Protein AF-A0A534A688-F1 (afdb_monomer_lite)

Secondary structure (DSSP, 8-state):
-------HHHHHHHHHHHHHHHHHHHHHHTS-PPPPPPPP----SS-TT----TTPBPP-SSSGGGGG--HHHHHHHHHHHHH-HHHHHHHHHHHHHHHHHHHHHTTTSPEEEEEEEEEEPTTSS-EEEEEEEEEEEE--TTTHHHHHHHHHHHHHHHHHHHHHHHHHHHHHHHHHHHHHHHHHHHHHHHHHHHHHHHHHHHHHHHHHHHTTSS-HHHHHHHHHHHHHHHHHTHHHHHHHHHHHHHHHHHTT-SS--HHHHS--PPP----B---S-HHHHHHT-HHHHHHHHHHHHHHHHHHHHHHTTS-EEEEEEEEEEEEESSS-TTS----EEEEEEEEE-----TTHHHHHHHHHHHHHHHHHHHHHHHHHHHHHHHHHHHHHHHHHHHHHHHHHHHHHHHHHHHHHHHHHHHHHTTS--PPPP--------S------------TTTHHHHHHHHHHHHHHHTHHHHHHHHHHHHHHHHHHHHHHHHHHHHHHGGGHHHHTS--SEEEE-TT--SGGG--PPPTTHHHHHHTSTTEEEEEEEEEEEEEEE-SS-PPPEEEEEEEE--STT-STTTTTS-HHHHHGGGSTTEEEEETTTHHHHT--TT-EEEETTEEEEEEEEESS---SSSEEEEEEHHHHHHT-S-TTTTT--SEEEEEEPTT--HHHHHHHHHHHHHHHT-EEEEHHHHHHHHHHIIIIISSHHHHHHHHHHHHHHHHHHHHHHHHHHHHHTTHHHHHHHHHTT--HHHHHHHHHHHHHHHHHHHHHHHHHHHHHHHHHHHTTT------HHHHHHHHHHHHHHHHHHHHHHTHHHHT--GGGG--

Radius of gyration: 48.62 Å; chains: 1; bounding box: 121×68×149 Å

Foldseek 3Di:
DDDDDDDPVVVVVVVVVVVVVVVVVQVVLVPQAQDFDDFDPPDDQDFPPDPFDPPFDAAPLVPNLCLLVDVVLVVLLVLLLVQAPQLVVLVVQLVVLVVVLVVLLCVQPKDKDWDWDWDQDPVNPWIKTKTKMKIKGWRLTSCRSVLSNLLSVLSNQLSVLSSVVSSSVLSVLSSVLLLQLLVLLVLLVVLVVVLVVLVVQLVVQVVCVVVVNHDPVSNVVSVVVSVVSVVVSVVSVVSNVVSQCVSCNSSNHRDRDVVSVDHDHRRDRDGHGHDDGRSVVLVVRSQLSSLVSQLSNLSSQLSNLSCVQAKIKIKMWMWMWIDIPPDPPPDDTDTDIDIDMDIDHDDDDPCPSVVSSVVSVVSSVVSSVSSVVSSVVVSVVVSVVVVVVVVVVVVVVVVVVVVVVVVVVVVVVVVVVVVCVVPDDDDDDDDDDDPDPDDDDDDDPDPPDDPPPVLVVLLVVLVVCCVVVVVLLVQLLQLLLVLLLCLQQLVQLLLLQLLLQLLQLVLFQFFKKKFFPPDLGDVSFDFADPCLVVLQVPPPFFDDKWFKDKDWKWWFAPDPDHTFIEIEIAWALQQPTGGSVNWDHNVRSVVLVPAQEKEWAPLCCVVSVDDAQDWIAMLNDIHHHPYHIHSNDHHPGTYIYHHLQNVLVSDPDPVCSPTTRMMGTHTDPPDDSVVSQVVSQVVCVVRRMHMDTSVGSSVSSSCCVCPVVCPVVVSVVVSVVSLVVSLVSSLVSLLSSVLVCLVVVVVVVVVPDDLVSVLVSLLSSLQVSLVSSLVSSVVVSVVVVVVCVVSSSRGHRDPVSSVVSSVSSSVSSNSSSVSSSVSNVPPDVVVVVD

Structure (mmCIF, N/CA/C/O backbone):
data_AF-A0A534A688-F1
#
_entry.id   AF-A0A534A688-F1
#
loop_
_atom_site.group_PDB
_atom_site.id
_atom_site.type_symbol
_atom_site.label_atom_id
_atom_site.label_alt_id
_atom_site.label_comp_id
_atom_site.label_asym_id
_atom_site.label_entity_id
_atom_site.label_seq_id
_atom_site.pdbx_PDB_ins_code
_atom_site.Cartn_x
_atom_site.Cartn_y
_atom_site.Cartn_z
_atom_site.occupancy
_atom_site.B_iso_or_equiv
_atom_site.auth_seq_id
_atom_site.auth_comp_id
_atom_site.auth_asym_id
_atom_site.auth_atom_id
_atom_site.pdbx_PDB_model_num
ATOM 1 N N . MET A 1 1 ? -12.523 24.535 -63.396 1.00 37.56 1 MET A N 1
ATOM 2 C CA . MET A 1 1 ? -12.959 23.128 -63.524 1.00 37.56 1 MET A CA 1
ATOM 3 C C . MET A 1 1 ? -13.567 22.685 -62.200 1.00 37.56 1 MET A C 1
ATOM 5 O O . MET A 1 1 ? -12.849 22.632 -61.218 1.00 37.56 1 MET A O 1
ATOM 9 N N . SER A 1 2 ? -14.875 22.400 -62.228 1.00 37.22 2 SER A N 1
ATOM 10 C CA . SER A 1 2 ? -15.624 21.470 -61.364 1.00 37.22 2 SER A CA 1
ATOM 11 C C . SER A 1 2 ? -15.670 21.704 -59.842 1.00 37.22 2 SER A C 1
ATOM 13 O O . SER A 1 2 ? -14.950 21.059 -59.083 1.00 37.22 2 SER A O 1
ATOM 15 N N . GLU A 1 3 ? -16.653 22.493 -59.400 1.00 42.56 3 GLU A N 1
ATOM 16 C CA . GLU A 1 3 ? -17.284 22.358 -58.079 1.00 42.56 3 GLU A CA 1
ATOM 17 C C . GLU A 1 3 ? -18.012 21.005 -57.972 1.00 42.56 3 GLU A C 1
ATOM 19 O O . GLU A 1 3 ? -18.948 20.730 -58.724 1.00 42.56 3 GLU A O 1
ATOM 24 N N . SER A 1 4 ? -17.619 20.152 -57.021 1.00 41.66 4 SER A N 1
ATOM 25 C CA . SER A 1 4 ? -18.385 18.954 -56.664 1.00 41.66 4 SER A CA 1
ATOM 26 C C . SER A 1 4 ? -19.313 19.257 -55.486 1.00 41.66 4 SER A C 1
ATOM 28 O O . SER A 1 4 ? -18.953 19.083 -54.321 1.00 41.66 4 SER A O 1
ATOM 30 N N . VAL A 1 5 ? -20.529 19.701 -55.797 1.00 48.03 5 VAL A N 1
ATOM 31 C CA . VAL A 1 5 ? -21.635 19.796 -54.838 1.00 48.03 5 VAL A CA 1
ATOM 32 C C . VAL A 1 5 ? -22.032 18.378 -54.410 1.00 48.03 5 VAL A C 1
ATOM 34 O O . VAL A 1 5 ? -22.648 17.622 -55.165 1.00 48.03 5 VAL A O 1
ATOM 37 N N . ALA A 1 6 ? -21.652 17.987 -53.192 1.00 44.22 6 ALA A N 1
ATOM 38 C CA . ALA A 1 6 ? -22.078 16.727 -52.594 1.00 44.22 6 ALA A CA 1
ATOM 39 C C . ALA A 1 6 ? -23.590 16.769 -52.299 1.00 44.22 6 ALA A C 1
ATOM 41 O O . ALA A 1 6 ? -24.095 17.681 -51.647 1.00 44.22 6 ALA A O 1
ATOM 42 N N . LYS A 1 7 ? -24.330 15.769 -52.796 1.00 44.97 7 LYS A N 1
ATOM 43 C CA . LYS A 1 7 ? -25.796 15.685 -52.699 1.00 44.97 7 LYS A CA 1
ATOM 44 C C . LYS A 1 7 ? -26.274 15.671 -51.225 1.00 44.97 7 LYS A C 1
ATOM 46 O O . LYS A 1 7 ? -25.840 14.801 -50.465 1.00 44.97 7 LYS A O 1
ATOM 51 N N . PRO A 1 8 ? -27.253 16.512 -50.831 1.00 51.25 8 PRO A N 1
ATOM 52 C CA . PRO A 1 8 ? -27.701 16.674 -49.436 1.00 51.25 8 PRO A CA 1
ATOM 53 C C . PRO A 1 8 ? -28.306 15.406 -48.795 1.00 51.25 8 PRO A C 1
ATOM 55 O O . PRO A 1 8 ? -28.329 15.264 -47.574 1.00 51.25 8 PRO A O 1
ATOM 58 N N . GLY A 1 9 ? -28.732 14.422 -49.596 1.00 49.91 9 GLY A N 1
ATOM 59 C CA . GLY A 1 9 ? -29.309 13.165 -49.099 1.00 49.91 9 GLY A CA 1
ATOM 60 C C . GLY A 1 9 ? -28.305 12.122 -48.582 1.00 49.91 9 GLY A C 1
ATOM 61 O O . GLY A 1 9 ? -28.727 11.123 -47.995 1.00 49.91 9 GLY A O 1
ATOM 62 N N . ALA A 1 10 ? -26.997 12.288 -48.815 1.00 52.94 10 ALA A N 1
ATOM 63 C CA . ALA A 1 10 ? -25.969 11.373 -48.298 1.00 52.94 10 ALA A CA 1
ATOM 64 C C . ALA A 1 10 ? -25.529 11.761 -46.876 1.00 52.94 10 ALA A C 1
ATOM 66 O O . ALA A 1 10 ? -25.428 10.896 -46.007 1.00 52.94 10 ALA A O 1
ATOM 67 N N . VAL A 1 11 ? -25.382 13.065 -46.619 1.00 54.84 11 VAL A N 1
ATOM 68 C CA . VAL A 1 11 ? -25.033 13.614 -45.299 1.00 54.84 11 VAL A CA 1
ATOM 69 C C . VAL A 1 11 ? -26.163 13.372 -44.297 1.00 54.84 11 VAL A C 1
ATOM 71 O O . VAL A 1 11 ? -25.912 12.884 -43.200 1.00 54.84 11 VAL A O 1
ATOM 74 N N . ALA A 1 12 ? -27.424 13.576 -44.701 1.00 53.31 12 ALA A N 1
ATOM 75 C CA . ALA A 1 12 ? -28.582 13.316 -43.842 1.00 53.31 12 ALA A CA 1
ATOM 76 C C . ALA A 1 12 ? -28.709 11.834 -43.433 1.00 53.31 12 ALA A C 1
ATOM 78 O O . ALA A 1 12 ? -29.018 11.537 -42.282 1.00 53.31 12 ALA A O 1
ATOM 79 N N . ARG A 1 13 ? -28.418 10.887 -44.341 1.00 56.59 13 ARG A N 1
ATOM 80 C CA . ARG A 1 13 ? -28.443 9.440 -44.042 1.00 56.59 13 ARG A CA 1
ATOM 81 C C . ARG A 1 13 ? -27.256 8.983 -43.190 1.00 56.59 13 ARG A C 1
ATOM 83 O O . ARG A 1 13 ? -27.434 8.096 -42.358 1.00 56.59 13 ARG A O 1
ATOM 90 N N . ALA A 1 14 ? -26.079 9.588 -43.356 1.00 65.00 14 ALA A N 1
ATOM 91 C CA . ALA A 1 14 ? -24.926 9.352 -42.486 1.00 65.00 14 ALA A CA 1
ATOM 92 C C . ALA A 1 14 ? -25.175 9.889 -41.064 1.00 65.00 14 ALA A C 1
ATOM 94 O O . ALA A 1 14 ? -24.941 9.166 -40.099 1.00 65.00 14 ALA A O 1
ATOM 95 N N . CYS A 1 15 ? -25.755 11.089 -40.935 1.00 62.50 15 CYS A N 1
ATOM 96 C CA . CYS A 1 15 ? -26.178 11.649 -39.648 1.00 62.50 15 CYS A CA 1
ATOM 97 C C . CYS A 1 15 ? -27.259 10.797 -38.972 1.00 62.50 15 CYS A C 1
ATOM 99 O O . CYS A 1 15 ? -27.134 10.498 -37.791 1.00 62.50 15 CYS A O 1
ATOM 101 N N . MET A 1 16 ? -28.281 10.336 -39.704 1.00 66.50 16 MET A N 1
ATOM 102 C CA . MET A 1 16 ? -29.333 9.480 -39.133 1.00 66.50 16 MET A CA 1
ATOM 103 C C . MET A 1 16 ? -28.790 8.129 -38.645 1.00 66.50 16 MET A C 1
ATOM 105 O O . MET A 1 16 ? -29.190 7.657 -37.585 1.00 66.50 16 MET A O 1
ATOM 109 N N . ARG A 1 17 ? -27.849 7.516 -39.382 1.00 71.19 17 ARG A N 1
ATOM 110 C CA . ARG A 1 17 ? -27.183 6.269 -38.965 1.00 71.19 17 ARG A CA 1
ATOM 111 C C . ARG A 1 17 ? -26.245 6.482 -37.775 1.00 71.19 17 ARG A C 1
ATOM 113 O O . ARG A 1 17 ? -26.229 5.643 -36.882 1.00 71.19 17 ARG A O 1
ATOM 120 N N . ALA A 1 18 ? -25.522 7.602 -37.725 1.00 69.88 18 ALA A N 1
ATOM 121 C CA . ALA A 1 18 ? -24.696 7.974 -36.577 1.00 69.88 18 ALA A CA 1
ATOM 122 C C . ALA A 1 18 ? -25.548 8.259 -35.327 1.00 69.88 18 ALA A C 1
ATOM 124 O O . ALA A 1 18 ? -25.215 7.780 -34.248 1.00 69.88 18 ALA A O 1
ATOM 125 N N . CYS A 1 19 ? -26.688 8.944 -35.475 1.00 72.06 19 CYS A N 1
ATOM 126 C CA . CYS A 1 19 ? -27.655 9.144 -34.394 1.00 72.06 19 CYS A CA 1
ATOM 127 C C . CYS A 1 19 ? -28.269 7.820 -33.924 1.00 72.06 19 CYS A C 1
ATOM 129 O O . CYS A 1 19 ? -28.341 7.593 -32.723 1.00 72.06 19 CYS A O 1
ATOM 131 N N . ALA A 1 20 ? -28.660 6.918 -34.830 1.00 72.19 20 ALA A N 1
ATOM 132 C CA . ALA A 1 20 ? -29.197 5.609 -34.451 1.00 72.19 20 ALA A CA 1
ATOM 133 C C . ALA A 1 20 ? -28.158 4.740 -33.715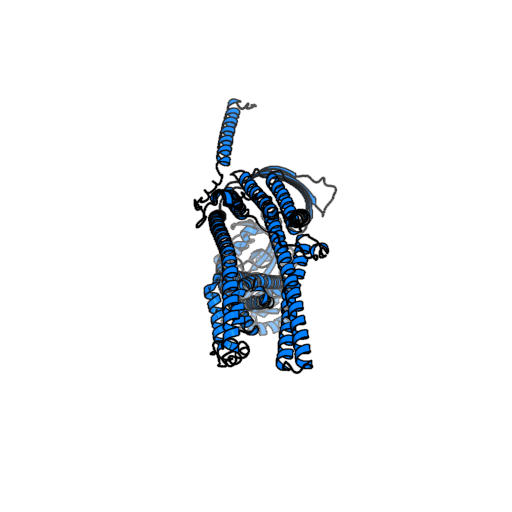 1.00 72.19 20 ALA A C 1
ATOM 135 O O . ALA A 1 20 ? -28.493 4.087 -32.729 1.00 72.19 20 ALA A O 1
ATOM 136 N N . LEU A 1 21 ? -26.889 4.775 -34.142 1.00 74.56 21 LEU A N 1
ATOM 137 C CA . LEU A 1 21 ? -25.790 4.077 -33.469 1.00 74.56 21 LEU A CA 1
ATOM 138 C C . LEU A 1 21 ? -25.475 4.698 -32.098 1.00 74.56 21 LEU A C 1
ATOM 140 O O . LEU A 1 21 ? -25.258 3.968 -31.135 1.00 74.56 21 LEU A O 1
ATOM 144 N N . ALA A 1 22 ? -25.505 6.029 -31.989 1.00 70.81 22 ALA A N 1
ATOM 145 C CA . ALA A 1 22 ? -25.327 6.742 -30.726 1.00 70.81 22 ALA A CA 1
ATOM 146 C C . ALA A 1 22 ? -26.468 6.454 -29.736 1.00 70.81 22 ALA A C 1
ATOM 148 O O . ALA A 1 22 ? -26.204 6.234 -28.559 1.00 70.81 22 ALA A O 1
ATOM 149 N N . VAL A 1 23 ? -27.719 6.380 -30.207 1.00 73.38 23 VAL A N 1
ATOM 150 C CA . VAL A 1 23 ? -28.882 6.000 -29.386 1.00 73.38 23 VAL A CA 1
ATOM 151 C C . VAL A 1 23 ? -28.782 4.538 -28.935 1.00 73.38 23 VAL A C 1
ATOM 153 O O . VAL A 1 23 ? -29.027 4.246 -27.766 1.00 73.38 23 VAL A O 1
ATOM 156 N N . ALA A 1 24 ? -28.344 3.624 -29.808 1.00 70.25 24 ALA A N 1
ATOM 157 C CA . ALA A 1 24 ? -28.115 2.225 -29.445 1.00 70.25 24 ALA A CA 1
ATOM 158 C C . ALA A 1 24 ? -26.984 2.069 -28.405 1.00 70.25 24 ALA A C 1
ATOM 160 O O . ALA A 1 24 ? -27.166 1.384 -27.398 1.00 70.25 24 ALA A O 1
ATOM 161 N N . LEU A 1 25 ? -25.854 2.764 -28.582 1.00 64.94 25 LEU A N 1
ATOM 162 C CA . LEU A 1 25 ? -24.740 2.784 -27.623 1.00 64.94 25 LEU A CA 1
ATOM 163 C C . LEU A 1 25 ? -25.132 3.425 -26.285 1.00 64.94 25 LEU A C 1
ATOM 165 O O . LEU A 1 25 ? -24.774 2.898 -25.234 1.00 64.94 25 LEU A O 1
ATOM 169 N N . ALA A 1 26 ? -25.916 4.506 -26.307 1.00 62.09 26 ALA A N 1
ATOM 170 C CA . ALA A 1 26 ? -26.444 5.139 -25.100 1.00 62.09 26 ALA A CA 1
ATOM 171 C C . ALA A 1 26 ? -27.400 4.204 -24.340 1.00 62.09 26 ALA A C 1
ATOM 173 O O . ALA A 1 26 ? -27.313 4.099 -23.118 1.00 62.09 26 ALA A O 1
ATOM 174 N N . SER A 1 27 ? -28.253 3.456 -25.051 1.00 63.03 27 SER A N 1
ATOM 175 C CA . SER A 1 27 ? -29.156 2.478 -24.429 1.00 63.03 27 SER A CA 1
ATOM 176 C C . SER A 1 27 ? -28.417 1.274 -23.822 1.00 63.03 27 SER A C 1
ATOM 178 O O . SER A 1 27 ? -28.787 0.812 -22.743 1.00 63.03 27 SER A O 1
ATOM 180 N N . ALA A 1 28 ? -27.320 0.817 -24.439 1.00 59.12 28 ALA A N 1
ATOM 181 C CA . ALA A 1 28 ? -26.477 -0.252 -23.899 1.00 59.12 28 ALA A CA 1
ATOM 182 C C . ALA A 1 28 ? -25.609 0.214 -22.711 1.00 59.12 28 ALA A C 1
ATOM 184 O O . ALA A 1 28 ? -25.385 -0.550 -21.772 1.00 59.12 28 ALA A O 1
ATOM 185 N N . ALA A 1 29 ? -25.168 1.477 -22.700 1.00 54.72 29 ALA A N 1
ATOM 186 C CA . ALA A 1 29 ? -24.397 2.062 -21.600 1.00 54.72 29 ALA A CA 1
ATOM 187 C C . ALA A 1 29 ? -25.212 2.221 -20.300 1.00 54.72 29 ALA A C 1
ATOM 189 O O . ALA A 1 29 ? -24.635 2.209 -19.212 1.00 54.72 29 ALA A O 1
ATOM 190 N N . CYS A 1 30 ? -26.543 2.322 -20.389 1.00 59.00 30 CYS A N 1
ATOM 191 C CA . CYS A 1 30 ? -27.439 2.331 -19.228 1.00 59.00 30 CYS A CA 1
ATOM 192 C C . CYS A 1 30 ? -27.718 0.933 -18.641 1.00 59.00 30 CYS A C 1
ATOM 194 O O . CYS A 1 30 ? -28.169 0.844 -17.502 1.00 59.00 30 CYS A O 1
ATOM 196 N N . ALA A 1 31 ? -27.451 -0.152 -19.379 1.00 54.19 31 ALA A N 1
ATOM 197 C CA . ALA A 1 31 ? -27.842 -1.514 -18.992 1.00 54.19 31 ALA A CA 1
ATOM 198 C C . ALA A 1 31 ? -26.855 -2.221 -18.037 1.00 54.19 31 ALA A C 1
ATOM 200 O O . ALA A 1 31 ? -27.173 -3.276 -17.492 1.00 54.19 31 ALA A O 1
ATOM 201 N N . VAL A 1 32 ? -25.667 -1.653 -17.794 1.00 64.56 32 VAL A N 1
ATOM 202 C CA . VAL A 1 32 ? -24.645 -2.227 -16.897 1.00 64.56 32 VAL A CA 1
ATOM 203 C C . VAL A 1 32 ? -24.858 -1.720 -15.465 1.00 64.56 32 VAL A C 1
ATOM 205 O O . VAL A 1 32 ? -24.044 -0.987 -14.914 1.00 64.56 32 VAL A O 1
ATOM 208 N N . GLN A 1 33 ? -25.985 -2.069 -14.847 1.00 68.31 33 GLN A N 1
ATOM 209 C CA . GLN A 1 33 ? -26.197 -1.831 -13.415 1.00 68.31 33 GLN A CA 1
ATOM 210 C C . GLN A 1 33 ? -26.018 -3.132 -12.636 1.00 68.31 33 GLN A C 1
ATOM 212 O O . GLN A 1 33 ? -26.494 -4.190 -13.044 1.00 68.31 33 GLN A O 1
ATOM 217 N N . THR A 1 34 ? -25.320 -3.069 -11.500 1.00 74.81 34 THR A N 1
ATOM 218 C CA . THR A 1 34 ? -25.261 -4.189 -10.558 1.00 74.81 34 THR A CA 1
ATOM 219 C C . THR A 1 34 ? -26.627 -4.367 -9.892 1.00 74.81 34 THR A C 1
ATOM 221 O O . THR A 1 34 ? -27.079 -3.433 -9.221 1.00 74.81 34 THR A O 1
ATOM 224 N N . PRO A 1 35 ? -27.298 -5.526 -10.058 1.00 78.31 35 PRO A N 1
ATOM 225 C CA . PRO A 1 35 ? -28.521 -5.801 -9.320 1.00 78.31 35 PRO A CA 1
ATOM 226 C C . PRO A 1 35 ? -28.196 -5.876 -7.828 1.00 78.31 35 PRO A C 1
ATOM 228 O O . PRO A 1 35 ? -27.143 -6.383 -7.432 1.00 78.31 35 PRO A O 1
ATOM 231 N N . LEU A 1 36 ? -29.091 -5.339 -7.004 1.00 86.19 36 LEU A N 1
ATOM 232 C CA . LEU A 1 36 ? -28.964 -5.433 -5.556 1.00 86.19 36 LEU A CA 1
ATOM 233 C C . LEU A 1 36 ? -29.262 -6.872 -5.115 1.00 86.19 36 LEU A C 1
ATOM 235 O O . LEU A 1 36 ? -30.240 -7.449 -5.594 1.00 86.19 36 LEU A O 1
ATOM 239 N N . PRO A 1 37 ? -28.443 -7.459 -4.227 1.00 85.62 37 PRO A N 1
ATOM 240 C CA . PRO A 1 37 ? -28.729 -8.781 -3.696 1.00 85.62 37 PRO A CA 1
ATOM 241 C C . PRO A 1 37 ? -29.975 -8.737 -2.804 1.00 85.62 37 PRO A C 1
ATOM 243 O O . PRO A 1 37 ? -30.201 -7.770 -2.073 1.00 85.62 37 PRO A O 1
ATOM 246 N N . GLU A 1 38 ? -30.773 -9.801 -2.838 1.00 85.19 38 GLU A N 1
ATOM 247 C CA . GLU A 1 38 ? -31.878 -9.970 -1.896 1.00 85.19 38 GLU A CA 1
ATOM 248 C C . GLU A 1 38 ? -31.330 -10.291 -0.500 1.00 85.19 38 GLU A C 1
ATOM 250 O O . GLU A 1 38 ? -30.532 -11.213 -0.320 1.00 85.19 38 GLU A O 1
ATOM 255 N N . LEU A 1 39 ? -31.753 -9.518 0.502 1.00 86.75 39 LEU A N 1
ATOM 256 C CA . LEU A 1 39 ? -31.344 -9.722 1.890 1.00 86.75 39 LEU A CA 1
ATOM 257 C C . LEU A 1 39 ? -32.203 -10.815 2.560 1.00 86.75 39 LEU A C 1
ATOM 259 O O . LEU A 1 39 ? -33.434 -10.765 2.444 1.00 86.75 39 LEU A O 1
ATOM 263 N N . PRO A 1 40 ? -31.597 -11.771 3.296 1.00 77.19 40 PRO A N 1
ATOM 264 C CA . PRO A 1 40 ? -32.331 -12.803 4.030 1.00 77.19 40 PRO A CA 1
ATOM 265 C C . PRO A 1 40 ? -33.319 -12.210 5.043 1.00 77.19 40 PRO A C 1
ATOM 267 O O . PRO A 1 40 ? -32.991 -11.264 5.757 1.00 77.19 40 PRO A O 1
ATOM 270 N N . ARG A 1 41 ? -34.520 -12.793 5.145 1.00 72.44 41 ARG A N 1
ATOM 271 C CA . ARG A 1 41 ? -35.595 -12.340 6.054 1.00 72.44 41 ARG A CA 1
ATOM 272 C C . ARG A 1 41 ? -35.874 -13.319 7.200 1.00 72.44 41 ARG A C 1
ATOM 274 O O . ARG A 1 41 ? -36.968 -13.313 7.758 1.00 72.44 41 ARG A O 1
ATOM 281 N N . ASP A 1 42 ? -34.900 -14.157 7.542 1.00 73.19 42 ASP A N 1
ATOM 282 C CA . ASP A 1 42 ? -35.045 -15.239 8.522 1.00 73.19 42 ASP A CA 1
ATOM 283 C C . ASP A 1 42 ? -35.072 -14.689 9.962 1.00 73.19 42 ASP A C 1
ATOM 285 O O . ASP A 1 42 ? -34.080 -14.741 10.688 1.00 73.19 42 ASP A O 1
ATOM 289 N N . VAL A 1 43 ? -36.212 -14.141 10.383 1.00 78.56 43 VAL A N 1
ATOM 290 C CA . VAL A 1 43 ? -36.457 -13.680 11.758 1.00 78.56 43 VAL A CA 1
ATOM 291 C C . VAL A 1 43 ? -37.553 -14.519 12.423 1.00 78.56 43 VAL A C 1
ATOM 293 O O . VAL A 1 43 ? -38.500 -14.937 11.751 1.00 78.56 43 VAL A O 1
ATOM 296 N N . PRO A 1 44 ? -37.463 -14.791 13.738 1.00 79.12 44 PRO A N 1
ATOM 297 C CA . PRO A 1 44 ? -38.504 -15.528 14.444 1.00 79.12 44 PRO A CA 1
ATOM 298 C C . PRO A 1 44 ? -39.825 -14.746 14.442 1.00 79.12 44 PRO A C 1
ATOM 300 O O . PRO A 1 44 ? -39.840 -13.529 14.607 1.00 79.12 44 PRO A O 1
ATOM 303 N N . THR A 1 45 ? -40.948 -15.451 14.301 1.00 76.06 45 THR A N 1
ATOM 304 C CA . THR A 1 45 ? -42.293 -14.847 14.308 1.00 76.06 45 THR A CA 1
ATOM 305 C C . THR A 1 45 ? -42.733 -14.372 15.697 1.00 76.06 45 THR A C 1
ATOM 307 O O . THR A 1 45 ? -43.582 -13.491 15.796 1.00 76.06 45 THR A O 1
ATOM 310 N N . ALA A 1 46 ? -42.141 -14.915 16.767 1.00 76.19 46 ALA A N 1
ATOM 311 C CA . ALA A 1 46 ? -42.374 -14.511 18.154 1.00 76.19 46 ALA A CA 1
ATOM 312 C C . ALA A 1 46 ? -41.114 -14.704 19.021 1.00 76.19 46 ALA A C 1
ATOM 314 O O . ALA A 1 46 ? -40.275 -15.565 18.738 1.00 76.19 46 ALA A O 1
ATOM 315 N N . TRP A 1 47 ? -40.988 -13.930 20.102 1.00 77.44 47 TRP A N 1
ATOM 316 C CA . TRP A 1 47 ? -39.950 -14.136 21.117 1.00 77.44 47 TRP A CA 1
ATOM 317 C C . TRP A 1 47 ? -40.303 -15.332 22.015 1.00 77.44 47 TRP A C 1
ATOM 319 O O . TRP A 1 47 ? -41.452 -15.483 22.432 1.00 77.44 47 TRP A O 1
ATOM 329 N N . ARG A 1 48 ? -39.320 -16.184 22.336 1.00 70.44 48 ARG A N 1
ATOM 330 C CA . ARG A 1 48 ? -39.518 -17.304 23.276 1.00 70.44 48 ARG A CA 1
ATOM 331 C C . ARG A 1 48 ? -39.818 -16.790 24.689 1.00 70.44 48 ARG A C 1
ATOM 333 O O . ARG A 1 48 ? -39.286 -15.762 25.099 1.00 70.44 48 ARG A O 1
ATOM 340 N N . ASP A 1 49 ? -40.664 -17.525 25.410 1.00 61.81 49 ASP A N 1
ATOM 341 C CA . ASP A 1 49 ? -41.027 -17.301 26.819 1.00 61.81 49 ASP A CA 1
ATOM 342 C C . ASP A 1 49 ? -41.665 -15.936 27.150 1.00 61.81 49 ASP A C 1
ATOM 344 O O . ASP A 1 49 ? -41.738 -15.535 28.315 1.00 61.81 49 ASP A O 1
ATOM 348 N N . GLN A 1 50 ? -42.200 -15.224 26.152 1.00 59.56 50 GLN A N 1
ATOM 349 C CA . GLN A 1 50 ? -43.044 -14.059 26.406 1.00 59.56 50 GLN A CA 1
ATOM 350 C C . GLN A 1 50 ? -44.469 -14.493 26.763 1.00 59.56 50 GLN A C 1
ATOM 352 O O . GLN A 1 50 ? -45.292 -14.787 25.898 1.00 59.56 50 GLN A O 1
ATOM 357 N N . ALA A 1 51 ? -44.796 -14.450 28.054 1.00 50.28 51 ALA A N 1
ATOM 358 C CA . ALA A 1 51 ? -46.183 -14.274 28.457 1.00 50.28 51 ALA A CA 1
ATOM 359 C C . ALA A 1 51 ? -46.610 -12.862 28.027 1.00 50.28 51 ALA A C 1
ATOM 361 O O . ALA A 1 51 ? -46.170 -11.874 28.623 1.00 50.28 51 ALA A O 1
ATOM 362 N N . ALA A 1 52 ? -47.431 -12.759 26.979 1.00 49.75 52 ALA A N 1
ATOM 363 C CA . ALA A 1 52 ? -48.105 -11.515 26.632 1.00 49.75 52 ALA A CA 1
ATOM 364 C C . ALA A 1 52 ? -48.812 -11.000 27.893 1.00 49.75 52 ALA A C 1
ATOM 366 O O . ALA A 1 52 ? -49.706 -11.661 28.417 1.00 49.75 52 ALA A O 1
ATOM 367 N N . MET A 1 53 ? -48.366 -9.863 28.430 1.00 48.53 53 MET A N 1
ATOM 368 C CA . MET A 1 53 ? -49.039 -9.217 29.552 1.00 48.53 53 MET A CA 1
ATOM 369 C C . MET A 1 53 ? -50.071 -8.243 28.986 1.00 48.53 53 MET A C 1
ATOM 371 O O . MET A 1 53 ? -49.674 -7.201 28.455 1.00 48.53 53 MET A O 1
ATOM 375 N N . PRO A 1 54 ? -51.378 -8.541 29.080 1.00 45.31 54 PRO A N 1
ATOM 376 C CA . PRO A 1 54 ? -52.392 -7.559 28.739 1.00 45.31 54 PRO A CA 1
ATOM 377 C C . PRO A 1 54 ? -52.280 -6.358 29.693 1.00 45.31 54 PRO A C 1
ATOM 379 O O . PRO A 1 54 ? -52.295 -6.525 30.911 1.00 45.31 54 PRO A O 1
ATOM 382 N N . GLY A 1 55 ? -52.144 -5.150 29.133 1.00 52.12 55 GLY A N 1
ATOM 383 C CA . GLY A 1 55 ? -52.204 -3.881 29.875 1.00 52.12 55 GLY A CA 1
ATOM 384 C C . GLY A 1 55 ? -50.875 -3.259 30.332 1.00 52.12 55 GLY A C 1
ATOM 385 O O . GLY A 1 55 ? -50.910 -2.292 31.089 1.00 52.12 55 GLY A O 1
ATOM 386 N N . GLY A 1 56 ? -49.708 -3.761 29.911 1.00 56.22 56 GLY A N 1
ATOM 387 C CA . GLY A 1 56 ? -48.441 -3.058 30.169 1.00 56.22 56 GLY A CA 1
ATOM 388 C C . GLY A 1 56 ? -48.232 -1.861 29.235 1.00 56.22 56 GLY A C 1
ATOM 389 O O . GLY A 1 56 ? -48.706 -1.865 28.099 1.00 56.22 56 GLY A O 1
ATOM 390 N N . LEU A 1 57 ? -47.509 -0.840 29.709 1.00 56.53 57 LEU A N 1
ATOM 391 C CA . LEU A 1 57 ? -47.169 0.336 28.901 1.00 56.53 57 LEU A CA 1
ATOM 392 C C . LEU A 1 57 ? -46.323 -0.103 27.695 1.00 56.53 57 LEU A C 1
ATOM 394 O O . LEU A 1 57 ? -45.342 -0.830 27.888 1.00 56.53 57 LEU A O 1
ATOM 398 N N . GLN A 1 58 ? -46.682 0.331 26.482 1.00 63.28 58 GLN A N 1
ATOM 399 C CA . GLN A 1 58 ? -45.794 0.164 25.333 1.00 63.28 58 GLN A CA 1
ATOM 400 C C . GLN A 1 58 ? -44.601 1.118 25.483 1.00 63.28 58 GLN A C 1
ATOM 402 O O . GLN A 1 58 ? -44.808 2.296 25.784 1.00 63.28 58 GLN A O 1
ATOM 407 N N . PRO A 1 59 ? -43.361 0.631 25.322 1.00 63.66 59 PRO A N 1
ATOM 408 C CA . PRO A 1 59 ? -42.184 1.472 25.465 1.00 63.66 59 PRO A CA 1
ATOM 409 C C . PRO A 1 59 ? -42.093 2.463 24.298 1.00 63.66 59 PRO A C 1
ATOM 411 O O . PRO A 1 59 ? -42.024 2.055 23.141 1.00 63.66 59 PRO A O 1
ATOM 414 N N . ASP A 1 60 ? -42.062 3.758 24.616 1.00 76.81 60 ASP A N 1
ATOM 415 C CA . ASP A 1 60 ? -41.597 4.795 23.691 1.00 76.81 60 ASP A CA 1
ATOM 416 C C . ASP A 1 60 ? -40.108 4.549 23.423 1.00 76.81 60 ASP A C 1
ATOM 418 O O . ASP A 1 60 ? -39.300 4.653 24.341 1.00 76.81 60 ASP A O 1
ATOM 422 N N . LEU A 1 61 ? -39.742 4.175 22.196 1.00 74.88 61 LEU A N 1
ATOM 423 C CA . LEU A 1 61 ? -38.356 3.858 21.841 1.00 74.88 61 LEU A CA 1
ATOM 424 C C . LEU A 1 61 ? -37.457 5.103 21.810 1.00 74.88 61 LEU A C 1
ATOM 426 O O . LEU A 1 61 ? -36.250 4.973 22.012 1.00 74.88 61 LEU A O 1
ATOM 430 N N . GLU A 1 62 ? -38.021 6.293 21.591 1.00 79.44 62 GLU A N 1
ATOM 431 C CA . GLU A 1 62 ? -37.251 7.535 21.495 1.00 79.44 62 GLU A CA 1
ATOM 432 C C . GLU A 1 62 ? -36.947 8.125 22.873 1.00 79.44 62 GLU A C 1
ATOM 434 O O . GLU A 1 62 ? -35.824 8.566 23.103 1.00 79.44 62 GLU A O 1
ATOM 439 N N . ASN A 1 63 ? -37.901 8.076 23.812 1.00 87.31 63 ASN A N 1
ATOM 440 C CA . ASN A 1 63 ? -37.743 8.619 25.170 1.00 87.31 63 ASN A CA 1
ATOM 441 C C . ASN A 1 63 ? -37.965 7.568 26.266 1.00 87.31 63 ASN A C 1
ATOM 443 O O . ASN A 1 63 ? -38.527 7.862 27.325 1.00 87.31 63 ASN A O 1
ATOM 447 N N . TRP A 1 64 ? -37.521 6.332 26.032 1.00 86.75 64 TRP A N 1
ATOM 448 C CA . TRP A 1 64 ? -37.775 5.172 26.899 1.00 86.75 64 TRP A CA 1
ATOM 449 C C . TRP A 1 64 ? -37.425 5.393 28.380 1.00 86.75 64 TRP A C 1
ATOM 451 O O . TRP A 1 64 ? -38.052 4.804 29.262 1.00 86.75 64 TRP A O 1
ATOM 461 N N . TRP A 1 65 ? -36.446 6.251 28.681 1.00 89.12 65 TRP A N 1
ATOM 462 C CA . TRP A 1 65 ? -36.020 6.554 30.050 1.00 89.12 65 TRP A CA 1
ATOM 463 C C . TRP A 1 65 ? -37.076 7.324 30.857 1.00 89.12 65 TRP A C 1
ATOM 465 O O . TRP A 1 65 ? -37.097 7.216 32.083 1.00 89.12 65 TRP A O 1
ATOM 475 N N . ARG A 1 66 ? -38.025 8.013 30.207 1.00 89.19 66 ARG A N 1
ATOM 476 C CA . ARG A 1 66 ? -39.143 8.678 30.899 1.00 89.19 66 ARG A CA 1
ATOM 477 C C . ARG A 1 66 ? -40.040 7.692 31.644 1.00 89.19 66 ARG A C 1
ATOM 479 O O . ARG A 1 66 ? -40.712 8.069 32.601 1.00 89.19 66 ARG A O 1
ATOM 486 N N . ALA A 1 67 ? -40.002 6.407 31.278 1.00 85.56 67 ALA A N 1
ATOM 487 C CA . ALA A 1 67 ? -40.700 5.353 32.009 1.00 85.56 67 ALA A CA 1
ATOM 488 C C . ALA A 1 67 ? -40.245 5.233 33.478 1.00 85.56 67 ALA A C 1
ATOM 490 O O . ALA A 1 67 ? -41.001 4.718 34.296 1.00 85.56 67 ALA A O 1
ATOM 491 N N . PHE A 1 68 ? -39.047 5.711 33.837 1.00 87.19 68 PHE A N 1
ATOM 492 C CA . PHE A 1 68 ? -38.567 5.735 35.225 1.00 87.19 68 PHE A CA 1
ATOM 493 C C . PHE A 1 68 ? -39.210 6.830 36.090 1.00 87.19 68 PHE A C 1
ATOM 495 O O . PHE A 1 68 ? -39.078 6.766 37.313 1.00 87.19 68 PHE A O 1
ATOM 502 N N . ASN A 1 69 ? -39.904 7.801 35.481 1.00 87.38 69 ASN A N 1
ATOM 503 C CA . ASN A 1 69 ? -40.570 8.916 36.160 1.00 87.38 69 ASN A CA 1
ATOM 504 C C . ASN A 1 69 ? -39.641 9.695 37.122 1.00 87.38 69 ASN A C 1
ATOM 506 O O . ASN A 1 69 ? -40.012 9.994 38.258 1.00 87.38 69 ASN A O 1
ATOM 510 N N . ASP A 1 70 ? -38.414 9.988 36.675 1.00 91.69 70 ASP A N 1
ATOM 511 C CA . ASP A 1 70 ? -37.397 10.733 37.428 1.00 91.69 70 ASP A CA 1
ATOM 512 C C . ASP A 1 70 ? -36.946 11.962 36.621 1.00 91.69 70 ASP A C 1
ATOM 514 O O . ASP A 1 70 ? -36.243 11.848 35.618 1.00 91.69 70 ASP A O 1
ATOM 518 N N . ALA A 1 71 ? -37.328 13.153 37.091 1.00 91.56 71 ALA A N 1
ATOM 519 C CA . ALA A 1 71 ? -37.015 14.418 36.425 1.00 91.56 71 ALA A CA 1
ATOM 520 C C . ALA A 1 71 ? -35.509 14.745 36.402 1.00 91.56 71 ALA A C 1
ATOM 522 O O . ALA A 1 71 ? -35.045 15.464 35.518 1.00 91.56 71 ALA A O 1
ATOM 523 N N . THR A 1 72 ? -34.731 14.226 37.359 1.00 92.44 72 THR A N 1
ATOM 524 C CA . THR A 1 72 ? -33.271 14.394 37.356 1.00 92.44 72 THR A CA 1
ATOM 525 C C . THR A 1 72 ? -32.652 13.540 36.260 1.00 92.44 72 THR A C 1
ATOM 527 O O . THR A 1 72 ? -31.785 14.022 35.538 1.00 92.44 72 THR A O 1
ATOM 530 N N . LEU A 1 73 ? -33.124 12.302 36.087 1.00 93.38 73 LEU A N 1
ATOM 531 C CA . LEU A 1 73 ? -32.685 11.448 34.984 1.00 93.38 73 LEU A CA 1
ATOM 532 C C . LEU A 1 73 ? -32.999 12.085 33.621 1.00 93.38 73 LEU A C 1
ATOM 534 O O . LEU A 1 73 ? -32.121 12.138 32.760 1.00 93.38 73 LEU A O 1
ATOM 538 N N . ASP A 1 74 ? -34.208 12.625 33.454 1.00 93.62 74 ASP A N 1
ATOM 539 C CA . ASP A 1 74 ? -34.606 13.324 32.227 1.00 93.62 74 ASP A CA 1
ATOM 540 C C . ASP A 1 74 ? -33.687 14.519 31.926 1.00 93.62 74 ASP A C 1
ATOM 542 O O . ASP A 1 74 ? -33.233 14.687 30.792 1.00 93.62 74 ASP A O 1
ATOM 546 N N . ALA A 1 75 ? -33.360 15.321 32.944 1.00 93.25 75 ALA A N 1
ATOM 547 C CA . ALA A 1 75 ? -32.462 16.464 32.804 1.00 93.25 75 ALA A CA 1
ATOM 548 C C . ALA A 1 75 ? -31.017 16.048 32.474 1.00 93.25 75 ALA A C 1
ATOM 550 O O . ALA A 1 75 ? -30.361 16.697 31.657 1.00 93.25 75 ALA A O 1
ATOM 551 N N . LEU A 1 76 ? -30.515 14.968 33.084 1.00 94.25 76 LEU A N 1
ATOM 552 C CA . LEU A 1 76 ? -29.173 14.447 32.811 1.00 94.25 76 LEU A CA 1
ATOM 553 C C . LEU A 1 76 ? -29.048 13.927 31.380 1.00 94.25 76 LEU A C 1
ATOM 555 O O . LEU A 1 76 ? -28.057 14.223 30.716 1.00 94.25 76 LEU A O 1
ATOM 559 N N . ILE A 1 77 ? -30.048 13.190 30.892 1.00 95.62 77 ILE A N 1
ATOM 560 C CA . ILE A 1 77 ? -30.051 12.697 29.512 1.00 95.62 77 ILE A CA 1
ATOM 561 C C . ILE A 1 77 ? -30.178 13.861 28.529 1.00 95.62 77 ILE A C 1
ATOM 563 O O . ILE A 1 77 ? -29.422 13.900 27.564 1.00 95.62 77 ILE A O 1
ATOM 567 N N . GLY A 1 78 ? -31.048 14.842 28.797 1.00 94.94 78 GLY A N 1
ATOM 568 C CA . GLY A 1 78 ? -31.146 16.055 27.977 1.00 94.94 78 GLY A CA 1
ATOM 569 C C . GLY A 1 78 ? -29.801 16.774 27.849 1.00 94.94 78 GLY A C 1
ATOM 570 O O . GLY A 1 78 ? -29.326 16.998 26.740 1.00 94.94 78 GLY A O 1
ATOM 571 N N . ARG A 1 79 ? -29.122 17.025 28.978 1.00 94.44 79 ARG A N 1
ATOM 572 C CA . ARG A 1 79 ? -27.772 17.612 28.979 1.00 94.44 79 ARG A CA 1
ATOM 573 C C . ARG A 1 79 ? -26.774 16.759 28.198 1.00 94.44 79 ARG A C 1
ATOM 575 O O . ARG A 1 79 ? -26.039 17.300 27.384 1.00 94.44 79 ARG A O 1
ATOM 582 N N . ALA A 1 80 ? -26.749 15.444 28.418 1.00 95.31 80 ALA A N 1
ATOM 583 C CA . ALA A 1 80 ? -25.828 14.552 27.718 1.00 95.31 80 ALA A CA 1
ATOM 584 C C . ALA A 1 80 ? -26.062 14.549 26.198 1.00 95.31 80 ALA A C 1
ATOM 586 O O . ALA A 1 80 ? -25.102 14.563 25.437 1.00 95.31 80 ALA A O 1
ATOM 587 N N . LEU A 1 81 ? -27.314 14.573 25.736 1.00 95.38 81 LEU A N 1
ATOM 588 C CA . LEU A 1 81 ? -27.627 14.630 24.305 1.00 95.38 81 LEU A CA 1
ATOM 589 C C . LEU A 1 81 ? -27.130 15.921 23.631 1.00 95.38 81 LEU A C 1
ATOM 591 O O . LEU A 1 81 ? -26.816 15.884 22.439 1.00 95.38 81 LEU A O 1
ATOM 595 N N . ASP A 1 82 ? -27.012 17.012 24.390 1.00 94.62 82 ASP A N 1
ATOM 596 C CA . ASP A 1 82 ? -26.520 18.306 23.909 1.00 94.62 82 ASP A CA 1
ATOM 597 C C . ASP A 1 82 ? -24.988 18.440 24.016 1.00 94.62 82 ASP A C 1
ATOM 599 O O . ASP A 1 82 ? -24.335 18.949 23.101 1.00 94.62 82 ASP A O 1
ATOM 603 N N . SER A 1 83 ? -24.384 17.989 25.123 1.00 94.56 83 SER A N 1
ATOM 604 C CA . SER A 1 83 ? -22.977 18.270 25.452 1.00 94.56 83 SER A CA 1
ATOM 605 C C . SER A 1 83 ? -22.022 17.078 25.347 1.00 94.56 83 SER A C 1
ATOM 607 O O . SER A 1 83 ? -20.809 17.275 25.447 1.00 94.56 83 SER A O 1
ATOM 609 N N . ASN A 1 84 ? -22.506 15.848 25.138 1.00 96.44 84 ASN A N 1
ATOM 610 C CA . ASN A 1 84 ? -21.633 14.676 25.090 1.00 96.44 84 ASN A CA 1
ATOM 611 C C . ASN A 1 84 ? -20.683 14.708 23.882 1.00 96.44 84 ASN A C 1
ATOM 613 O O . ASN A 1 84 ? -21.093 14.830 22.725 1.00 96.44 84 ASN A O 1
ATOM 617 N N . LEU A 1 85 ? -19.395 14.497 24.158 1.00 95.38 85 LEU A N 1
ATOM 618 C CA . LEU A 1 85 ? -18.336 14.569 23.154 1.00 95.38 85 LEU A CA 1
ATOM 619 C C . LEU A 1 85 ? -18.429 13.464 22.090 1.00 95.38 85 LEU A C 1
ATOM 621 O O . LEU A 1 85 ? -18.094 13.718 20.938 1.00 95.38 85 LEU A O 1
ATOM 625 N N . ASN A 1 86 ? -18.918 12.262 22.416 1.00 95.94 86 ASN A N 1
ATOM 626 C CA . ASN A 1 86 ? -19.059 11.185 21.427 1.00 95.94 86 ASN A CA 1
ATOM 627 C C . ASN A 1 86 ? -20.166 11.489 20.408 1.00 95.94 86 ASN A C 1
ATOM 629 O O . ASN A 1 86 ? -19.997 11.186 19.227 1.00 95.94 86 ASN A O 1
ATOM 633 N N . ILE A 1 87 ? -21.263 12.122 20.840 1.00 96.38 87 ILE A N 1
ATOM 634 C CA . ILE A 1 87 ? -22.327 12.588 19.935 1.00 96.38 87 ILE A CA 1
ATOM 635 C C . ILE A 1 87 ? -21.788 13.702 19.037 1.00 96.38 87 ILE A C 1
ATOM 637 O O . ILE A 1 87 ? -21.987 13.661 17.827 1.00 96.38 87 ILE A O 1
ATOM 641 N N . GLN A 1 88 ? -21.037 14.657 19.591 1.00 96.38 88 GLN A N 1
ATOM 642 C CA . GLN A 1 88 ? -20.412 15.716 18.791 1.00 96.38 88 GLN A CA 1
ATOM 643 C C . GLN A 1 88 ? -19.416 15.151 17.765 1.00 96.38 88 GLN A C 1
ATOM 645 O O . GLN A 1 88 ? -19.443 15.549 16.603 1.00 96.38 88 GLN A O 1
ATOM 650 N N . ILE A 1 89 ? -18.594 14.166 18.146 1.00 97.38 89 ILE A N 1
ATOM 651 C CA . ILE A 1 89 ? -17.694 13.458 17.221 1.00 97.38 89 ILE A CA 1
ATOM 652 C C . ILE A 1 89 ? -18.486 12.776 16.097 1.00 97.38 89 ILE A C 1
ATOM 654 O O . ILE A 1 89 ? -18.087 12.855 14.933 1.00 97.38 89 ILE A O 1
ATOM 658 N N . ALA A 1 90 ? -19.600 12.111 16.414 1.00 96.56 90 ALA A N 1
ATOM 659 C CA . ALA A 1 90 ? -20.451 11.475 15.410 1.00 96.56 90 ALA A CA 1
ATOM 660 C C . ALA A 1 90 ? -21.097 12.508 14.468 1.00 96.56 90 ALA A C 1
ATOM 662 O O . ALA A 1 90 ? -21.079 12.322 13.249 1.00 96.56 90 ALA A O 1
ATOM 663 N N . ALA A 1 91 ? -21.554 13.643 15.001 1.00 97.19 91 ALA A N 1
ATOM 664 C CA . ALA A 1 91 ? -22.090 14.748 14.215 1.00 97.19 91 ALA A CA 1
ATOM 665 C C . ALA A 1 91 ? -21.041 15.348 13.258 1.00 97.19 91 ALA A C 1
ATOM 667 O O . ALA A 1 91 ? -21.357 15.632 12.100 1.00 97.19 91 ALA A O 1
ATOM 668 N N . GLU A 1 92 ? -19.784 15.497 13.692 1.00 98.06 92 GLU A N 1
ATOM 669 C CA . GLU A 1 92 ? -18.686 15.941 12.820 1.00 98.06 92 GLU A CA 1
ATOM 670 C C . GLU A 1 92 ? -18.351 14.906 11.737 1.00 98.06 92 GLU A C 1
ATOM 672 O O . GLU A 1 92 ? -18.149 15.265 10.574 1.00 98.06 92 GLU A O 1
ATOM 677 N N . ARG A 1 93 ? -18.383 13.606 12.060 1.00 97.31 93 ARG A N 1
ATOM 678 C CA . ARG A 1 93 ? -18.239 12.535 11.056 1.00 97.31 93 ARG A CA 1
ATOM 679 C C . ARG A 1 93 ? -19.362 12.564 10.024 1.00 97.31 93 ARG A C 1
ATOM 681 O O . ARG A 1 93 ? -19.097 12.390 8.837 1.00 97.31 93 ARG A O 1
ATOM 688 N N . LEU A 1 94 ? -20.593 12.852 10.441 1.00 98.12 94 LEU A N 1
ATOM 689 C CA . LEU A 1 94 ? -21.726 13.031 9.536 1.00 98.12 94 LEU A CA 1
ATOM 690 C C . LEU A 1 94 ? -21.554 14.262 8.633 1.00 98.12 94 LEU A C 1
ATOM 692 O O . LEU A 1 94 ? -21.813 14.181 7.432 1.00 98.12 94 LEU A O 1
ATOM 696 N N . LYS A 1 95 ? -21.076 15.395 9.166 1.00 97.94 95 LYS A N 1
ATOM 697 C CA . LYS A 1 95 ? -20.729 16.574 8.348 1.00 97.94 95 LYS A CA 1
ATOM 698 C C . LYS A 1 95 ? -19.645 16.240 7.317 1.00 97.94 95 LYS A C 1
ATOM 700 O O . LYS A 1 95 ? -19.799 16.590 6.147 1.00 97.94 95 LYS A O 1
ATOM 705 N N . ALA A 1 96 ? -18.598 15.518 7.722 1.00 97.56 96 ALA A N 1
ATOM 706 C CA . ALA A 1 96 ? -17.539 15.066 6.823 1.00 97.56 96 ALA A CA 1
ATOM 707 C C . ALA A 1 96 ? -18.076 14.127 5.727 1.00 97.56 96 ALA A C 1
ATOM 709 O O . ALA A 1 96 ? -17.778 14.324 4.549 1.00 97.56 96 ALA A O 1
ATOM 710 N N . ALA A 1 97 ? -18.928 13.161 6.084 1.00 96.88 97 ALA A N 1
ATOM 711 C CA . ALA A 1 97 ? -19.552 12.248 5.128 1.00 96.88 97 ALA A CA 1
ATOM 712 C C . ALA A 1 97 ? -20.448 12.986 4.115 1.00 96.88 97 ALA A C 1
ATOM 714 O O . ALA A 1 97 ? -20.379 12.697 2.922 1.00 96.88 97 ALA A O 1
ATOM 715 N N . ARG A 1 98 ? -21.216 14.001 4.547 1.00 97.00 98 ARG A N 1
ATOM 716 C CA . ARG A 1 98 ? -21.982 14.877 3.634 1.00 97.00 98 ARG A CA 1
ATOM 717 C C . ARG A 1 98 ? -21.073 15.607 2.648 1.00 97.00 98 ARG A C 1
ATOM 719 O O . ARG A 1 98 ? -21.359 15.629 1.455 1.00 97.00 98 ARG A O 1
ATOM 726 N N . ALA A 1 99 ? -19.963 16.173 3.122 1.00 96.56 99 ALA A N 1
ATOM 727 C CA . ALA A 1 99 ? -19.006 16.859 2.253 1.00 96.56 99 ALA A CA 1
ATOM 728 C C . ALA A 1 99 ? -18.380 15.907 1.215 1.00 96.56 99 ALA A C 1
ATOM 730 O O . ALA A 1 99 ? -18.236 16.268 0.046 1.00 96.56 99 ALA A O 1
ATOM 731 N N . LEU A 1 100 ? -18.061 14.673 1.614 1.00 94.62 100 LEU A N 1
ATOM 732 C CA . LEU A 1 100 ? -17.545 13.644 0.706 1.00 94.62 100 LEU A CA 1
ATOM 733 C C . LEU A 1 100 ? -18.604 13.156 -0.292 1.00 94.62 100 LEU A C 1
ATOM 735 O O . LEU A 1 100 ? -18.278 12.954 -1.461 1.00 94.62 100 LEU A O 1
ATOM 739 N N . GLN A 1 101 ? -19.869 13.047 0.114 1.00 95.88 101 GLN A N 1
ATOM 740 C CA . GLN A 1 101 ? -20.970 12.724 -0.796 1.00 95.88 101 GLN A CA 1
ATOM 741 C C . GLN A 1 101 ? -21.176 13.823 -1.852 1.00 95.88 101 GLN A C 1
ATOM 743 O O . GLN A 1 101 ? -21.315 13.530 -3.044 1.00 95.88 101 GLN A O 1
ATOM 748 N N . HIS A 1 102 ? -21.073 15.095 -1.458 1.00 91.62 102 HIS A N 1
ATOM 749 C CA . HIS A 1 102 ? -21.066 16.210 -2.405 1.00 91.62 102 HIS A CA 1
ATOM 750 C C . HIS A 1 102 ? -19.863 16.178 -3.358 1.00 91.62 102 HIS A C 1
ATOM 752 O O . HIS A 1 102 ? -20.002 16.554 -4.519 1.00 91.62 102 HIS A O 1
ATOM 758 N N . ARG A 1 103 ? -18.691 15.709 -2.913 1.00 92.69 103 ARG A N 1
ATOM 759 C CA . ARG A 1 103 ? -17.542 15.497 -3.805 1.00 92.69 103 ARG A CA 1
ATOM 760 C C . ARG A 1 103 ? -17.817 14.387 -4.820 1.00 92.69 103 ARG A C 1
ATOM 762 O O . ARG A 1 103 ? -17.546 14.595 -5.996 1.00 92.69 103 ARG A O 1
ATOM 769 N N . ALA A 1 104 ? -18.364 13.251 -4.390 1.00 89.69 104 ALA A N 1
ATOM 770 C CA . ALA A 1 104 ? -18.659 12.121 -5.274 1.00 89.69 104 ALA A CA 1
ATOM 771 C C . ALA A 1 104 ? -19.668 12.495 -6.375 1.00 89.69 104 ALA A C 1
ATOM 773 O O . ALA A 1 104 ? -19.451 12.191 -7.543 1.00 89.69 104 ALA A O 1
ATOM 774 N N . SER A 1 105 ? -20.715 13.260 -6.042 1.00 83.25 105 SER A N 1
ATOM 775 C CA . SER A 1 105 ? -21.668 13.774 -7.049 1.00 83.25 105 SER A CA 1
ATOM 776 C C . SER A 1 105 ? -21.049 14.748 -8.068 1.00 83.25 105 SER A C 1
ATOM 778 O O . SER A 1 105 ? -21.605 14.940 -9.148 1.00 83.25 105 SER A O 1
ATOM 780 N N . ARG A 1 106 ? -19.888 15.341 -7.758 1.00 90.19 106 ARG A N 1
ATOM 781 C CA . ARG A 1 106 ? -19.129 16.244 -8.643 1.00 90.19 106 ARG A CA 1
ATOM 782 C C . ARG A 1 106 ? -17.901 15.584 -9.274 1.00 90.19 106 ARG A C 1
ATOM 784 O O . ARG A 1 106 ? -17.185 16.247 -10.015 1.00 90.19 106 ARG A O 1
ATOM 791 N N . GLU A 1 107 ? -17.647 14.304 -9.000 1.00 89.62 107 GLU A N 1
ATOM 792 C CA . GLU A 1 107 ? -16.507 13.560 -9.557 1.00 89.62 107 GLU A CA 1
ATOM 793 C C . GLU A 1 107 ? -16.536 13.549 -11.093 1.00 89.62 107 GLU A C 1
ATOM 795 O O . GLU A 1 107 ? -15.497 13.636 -11.738 1.00 89.62 107 GLU A O 1
ATOM 800 N N . PHE A 1 108 ? -17.740 13.529 -11.670 1.00 89.69 108 PHE A N 1
ATOM 801 C CA . PHE A 1 108 ? -17.985 13.516 -13.115 1.00 89.69 108 PHE A CA 1
ATOM 802 C C . PHE A 1 108 ? -18.289 14.910 -13.686 1.00 89.69 108 PHE A C 1
ATOM 804 O O . PHE A 1 108 ? -18.928 15.030 -14.731 1.00 89.69 108 PHE A O 1
ATOM 811 N N . TRP A 1 109 ? -17.897 15.981 -12.989 1.00 92.31 109 TRP A N 1
ATOM 812 C CA . TRP A 1 109 ? -17.932 17.344 -13.530 1.00 92.31 109 TRP A CA 1
ATOM 813 C C . TRP A 1 109 ? -16.595 17.688 -14.195 1.00 92.31 109 TRP A C 1
ATOM 815 O O . TRP A 1 109 ? -15.573 17.092 -13.849 1.00 92.31 109 TRP A O 1
ATOM 825 N N . PRO A 1 110 ? -16.567 18.655 -15.132 1.00 91.94 110 PRO A N 1
ATOM 826 C CA . PRO A 1 110 ? -15.318 19.123 -15.711 1.00 91.94 110 PRO A CA 1
ATOM 827 C C . PRO A 1 110 ? -14.360 19.612 -14.624 1.00 91.94 110 PRO A C 1
ATOM 829 O O . PRO A 1 110 ? -14.675 20.516 -13.848 1.00 91.94 110 PRO A O 1
ATOM 832 N N . ASN A 1 111 ? -13.177 19.018 -14.587 1.00 93.19 111 ASN A N 1
ATOM 833 C CA . ASN A 1 111 ? -12.069 19.467 -13.771 1.00 93.19 111 ASN A CA 1
ATOM 834 C C . ASN A 1 111 ? -11.194 20.396 -14.620 1.00 93.19 111 ASN A C 1
ATOM 836 O O . ASN A 1 111 ? -10.893 20.072 -15.767 1.00 93.19 111 ASN A O 1
ATOM 840 N N . LEU A 1 112 ? -10.836 21.564 -14.082 1.00 93.44 112 LEU A N 1
ATOM 841 C CA . LEU A 1 112 ? -9.942 22.523 -14.726 1.00 93.44 112 LEU A CA 1
ATOM 842 C C . LEU A 1 112 ? -8.727 22.728 -13.830 1.00 93.44 112 LEU A C 1
ATOM 844 O O . LEU A 1 112 ? -8.872 23.089 -12.663 1.00 93.44 112 LEU A O 1
ATOM 848 N N . ASN A 1 113 ? -7.541 22.540 -14.392 1.00 94.00 113 ASN A N 1
ATOM 849 C CA . ASN A 1 113 ? -6.271 22.752 -13.720 1.00 94.00 113 ASN A CA 1
ATOM 850 C C . ASN A 1 113 ? -5.469 23.802 -14.470 1.00 94.00 113 ASN A C 1
ATOM 852 O O . ASN A 1 113 ? -5.435 23.814 -15.696 1.00 94.00 113 ASN A O 1
ATOM 856 N N . PHE A 1 114 ? -4.784 24.648 -13.717 1.00 93.69 114 PHE A N 1
ATOM 857 C CA . PHE A 1 114 ? -3.718 25.488 -14.232 1.00 93.69 114 PHE A CA 1
ATOM 858 C C . PHE A 1 114 ? -2.400 24.926 -13.713 1.00 93.69 114 PHE A C 1
ATOM 860 O O . PHE A 1 114 ? -2.272 24.657 -12.516 1.00 93.69 114 PHE A O 1
ATOM 867 N N . ARG A 1 115 ? -1.443 24.701 -14.607 1.00 91.50 115 ARG A N 1
ATOM 868 C CA . ARG A 1 115 ? -0.147 24.113 -14.278 1.00 91.50 115 ARG A CA 1
ATOM 869 C C . ARG A 1 115 ? 0.964 25.015 -14.789 1.00 91.50 115 ARG A C 1
ATOM 871 O O . ARG A 1 115 ? 0.913 25.505 -15.913 1.00 91.50 115 ARG A O 1
ATOM 878 N N . ILE A 1 116 ? 1.962 25.209 -13.938 1.00 91.50 116 ILE A N 1
ATOM 879 C CA . ILE A 1 116 ? 3.245 25.808 -14.289 1.00 91.50 116 ILE A CA 1
ATOM 880 C C . ILE A 1 116 ? 4.301 24.798 -13.871 1.00 91.50 116 ILE A C 1
ATOM 882 O O . ILE A 1 116 ? 4.362 24.439 -12.694 1.00 91.50 116 ILE A O 1
ATOM 886 N N . TYR A 1 117 ? 5.094 24.318 -14.818 1.00 88.88 117 TYR A N 1
ATOM 887 C CA . TYR A 1 117 ? 6.199 23.413 -14.532 1.00 88.88 117 TYR A CA 1
ATOM 888 C C . TYR A 1 117 ? 7.355 23.653 -15.495 1.00 88.88 117 TYR A C 1
ATOM 890 O O . TYR A 1 117 ? 7.183 24.189 -16.587 1.00 88.88 117 TYR A O 1
ATOM 898 N N . GLU A 1 118 ? 8.551 23.291 -15.050 1.00 86.69 118 GLU A N 1
ATOM 899 C CA . GLU A 1 118 ? 9.749 23.315 -15.873 1.00 86.69 118 GLU A CA 1
ATOM 900 C C . GLU A 1 118 ? 9.988 21.909 -16.426 1.00 86.69 118 GLU A C 1
ATOM 902 O O . GLU A 1 118 ? 10.213 20.965 -15.670 1.00 86.69 118 GLU A O 1
ATOM 907 N N . GLU A 1 119 ? 9.917 21.772 -17.745 1.00 83.25 119 GLU A N 1
ATOM 908 C CA . GLU A 1 119 ? 10.212 20.544 -18.471 1.00 83.25 119 GLU A CA 1
ATOM 909 C C . GLU A 1 119 ? 11.626 20.662 -19.050 1.00 83.25 119 GLU A C 1
ATOM 911 O O . GLU A 1 119 ? 11.923 21.548 -19.854 1.00 83.25 119 GLU A O 1
ATOM 916 N N . THR A 1 120 ? 12.542 19.784 -18.648 1.00 83.75 120 THR A N 1
ATOM 917 C CA . THR A 1 120 ? 13.891 19.778 -19.229 1.00 83.75 120 THR A CA 1
ATOM 918 C C . THR A 1 120 ? 13.902 18.910 -20.479 1.00 83.75 120 THR A C 1
ATOM 920 O O . THR A 1 120 ? 13.475 17.757 -20.442 1.00 83.75 120 THR A O 1
ATOM 923 N N . ALA A 1 121 ? 14.428 19.434 -21.589 1.00 79.12 121 ALA A N 1
ATOM 924 C CA . ALA A 1 121 ? 14.571 18.662 -22.815 1.00 79.12 121 ALA A CA 1
ATOM 925 C C . ALA A 1 121 ? 15.358 17.360 -22.552 1.00 79.12 121 ALA A C 1
ATOM 927 O O . ALA A 1 121 ? 16.320 17.382 -21.781 1.00 79.12 121 ALA A O 1
ATOM 928 N N . PRO A 1 122 ? 15.061 16.247 -23.250 1.00 77.88 122 PRO A N 1
ATOM 929 C CA . PRO A 1 122 ? 15.748 14.965 -23.041 1.00 77.88 122 PRO A CA 1
ATOM 930 C C . PRO A 1 122 ? 17.274 15.018 -23.216 1.00 77.88 122 PRO A C 1
ATOM 932 O O . PRO A 1 122 ? 17.992 14.154 -22.725 1.00 77.88 122 PRO A O 1
ATOM 935 N N . ASN A 1 123 ? 17.783 16.028 -23.927 1.00 80.00 123 ASN A N 1
ATOM 936 C CA . ASN A 1 123 ? 19.213 16.266 -24.118 1.00 80.00 123 ASN A CA 1
ATOM 937 C C . ASN A 1 123 ? 19.863 17.095 -22.990 1.00 80.00 123 ASN A C 1
ATOM 939 O O . ASN A 1 123 ? 21.050 17.392 -23.096 1.00 80.00 123 ASN A O 1
ATOM 943 N N . ALA A 1 124 ? 19.099 17.498 -21.968 1.00 76.31 124 ALA A N 1
ATOM 944 C CA . ALA A 1 124 ? 19.496 18.332 -20.830 1.00 76.31 124 ALA A CA 1
ATOM 945 C C . ALA A 1 124 ? 20.168 19.672 -21.194 1.00 76.31 124 ALA A C 1
ATOM 947 O O . ALA A 1 124 ? 20.846 20.277 -20.367 1.00 76.31 124 ALA A O 1
ATOM 948 N N . ARG A 1 125 ? 20.005 20.144 -22.437 1.00 75.69 125 ARG A N 1
ATOM 949 C CA . ARG A 1 125 ? 20.635 21.382 -22.933 1.00 75.69 125 ARG A CA 1
ATOM 950 C C . ARG A 1 125 ? 19.710 22.592 -22.893 1.00 75.69 125 ARG A C 1
ATOM 952 O O . ARG A 1 125 ? 20.203 23.712 -22.923 1.00 75.69 125 ARG A O 1
ATOM 959 N N . VAL A 1 126 ? 18.398 22.365 -22.875 1.00 77.81 126 VAL A N 1
ATOM 960 C CA . VAL A 1 126 ? 17.368 23.408 -22.918 1.00 77.81 126 VAL A CA 1
ATOM 961 C C . VAL A 1 126 ? 16.296 23.067 -21.890 1.00 77.81 126 VAL A C 1
ATOM 963 O O . VAL A 1 126 ? 15.736 21.973 -21.929 1.00 77.81 126 VAL A O 1
ATOM 966 N N . GLY A 1 127 ? 16.020 23.992 -20.974 1.00 82.38 127 GLY A N 1
ATOM 967 C CA . GLY A 1 127 ? 14.831 23.941 -20.123 1.00 82.38 127 GLY A CA 1
ATOM 968 C C . GLY A 1 127 ? 13.668 24.656 -20.803 1.00 82.38 127 GLY A C 1
ATOM 969 O O . GLY A 1 127 ? 13.880 25.667 -21.473 1.00 82.38 127 GLY A O 1
ATOM 970 N N . TYR A 1 128 ? 12.454 24.148 -20.644 1.00 85.00 128 TYR A N 1
ATOM 971 C CA . TYR A 1 128 ? 11.222 24.795 -21.076 1.00 85.00 128 TYR A CA 1
ATOM 972 C C . TYR A 1 128 ? 10.373 25.102 -19.850 1.00 85.00 128 TYR A C 1
ATOM 974 O O . TYR A 1 128 ? 10.039 24.212 -19.080 1.00 85.00 128 TYR A O 1
ATOM 982 N N . LEU A 1 129 ? 9.993 26.362 -19.676 1.00 86.94 129 LEU A N 1
ATOM 983 C CA . LEU A 1 129 ? 8.916 26.715 -18.763 1.00 86.94 129 LEU A CA 1
ATOM 984 C C . LEU A 1 129 ? 7.593 26.505 -19.499 1.00 86.94 129 LEU A C 1
ATOM 986 O O . LEU A 1 129 ? 7.292 27.213 -20.463 1.00 86.94 129 LEU A O 1
ATOM 990 N N . GLU A 1 130 ? 6.816 25.531 -19.046 1.00 88.19 130 GLU A N 1
ATOM 991 C CA . GLU A 1 130 ? 5.481 25.252 -19.552 1.00 88.19 130 GLU A CA 1
ATOM 992 C C . GLU A 1 130 ? 4.442 25.873 -18.624 1.00 88.19 130 GLU A C 1
ATOM 994 O O . GLU A 1 130 ? 4.381 25.598 -17.425 1.00 88.19 130 GLU A O 1
ATOM 999 N N . VAL A 1 131 ? 3.615 26.740 -19.198 1.00 90.19 131 VAL A N 1
ATOM 1000 C CA . VAL A 1 131 ? 2.453 27.337 -18.543 1.00 90.19 131 VAL A CA 1
ATOM 1001 C C . VAL A 1 131 ? 1.229 26.866 -19.301 1.00 90.19 131 VAL A C 1
ATOM 1003 O O . VAL A 1 131 ? 1.118 27.110 -20.505 1.00 90.19 131 VAL A O 1
ATOM 1006 N N . GLY A 1 132 ? 0.301 26.202 -18.620 1.00 90.38 132 GLY A N 1
ATOM 1007 C CA . GLY A 1 132 ? -0.852 25.638 -19.297 1.00 90.38 132 GLY A CA 1
ATOM 1008 C C . GLY A 1 132 ? -2.110 25.498 -18.463 1.00 90.38 132 GLY A C 1
ATOM 1009 O O . GLY A 1 132 ? -2.095 25.518 -17.233 1.00 90.38 132 GLY A O 1
ATOM 1010 N N . PHE A 1 133 ? -3.216 25.358 -19.181 1.00 93.25 133 PHE A N 1
ATOM 1011 C CA . PHE A 1 133 ? -4.520 25.000 -18.648 1.00 93.25 133 PHE A CA 1
ATOM 1012 C C . PHE A 1 133 ? -4.908 23.627 -19.176 1.00 93.25 133 PHE A C 1
ATOM 1014 O O . PHE A 1 133 ? -4.852 23.399 -20.380 1.00 93.25 133 PHE A O 1
ATOM 1021 N N . ASP A 1 134 ? -5.371 22.745 -18.301 1.00 92.44 134 ASP A N 1
ATOM 1022 C CA . ASP A 1 134 ? -5.897 21.436 -18.664 1.00 92.44 134 ASP A CA 1
ATOM 1023 C C . ASP A 1 134 ? -7.323 21.303 -18.165 1.00 92.44 134 ASP A C 1
ATOM 1025 O O . ASP A 1 134 ? -7.644 21.677 -17.039 1.00 92.44 134 ASP A O 1
ATOM 1029 N N . SER A 1 135 ? -8.179 20.734 -18.996 1.00 94.06 135 SER A N 1
ATOM 1030 C CA . SER A 1 135 ? -9.535 20.373 -18.644 1.00 94.06 135 SER A CA 1
ATOM 1031 C C . SER A 1 135 ? -9.755 18.896 -18.908 1.00 94.06 135 SER A C 1
ATOM 1033 O O . SER A 1 135 ? -9.438 18.392 -19.986 1.00 94.06 135 SER A O 1
ATOM 1035 N N . THR A 1 136 ? -10.310 18.197 -17.927 1.00 93.81 136 THR A N 1
ATOM 1036 C CA . THR A 1 136 ? -10.684 16.791 -18.049 1.00 93.81 136 THR A CA 1
ATOM 1037 C C . THR A 1 136 ? -12.118 16.612 -17.577 1.00 93.81 136 THR A C 1
ATOM 1039 O O . THR A 1 136 ? -12.502 17.064 -16.501 1.00 93.81 136 THR A O 1
ATOM 1042 N N . TRP A 1 137 ? -12.942 15.966 -18.395 1.00 93.88 137 TRP A N 1
ATOM 1043 C CA . TRP A 1 137 ? -14.321 15.650 -18.049 1.00 93.88 137 TRP A CA 1
ATOM 1044 C C . TRP A 1 137 ? -14.632 14.206 -18.430 1.00 93.88 137 TRP A C 1
ATOM 1046 O O . TRP A 1 137 ? -14.668 13.881 -19.612 1.00 93.88 137 TRP A O 1
ATOM 1056 N N . GLU A 1 138 ? -14.848 13.336 -17.443 1.00 91.31 138 GLU A N 1
ATOM 1057 C CA . GLU A 1 138 ? -15.291 11.950 -17.648 1.00 91.31 138 GLU A CA 1
ATOM 1058 C C . GLU A 1 138 ? -16.802 11.839 -17.396 1.00 91.31 138 GLU A C 1
ATOM 1060 O O . GLU A 1 138 ? -17.300 12.334 -16.387 1.00 91.31 138 GLU A O 1
ATOM 1065 N N . PHE A 1 139 ? -17.541 11.166 -18.284 1.00 88.50 139 PHE A N 1
ATOM 1066 C CA . PHE A 1 139 ? -19.011 11.097 -18.212 1.00 88.50 139 PHE A CA 1
ATOM 1067 C C . PHE A 1 139 ? -19.565 9.997 -17.287 1.00 88.50 139 PHE A C 1
ATOM 1069 O O . PHE A 1 139 ? -20.771 9.943 -17.056 1.00 88.50 139 PHE A O 1
ATOM 1076 N N . GLY A 1 140 ? -18.720 9.095 -16.774 1.00 88.06 140 GLY A N 1
ATOM 1077 C CA . GLY A 1 140 ? -19.140 8.045 -15.837 1.00 88.06 140 GLY A CA 1
ATOM 1078 C C . GLY A 1 140 ? -20.134 7.017 -16.406 1.00 88.06 140 GLY A C 1
ATOM 1079 O O . GLY A 1 140 ? -20.991 6.521 -15.671 1.00 88.06 140 GLY A O 1
ATOM 1080 N N . PHE A 1 141 ? -20.037 6.694 -17.703 1.00 88.31 141 PHE A N 1
ATOM 1081 C CA . PHE A 1 141 ? -20.885 5.697 -18.376 1.00 88.31 141 PHE A CA 1
ATOM 1082 C C . PHE A 1 141 ? -20.734 4.269 -17.812 1.00 88.31 141 PHE A C 1
ATOM 1084 O O . PHE A 1 141 ? -19.904 4.002 -16.943 1.00 88.31 141 PHE A O 1
ATOM 1091 N N . PHE A 1 142 ? -21.556 3.338 -18.317 1.00 88.19 142 PHE A N 1
ATOM 1092 C CA . PHE A 1 142 ? -21.578 1.923 -17.909 1.00 88.19 142 PHE A CA 1
ATOM 1093 C C . PHE A 1 142 ? -21.886 1.720 -16.420 1.00 88.19 142 PHE A C 1
ATOM 1095 O O . PHE A 1 142 ? -21.356 0.815 -15.782 1.00 88.19 142 PHE A O 1
ATOM 1102 N N . GLY A 1 143 ? -22.726 2.587 -15.850 1.00 88.31 143 GLY A N 1
ATOM 1103 C CA . GLY A 1 143 ? -23.135 2.495 -14.449 1.00 88.31 143 GLY A CA 1
ATOM 1104 C C . GLY A 1 143 ? -22.131 3.065 -13.442 1.00 88.31 143 GLY A C 1
ATOM 1105 O O . GLY A 1 143 ? -22.420 3.038 -12.245 1.00 88.31 143 GLY A O 1
ATOM 1106 N N . ARG A 1 144 ? -20.967 3.585 -13.876 1.00 90.81 144 ARG A N 1
ATOM 1107 C CA . ARG A 1 144 ? -19.902 4.055 -12.970 1.00 90.81 144 ARG A CA 1
ATOM 1108 C C . ARG A 1 144 ? -20.354 5.220 -12.093 1.00 90.81 144 ARG A C 1
ATOM 1110 O O . ARG A 1 144 ? -20.102 5.192 -10.891 1.00 90.81 144 ARG A O 1
ATOM 1117 N N . ALA A 1 145 ? -21.043 6.207 -12.670 1.00 90.31 145 ALA A N 1
ATOM 1118 C CA . ALA A 1 145 ? -21.530 7.365 -11.923 1.00 90.31 145 ALA A CA 1
ATOM 1119 C C . ALA A 1 145 ? -22.560 6.976 -10.857 1.00 90.31 145 ALA A C 1
ATOM 1121 O O . ALA A 1 145 ? -22.405 7.334 -9.691 1.00 90.31 145 ALA A O 1
ATOM 1122 N N . GLN A 1 146 ? -23.555 6.163 -11.226 1.00 90.25 146 GLN A N 1
ATOM 1123 C CA . GLN A 1 146 ? -24.573 5.687 -10.285 1.00 90.25 146 GLN A CA 1
ATOM 1124 C C . GLN A 1 146 ? -23.964 4.795 -9.195 1.00 90.25 146 GLN A C 1
ATOM 1126 O O . GLN A 1 146 ? -24.401 4.821 -8.046 1.00 90.25 146 GLN A O 1
ATOM 1131 N N . ALA A 1 147 ? -22.954 3.993 -9.541 1.00 92.44 147 ALA A N 1
ATOM 1132 C CA . ALA A 1 147 ? -22.252 3.140 -8.594 1.00 92.44 147 ALA A CA 1
ATOM 1133 C C . ALA A 1 147 ? -21.399 3.952 -7.598 1.00 92.44 147 ALA A C 1
ATOM 1135 O O . ALA A 1 147 ? -21.454 3.663 -6.402 1.00 92.44 147 ALA A O 1
ATOM 1136 N N . SER A 1 148 ? -20.683 4.990 -8.057 1.00 92.94 148 SER A N 1
ATOM 1137 C CA . SER A 1 148 ? -19.943 5.927 -7.188 1.00 92.94 148 SER A CA 1
ATOM 1138 C C . SER A 1 148 ? -20.889 6.693 -6.257 1.00 92.94 148 SER A C 1
ATOM 1140 O O . SER A 1 148 ? -20.678 6.737 -5.043 1.00 92.94 148 SER A O 1
ATOM 1142 N N . GLU A 1 149 ? -22.010 7.193 -6.787 1.00 92.62 149 GLU A N 1
ATOM 1143 C CA . GLU A 1 149 ? -23.040 7.857 -5.984 1.00 92.62 149 GLU A CA 1
ATOM 1144 C C . GLU A 1 149 ? -23.638 6.922 -4.924 1.00 92.62 149 GLU A C 1
ATOM 1146 O O . GLU A 1 149 ? -23.826 7.330 -3.778 1.00 92.62 149 GLU A O 1
ATOM 1151 N N . ARG A 1 150 ? -23.880 5.649 -5.263 1.00 92.81 150 ARG A N 1
ATOM 1152 C CA . ARG A 1 150 ? -24.387 4.649 -4.314 1.00 92.81 150 ARG A CA 1
ATOM 1153 C C . ARG A 1 150 ? -23.421 4.402 -3.157 1.00 92.81 150 ARG A C 1
ATOM 1155 O O . ARG A 1 150 ? -23.875 4.345 -2.017 1.00 92.81 150 ARG A O 1
ATOM 1162 N N . VAL A 1 151 ? -22.119 4.276 -3.432 1.00 96.19 151 VAL A N 1
ATOM 1163 C CA . VAL A 1 151 ? -21.085 4.144 -2.387 1.00 96.19 151 VAL A CA 1
ATOM 1164 C C . VAL A 1 151 ? -21.124 5.355 -1.461 1.00 96.19 151 VAL A C 1
ATOM 1166 O O . VAL A 1 151 ? -21.228 5.205 -0.245 1.00 96.19 151 VAL A O 1
ATOM 1169 N N . ALA A 1 152 ? -21.125 6.555 -2.038 1.00 96.19 152 ALA A N 1
ATOM 1170 C CA . ALA A 1 152 ? -21.115 7.794 -1.276 1.00 96.19 152 ALA A CA 1
ATOM 1171 C C . ALA A 1 152 ? -22.394 8.001 -0.443 1.00 96.19 152 ALA A C 1
ATOM 1173 O O . ALA A 1 152 ? -22.329 8.470 0.694 1.00 96.19 152 ALA A O 1
ATOM 1174 N N . MET A 1 153 ? -23.558 7.628 -0.981 1.00 96.38 153 MET A N 1
ATOM 1175 C CA . MET A 1 153 ? -24.833 7.685 -0.265 1.00 96.38 153 MET A CA 1
ATOM 1176 C C . MET A 1 153 ? -24.891 6.660 0.875 1.00 96.38 153 MET A C 1
ATOM 1178 O O . MET A 1 153 ? -25.358 6.984 1.964 1.00 96.38 153 MET A O 1
ATOM 1182 N N . ALA A 1 154 ? -24.384 5.443 0.658 1.00 96.88 154 ALA A N 1
ATOM 1183 C CA . ALA A 1 154 ? -24.294 4.426 1.702 1.00 96.88 154 ALA A CA 1
ATOM 1184 C C . ALA A 1 154 ? -23.359 4.858 2.846 1.00 96.88 154 ALA A C 1
ATOM 1186 O O . ALA A 1 154 ? -23.691 4.663 4.015 1.00 96.88 154 ALA A O 1
ATOM 1187 N N . ASP A 1 155 ? -22.229 5.500 2.532 1.00 96.81 155 ASP A N 1
ATOM 1188 C CA . ASP A 1 155 ? -21.318 6.068 3.535 1.00 96.81 155 ASP A CA 1
ATOM 1189 C C . ASP A 1 155 ? -21.974 7.215 4.327 1.00 96.81 155 ASP A C 1
ATOM 1191 O O . ASP A 1 155 ? -21.861 7.268 5.554 1.00 96.81 155 ASP A O 1
ATOM 1195 N N . LEU A 1 156 ? -22.727 8.095 3.656 1.00 97.81 156 LEU A N 1
ATOM 1196 C CA . LEU A 1 156 ? -23.510 9.147 4.311 1.00 97.81 156 LEU A CA 1
ATOM 1197 C C . LEU A 1 156 ? -24.581 8.569 5.250 1.00 97.81 156 LEU A C 1
ATOM 1199 O O . LEU A 1 156 ? -24.701 9.000 6.399 1.00 97.81 156 LEU A O 1
ATOM 1203 N N . ASN A 1 157 ? -25.347 7.587 4.776 1.00 97.69 157 ASN A N 1
ATOM 1204 C CA . ASN A 1 157 ? -26.383 6.936 5.569 1.00 97.69 157 ASN A CA 1
ATOM 1205 C C . ASN A 1 157 ? -25.787 6.190 6.768 1.00 97.69 157 ASN A C 1
ATOM 1207 O O . ASN A 1 157 ? -26.338 6.282 7.862 1.00 97.69 157 ASN A O 1
ATOM 1211 N N . SER A 1 158 ? -24.651 5.509 6.595 1.00 97.44 158 SER A N 1
ATOM 1212 C CA . SER A 1 158 ? -23.912 4.878 7.695 1.00 97.44 158 SER A CA 1
ATOM 1213 C C . SER A 1 158 ? -23.501 5.901 8.752 1.00 97.44 158 SER A C 1
ATOM 1215 O O . SER A 1 158 ? -23.771 5.694 9.930 1.00 97.44 158 SER A O 1
ATOM 1217 N N . ALA A 1 159 ? -22.953 7.052 8.350 1.00 97.56 159 ALA A N 1
ATOM 1218 C CA . ALA A 1 159 ? -22.601 8.112 9.294 1.00 97.56 159 ALA A CA 1
ATOM 1219 C C . ALA A 1 159 ? -23.830 8.688 10.030 1.00 97.56 159 ALA A C 1
ATOM 1221 O O . ALA A 1 159 ? -23.746 9.025 11.210 1.00 97.56 159 ALA A O 1
ATOM 1222 N N . ALA A 1 160 ? -24.986 8.777 9.363 1.00 97.25 160 ALA A N 1
ATOM 1223 C CA . ALA A 1 160 ? -26.234 9.210 9.997 1.00 97.25 160 ALA A CA 1
ATOM 1224 C C . ALA A 1 160 ? -26.767 8.171 11.001 1.00 97.25 160 ALA A C 1
ATOM 1226 O O . ALA A 1 160 ? -27.281 8.531 12.059 1.00 97.25 160 ALA A O 1
ATOM 1227 N N . ILE A 1 161 ? -26.619 6.880 10.687 1.00 96.50 161 ILE A N 1
ATOM 1228 C CA . ILE A 1 161 ? -26.946 5.771 11.591 1.00 96.50 161 ILE A CA 1
ATOM 1229 C C . ILE A 1 161 ? -26.009 5.774 12.805 1.00 96.50 161 ILE A C 1
ATOM 1231 O O . ILE A 1 161 ? -26.469 5.537 13.919 1.00 96.50 161 ILE A O 1
ATOM 1235 N N . ASP A 1 162 ? -24.726 6.087 12.618 1.00 95.31 162 ASP A N 1
ATOM 1236 C CA . ASP A 1 162 ? -23.737 6.176 13.696 1.00 95.31 162 ASP A CA 1
ATOM 1237 C C . ASP A 1 162 ? -24.045 7.312 14.679 1.00 95.31 162 ASP A C 1
ATOM 1239 O O . ASP A 1 162 ? -23.919 7.113 15.887 1.00 95.31 162 ASP A O 1
ATOM 1243 N N . ASP A 1 163 ? -24.502 8.471 14.188 1.00 95.56 163 ASP A N 1
ATOM 1244 C CA . ASP A 1 163 ? -24.985 9.570 15.040 1.00 95.56 163 ASP A CA 1
ATOM 1245 C C . ASP A 1 163 ? -26.183 9.129 15.894 1.00 95.56 163 ASP A C 1
ATOM 1247 O O . ASP A 1 163 ? -26.175 9.283 17.118 1.00 95.56 163 ASP A O 1
ATOM 1251 N N . ALA A 1 164 ? -27.179 8.489 15.274 1.00 92.38 164 ALA A N 1
ATOM 1252 C CA . ALA A 1 164 ? -28.334 7.957 15.992 1.00 92.38 164 ALA A CA 1
ATOM 1253 C C . ALA A 1 164 ? -27.936 6.873 17.015 1.00 92.38 164 ALA A C 1
ATOM 1255 O O . ALA A 1 164 ? -28.424 6.876 18.147 1.00 92.38 164 ALA A O 1
ATOM 1256 N N . ALA A 1 165 ? -27.012 5.976 16.659 1.00 93.44 165 ALA A N 1
ATOM 1257 C CA . ALA A 1 165 ? -26.502 4.936 17.551 1.00 93.44 165 ALA A CA 1
ATOM 1258 C C . ALA A 1 165 ? -25.752 5.520 18.756 1.00 93.44 165 ALA A C 1
ATOM 1260 O O . ALA A 1 165 ? -25.913 5.030 19.879 1.00 93.44 165 ALA A O 1
ATOM 1261 N N . ALA A 1 166 ? -24.966 6.581 18.546 1.00 94.69 166 ALA A N 1
ATOM 1262 C CA . ALA A 1 166 ? -24.264 7.279 19.616 1.00 94.69 166 ALA A CA 1
ATOM 1263 C C . ALA A 1 166 ? -25.256 7.882 20.619 1.00 94.69 166 ALA A C 1
ATOM 1265 O O . ALA A 1 166 ? -25.077 7.709 21.822 1.00 94.69 166 ALA A O 1
ATOM 1266 N N . ARG A 1 167 ? -26.345 8.501 20.140 1.00 93.50 167 ARG A N 1
ATOM 1267 C CA . ARG A 1 167 ? -27.416 9.042 20.997 1.00 93.50 167 ARG A CA 1
ATOM 1268 C C . ARG A 1 167 ? -28.066 7.957 21.853 1.00 93.50 167 ARG A C 1
ATOM 1270 O O . ARG A 1 167 ? -28.151 8.116 23.066 1.00 93.50 167 ARG A O 1
ATOM 1277 N N . VAL A 1 168 ? -28.453 6.830 21.249 1.00 91.50 168 VAL A N 1
ATOM 1278 C CA . VAL A 1 168 ? -29.051 5.693 21.977 1.00 91.50 168 VAL A CA 1
ATOM 1279 C C . VAL A 1 168 ? -28.088 5.138 23.031 1.00 91.50 168 VAL A C 1
ATOM 1281 O O . VAL A 1 168 ? -28.482 4.923 24.178 1.00 91.50 168 VAL A O 1
ATOM 1284 N N . THR A 1 169 ? -26.818 4.951 22.665 1.00 93.19 169 THR A N 1
ATOM 1285 C CA . THR A 1 169 ? -25.779 4.416 23.560 1.00 93.19 169 THR A CA 1
ATOM 1286 C C . THR A 1 169 ? -25.508 5.356 24.733 1.00 93.19 169 THR A C 1
ATOM 1288 O O . THR A 1 169 ? -25.456 4.908 25.876 1.00 93.19 169 THR A O 1
ATOM 1291 N N . VAL A 1 170 ? -25.382 6.663 24.480 1.00 95.56 170 VAL A N 1
ATOM 1292 C CA . VAL A 1 170 ? -25.150 7.664 25.530 1.00 95.56 170 VAL A CA 1
ATOM 1293 C C . VAL A 1 170 ? -26.350 7.748 26.469 1.00 95.56 170 VAL A C 1
ATOM 1295 O O . VAL A 1 170 ? -26.153 7.702 27.681 1.00 95.56 170 VAL A O 1
ATOM 1298 N N . SER A 1 171 ? -27.584 7.781 25.953 1.00 94.94 171 SER A N 1
ATOM 1299 C CA . SER A 1 171 ? -28.784 7.761 26.802 1.00 94.94 171 SER A CA 1
ATOM 1300 C C . SER A 1 171 ? -28.843 6.508 27.685 1.00 94.94 171 SER A C 1
ATOM 1302 O O . SER A 1 171 ? -29.165 6.605 28.870 1.00 94.94 171 SER A O 1
ATOM 1304 N N . ALA A 1 172 ? -28.493 5.336 27.141 1.00 93.25 172 ALA A N 1
ATOM 1305 C CA . ALA A 1 172 ? -28.443 4.086 27.900 1.00 93.25 172 ALA A CA 1
ATOM 1306 C C . ALA A 1 172 ? -27.359 4.097 28.988 1.00 93.25 172 ALA A C 1
ATOM 1308 O O . ALA A 1 172 ? -27.637 3.708 30.126 1.00 93.25 172 ALA A O 1
ATOM 1309 N N . GLU A 1 173 ? -26.155 4.580 28.675 1.00 96.06 173 GLU A N 1
ATOM 1310 C CA . GLU A 1 173 ? -25.051 4.616 29.636 1.00 96.06 173 GLU A CA 1
ATOM 1311 C C . GLU A 1 173 ? -25.287 5.655 30.740 1.00 96.06 173 GLU A C 1
ATOM 1313 O O . GLU A 1 173 ? -25.019 5.372 31.908 1.00 96.06 173 GLU A O 1
ATOM 1318 N N . VAL A 1 174 ? -25.875 6.816 30.420 1.00 96.12 174 VAL A N 1
ATOM 1319 C CA . VAL A 1 174 ? -26.287 7.815 31.423 1.00 96.12 174 VAL A CA 1
ATOM 1320 C C . VAL A 1 174 ? -27.333 7.224 32.364 1.00 96.12 174 VAL A C 1
ATOM 1322 O O . VAL A 1 174 ? -27.167 7.298 33.582 1.00 96.12 174 VAL A O 1
ATOM 1325 N N . ALA A 1 175 ? -28.379 6.585 31.830 1.00 94.88 175 ALA A N 1
ATOM 1326 C CA . ALA A 1 175 ? -29.419 5.971 32.651 1.00 94.88 175 ALA A CA 1
ATOM 1327 C C . ALA A 1 175 ? -28.865 4.871 33.562 1.00 94.88 175 ALA A C 1
ATOM 1329 O O . ALA A 1 175 ? -29.160 4.844 34.759 1.00 94.88 175 ALA A O 1
ATOM 1330 N N . LYS A 1 176 ? -28.026 3.985 33.021 1.00 94.69 176 LYS A N 1
ATOM 1331 C CA . LYS A 1 176 ? -27.383 2.914 33.784 1.00 94.69 176 LYS A CA 1
ATOM 1332 C C . LYS A 1 176 ? -26.491 3.477 34.892 1.00 94.69 176 LYS A C 1
ATOM 1334 O O . LYS A 1 176 ? -26.685 3.116 36.052 1.00 94.69 176 LYS A O 1
ATOM 1339 N N . THR A 1 177 ? -25.587 4.397 34.558 1.00 95.56 177 THR A N 1
ATOM 1340 C CA . THR A 1 177 ? -24.646 5.003 35.515 1.00 95.56 177 THR A CA 1
ATOM 1341 C C . THR A 1 177 ? -25.389 5.779 36.606 1.00 95.56 177 THR A C 1
ATOM 1343 O O . THR A 1 177 ? -25.039 5.701 37.782 1.00 95.56 177 THR A O 1
ATOM 1346 N N . TYR A 1 178 ? -26.476 6.475 36.258 1.00 95.12 178 TYR A N 1
ATOM 1347 C CA . TYR A 1 178 ? -27.327 7.158 37.230 1.00 95.12 178 TYR A CA 1
ATOM 1348 C C . TYR A 1 178 ? -28.024 6.179 38.186 1.00 95.12 178 TYR A C 1
ATOM 1350 O O . TYR A 1 178 ? -28.028 6.383 39.403 1.00 95.12 178 TYR A O 1
ATOM 1358 N N . VAL A 1 179 ? -28.575 5.075 37.674 1.00 93.50 179 VAL A N 1
ATOM 1359 C CA . VAL A 1 179 ? -29.192 4.038 38.517 1.00 93.50 179 VAL A CA 1
ATOM 1360 C C . VAL A 1 179 ? -28.152 3.369 39.425 1.00 93.50 179 VAL A C 1
ATOM 1362 O O . VAL A 1 179 ? -28.461 3.076 40.585 1.00 93.50 179 VAL A O 1
ATOM 1365 N N . GLU A 1 180 ? -26.930 3.152 38.935 1.00 93.56 180 GLU A N 1
ATOM 1366 C CA . GLU A 1 180 ? -25.797 2.633 39.712 1.00 93.56 180 GLU A CA 1
ATOM 1367 C C . GLU A 1 180 ? -25.371 3.604 40.820 1.00 93.56 180 GLU A C 1
ATOM 1369 O O . GLU A 1 180 ? -25.228 3.179 41.970 1.00 93.56 180 GLU A O 1
ATOM 1374 N N . LEU A 1 181 ? -25.303 4.908 40.528 1.00 94.94 181 LEU A N 1
ATOM 1375 C CA . LEU A 1 181 ? -25.062 5.956 41.521 1.00 94.94 181 LEU A CA 1
ATOM 1376 C C . LEU A 1 181 ? -26.119 5.925 42.633 1.00 94.94 181 LEU A C 1
ATOM 1378 O O . LEU A 1 181 ? -25.777 5.846 43.816 1.00 94.94 181 LEU A O 1
ATOM 1382 N N . ARG A 1 182 ? -27.413 5.930 42.279 1.00 94.69 182 ARG A N 1
ATOM 1383 C CA . ARG A 1 182 ? -28.501 5.884 43.274 1.00 94.69 182 ARG A CA 1
ATOM 1384 C C . ARG A 1 182 ? -28.476 4.588 44.089 1.00 94.69 182 ARG A C 1
ATOM 1386 O O . ARG A 1 182 ? -28.721 4.608 45.298 1.00 94.69 182 ARG A O 1
ATOM 1393 N N . ALA A 1 183 ? -28.126 3.460 43.470 1.00 92.94 183 ALA A N 1
ATOM 1394 C CA . ALA A 1 183 ? -27.945 2.194 44.177 1.00 92.94 183 ALA A CA 1
ATOM 1395 C C . ALA A 1 183 ? -26.754 2.234 45.154 1.00 92.94 183 ALA A C 1
ATOM 1397 O O . ALA A 1 183 ? -26.868 1.724 46.274 1.00 92.94 183 ALA A O 1
ATOM 1398 N N . ALA A 1 184 ? -25.634 2.853 44.771 1.00 93.44 184 ALA A N 1
ATOM 1399 C CA . ALA A 1 184 ? -24.469 3.041 45.632 1.00 93.44 184 ALA A CA 1
ATOM 1400 C C . ALA A 1 184 ? -24.797 3.944 46.834 1.00 93.44 184 ALA A C 1
ATOM 1402 O O . ALA A 1 184 ? -24.539 3.555 47.974 1.00 93.44 184 ALA A O 1
ATOM 1403 N N . GLN A 1 185 ? -25.480 5.074 46.617 1.00 94.25 185 GLN A N 1
ATOM 1404 C CA . GLN A 1 185 ? -25.954 5.976 47.681 1.00 94.25 185 GLN A CA 1
ATOM 1405 C C . GLN A 1 185 ? -26.867 5.268 48.691 1.00 94.25 185 GLN A C 1
ATOM 1407 O O . GLN A 1 185 ? -26.715 5.414 49.911 1.00 94.25 185 GLN A O 1
ATOM 1412 N N . ALA A 1 186 ? -27.795 4.443 48.195 1.00 92.75 186 ALA A N 1
ATOM 1413 C CA . ALA A 1 186 ? -28.648 3.627 49.046 1.00 92.75 186 ALA A CA 1
ATOM 1414 C C . ALA A 1 186 ? -27.823 2.640 49.890 1.00 92.75 186 ALA A C 1
ATOM 1416 O O . ALA A 1 186 ? -28.075 2.510 51.088 1.00 92.75 186 ALA A O 1
ATOM 1417 N N . ARG A 1 187 ? -26.808 1.981 49.309 1.00 93.00 187 ARG A N 1
ATOM 1418 C CA . ARG A 1 187 ? -25.911 1.066 50.042 1.00 93.00 187 ARG A CA 1
ATOM 1419 C C . ARG A 1 187 ? -25.097 1.795 51.108 1.00 93.00 187 ARG A C 1
ATOM 1421 O O . ARG A 1 187 ? -25.105 1.338 52.248 1.00 93.00 187 ARG A O 1
ATOM 1428 N N . VAL A 1 188 ? -24.485 2.938 50.788 1.00 92.06 188 VAL A N 1
ATOM 1429 C CA . VAL A 1 188 ? -23.749 3.770 51.763 1.00 92.06 188 VAL A CA 1
ATOM 1430 C C . VAL A 1 188 ? -24.650 4.134 52.946 1.00 92.06 188 VAL A C 1
ATOM 1432 O O . VAL A 1 188 ? -24.259 3.978 54.102 1.00 92.06 188 VAL A O 1
ATOM 1435 N N . THR A 1 189 ? -25.898 4.527 52.676 1.00 92.44 189 THR A N 1
ATOM 1436 C CA . THR A 1 189 ? -26.874 4.867 53.723 1.00 92.44 189 THR A CA 1
ATOM 1437 C C . THR A 1 189 ? -27.217 3.662 54.609 1.00 92.44 189 THR A C 1
ATOM 1439 O O . THR A 1 189 ? -27.352 3.801 55.826 1.00 92.44 189 THR A O 1
ATOM 1442 N N . GLN A 1 190 ? -27.350 2.463 54.031 1.00 93.56 190 GLN A N 1
ATOM 1443 C CA . GLN A 1 190 ? -27.628 1.240 54.795 1.00 93.56 190 GLN A CA 1
ATOM 1444 C C . GLN A 1 190 ? -26.428 0.795 55.637 1.00 93.56 190 GLN A C 1
ATOM 1446 O O . GLN A 1 190 ? -26.611 0.451 56.806 1.00 93.56 190 GLN A O 1
ATOM 1451 N N . PHE A 1 191 ? -25.210 0.850 55.091 1.00 94.00 191 PHE A N 1
ATOM 1452 C CA . PHE A 1 191 ? -23.992 0.564 55.851 1.00 94.00 191 PHE A CA 1
ATOM 1453 C C . PHE A 1 191 ? -23.771 1.578 56.975 1.00 94.00 191 PHE A C 1
ATOM 1455 O O . PHE A 1 191 ? -23.404 1.176 58.074 1.00 94.00 191 PHE A O 1
ATOM 1462 N N . GLY A 1 192 ? -24.102 2.856 56.764 1.00 92.75 192 GLY A N 1
ATOM 1463 C CA . GLY A 1 192 ? -24.092 3.867 57.824 1.00 92.75 192 GLY A CA 1
ATOM 1464 C C . GLY A 1 192 ? -25.019 3.500 58.988 1.00 92.75 192 GLY A C 1
ATOM 1465 O O . GLY A 1 192 ? -24.593 3.490 60.142 1.00 92.75 192 GLY A O 1
ATOM 1466 N N . LYS A 1 193 ? -26.263 3.092 58.693 1.00 94.94 193 LYS A N 1
ATOM 1467 C CA . LYS A 1 193 ? -27.212 2.607 59.715 1.00 94.94 193 LYS A CA 1
ATOM 1468 C C . LYS A 1 193 ? -26.697 1.359 60.432 1.00 94.94 193 LYS A C 1
ATOM 1470 O O . LYS A 1 193 ? -26.821 1.257 61.653 1.00 94.94 193 LYS A O 1
ATOM 1475 N N . LEU A 1 194 ? -26.112 0.415 59.692 1.00 96.06 194 LEU A N 1
ATOM 1476 C CA . LEU A 1 194 ? -25.526 -0.795 60.265 1.00 96.06 194 LEU A CA 1
ATOM 1477 C C . LEU A 1 194 ? -24.349 -0.457 61.189 1.00 96.06 194 LEU A C 1
ATOM 1479 O O . LEU A 1 194 ? -24.290 -0.982 62.297 1.00 96.06 194 LEU A O 1
ATOM 1483 N N . ALA A 1 195 ? -23.470 0.461 60.787 1.00 95.31 195 ALA A N 1
ATOM 1484 C CA . ALA A 1 195 ? -22.345 0.916 61.595 1.00 95.31 195 ALA A CA 1
ATOM 1485 C C . ALA A 1 195 ? -22.810 1.583 62.899 1.00 95.31 195 ALA A C 1
ATOM 1487 O O . ALA A 1 195 ? -22.246 1.299 63.955 1.00 95.31 195 ALA A O 1
ATOM 1488 N N . THR A 1 196 ? -23.877 2.395 62.867 1.00 96.38 196 THR A N 1
ATOM 1489 C CA . THR A 1 196 ? -24.483 2.961 64.087 1.00 96.38 196 THR A CA 1
ATOM 1490 C C . THR A 1 196 ? -25.012 1.867 65.017 1.00 96.38 196 THR A C 1
ATOM 1492 O O . THR A 1 196 ? -24.745 1.904 66.217 1.00 96.38 196 THR A O 1
ATOM 1495 N N . LEU A 1 197 ? -25.706 0.857 64.481 1.00 96.81 197 LEU A N 1
ATOM 1496 C CA . LEU A 1 197 ? -26.197 -0.275 65.277 1.00 96.81 197 LEU A CA 1
ATOM 1497 C C . LEU A 1 197 ? -25.049 -1.103 65.878 1.00 96.81 197 LEU A C 1
ATOM 1499 O O . LEU A 1 197 ? -25.128 -1.514 67.034 1.00 96.81 197 LEU A O 1
ATOM 1503 N N . ARG A 1 198 ? -23.964 -1.332 65.125 1.00 96.81 198 ARG A N 1
ATOM 1504 C CA . ARG A 1 198 ? -22.766 -2.028 65.625 1.00 96.81 198 ARG A CA 1
ATOM 1505 C C . ARG A 1 198 ? -22.037 -1.225 66.698 1.00 96.81 198 ARG A C 1
ATOM 1507 O O . ARG A 1 198 ? -21.624 -1.802 67.698 1.00 96.81 198 ARG A O 1
ATOM 1514 N N . ARG A 1 199 ? -21.971 0.101 66.565 1.00 97.12 199 ARG A N 1
ATOM 1515 C CA . ARG A 1 199 ? -21.434 0.984 67.608 1.00 97.12 199 ARG A CA 1
ATOM 1516 C C . ARG A 1 199 ? -22.230 0.881 68.912 1.00 97.12 199 ARG A C 1
ATOM 1518 O O . ARG A 1 199 ? -21.635 0.719 69.970 1.00 97.12 199 ARG A O 1
ATOM 1525 N N . GLN A 1 200 ? -23.561 0.883 68.840 1.00 96.81 200 GLN A N 1
ATOM 1526 C CA . GLN A 1 200 ? -24.410 0.684 70.023 1.00 96.81 200 GLN A CA 1
ATOM 1527 C C . GLN A 1 200 ? -24.179 -0.690 70.682 1.00 96.81 200 GLN A C 1
ATOM 1529 O O . GLN A 1 200 ? -24.248 -0.812 71.904 1.00 96.81 200 GLN A O 1
ATOM 1534 N N . GLN A 1 201 ? -23.865 -1.734 69.900 1.00 95.56 201 GLN A N 1
ATOM 1535 C CA . GLN A 1 201 ? -23.485 -3.044 70.447 1.00 95.56 201 GLN A CA 1
ATOM 1536 C C . GLN A 1 201 ? -22.142 -3.006 71.183 1.00 95.56 201 GLN A C 1
ATOM 1538 O O . GLN A 1 201 ? -22.026 -3.629 72.238 1.00 95.56 201 GLN A O 1
ATOM 1543 N N . VAL A 1 202 ? -21.159 -2.257 70.671 1.00 97.38 202 VAL A N 1
ATOM 1544 C CA . VAL A 1 202 ? -19.882 -2.016 71.364 1.00 97.38 202 VAL A CA 1
ATOM 1545 C C . VAL A 1 202 ? -20.124 -1.289 72.689 1.00 97.38 202 VAL A C 1
ATOM 1547 O O . VAL A 1 202 ? -19.654 -1.750 73.724 1.00 97.38 202 VAL A O 1
ATOM 1550 N N . GLU A 1 203 ? -20.922 -0.217 72.695 1.00 96.50 203 GLU A N 1
ATOM 1551 C CA . GLU A 1 203 ? -21.263 0.544 73.913 1.00 96.50 203 GLU A CA 1
ATOM 1552 C C . GLU A 1 203 ? -21.987 -0.331 74.960 1.00 96.50 203 GLU A C 1
ATOM 1554 O O . GLU A 1 203 ? -21.704 -0.261 76.163 1.00 96.50 203 GLU A O 1
ATOM 1559 N N . LEU A 1 204 ? -22.873 -1.231 74.515 1.00 96.25 204 LEU A N 1
ATOM 1560 C CA . LEU A 1 204 ? -23.534 -2.196 75.395 1.00 96.25 204 LEU A CA 1
ATOM 1561 C C . LEU A 1 204 ? -22.546 -3.227 75.967 1.00 96.25 204 LEU A C 1
ATOM 1563 O O . LEU A 1 204 ? -22.607 -3.530 77.161 1.00 96.25 204 LEU A O 1
ATOM 1567 N N . ALA A 1 205 ? -21.639 -3.758 75.143 1.00 94.12 205 ALA A N 1
ATOM 1568 C CA . ALA A 1 205 ? -20.611 -4.707 75.574 1.00 94.12 205 ALA A CA 1
ATOM 1569 C C . ALA A 1 205 ? -19.643 -4.072 76.587 1.00 94.12 205 ALA A C 1
ATOM 1571 O O . ALA A 1 205 ? -19.356 -4.672 77.624 1.00 94.12 205 ALA A O 1
ATOM 1572 N N . GLN A 1 206 ? -19.227 -2.823 76.353 1.00 96.31 206 GLN A N 1
ATOM 1573 C CA . GLN A 1 206 ? -18.420 -2.035 77.293 1.00 96.31 206 GLN A CA 1
ATOM 1574 C C . GLN A 1 206 ? -19.139 -1.835 78.632 1.00 96.31 206 GLN A C 1
ATOM 1576 O O . GLN A 1 206 ? -18.545 -2.019 79.697 1.00 96.31 206 GLN A O 1
ATOM 1581 N N . THR A 1 207 ? -20.430 -1.491 78.589 1.00 95.44 207 THR A N 1
ATOM 1582 C CA . THR A 1 207 ? -21.249 -1.321 79.798 1.00 95.44 207 THR A CA 1
ATOM 1583 C C . THR A 1 207 ? -21.319 -2.620 80.601 1.00 95.44 207 THR A C 1
ATOM 1585 O O . THR A 1 207 ? -21.060 -2.613 81.805 1.00 95.44 207 THR A O 1
ATOM 1588 N N . ARG A 1 208 ? -21.586 -3.752 79.934 1.00 94.94 208 ARG A N 1
ATOM 1589 C CA . ARG A 1 208 ? -21.649 -5.077 80.573 1.00 94.94 208 ARG A CA 1
ATOM 1590 C C . ARG A 1 208 ? -20.324 -5.485 81.205 1.00 94.94 208 ARG A C 1
ATOM 1592 O O . ARG A 1 208 ? -20.335 -5.954 82.345 1.00 94.94 208 ARG A O 1
ATOM 1599 N N . LEU A 1 209 ? -19.206 -5.251 80.514 1.00 95.75 209 LEU A N 1
ATOM 1600 C CA . LEU A 1 209 ? -17.860 -5.500 81.031 1.00 95.75 209 LEU A CA 1
ATOM 1601 C C . LEU A 1 209 ? -17.600 -4.694 82.314 1.00 95.75 209 LEU A C 1
ATOM 1603 O O . LEU A 1 209 ? -17.202 -5.267 83.328 1.00 95.75 209 LEU A O 1
ATOM 1607 N N . ARG A 1 210 ? -17.919 -3.390 82.318 1.00 94.69 210 ARG A N 1
ATOM 1608 C CA . ARG A 1 210 ? -17.794 -2.519 83.504 1.00 94.69 210 ARG A CA 1
ATOM 1609 C C . ARG A 1 210 ? -18.642 -2.983 84.690 1.00 94.69 210 ARG A C 1
ATOM 1611 O O . ARG A 1 210 ? -18.210 -2.855 85.830 1.00 94.69 210 ARG A O 1
ATOM 1618 N N . THR A 1 211 ? -19.829 -3.530 84.434 1.00 95.38 211 THR A N 1
ATOM 1619 C CA . THR A 1 211 ? -20.715 -4.093 85.471 1.00 95.38 211 THR A CA 1
ATOM 1620 C C . THR A 1 211 ? -20.387 -5.543 85.854 1.00 95.38 211 THR A C 1
ATOM 1622 O O . THR A 1 211 ? -21.129 -6.138 86.626 1.00 95.38 211 THR A O 1
ATOM 1625 N N . ARG A 1 212 ? -19.298 -6.129 85.325 1.00 91.50 212 ARG A N 1
ATOM 1626 C CA . ARG A 1 212 ? -18.903 -7.545 85.510 1.00 91.50 212 ARG A CA 1
ATOM 1627 C C . ARG A 1 212 ? -19.951 -8.572 85.038 1.00 91.50 212 ARG A C 1
ATOM 1629 O O . ARG A 1 212 ? -20.002 -9.686 85.545 1.00 91.50 212 ARG A O 1
ATOM 1636 N N . LEU A 1 213 ? -20.766 -8.204 84.047 1.00 91.12 213 LEU A N 1
ATOM 1637 C CA . LEU A 1 213 ? -21.808 -9.037 83.423 1.00 91.12 213 LEU A CA 1
ATOM 1638 C C . LEU A 1 213 ? -21.420 -9.541 82.013 1.00 91.12 213 LEU A C 1
ATOM 1640 O O . LEU A 1 213 ? -22.268 -10.087 81.312 1.00 91.12 213 LEU A O 1
ATOM 1644 N N . GLY A 1 214 ? -20.176 -9.325 81.569 1.00 90.56 214 GLY A N 1
ATOM 1645 C CA . GLY A 1 214 ? -19.675 -9.713 80.241 1.00 90.56 214 GLY A CA 1
ATOM 1646 C C . GLY A 1 214 ? -18.167 -9.991 80.238 1.00 90.56 214 GLY A C 1
ATOM 1647 O O . GLY A 1 214 ? -17.505 -9.811 81.261 1.00 90.56 214 GLY A O 1
ATOM 1648 N N . SER A 1 215 ? -17.625 -10.428 79.096 1.00 92.44 215 SER A N 1
ATOM 1649 C CA . SER A 1 215 ? -16.201 -10.795 78.944 1.00 92.44 215 SER A CA 1
ATOM 1650 C C . SER A 1 215 ? -15.446 -9.894 77.958 1.00 92.44 215 SER A C 1
ATOM 1652 O O . SER A 1 215 ? -16.048 -9.299 77.066 1.00 92.44 215 SER A O 1
ATOM 1654 N N . GLN A 1 216 ? -14.115 -9.821 78.080 1.00 93.31 216 GLN A N 1
ATOM 1655 C CA . GLN A 1 216 ? -13.267 -9.055 77.152 1.00 93.31 216 GLN A CA 1
ATOM 1656 C C . GLN A 1 216 ? -13.415 -9.540 75.698 1.00 93.31 216 GLN A C 1
ATOM 1658 O O . GLN A 1 216 ? -13.498 -8.729 74.782 1.00 93.31 216 GLN A O 1
ATOM 1663 N N . LEU A 1 217 ? -13.561 -10.855 75.493 1.00 94.31 217 LEU A N 1
ATOM 1664 C CA . LEU A 1 217 ? -13.771 -11.455 74.172 1.00 94.31 217 LEU A CA 1
ATOM 1665 C C . LEU A 1 217 ? -15.040 -10.928 73.476 1.00 94.31 217 LEU A C 1
ATOM 1667 O O . LEU A 1 217 ? -15.053 -10.764 72.256 1.00 94.31 217 LEU A O 1
ATOM 1671 N N . GLU A 1 218 ? -16.114 -10.668 74.229 1.00 93.06 218 GLU A N 1
ATOM 1672 C CA . GLU A 1 218 ? -17.353 -10.103 73.674 1.00 93.06 218 GLU A CA 1
ATOM 1673 C C . GLU A 1 218 ? -17.157 -8.663 73.192 1.00 93.06 218 GLU A C 1
ATOM 1675 O O . GLU A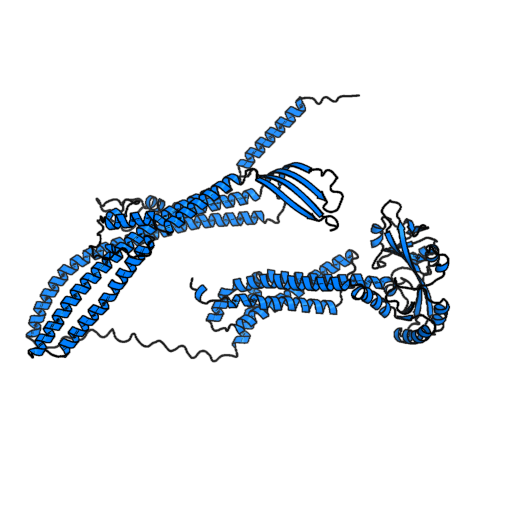 1 218 ? -17.681 -8.300 72.137 1.00 93.06 218 GLU A O 1
ATOM 1680 N N . LEU A 1 219 ? -16.384 -7.861 73.934 1.00 96.00 219 LEU A N 1
ATOM 1681 C CA . LEU A 1 219 ? -16.026 -6.503 73.534 1.00 96.00 219 LEU A CA 1
ATOM 1682 C C . LEU A 1 219 ? -15.144 -6.513 72.281 1.00 96.00 219 LEU A C 1
ATOM 1684 O O . LEU A 1 219 ? -15.478 -5.843 71.305 1.00 96.00 219 LEU A O 1
ATOM 1688 N N . ASP A 1 220 ? -14.079 -7.317 72.274 1.00 95.56 220 ASP A N 1
ATOM 1689 C CA . ASP A 1 220 ? -13.148 -7.409 71.144 1.00 95.56 220 ASP A CA 1
ATOM 1690 C C . ASP A 1 220 ? -13.871 -7.872 69.867 1.00 95.56 220 ASP A C 1
ATOM 1692 O O . ASP A 1 220 ? -13.653 -7.325 68.784 1.00 95.56 220 ASP A O 1
ATOM 1696 N N . ARG A 1 221 ? -14.811 -8.821 69.989 1.00 95.94 221 ARG A N 1
ATOM 1697 C CA . ARG A 1 221 ? -15.658 -9.263 68.873 1.00 95.94 221 ARG A CA 1
ATOM 1698 C C . ARG A 1 221 ? -16.585 -8.157 68.372 1.00 95.94 221 ARG A C 1
ATOM 1700 O O . ARG A 1 221 ? -16.669 -7.950 67.164 1.00 95.94 221 ARG A O 1
ATOM 1707 N N . ALA A 1 222 ? -17.288 -7.460 69.267 1.00 93.62 222 ALA A N 1
ATOM 1708 C CA . ALA A 1 222 ? -18.170 -6.358 68.878 1.00 93.62 222 ALA A CA 1
ATOM 1709 C C . ALA A 1 222 ? -17.380 -5.234 68.184 1.00 93.62 222 ALA A C 1
ATOM 1711 O O . ALA A 1 222 ? -17.846 -4.661 67.197 1.00 93.62 222 ALA A O 1
ATOM 1712 N N . GLN A 1 223 ? -16.163 -4.963 68.661 1.00 96.56 223 GLN A N 1
ATOM 1713 C CA . GLN A 1 223 ? -15.256 -3.982 68.077 1.00 96.56 223 GLN A CA 1
ATOM 1714 C C . GLN A 1 223 ? -14.771 -4.419 66.688 1.00 96.56 223 GLN A C 1
ATOM 1716 O O . GLN A 1 223 ? -14.820 -3.619 65.755 1.00 96.56 223 GLN A O 1
ATOM 1721 N N . ALA A 1 224 ? -14.383 -5.687 66.518 1.00 95.75 224 ALA A N 1
ATOM 1722 C CA . ALA A 1 224 ? -14.006 -6.246 65.220 1.00 95.75 224 ALA A CA 1
ATOM 1723 C C . ALA A 1 224 ? -15.164 -6.196 64.207 1.00 95.75 224 ALA A C 1
ATOM 1725 O O . ALA A 1 224 ? -14.958 -5.777 63.071 1.00 95.75 224 ALA A O 1
ATOM 1726 N N . GLU A 1 225 ? -16.392 -6.541 64.616 1.00 95.31 225 GLU A N 1
ATOM 1727 C CA . GLU A 1 225 ? -17.582 -6.469 63.752 1.00 95.31 225 GLU A CA 1
ATOM 1728 C C . GLU A 1 225 ? -17.915 -5.019 63.339 1.00 95.31 225 GLU A C 1
ATOM 1730 O O . GLU A 1 225 ? -18.346 -4.776 62.207 1.00 95.31 225 GLU A O 1
ATOM 1735 N N . TRP A 1 226 ? -17.698 -4.038 64.225 1.00 97.06 226 TRP A N 1
ATOM 1736 C CA . TRP A 1 226 ? -17.853 -2.618 63.892 1.00 97.06 226 TRP A CA 1
ATOM 1737 C C . TRP A 1 226 ? -16.793 -2.145 62.889 1.00 97.06 226 TRP A C 1
ATOM 1739 O O . TRP A 1 226 ? -17.153 -1.542 61.879 1.00 97.06 226 TRP A O 1
ATOM 1749 N N . GLN A 1 227 ? -15.517 -2.475 63.113 1.00 95.25 227 GLN A N 1
ATOM 1750 C CA . GLN A 1 227 ? -14.424 -2.128 62.195 1.00 95.25 227 GLN A CA 1
ATOM 1751 C C . GLN A 1 227 ? -14.578 -2.803 60.826 1.00 95.25 227 GLN A C 1
ATOM 1753 O O . GLN A 1 227 ? -14.388 -2.158 59.798 1.00 95.25 227 GLN A O 1
ATOM 1758 N N . GLN A 1 228 ? -15.015 -4.065 60.791 1.00 95.25 228 GLN A N 1
ATOM 1759 C CA . GLN A 1 228 ? -15.337 -4.758 59.545 1.00 95.25 228 GLN A CA 1
ATOM 1760 C C . GLN A 1 228 ? -16.454 -4.038 58.776 1.00 95.25 228 GLN A C 1
ATOM 1762 O O . GLN A 1 228 ? -16.327 -3.822 57.576 1.00 95.25 228 GLN A O 1
ATOM 1767 N N . THR A 1 229 ? -17.520 -3.613 59.464 1.00 93.62 229 THR A N 1
ATOM 1768 C CA . THR A 1 229 ? -18.627 -2.872 58.831 1.00 93.62 229 THR A CA 1
ATOM 1769 C C . THR A 1 229 ? -18.157 -1.537 58.246 1.00 93.62 229 THR A C 1
ATOM 1771 O O . THR A 1 229 ? -18.644 -1.130 57.194 1.00 93.62 229 THR A O 1
ATOM 1774 N N . LEU A 1 230 ? -17.225 -0.846 58.919 1.00 92.94 230 LEU A N 1
ATOM 1775 C CA . LEU A 1 230 ? -16.630 0.386 58.397 1.00 92.94 230 LEU A CA 1
ATOM 1776 C C . LEU A 1 230 ? -15.824 0.117 57.121 1.00 92.94 230 LEU A C 1
ATOM 1778 O O . LEU A 1 230 ? -16.022 0.831 56.145 1.00 92.94 230 LEU A O 1
ATOM 1782 N N . GLY A 1 231 ? -15.002 -0.937 57.094 1.00 92.56 231 GLY A N 1
ATOM 1783 C CA . GLY A 1 231 ? -14.253 -1.321 55.891 1.00 92.56 231 GLY A CA 1
ATOM 1784 C C . GLY A 1 231 ? -15.152 -1.760 54.727 1.00 92.56 231 GLY A C 1
ATOM 1785 O O . GLY A 1 231 ? -14.924 -1.376 53.585 1.00 92.56 231 GLY A O 1
ATOM 1786 N N . GLU A 1 232 ? -16.229 -2.504 54.997 1.00 92.06 232 GLU A N 1
ATOM 1787 C CA . GLU A 1 232 ? -17.213 -2.897 53.971 1.00 92.06 232 GLU A CA 1
ATOM 1788 C C . GLU A 1 232 ? -17.988 -1.694 53.391 1.00 92.06 232 GLU A C 1
ATOM 1790 O O . GLU A 1 232 ? -18.510 -1.770 52.278 1.00 92.06 232 GLU A O 1
ATOM 1795 N N . ALA A 1 233 ? -18.053 -0.567 54.111 1.00 91.25 233 ALA A N 1
ATOM 1796 C CA . ALA A 1 233 ? -18.707 0.653 53.639 1.00 91.25 233 ALA A CA 1
ATOM 1797 C C . ALA A 1 233 ? -17.874 1.439 52.606 1.00 91.25 233 ALA A C 1
ATOM 1799 O O . ALA A 1 233 ? -18.423 2.326 51.940 1.00 91.25 233 ALA A O 1
ATOM 1800 N N . ASP A 1 234 ? -16.586 1.124 52.442 1.00 92.94 234 ASP A N 1
ATOM 1801 C CA . ASP A 1 234 ? -15.709 1.825 51.502 1.00 92.94 234 ASP A CA 1
ATOM 1802 C C . ASP A 1 234 ? -15.997 1.451 50.043 1.00 92.94 234 ASP A C 1
ATOM 1804 O O . ASP A 1 234 ? -16.010 2.334 49.187 1.00 92.94 234 ASP A O 1
ATOM 1808 N N . GLU A 1 235 ? -16.323 0.188 49.747 1.00 92.62 235 GLU A N 1
ATOM 1809 C CA . GLU A 1 235 ? -16.682 -0.255 48.389 1.00 92.62 235 GLU A CA 1
ATOM 1810 C C . GLU A 1 235 ? -17.861 0.551 47.797 1.00 92.62 235 GLU A C 1
ATOM 1812 O O . GLU A 1 235 ? -17.701 1.155 46.731 1.00 92.62 235 GLU A O 1
ATOM 1817 N N . PRO A 1 236 ? -19.041 0.659 48.448 1.00 93.69 236 PRO A N 1
ATOM 1818 C CA . PRO A 1 236 ? -20.136 1.459 47.902 1.00 93.69 236 PRO A CA 1
ATOM 1819 C C . PRO A 1 236 ? -19.816 2.962 47.866 1.00 93.69 236 PRO A C 1
ATOM 1821 O O . PRO A 1 236 ? -20.361 3.664 47.014 1.00 93.69 236 PRO A O 1
ATOM 1824 N N . ARG A 1 237 ? -18.923 3.468 48.732 1.00 92.31 237 ARG A N 1
ATOM 1825 C CA . ARG A 1 237 ? -18.451 4.862 48.673 1.00 92.31 237 ARG A CA 1
ATOM 1826 C C . ARG A 1 237 ? -17.585 5.103 47.436 1.00 92.31 237 ARG A C 1
ATOM 1828 O O . ARG A 1 237 ? -17.781 6.104 46.754 1.00 92.31 237 ARG A O 1
ATOM 1835 N N . GLN A 1 238 ? -16.676 4.184 47.119 1.00 93.62 238 GLN A N 1
ATOM 1836 C CA . GLN A 1 238 ? -15.863 4.245 45.903 1.00 93.62 238 GLN A CA 1
ATOM 1837 C C . GLN A 1 238 ? -16.738 4.177 44.650 1.00 93.62 238 GLN A C 1
ATOM 1839 O O . GLN A 1 238 ? -16.559 4.989 43.746 1.00 93.62 238 GLN A O 1
ATOM 1844 N N . MET A 1 239 ? -17.739 3.290 44.622 1.00 93.56 239 MET A N 1
ATOM 1845 C CA . MET A 1 239 ? -18.673 3.200 43.491 1.00 93.56 239 MET A CA 1
ATOM 1846 C C . MET A 1 239 ? -19.520 4.460 43.316 1.00 93.56 239 MET A C 1
ATOM 1848 O O . MET A 1 239 ? -19.784 4.859 42.183 1.00 93.56 239 MET A O 1
ATOM 1852 N N . MET A 1 240 ? -19.913 5.118 44.412 1.00 92.25 240 MET A N 1
ATOM 1853 C CA . MET A 1 240 ? -20.601 6.409 44.357 1.00 92.25 240 MET A CA 1
ATOM 1854 C C . MET A 1 240 ? -19.723 7.467 43.673 1.00 92.25 240 MET A C 1
ATOM 1856 O O . MET A 1 240 ? -20.164 8.078 42.707 1.00 92.25 240 MET A O 1
ATOM 1860 N N . VAL A 1 241 ? -18.469 7.628 44.112 1.00 91.12 241 VAL A N 1
ATOM 1861 C CA . VAL A 1 241 ? -17.524 8.592 43.513 1.00 91.12 241 VAL A CA 1
ATOM 1862 C C . VAL A 1 241 ? -17.231 8.254 42.047 1.00 91.12 241 VAL A C 1
ATOM 1864 O O . VAL A 1 241 ? -17.247 9.141 41.198 1.00 91.12 241 VAL A O 1
ATOM 1867 N N . ALA A 1 242 ? -17.007 6.977 41.728 1.00 92.62 242 ALA A N 1
ATOM 1868 C CA . ALA A 1 242 ? -16.740 6.531 40.362 1.00 92.62 242 ALA A CA 1
ATOM 1869 C C . ALA A 1 242 ? -17.926 6.799 39.420 1.00 92.62 242 ALA A C 1
ATOM 1871 O O . ALA A 1 242 ? -17.723 7.289 38.311 1.00 92.62 242 ALA A O 1
ATOM 1872 N N . SER A 1 243 ? -19.159 6.539 39.872 1.00 93.88 243 SER A N 1
ATOM 1873 C CA . SER A 1 243 ? -20.371 6.760 39.069 1.00 93.88 243 SER A CA 1
ATOM 1874 C C . SER A 1 243 ? -20.632 8.248 38.828 1.00 93.88 243 SER A C 1
ATOM 1876 O O . SER A 1 243 ? -20.976 8.634 37.714 1.00 93.88 243 SER A O 1
ATOM 1878 N N . THR A 1 244 ? -20.422 9.106 39.834 1.00 92.81 244 THR A N 1
ATOM 1879 C CA . THR A 1 244 ? -20.534 10.565 39.663 1.00 92.81 244 THR A CA 1
ATOM 1880 C C . THR A 1 244 ? -19.530 11.082 38.630 1.00 92.81 244 THR A C 1
ATOM 1882 O O . THR A 1 244 ? -19.863 11.930 37.801 1.00 92.81 244 THR A O 1
ATOM 1885 N N . GLN A 1 245 ? -18.322 10.519 38.615 1.00 91.50 245 GLN A N 1
ATOM 1886 C CA . GLN A 1 245 ? -17.250 10.982 37.734 1.00 91.50 245 GLN A CA 1
ATOM 1887 C C . GLN A 1 245 ? -17.477 10.474 36.311 1.00 91.50 245 GLN A C 1
ATOM 1889 O O . GLN A 1 245 ? -17.297 11.225 35.354 1.00 91.50 245 GLN A O 1
ATOM 1894 N N . ALA A 1 246 ? -17.960 9.237 36.168 1.00 93.00 246 ALA A N 1
ATOM 1895 C CA . ALA A 1 246 ? -18.423 8.697 34.896 1.00 93.00 246 ALA A CA 1
ATOM 1896 C C . ALA A 1 246 ? -19.577 9.531 34.307 1.00 93.00 246 ALA A C 1
ATOM 1898 O O . ALA A 1 246 ? -19.554 9.840 33.115 1.00 93.00 246 ALA A O 1
ATOM 1899 N N . LEU A 1 247 ? -20.535 9.978 35.132 1.00 94.31 247 LEU A N 1
ATOM 1900 C CA . LEU A 1 247 ? -21.577 10.916 34.696 1.00 94.31 247 LEU A CA 1
ATOM 1901 C C . LEU A 1 247 ? -20.987 12.255 34.243 1.00 94.31 247 LEU A C 1
ATOM 1903 O O . LEU A 1 247 ? -21.397 12.755 33.203 1.00 94.31 247 LEU A O 1
ATOM 1907 N N . GLY A 1 248 ? -19.997 12.805 34.954 1.00 92.81 248 GLY A N 1
ATOM 1908 C CA . GLY A 1 248 ? -19.286 14.015 34.519 1.00 92.81 248 GLY A CA 1
ATOM 1909 C C . GLY A 1 248 ? -18.719 13.879 33.101 1.00 92.81 248 GLY A C 1
ATOM 1910 O O . GLY A 1 248 ? -18.994 14.711 32.238 1.00 92.81 248 GLY A O 1
ATOM 1911 N N . VAL A 1 249 ? -18.034 12.765 32.813 1.00 93.31 249 VAL A N 1
ATOM 1912 C CA . VAL A 1 249 ? -17.501 12.468 31.469 1.00 93.31 249 VAL A CA 1
ATOM 1913 C C . VAL A 1 249 ? -18.616 12.368 30.424 1.00 93.31 249 VAL A C 1
ATOM 1915 O O . VAL A 1 249 ? -18.498 12.946 29.344 1.00 93.31 249 VAL A O 1
ATOM 1918 N N . LEU A 1 250 ? -19.718 11.677 30.736 1.00 94.69 250 LEU A N 1
ATOM 1919 C CA . LEU A 1 250 ? -20.865 11.556 29.828 1.00 94.69 250 LEU A CA 1
ATOM 1920 C C . LEU A 1 250 ? -21.562 12.901 29.568 1.00 94.69 250 LEU A C 1
ATOM 1922 O O . LEU A 1 250 ? -22.118 13.094 28.490 1.00 94.69 250 LEU A O 1
ATOM 1926 N N . LEU A 1 251 ? -21.494 13.839 30.509 1.00 94.44 251 LEU A N 1
ATOM 1927 C CA . LEU A 1 251 ? -22.009 15.202 30.367 1.00 94.44 251 LEU A CA 1
ATOM 1928 C C . LEU A 1 251 ? -20.997 16.159 29.717 1.00 94.44 251 LEU A C 1
ATOM 1930 O O . LEU A 1 251 ? -21.314 17.331 29.515 1.00 94.44 251 LEU A O 1
ATOM 1934 N N . GLY A 1 252 ? -19.787 15.694 29.396 1.00 92.50 252 GLY A N 1
ATOM 1935 C CA . GLY A 1 252 ? -18.727 16.535 28.839 1.00 92.50 252 GLY A CA 1
ATOM 1936 C C . GLY A 1 252 ? -18.143 17.535 29.844 1.00 92.50 252 GLY A C 1
ATOM 1937 O O . GLY A 1 252 ? -17.584 18.550 29.435 1.00 92.50 252 GLY A O 1
ATOM 1938 N N . THR A 1 253 ? -18.269 17.280 31.150 1.00 90.12 253 THR A N 1
ATOM 1939 C CA . THR A 1 253 ? -17.733 18.134 32.219 1.00 90.12 253 THR A CA 1
ATOM 1940 C C . THR A 1 253 ? -16.578 17.451 32.951 1.00 90.12 253 THR A C 1
ATOM 1942 O O . THR A 1 253 ? -16.537 16.235 33.111 1.00 90.12 253 THR A O 1
ATOM 1945 N N . ASN A 1 254 ? -15.617 18.241 33.429 1.00 82.00 254 ASN A N 1
ATOM 1946 C CA . ASN A 1 254 ? -14.479 17.753 34.219 1.00 82.00 254 ASN A CA 1
ATOM 1947 C C . ASN A 1 254 ? -14.759 17.707 35.733 1.00 82.00 254 ASN A C 1
ATOM 1949 O O . ASN A 1 254 ? -13.966 17.142 36.483 1.00 82.00 254 ASN A O 1
ATOM 1953 N N . ALA A 1 255 ? -15.864 18.307 36.180 1.00 77.94 255 ALA A N 1
ATOM 1954 C CA . ALA A 1 255 ? -16.278 18.356 37.574 1.00 77.94 255 ALA A CA 1
ATOM 1955 C C . ALA A 1 255 ? -17.494 17.456 37.827 1.00 77.94 255 ALA A C 1
ATOM 1957 O O . ALA A 1 255 ? -18.406 17.373 36.997 1.00 77.94 255 ALA A O 1
ATOM 1958 N N . ALA A 1 256 ? -17.495 16.820 38.999 1.00 76.88 256 ALA A N 1
ATOM 1959 C CA . ALA A 1 256 ? -18.664 16.178 39.580 1.00 76.88 256 ALA A CA 1
ATOM 1960 C C . ALA A 1 256 ? -19.740 17.232 39.865 1.00 76.88 256 ALA A C 1
ATOM 1962 O O . ALA A 1 256 ? -19.427 18.283 40.423 1.00 76.88 256 ALA A O 1
ATOM 1963 N N . ASP A 1 257 ? -20.992 16.957 39.502 1.00 81.06 257 ASP A N 1
ATOM 1964 C CA . ASP A 1 257 ? -22.113 17.826 39.860 1.00 81.06 257 ASP A CA 1
ATOM 1965 C C . ASP A 1 257 ? -22.429 17.646 41.360 1.00 81.06 257 ASP A C 1
ATOM 1967 O O . ASP A 1 257 ? -22.870 16.557 41.751 1.00 81.06 257 ASP A O 1
ATOM 1971 N N . PRO A 1 258 ? -22.233 18.669 42.218 1.00 81.44 258 PRO A N 1
ATOM 1972 C CA . PRO A 1 258 ? -22.469 18.538 43.656 1.00 81.44 258 PRO A CA 1
ATOM 1973 C C . PRO A 1 258 ? -23.925 18.187 43.984 1.00 81.44 258 PRO A C 1
ATOM 1975 O O . PRO A 1 258 ? -24.201 17.566 45.010 1.00 81.44 258 PRO A O 1
ATOM 1978 N N . ALA A 1 259 ? -24.874 18.531 43.103 1.00 83.50 259 ALA A N 1
ATOM 1979 C CA . ALA A 1 259 ? -26.279 18.179 43.284 1.00 83.50 259 ALA A CA 1
ATOM 1980 C C . ALA A 1 259 ? -26.514 16.658 43.217 1.00 83.50 259 ALA A C 1
ATOM 1982 O O . ALA A 1 259 ? -27.465 16.150 43.816 1.00 83.50 259 ALA A O 1
ATOM 1983 N N . LEU A 1 260 ? -25.640 15.914 42.528 1.00 86.00 260 LEU A N 1
ATOM 1984 C CA . LEU A 1 260 ? -25.717 14.457 42.424 1.00 86.00 260 LEU A CA 1
ATOM 1985 C C . LEU A 1 260 ? -25.125 13.735 43.637 1.00 86.00 260 LEU A C 1
ATOM 1987 O O . LEU A 1 260 ? -25.438 12.562 43.833 1.00 86.00 260 LEU A O 1
ATOM 1991 N N . GLU A 1 261 ? -24.336 14.407 44.479 1.00 81.81 261 GLU A N 1
ATOM 1992 C CA . GLU A 1 261 ? -23.792 13.822 45.714 1.00 81.81 261 GLU A CA 1
ATOM 1993 C C . GLU A 1 261 ? -24.865 13.633 46.796 1.00 81.81 261 GLU A C 1
ATOM 1995 O O . GLU A 1 261 ? -24.744 12.753 47.654 1.00 81.81 261 GLU A O 1
ATOM 2000 N N . ALA A 1 262 ? -25.948 14.414 46.733 1.00 83.81 262 ALA A N 1
ATOM 2001 C CA . ALA A 1 262 ? -27.072 14.280 47.644 1.00 83.81 262 ALA A CA 1
ATOM 2002 C C . ALA A 1 262 ? -27.778 12.924 47.459 1.00 83.81 262 ALA A C 1
ATOM 2004 O O . ALA A 1 262 ? -28.137 12.522 46.346 1.00 83.81 262 ALA A O 1
ATOM 2005 N N . VAL A 1 263 ? -28.008 12.224 48.575 1.00 83.19 263 VAL A N 1
ATOM 2006 C CA . VAL A 1 263 ? -28.700 10.930 48.593 1.00 83.19 263 VAL A CA 1
ATOM 2007 C C . VAL A 1 263 ? -30.154 11.115 48.161 1.00 83.19 263 VAL A C 1
ATOM 2009 O O . VAL A 1 263 ? -30.910 11.833 48.813 1.00 83.19 263 VAL A O 1
ATOM 2012 N N . ALA A 1 264 ? -30.564 10.402 47.111 1.00 85.00 264 ALA A N 1
ATOM 2013 C CA . ALA A 1 264 ? -31.956 10.335 46.670 1.00 85.00 264 ALA A CA 1
ATOM 2014 C C . ALA A 1 264 ? -32.436 8.884 46.520 1.00 85.00 264 ALA A C 1
ATOM 2016 O O . ALA A 1 264 ? -31.655 7.930 46.596 1.00 85.00 264 ALA A O 1
ATOM 2017 N N . LEU A 1 265 ? -33.746 8.713 46.331 1.00 85.62 265 LEU A N 1
ATOM 2018 C CA . LEU A 1 265 ? -34.347 7.405 46.081 1.00 85.62 265 LEU A CA 1
ATOM 2019 C C . LEU A 1 265 ? -33.899 6.855 44.722 1.00 85.62 265 LEU A C 1
ATOM 2021 O O . LEU A 1 265 ? -33.718 7.595 43.760 1.00 85.62 265 LEU A O 1
ATOM 2025 N N . GLN A 1 266 ? -33.746 5.534 44.647 1.00 85.62 266 GLN A N 1
ATOM 2026 C CA . GLN A 1 266 ? -33.489 4.864 43.379 1.00 85.62 266 GLN A CA 1
ATOM 2027 C C . GLN A 1 266 ? -34.763 4.890 42.518 1.00 85.62 266 GLN A C 1
ATOM 2029 O O . GLN A 1 266 ? -35.822 4.501 43.027 1.00 85.62 266 GLN A O 1
ATOM 2034 N N . PRO A 1 267 ? -34.679 5.285 41.235 1.00 86.56 267 PRO A N 1
ATOM 2035 C CA . PRO A 1 267 ? -35.837 5.291 40.353 1.00 86.56 267 PRO A CA 1
ATOM 2036 C C . PRO A 1 267 ? -36.352 3.864 40.128 1.00 86.56 267 PRO A C 1
ATOM 2038 O O . PRO A 1 267 ? -35.580 2.905 40.000 1.00 86.56 267 PRO A O 1
ATOM 2041 N N . ALA A 1 268 ? -37.675 3.711 40.110 1.00 80.19 268 ALA A N 1
ATOM 2042 C CA . ALA A 1 268 ? -38.344 2.426 39.960 1.00 80.19 268 ALA A CA 1
ATOM 2043 C C . ALA A 1 268 ? -38.994 2.329 38.580 1.00 80.19 268 ALA A C 1
ATOM 2045 O O . ALA A 1 268 ? -39.746 3.209 38.180 1.00 80.19 268 ALA A O 1
ATOM 2046 N N . LEU A 1 269 ? -38.731 1.230 37.872 1.00 77.31 269 LEU A N 1
ATOM 2047 C CA . LEU A 1 269 ? -39.356 0.972 36.580 1.00 77.31 269 LEU A CA 1
ATOM 2048 C C . LEU A 1 269 ? -40.756 0.354 36.781 1.00 77.31 269 LEU A C 1
ATOM 2050 O O . LEU A 1 269 ? -40.859 -0.653 37.496 1.00 77.31 269 LEU A O 1
ATOM 2054 N N . PRO A 1 270 ? -41.821 0.900 36.162 1.00 74.00 270 PRO A N 1
ATOM 2055 C CA . PRO A 1 270 ? -43.140 0.280 36.145 1.00 74.00 270 PRO A CA 1
ATOM 2056 C C . PRO A 1 270 ? -43.138 -1.003 35.298 1.00 74.00 270 PRO A C 1
ATOM 2058 O O . PRO A 1 270 ? -42.174 -1.334 34.606 1.00 74.00 270 PRO A O 1
ATOM 2061 N N . SER A 1 271 ? -44.226 -1.771 35.351 1.00 69.88 271 SER A N 1
ATOM 2062 C CA . SER A 1 271 ? -44.364 -2.971 34.523 1.00 69.88 271 SER A CA 1
ATOM 2063 C C . SER A 1 271 ? -44.551 -2.609 33.043 1.00 69.88 271 SER A C 1
ATOM 2065 O O . SER A 1 271 ? -45.616 -2.132 32.656 1.00 69.88 271 SER A O 1
ATOM 2067 N N . ILE A 1 272 ? -43.536 -2.884 32.222 1.00 67.62 272 ILE A N 1
ATOM 2068 C CA . ILE A 1 272 ? -43.559 -2.705 30.759 1.00 67.62 272 ILE A CA 1
ATOM 2069 C C . ILE A 1 272 ? -44.077 -3.984 30.084 1.00 67.62 272 ILE A C 1
ATOM 2071 O O . ILE A 1 272 ? -43.735 -5.087 30.526 1.00 67.62 272 ILE A O 1
ATOM 2075 N N . ALA A 1 273 ? -44.872 -3.839 29.017 1.00 66.25 273 ALA A N 1
ATOM 2076 C CA . ALA A 1 273 ? -45.206 -4.929 28.097 1.00 66.25 273 ALA A CA 1
ATOM 2077 C C . ALA A 1 273 ? -44.498 -4.714 26.755 1.00 66.25 273 ALA A C 1
ATOM 2079 O O . ALA A 1 273 ? -44.536 -3.629 26.181 1.00 66.25 273 ALA A O 1
ATOM 2080 N N . ILE A 1 274 ? -43.858 -5.763 26.243 1.00 63.84 274 ILE A N 1
ATOM 2081 C CA . ILE A 1 274 ? -43.173 -5.739 24.949 1.00 63.84 274 ILE A CA 1
ATOM 2082 C C . ILE A 1 274 ? -44.131 -6.376 23.946 1.00 63.84 274 ILE A C 1
ATOM 2084 O O . ILE A 1 274 ? -44.274 -7.593 23.919 1.00 63.84 274 ILE A O 1
ATOM 2088 N N . GLY A 1 275 ? -44.866 -5.536 23.215 1.00 59.19 275 GLY A N 1
ATOM 2089 C CA . GLY A 1 275 ? -45.937 -5.955 22.302 1.00 59.19 275 GLY A CA 1
ATOM 2090 C C . GLY A 1 275 ? -45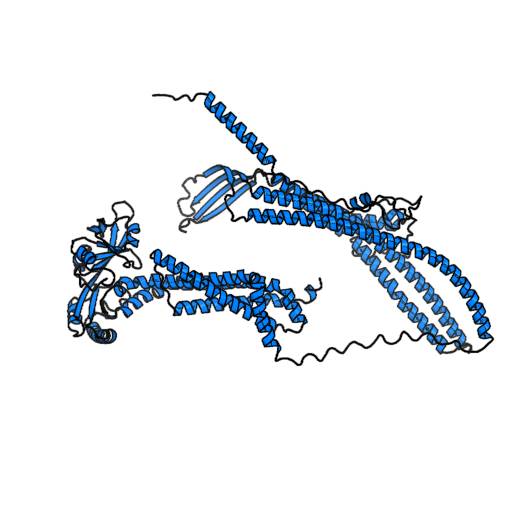.584 -5.885 20.814 1.00 59.19 275 GLY A C 1
ATOM 2091 O O . GLY A 1 275 ? -46.463 -6.093 19.984 1.00 59.19 275 GLY A O 1
ATOM 2092 N N . THR A 1 276 ? -44.342 -5.547 20.457 1.00 63.72 276 THR A N 1
ATOM 2093 C CA . THR A 1 276 ? -43.922 -5.389 19.059 1.00 63.72 276 THR A CA 1
ATOM 2094 C C . THR A 1 276 ? -43.488 -6.714 18.435 1.00 63.72 276 THR A C 1
ATOM 2096 O O . THR A 1 276 ? -42.875 -7.564 19.087 1.00 63.72 276 THR A O 1
ATOM 2099 N N . SER A 1 277 ? -43.792 -6.875 17.143 1.00 69.69 277 SER A N 1
ATOM 2100 C CA . SER A 1 277 ? -43.286 -7.984 16.329 1.00 69.69 277 SER A CA 1
ATOM 2101 C C . SER A 1 277 ? -41.750 -8.009 16.374 1.00 69.69 277 SER A C 1
ATOM 2103 O O . SER A 1 277 ? -41.132 -6.946 16.228 1.00 69.69 277 SER A O 1
ATOM 2105 N N . PRO A 1 278 ? -41.109 -9.187 16.528 1.00 74.44 278 PRO A N 1
ATOM 2106 C CA . PRO A 1 278 ? -39.652 -9.301 16.496 1.00 74.44 278 PRO A CA 1
ATOM 2107 C C . PRO A 1 278 ? -39.027 -8.642 15.261 1.00 74.44 278 PRO A C 1
ATOM 2109 O O . PRO A 1 278 ? -38.008 -7.968 15.373 1.00 74.44 278 PRO A O 1
ATOM 2112 N N . ALA A 1 279 ? -39.666 -8.777 14.096 1.00 73.88 279 ALA A N 1
ATOM 2113 C CA . ALA A 1 279 ? -39.173 -8.215 12.842 1.00 73.88 279 ALA A CA 1
ATOM 2114 C C . ALA A 1 279 ? -39.126 -6.677 12.853 1.00 73.88 279 ALA A C 1
ATOM 2116 O O . ALA A 1 279 ? -38.154 -6.084 12.385 1.00 73.88 279 ALA A O 1
ATOM 2117 N N . ASP A 1 280 ? -40.153 -6.027 13.403 1.00 74.88 280 ASP A N 1
ATOM 2118 C CA . ASP A 1 280 ? -40.243 -4.564 13.419 1.00 74.88 280 ASP A CA 1
ATOM 2119 C C . ASP A 1 280 ? -39.301 -3.956 14.461 1.00 74.88 280 ASP A C 1
ATOM 2121 O O . ASP A 1 280 ? -38.681 -2.928 14.199 1.00 74.88 280 ASP A O 1
ATOM 2125 N N . LEU A 1 281 ? -39.099 -4.642 15.592 1.00 78.75 281 LEU A N 1
ATOM 2126 C CA . LEU A 1 281 ? -38.115 -4.242 16.601 1.00 78.75 281 LEU A CA 1
ATOM 2127 C C . LEU A 1 281 ? -36.670 -4.369 16.090 1.00 78.75 281 LEU A C 1
ATOM 2129 O O . LEU A 1 281 ? -35.817 -3.548 16.414 1.00 78.75 281 LEU A O 1
ATOM 2133 N N . LEU A 1 282 ? -36.369 -5.395 15.293 1.00 83.00 282 LEU A N 1
ATOM 2134 C CA . LEU A 1 282 ? -35.032 -5.573 14.722 1.00 83.00 282 LEU A CA 1
ATOM 2135 C C . LEU A 1 282 ? -34.720 -4.500 13.669 1.00 83.00 282 LEU A C 1
ATOM 2137 O O . LEU A 1 282 ? -33.606 -3.988 13.625 1.00 83.00 282 LEU A O 1
ATOM 2141 N N . ARG A 1 283 ? -35.707 -4.082 12.869 1.00 81.31 283 ARG A N 1
ATOM 2142 C CA . ARG A 1 283 ? -35.524 -3.032 11.848 1.00 81.31 283 ARG A CA 1
ATOM 2143 C C . ARG A 1 283 ? -35.154 -1.665 12.418 1.00 81.31 283 ARG A C 1
ATOM 2145 O O . ARG A 1 283 ? -34.525 -0.870 11.722 1.00 81.31 283 ARG A O 1
ATOM 2152 N N . THR A 1 284 ? -35.513 -1.381 13.668 1.00 82.88 284 THR A N 1
ATOM 2153 C CA . THR A 1 284 ? -35.137 -0.122 14.322 1.00 82.88 284 THR A CA 1
ATOM 2154 C C . THR A 1 284 ? -33.688 -0.115 14.818 1.00 82.88 284 THR A C 1
ATOM 2156 O O . THR A 1 284 ? -33.190 0.945 15.191 1.00 82.88 284 THR A O 1
ATOM 2159 N N . ARG A 1 285 ? -32.992 -1.264 14.823 1.00 88.31 285 ARG A N 1
ATOM 2160 C CA . ARG A 1 285 ? -31.642 -1.386 15.390 1.00 88.31 285 ARG A CA 1
ATOM 2161 C C . ARG A 1 285 ? -30.573 -0.773 14.466 1.00 88.31 285 ARG A C 1
ATOM 2163 O O . ARG A 1 285 ? -30.511 -1.137 13.285 1.00 88.31 285 ARG A O 1
ATOM 2170 N N . PRO A 1 286 ? -29.727 0.150 14.965 1.00 91.88 286 PRO A N 1
ATOM 2171 C CA . PRO A 1 286 ? -28.719 0.825 14.147 1.00 91.88 286 PRO A CA 1
ATOM 2172 C C . PRO A 1 286 ? -27.741 -0.117 13.434 1.00 91.88 286 PRO A C 1
ATOM 2174 O O . PRO A 1 286 ? -27.399 0.112 12.281 1.00 91.88 286 PRO A O 1
ATOM 2177 N N . GLU A 1 287 ? -27.312 -1.197 14.071 1.00 91.25 287 GLU A N 1
ATOM 2178 C CA . GLU A 1 287 ? -26.359 -2.168 13.533 1.00 91.25 287 GLU A CA 1
ATOM 2179 C C . GLU A 1 287 ? -26.911 -2.956 12.340 1.00 91.25 287 GLU A C 1
ATOM 2181 O O . GLU A 1 287 ? -26.179 -3.169 11.375 1.00 91.25 287 GLU A O 1
ATOM 2186 N N . ILE A 1 288 ? -28.206 -3.297 12.336 1.00 92.94 288 ILE A N 1
ATOM 2187 C CA . ILE A 1 288 ? -28.860 -3.950 11.192 1.00 92.94 288 ILE A CA 1
ATOM 2188 C C . ILE A 1 288 ? -28.937 -2.967 10.022 1.00 92.94 288 ILE A C 1
ATOM 2190 O O . ILE A 1 288 ? -28.591 -3.314 8.892 1.00 92.94 288 ILE A O 1
ATOM 2194 N N . ARG A 1 289 ? -29.319 -1.713 10.295 1.00 93.12 289 ARG A N 1
ATOM 2195 C CA . ARG A 1 289 ? -29.351 -0.650 9.279 1.00 93.12 289 ARG A CA 1
ATOM 2196 C C . ARG A 1 289 ? -27.954 -0.356 8.724 1.00 93.12 289 ARG A C 1
ATOM 2198 O O . ARG A 1 289 ? -27.811 -0.145 7.524 1.00 93.12 289 ARG A O 1
ATOM 2205 N N . ARG A 1 290 ? -26.917 -0.365 9.569 1.00 94.88 290 ARG A N 1
ATOM 2206 C CA . ARG A 1 290 ? -25.516 -0.188 9.151 1.00 94.88 290 ARG A CA 1
ATOM 2207 C C . ARG A 1 290 ? -25.059 -1.352 8.275 1.00 94.88 290 ARG A C 1
ATOM 2209 O O . ARG A 1 290 ? -24.457 -1.125 7.232 1.00 94.88 290 ARG A O 1
ATOM 2216 N N . ALA A 1 291 ? -25.375 -2.588 8.658 1.00 94.44 291 ALA A N 1
ATOM 2217 C CA . ALA A 1 291 ? -25.051 -3.762 7.855 1.00 94.44 291 ALA A CA 1
ATOM 2218 C C . ALA A 1 291 ? -25.750 -3.731 6.482 1.00 94.44 291 ALA A C 1
ATOM 2220 O O . ALA A 1 291 ? -25.129 -4.054 5.473 1.00 94.44 291 ALA A O 1
ATOM 2221 N N . GLU A 1 292 ? -26.995 -3.253 6.416 1.00 94.38 292 GLU A N 1
ATOM 2222 C CA . GLU A 1 292 ? -27.697 -3.007 5.151 1.00 94.38 292 GLU A CA 1
ATOM 2223 C C . GLU A 1 292 ? -26.976 -1.955 4.288 1.00 94.38 292 GLU A C 1
ATOM 2225 O O . GLU A 1 292 ? -26.739 -2.192 3.101 1.00 94.38 292 GLU A O 1
ATOM 2230 N N . GLN A 1 293 ? -26.545 -0.826 4.868 1.00 96.38 293 GLN A N 1
ATOM 2231 C CA . GLN A 1 293 ? -25.757 0.168 4.125 1.00 96.38 293 GLN A CA 1
ATOM 2232 C C . GLN A 1 293 ? -24.409 -0.395 3.648 1.00 96.38 293 GLN A C 1
ATOM 2234 O O . GLN A 1 293 ? -23.982 -0.086 2.536 1.00 96.38 293 GLN A O 1
ATOM 2239 N N . ASN A 1 294 ? -23.763 -1.275 4.418 1.00 96.19 294 ASN A N 1
ATOM 2240 C CA . ASN A 1 294 ? -22.530 -1.945 3.992 1.00 96.19 294 ASN A CA 1
ATOM 2241 C C . ASN A 1 294 ? -22.750 -2.842 2.764 1.00 96.19 294 ASN A C 1
ATOM 2243 O O . ASN A 1 294 ? -21.895 -2.884 1.877 1.00 96.19 294 ASN A O 1
ATOM 2247 N N . VAL A 1 295 ? -23.903 -3.513 2.664 1.00 96.50 295 VAL A N 1
ATOM 2248 C CA . VAL A 1 295 ? -24.279 -4.274 1.460 1.00 96.50 295 VAL A CA 1
ATOM 2249 C C . VAL A 1 295 ? -24.474 -3.338 0.265 1.00 96.50 295 VAL A C 1
ATOM 2251 O O . VAL A 1 295 ? -23.943 -3.605 -0.814 1.00 96.50 295 VAL A O 1
ATOM 2254 N N . LEU A 1 296 ? -25.173 -2.211 0.448 1.00 95.69 296 LEU A N 1
ATOM 2255 C CA . LEU A 1 296 ? -25.364 -1.208 -0.610 1.00 95.69 296 LEU A CA 1
ATOM 2256 C C . LEU A 1 296 ? -24.033 -0.622 -1.097 1.00 95.69 296 LEU A C 1
ATOM 2258 O O . LEU A 1 296 ? -23.831 -0.469 -2.306 1.00 95.69 296 LEU A O 1
ATOM 2262 N N . LYS A 1 297 ? -23.112 -0.347 -0.169 1.00 96.88 297 LYS A N 1
ATOM 2263 C CA . LYS A 1 297 ? -21.751 0.098 -0.466 1.00 96.88 297 LYS A CA 1
ATOM 2264 C C . LYS A 1 297 ? -20.997 -0.940 -1.293 1.00 96.88 297 LYS A C 1
ATOM 2266 O O . LYS A 1 297 ? -20.517 -0.613 -2.375 1.00 96.88 297 LYS A O 1
ATOM 2271 N N . ALA A 1 298 ? -20.949 -2.192 -0.837 1.00 97.06 298 ALA A N 1
ATOM 2272 C CA . ALA A 1 298 ? -20.265 -3.269 -1.552 1.00 97.06 298 ALA A CA 1
ATOM 2273 C C . ALA A 1 298 ? -20.855 -3.500 -2.958 1.00 97.06 298 ALA A C 1
ATOM 2275 O O . ALA A 1 298 ? -20.118 -3.738 -3.917 1.00 97.06 298 ALA A O 1
ATOM 2276 N N . ALA A 1 299 ? -22.176 -3.353 -3.119 1.00 95.62 299 ALA A N 1
ATOM 2277 C CA . ALA A 1 299 ? -22.842 -3.446 -4.418 1.00 95.62 299 ALA A CA 1
ATOM 2278 C C . ALA A 1 299 ? -22.471 -2.282 -5.358 1.00 95.62 299 ALA A C 1
ATOM 2280 O O . ALA A 1 299 ? -22.382 -2.467 -6.578 1.00 95.62 299 ALA A O 1
ATOM 2281 N N . GLY A 1 300 ? -22.249 -1.085 -4.804 1.00 95.19 300 GLY A N 1
ATOM 2282 C CA . GLY A 1 300 ? -21.691 0.063 -5.518 1.00 95.19 300 GLY A CA 1
ATOM 2283 C C . GLY A 1 300 ? -20.238 -0.172 -5.940 1.00 95.19 300 GLY A C 1
ATOM 2284 O O . GLY A 1 300 ? -19.913 -0.015 -7.112 1.00 95.19 300 GLY A O 1
ATOM 2285 N N . GLU A 1 301 ? -19.379 -0.657 -5.044 1.00 96.50 301 GLU A N 1
ATOM 2286 C CA . GLU A 1 301 ? -17.977 -0.97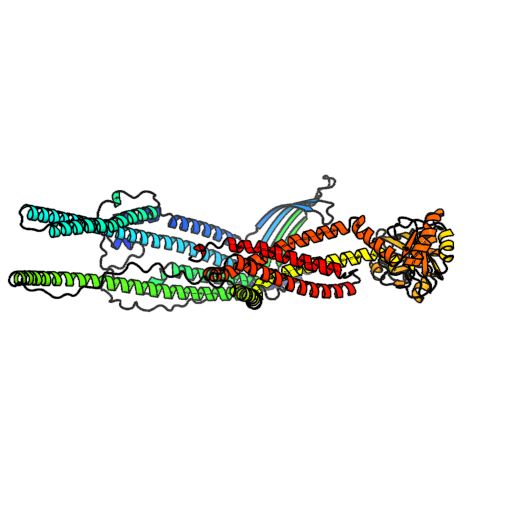2 -5.362 1.00 96.50 301 GLU A CA 1
ATOM 2287 C C . GLU A 1 301 ? -17.841 -2.046 -6.455 1.00 96.50 301 GLU A C 1
ATOM 2289 O O . GLU A 1 301 ? -17.011 -1.914 -7.358 1.00 96.50 301 GLU A O 1
ATOM 2294 N N . LEU A 1 302 ? -18.690 -3.082 -6.429 1.00 96.75 302 LEU A N 1
ATOM 2295 C CA . LEU A 1 302 ? -18.785 -4.062 -7.515 1.00 96.75 302 LEU A CA 1
ATOM 2296 C C . LEU A 1 302 ? -19.236 -3.411 -8.832 1.00 96.75 302 LEU A C 1
ATOM 2298 O O . LEU A 1 302 ? -18.741 -3.775 -9.897 1.00 96.75 302 LEU A O 1
ATOM 2302 N N . GLY A 1 303 ? -20.149 -2.438 -8.769 1.00 94.00 303 GLY A N 1
ATOM 2303 C CA . GLY A 1 303 ? -20.594 -1.666 -9.931 1.00 94.00 303 GLY A CA 1
ATOM 2304 C C . GLY A 1 303 ? -19.456 -0.870 -10.570 1.00 94.00 303 GLY A C 1
ATOM 2305 O O . GLY A 1 303 ? -19.271 -0.941 -11.782 1.00 94.00 303 GLY A O 1
ATOM 2306 N N . ILE A 1 304 ? -18.638 -0.198 -9.755 1.00 94.69 304 ILE A N 1
ATOM 2307 C CA . ILE A 1 304 ? -17.441 0.530 -10.207 1.00 94.69 304 ILE A CA 1
ATOM 2308 C C . ILE A 1 304 ? -16.447 -0.436 -10.869 1.00 94.69 304 ILE A C 1
ATOM 2310 O O . ILE A 1 304 ? -15.989 -0.174 -11.980 1.00 94.69 304 ILE A O 1
ATOM 2314 N N . ALA A 1 305 ? -16.166 -1.578 -10.229 1.00 95.56 305 ALA A N 1
ATOM 2315 C CA . ALA A 1 305 ? -15.247 -2.583 -10.762 1.00 95.56 305 ALA A CA 1
ATOM 2316 C C . ALA A 1 305 ? -15.739 -3.195 -12.086 1.00 95.56 305 ALA A C 1
ATOM 2318 O O . ALA A 1 305 ? -14.944 -3.408 -13.000 1.00 95.56 305 ALA A O 1
ATOM 2319 N N . ARG A 1 306 ? -17.049 -3.452 -12.224 1.00 94.06 306 ARG A N 1
ATOM 2320 C CA . ARG A 1 306 ? -17.642 -3.912 -13.491 1.00 94.06 306 ARG A CA 1
ATOM 2321 C C . ARG A 1 306 ? -17.569 -2.833 -14.568 1.00 94.06 306 ARG A C 1
ATOM 2323 O O . ARG A 1 306 ? -17.283 -3.169 -15.712 1.00 94.06 306 ARG A O 1
ATOM 2330 N N . ALA A 1 307 ? -17.769 -1.563 -14.217 1.00 92.75 307 ALA A N 1
ATOM 2331 C CA . ALA A 1 307 ? -17.630 -0.453 -15.155 1.00 92.75 307 ALA A CA 1
ATOM 2332 C C . ALA A 1 307 ? -16.184 -0.285 -15.661 1.00 92.75 307 ALA A C 1
ATOM 2334 O O . ALA A 1 307 ? -15.983 0.072 -16.817 1.00 92.75 307 ALA A O 1
ATOM 2335 N N . ASP A 1 308 ? -15.173 -0.613 -14.846 1.00 93.31 308 ASP A N 1
ATOM 2336 C CA . ASP A 1 308 ? -13.757 -0.585 -15.250 1.00 93.31 308 ASP A CA 1
ATOM 2337 C C . ASP A 1 308 ? -13.381 -1.639 -16.315 1.00 93.31 308 ASP A C 1
ATOM 2339 O O . ASP A 1 308 ? -12.292 -1.552 -16.890 1.00 93.31 308 ASP A O 1
ATOM 2343 N N . LEU A 1 309 ? -14.264 -2.605 -16.612 1.00 93.12 309 LEU A N 1
ATOM 2344 C CA . LEU A 1 309 ? -14.119 -3.526 -17.750 1.00 93.12 309 LEU A CA 1
ATOM 2345 C C . LEU A 1 309 ? -14.495 -2.886 -19.096 1.00 93.12 309 LEU A C 1
ATOM 2347 O O . LEU A 1 309 ? -14.182 -3.451 -20.143 1.00 93.12 309 LEU A O 1
ATOM 2351 N N . TYR A 1 310 ? -15.181 -1.743 -19.078 1.00 91.81 310 TYR A N 1
ATOM 2352 C CA . TYR A 1 310 ? -15.707 -1.083 -20.268 1.00 91.81 310 TYR A CA 1
ATOM 2353 C C . TYR A 1 310 ? -14.901 0.176 -20.629 1.00 91.81 310 TYR A C 1
ATOM 2355 O O . TYR A 1 310 ? -14.129 0.687 -19.812 1.00 91.81 310 TYR A O 1
ATOM 2363 N N . PRO A 1 311 ? -15.050 0.688 -21.866 1.00 91.69 311 PRO A N 1
ATOM 2364 C CA . PRO A 1 311 ? -14.405 1.924 -22.286 1.00 91.69 311 PRO A CA 1
ATOM 2365 C C . PRO A 1 311 ? -14.755 3.126 -21.404 1.00 91.69 311 PRO A C 1
ATOM 2367 O O . PRO A 1 311 ? -15.906 3.311 -21.014 1.00 91.69 311 PRO A O 1
ATOM 2370 N N . LYS A 1 312 ? -13.783 4.007 -21.175 1.00 91.00 312 LYS A N 1
ATOM 2371 C CA . LYS A 1 312 ? -14.002 5.317 -20.550 1.00 91.00 312 LYS A CA 1
ATOM 2372 C C . LYS A 1 312 ? -14.058 6.385 -21.629 1.00 91.00 312 LYS A C 1
ATOM 2374 O O . LYS A 1 312 ? -13.159 6.464 -22.467 1.00 91.00 312 LYS A O 1
ATOM 2379 N N . LEU A 1 313 ? -15.121 7.179 -21.602 1.00 91.31 313 LEU A N 1
ATOM 2380 C CA . LEU A 1 313 ? -15.360 8.283 -22.526 1.00 91.31 313 LEU A CA 1
ATOM 2381 C C . LEU A 1 313 ? -15.323 9.597 -21.752 1.00 91.31 313 LEU A C 1
ATOM 2383 O O . LEU A 1 313 ? -15.944 9.720 -20.691 1.00 91.31 313 LEU A O 1
ATOM 2387 N N . GLY A 1 314 ? -14.646 10.581 -22.322 1.00 92.75 314 GLY A N 1
ATOM 2388 C CA . GLY A 1 314 ? -14.570 11.917 -21.767 1.00 92.75 314 GLY A CA 1
ATOM 2389 C C . GLY A 1 314 ? -14.265 12.973 -22.817 1.00 92.75 314 GLY A C 1
ATOM 2390 O O . GLY A 1 314 ? -14.203 12.696 -24.015 1.00 92.75 314 GLY A O 1
ATOM 2391 N N . ILE A 1 315 ? -14.080 14.199 -22.351 1.00 94.31 315 ILE A N 1
ATOM 2392 C CA . ILE A 1 315 ? -13.559 15.319 -23.127 1.00 94.31 315 ILE A CA 1
ATOM 2393 C C . ILE A 1 315 ? -12.305 15.808 -22.415 1.00 94.31 315 ILE A C 1
ATOM 2395 O O . ILE A 1 315 ? -12.309 16.023 -21.202 1.00 94.31 315 ILE A O 1
ATOM 2399 N N . THR A 1 316 ? -11.230 15.973 -23.175 1.00 94.19 316 THR A N 1
ATOM 2400 C CA . THR A 1 316 ? -9.983 16.561 -22.693 1.00 94.19 316 THR A CA 1
ATOM 2401 C C . THR A 1 316 ? -9.676 17.813 -23.492 1.00 94.19 316 THR A C 1
ATOM 2403 O O . THR A 1 316 ? -9.752 17.806 -24.721 1.00 94.19 316 THR A O 1
ATOM 2406 N N . GLY A 1 317 ? -9.327 18.880 -22.788 1.00 92.94 317 GLY A N 1
ATOM 2407 C CA . GLY A 1 317 ? -8.821 20.120 -23.351 1.00 92.94 317 GLY A CA 1
ATOM 2408 C C . GLY A 1 317 ? -7.475 20.447 -22.727 1.00 92.94 317 GLY A C 1
ATOM 2409 O O . GLY A 1 317 ? -7.289 20.237 -21.536 1.00 92.94 317 GLY A O 1
ATOM 2410 N N . THR A 1 318 ? -6.537 20.958 -23.502 1.00 92.31 318 THR A N 1
ATOM 2411 C CA . THR A 1 318 ? -5.276 21.486 -23.002 1.00 92.31 318 THR A CA 1
ATOM 2412 C C . THR A 1 318 ? -4.879 22.711 -23.814 1.00 92.31 318 THR A C 1
ATOM 2414 O O . THR A 1 318 ? -5.143 22.799 -25.014 1.00 92.31 318 THR A O 1
ATOM 2417 N N . LEU A 1 319 ? -4.305 23.696 -23.142 1.00 92.75 319 LEU A N 1
ATOM 2418 C CA . LEU A 1 319 ? -3.737 24.898 -23.728 1.00 92.75 319 LEU A CA 1
ATOM 2419 C C . LEU A 1 319 ? -2.394 25.104 -23.048 1.00 92.75 319 LEU A C 1
ATOM 2421 O O . LEU A 1 319 ? -2.362 25.609 -21.929 1.00 92.75 319 LEU A O 1
ATOM 2425 N N . ILE A 1 320 ? -1.310 24.696 -23.702 1.00 90.00 320 ILE A N 1
ATOM 2426 C CA . ILE A 1 320 ? 0.044 24.766 -23.139 1.00 90.00 320 ILE A CA 1
ATOM 2427 C C . ILE A 1 320 ? 0.873 25.755 -23.946 1.00 90.00 320 ILE A C 1
ATOM 2429 O O . ILE A 1 320 ? 0.832 25.771 -25.175 1.00 90.00 320 ILE A O 1
ATOM 2433 N N . SER A 1 321 ? 1.621 26.589 -23.239 1.00 88.62 321 SER A N 1
ATOM 2434 C CA . SER A 1 321 ? 2.568 27.556 -23.775 1.00 88.62 321 SER A CA 1
ATOM 2435 C C . SER A 1 321 ? 3.950 27.219 -23.219 1.00 88.62 321 SER A C 1
ATOM 2437 O O . SER A 1 321 ? 4.134 27.229 -22.006 1.00 88.62 321 SER A O 1
ATOM 2439 N N . SER A 1 322 ? 4.919 26.910 -24.084 1.00 85.00 322 SER A N 1
ATOM 2440 C CA . SER A 1 322 ? 6.258 26.430 -23.693 1.00 85.00 322 SER A CA 1
ATOM 2441 C C . SER A 1 322 ? 7.365 27.435 -24.046 1.00 85.00 322 SER A C 1
ATOM 2443 O O . SER A 1 322 ? 7.709 27.589 -25.218 1.00 85.00 322 SER A O 1
ATOM 2445 N N . THR A 1 323 ? 7.930 28.148 -23.072 1.00 84.38 323 THR A N 1
ATOM 2446 C CA . THR A 1 323 ? 9.034 29.099 -23.312 1.00 84.38 323 THR A CA 1
ATOM 2447 C C . THR A 1 323 ? 10.377 28.450 -23.011 1.00 84.38 323 THR A C 1
ATOM 2449 O O . THR A 1 323 ? 10.582 27.975 -21.898 1.00 84.38 323 THR A O 1
ATOM 2452 N N . ALA A 1 324 ? 11.315 28.464 -23.961 1.00 81.75 324 ALA A N 1
ATOM 2453 C CA . ALA A 1 324 ? 12.683 28.021 -23.695 1.00 81.75 324 ALA A CA 1
ATOM 2454 C C . ALA A 1 324 ? 13.380 28.977 -22.708 1.00 81.75 324 ALA A C 1
ATOM 2456 O O . ALA A 1 324 ? 13.369 30.189 -22.906 1.00 81.75 324 ALA A O 1
ATOM 2457 N N . LEU A 1 325 ? 14.009 28.425 -21.671 1.00 77.00 325 LEU A N 1
ATOM 2458 C CA . LEU A 1 325 ? 14.760 29.153 -20.641 1.00 77.00 325 LEU A CA 1
ATOM 2459 C C . LEU A 1 325 ? 16.170 29.553 -21.108 1.00 77.00 325 LEU A C 1
ATOM 2461 O O . LEU A 1 325 ? 16.809 30.409 -20.502 1.00 77.00 325 LEU A O 1
ATOM 2465 N N . THR A 1 326 ? 16.658 28.953 -22.198 1.00 71.31 326 THR A N 1
ATOM 2466 C CA . THR A 1 326 ? 17.965 29.238 -22.806 1.00 71.31 326 THR A CA 1
ATOM 2467 C C . THR A 1 326 ? 17.777 29.699 -24.260 1.00 71.31 326 THR A C 1
ATOM 2469 O O . THR A 1 326 ? 17.673 28.867 -25.164 1.00 71.31 326 THR A O 1
ATOM 2472 N N . GLY A 1 327 ? 17.693 31.015 -24.493 1.00 61.09 327 GLY A N 1
ATOM 2473 C CA . GLY A 1 327 ? 17.520 31.649 -25.814 1.00 61.09 327 GLY A CA 1
ATOM 2474 C C . GLY A 1 327 ? 16.866 33.041 -25.735 1.00 61.09 327 GLY A C 1
ATOM 2475 O O . GLY A 1 327 ? 16.447 33.450 -24.656 1.00 61.09 327 GLY A O 1
ATOM 2476 N N . ASP A 1 328 ? 16.781 33.766 -26.863 1.00 52.88 328 ASP A N 1
ATOM 2477 C CA . ASP A 1 328 ? 16.090 35.068 -26.956 1.00 52.88 328 ASP A CA 1
ATOM 2478 C C . ASP A 1 328 ? 14.627 34.948 -26.497 1.00 52.88 328 ASP A C 1
ATOM 2480 O O . ASP A 1 328 ? 13.806 34.297 -27.152 1.00 52.88 328 ASP A O 1
ATOM 2484 N N . LEU A 1 329 ? 14.298 35.635 -25.399 1.00 59.03 329 LEU A N 1
ATOM 2485 C CA . LEU A 1 329 ? 12.942 35.777 -24.849 1.00 59.03 329 LEU A CA 1
ATOM 2486 C C . LEU A 1 329 ? 11.982 36.531 -25.797 1.00 59.03 329 LEU A C 1
ATOM 2488 O O . LEU A 1 329 ? 10.779 36.567 -25.552 1.00 59.03 329 LEU A O 1
ATOM 2492 N N . ASP A 1 330 ? 12.503 37.096 -26.890 1.00 56.78 330 ASP A N 1
ATOM 2493 C CA . ASP A 1 330 ? 11.784 37.941 -27.851 1.00 56.78 330 ASP A CA 1
ATOM 2494 C C . ASP A 1 330 ? 11.009 37.167 -28.934 1.00 56.78 330 ASP A C 1
ATOM 2496 O O . ASP A 1 330 ? 10.306 37.770 -29.751 1.00 56.78 330 ASP A O 1
ATOM 2500 N N . ARG A 1 331 ? 11.085 35.826 -28.977 1.00 57.59 331 ARG A N 1
ATOM 2501 C CA . ARG A 1 331 ? 10.236 35.044 -29.894 1.00 57.59 331 ARG A CA 1
ATOM 2502 C C . ARG A 1 331 ? 8.847 34.819 -29.288 1.00 57.59 331 ARG A C 1
ATOM 2504 O O . ARG A 1 331 ? 8.754 34.235 -28.210 1.00 57.59 331 ARG A O 1
ATOM 2511 N N . PRO A 1 332 ? 7.752 35.195 -29.984 1.00 55.09 332 PRO A N 1
ATOM 2512 C CA . PRO A 1 332 ? 6.405 34.986 -29.473 1.00 55.09 332 PRO A CA 1
ATOM 2513 C C . PRO A 1 332 ? 6.142 33.488 -29.326 1.00 55.09 332 PRO A C 1
ATOM 2515 O O . PRO A 1 332 ? 6.109 32.739 -30.307 1.00 55.09 332 PRO A O 1
ATOM 2518 N N . ASN A 1 333 ? 5.973 33.061 -28.078 1.00 62.88 333 ASN A N 1
ATOM 2519 C CA . ASN A 1 333 ? 5.646 31.690 -27.749 1.00 62.88 333 ASN A CA 1
ATOM 2520 C C . ASN A 1 333 ? 4.265 31.329 -28.314 1.00 62.88 333 ASN A C 1
ATOM 2522 O O . ASN A 1 333 ? 3.313 32.107 -28.201 1.00 62.88 333 ASN A O 1
ATOM 2526 N N . ARG A 1 334 ? 4.148 30.160 -28.949 1.00 68.50 334 ARG A N 1
ATOM 2527 C CA . ARG A 1 334 ? 2.882 29.697 -29.524 1.00 68.50 334 ARG A CA 1
ATOM 2528 C C . ARG A 1 334 ? 2.216 28.753 -28.544 1.00 68.50 334 ARG A C 1
ATOM 2530 O O . ARG A 1 334 ? 2.684 27.638 -28.344 1.00 68.50 334 ARG A O 1
ATOM 2537 N N . ALA A 1 335 ? 1.099 29.196 -27.978 1.00 79.62 335 ALA A N 1
ATOM 2538 C CA . ALA A 1 335 ? 0.225 28.303 -27.243 1.00 79.62 335 ALA A CA 1
ATOM 2539 C C . ALA A 1 335 ? -0.329 27.231 -28.194 1.00 79.62 335 ALA A C 1
ATOM 2541 O O . ALA A 1 335 ? -0.771 27.547 -29.304 1.00 79.62 335 ALA A O 1
ATOM 2542 N N . VAL A 1 336 ? -0.308 25.975 -27.758 1.00 83.50 336 VAL A N 1
ATOM 2543 C CA . VAL A 1 336 ? -0.852 24.831 -28.491 1.00 83.50 336 VAL A CA 1
ATOM 2544 C C . VAL A 1 336 ? -2.189 24.452 -27.849 1.00 83.50 336 VAL A C 1
ATOM 2546 O O . VAL A 1 336 ? -2.197 23.780 -26.817 1.00 83.50 336 VAL A O 1
ATOM 2549 N N . PRO A 1 337 ? -3.331 24.905 -28.403 1.00 88.50 337 PRO A N 1
ATOM 2550 C CA . PRO A 1 337 ? -4.639 24.437 -27.975 1.00 88.50 337 PRO A CA 1
ATOM 2551 C C . PRO A 1 337 ? -4.929 23.057 -28.572 1.00 88.50 337 PRO A C 1
ATOM 2553 O O . PRO A 1 337 ? -4.834 22.853 -29.782 1.00 88.50 337 PRO A O 1
ATOM 2556 N N . LEU A 1 338 ? -5.367 22.127 -27.736 1.00 90.25 338 LEU A N 1
ATOM 2557 C CA . LEU A 1 338 ? -5.914 20.840 -28.140 1.00 90.25 338 LEU A CA 1
ATOM 2558 C C . LEU A 1 338 ? -7.195 20.603 -27.348 1.00 90.25 338 LEU A C 1
ATOM 2560 O O . LEU A 1 338 ? -7.180 20.634 -26.127 1.00 90.25 338 LEU A O 1
ATOM 2564 N N . ALA A 1 339 ? -8.307 20.349 -28.024 1.00 93.06 339 ALA A N 1
ATOM 2565 C CA . ALA A 1 339 ? -9.547 19.944 -27.376 1.00 93.06 339 ALA A CA 1
ATOM 2566 C C . ALA A 1 339 ? -10.196 18.831 -28.189 1.00 93.06 339 ALA A C 1
ATOM 2568 O O . ALA A 1 339 ? -10.285 18.920 -29.413 1.00 93.06 339 ALA A O 1
ATOM 2569 N N . GLY A 1 340 ? -10.640 17.774 -27.518 1.00 91.62 340 GLY A N 1
ATOM 2570 C CA . GLY A 1 340 ? -11.241 16.640 -28.199 1.00 91.62 340 GLY A CA 1
ATOM 2571 C C . GLY A 1 340 ? -11.787 15.579 -27.252 1.00 91.62 340 GLY A C 1
ATOM 2572 O O . GLY A 1 340 ? -11.562 15.640 -26.040 1.00 91.62 340 GLY A O 1
ATOM 2573 N N . PRO A 1 341 ? -12.530 14.603 -27.795 1.00 93.62 341 PRO A N 1
ATOM 2574 C CA . PRO A 1 341 ? -12.978 13.460 -27.022 1.00 93.62 341 PRO A CA 1
ATOM 2575 C C . PRO A 1 341 ? -11.780 12.601 -26.606 1.00 93.62 341 PRO A C 1
ATOM 2577 O O . PRO A 1 341 ? -10.863 12.369 -27.394 1.00 93.62 341 PRO A O 1
ATOM 2580 N N . SER A 1 342 ? -11.820 12.082 -25.385 1.00 89.94 342 SER A N 1
ATOM 2581 C CA . SER A 1 342 ? -10.912 11.046 -24.910 1.00 89.94 342 SER A CA 1
ATOM 2582 C C . SER A 1 342 ? -11.654 9.713 -24.841 1.00 89.94 342 SER A C 1
ATOM 2584 O O . SER A 1 342 ? -12.776 9.620 -24.340 1.00 89.94 342 SER A O 1
ATOM 2586 N N . LEU A 1 343 ? -11.032 8.670 -25.387 1.00 92.00 343 LEU A N 1
ATOM 2587 C CA . LEU A 1 343 ? -11.552 7.307 -25.374 1.00 92.00 343 LEU A CA 1
ATOM 2588 C C . LEU A 1 343 ? -10.441 6.375 -24.903 1.00 92.00 343 LEU A C 1
ATOM 2590 O O . LEU A 1 343 ? -9.454 6.169 -25.605 1.00 92.00 343 LEU A O 1
ATOM 2594 N N . SER A 1 344 ? -10.609 5.815 -23.709 1.00 90.62 344 SER A N 1
ATOM 2595 C CA . SER A 1 344 ? -9.692 4.829 -23.141 1.00 90.62 344 SER A CA 1
ATOM 2596 C C . SER A 1 344 ? -10.372 3.468 -23.123 1.00 90.62 344 SER A C 1
ATOM 2598 O O . SER A 1 344 ? -11.346 3.267 -22.399 1.00 90.62 344 SER A O 1
ATOM 2600 N N . ILE A 1 345 ? -9.886 2.540 -23.948 1.00 93.31 345 ILE A N 1
ATOM 2601 C CA . ILE A 1 345 ? -10.416 1.177 -24.045 1.00 93.31 345 ILE A CA 1
ATOM 2602 C C . ILE A 1 345 ? -9.384 0.223 -23.441 1.00 93.31 345 ILE A C 1
ATOM 2604 O O . ILE A 1 345 ? -8.299 0.079 -24.011 1.00 93.31 345 ILE A O 1
ATOM 2608 N N . PRO A 1 346 ? -9.680 -0.450 -22.316 1.00 91.00 346 PRO A N 1
ATOM 2609 C CA . PRO A 1 346 ? -8.818 -1.519 -21.836 1.00 91.00 346 PRO A CA 1
ATOM 2610 C C . PRO A 1 346 ? -8.926 -2.723 -22.783 1.00 91.00 346 PRO A C 1
ATOM 2612 O O . PRO A 1 346 ? -9.980 -3.341 -22.883 1.00 91.00 346 PRO A O 1
ATOM 2615 N N . ILE A 1 347 ? -7.843 -3.044 -23.499 1.00 92.81 347 ILE A N 1
ATOM 2616 C CA . ILE A 1 347 ? -7.829 -4.153 -24.472 1.00 92.81 347 ILE A CA 1
ATOM 2617 C C . ILE A 1 347 ? -7.351 -5.454 -23.817 1.00 92.81 347 ILE A C 1
ATOM 2619 O O . ILE A 1 347 ? -7.956 -6.506 -24.005 1.00 92.81 347 ILE A O 1
ATOM 2623 N N . PHE A 1 348 ? -6.263 -5.393 -23.047 1.00 95.25 348 PHE A N 1
ATOM 2624 C CA . PHE A 1 348 ? -5.637 -6.568 -22.448 1.00 95.25 348 PHE A CA 1
ATOM 2625 C C . PHE A 1 348 ? -4.875 -6.189 -21.175 1.00 95.25 348 PHE A C 1
ATOM 2627 O O . PHE A 1 348 ? -4.099 -5.235 -21.175 1.00 95.25 348 PHE A O 1
ATOM 2634 N N . ASP A 1 349 ? -5.101 -6.923 -20.088 1.00 94.56 349 ASP A N 1
ATOM 2635 C CA . ASP A 1 349 ? -4.464 -6.694 -18.785 1.00 94.56 349 ASP A CA 1
ATOM 2636 C C . ASP A 1 349 ? -4.204 -7.999 -18.014 1.00 94.56 349 ASP A C 1
ATOM 2638 O O . ASP A 1 349 ? -4.205 -8.003 -16.787 1.00 94.56 349 ASP A O 1
ATOM 2642 N N . TRP A 1 350 ? -4.016 -9.123 -18.719 1.00 95.00 350 TRP A N 1
ATOM 2643 C CA . TRP A 1 350 ? -3.811 -10.453 -18.118 1.00 95.00 350 TRP A CA 1
ATOM 2644 C C . TRP A 1 350 ? -4.919 -10.910 -17.150 1.00 95.00 350 TRP A C 1
ATOM 2646 O O . TRP A 1 350 ? -4.696 -11.808 -16.345 1.00 95.00 350 TRP A O 1
ATOM 2656 N N . GLY A 1 351 ? -6.117 -10.319 -17.224 1.00 94.62 351 GLY A N 1
ATOM 2657 C CA . GLY A 1 351 ? -7.233 -10.653 -16.337 1.00 94.62 351 GLY A CA 1
ATOM 2658 C C . GLY A 1 351 ? -7.259 -9.856 -15.031 1.00 94.62 351 GLY A C 1
ATOM 2659 O O . GLY A 1 351 ? -8.171 -10.066 -14.236 1.00 94.62 351 GLY A O 1
ATOM 2660 N N . MET A 1 352 ? -6.348 -8.895 -14.822 1.00 96.50 352 MET A N 1
ATOM 2661 C CA . MET A 1 352 ? -6.267 -8.108 -13.582 1.00 96.50 352 MET A CA 1
ATOM 2662 C C . MET A 1 352 ? -7.605 -7.459 -13.199 1.00 96.50 352 MET A C 1
ATOM 2664 O O . MET A 1 352 ? -8.051 -7.589 -12.059 1.00 96.50 352 MET A O 1
ATOM 2668 N N . ARG A 1 353 ? -8.300 -6.797 -14.136 1.00 95.75 353 ARG A N 1
ATOM 2669 C CA . ARG A 1 353 ? -9.622 -6.209 -13.845 1.00 95.75 353 ARG A CA 1
ATOM 2670 C C . ARG A 1 353 ? -10.698 -7.256 -13.573 1.00 95.75 353 ARG A C 1
ATOM 2672 O O . ARG A 1 353 ? -11.585 -7.013 -12.757 1.00 95.75 353 ARG A O 1
ATOM 2679 N N . ARG A 1 354 ? -10.623 -8.425 -14.216 1.00 96.50 354 ARG A N 1
ATOM 2680 C CA . ARG A 1 354 ? -11.541 -9.545 -13.959 1.00 96.50 354 ARG A CA 1
ATOM 2681 C C . ARG A 1 354 ? -11.379 -10.045 -12.524 1.00 96.50 354 ARG A C 1
ATOM 2683 O O . ARG A 1 354 ? -12.377 -10.251 -11.841 1.00 96.50 354 ARG A O 1
ATOM 2690 N N . ASP A 1 355 ? -10.143 -10.159 -12.053 1.00 97.81 355 ASP A N 1
ATOM 2691 C CA . ASP A 1 355 ? -9.843 -10.572 -10.683 1.00 97.81 355 ASP A CA 1
ATOM 2692 C C . ASP A 1 355 ? -10.308 -9.537 -9.654 1.00 97.81 355 ASP A C 1
ATOM 2694 O O . ASP A 1 355 ? -10.846 -9.914 -8.613 1.00 97.81 355 ASP A O 1
ATOM 2698 N N . VAL A 1 356 ? -10.214 -8.236 -9.961 1.00 97.62 356 VAL A N 1
ATOM 2699 C CA . VAL A 1 356 ? -10.811 -7.181 -9.121 1.00 97.62 356 VAL A CA 1
ATOM 2700 C C . VAL A 1 356 ? -12.333 -7.326 -9.049 1.00 97.62 356 VAL A C 1
ATOM 2702 O O . VAL A 1 356 ? -12.897 -7.216 -7.962 1.00 97.62 356 VAL A O 1
ATOM 2705 N N . VAL A 1 357 ? -13.010 -7.615 -10.167 1.00 96.81 357 VAL A N 1
ATOM 2706 C CA . VAL A 1 357 ? -14.461 -7.881 -10.167 1.00 96.81 357 VAL A CA 1
ATOM 2707 C C . VAL A 1 357 ? -14.794 -9.106 -9.316 1.00 96.81 357 VAL A C 1
ATOM 2709 O O . VAL A 1 357 ? -15.665 -9.011 -8.456 1.00 96.81 357 VAL A O 1
ATOM 2712 N N . ASN A 1 358 ? -14.067 -10.214 -9.484 1.00 97.56 358 ASN A N 1
ATOM 2713 C CA . ASN A 1 358 ? -14.255 -11.429 -8.686 1.00 97.56 358 ASN A CA 1
ATOM 2714 C C . ASN A 1 358 ? -14.057 -11.156 -7.183 1.00 97.56 358 ASN A C 1
ATOM 2716 O O . ASN A 1 358 ? -14.840 -11.618 -6.353 1.00 97.56 358 ASN A O 1
ATOM 2720 N N . ALA A 1 359 ? -13.048 -10.355 -6.823 1.00 98.19 359 ALA A N 1
ATOM 2721 C CA . ALA A 1 359 ? -12.794 -9.957 -5.442 1.00 98.19 359 ALA A CA 1
ATOM 2722 C C . ALA A 1 359 ? -13.924 -9.085 -4.867 1.00 98.19 359 ALA A C 1
ATOM 2724 O O . ALA A 1 359 ? -14.348 -9.301 -3.731 1.00 98.19 359 ALA A O 1
ATOM 2725 N N . ARG A 1 360 ? -14.452 -8.124 -5.641 1.00 97.50 360 ARG A N 1
ATOM 2726 C CA . ARG A 1 360 ? -15.585 -7.283 -5.210 1.00 97.50 360 ARG A CA 1
ATOM 2727 C C . ARG A 1 360 ? -16.891 -8.061 -5.118 1.00 97.50 360 ARG A C 1
ATOM 2729 O O . ARG A 1 360 ? -17.704 -7.774 -4.247 1.00 97.50 360 ARG A O 1
ATOM 2736 N N . GLU A 1 361 ? -17.077 -9.071 -5.958 1.00 96.38 361 GLU A N 1
ATOM 2737 C CA . GLU A 1 361 ? -18.228 -9.968 -5.882 1.00 96.38 361 GLU A CA 1
ATOM 2738 C C . GLU A 1 361 ? -18.175 -10.828 -4.613 1.00 96.38 361 GLU A C 1
ATOM 2740 O O . GLU A 1 361 ? -19.160 -10.915 -3.879 1.00 96.38 361 GLU A O 1
ATOM 2745 N N . ALA A 1 362 ? -17.000 -11.365 -4.272 1.00 97.44 362 ALA A N 1
ATOM 2746 C CA . ALA A 1 362 ? -16.790 -12.045 -2.997 1.00 97.44 362 ALA A CA 1
ATOM 2747 C C . ALA A 1 362 ? -16.999 -11.108 -1.791 1.00 97.44 362 ALA A C 1
ATOM 2749 O O . ALA A 1 362 ? -17.607 -11.517 -0.802 1.00 97.44 362 ALA A O 1
ATOM 2750 N N . ALA A 1 363 ? -16.560 -9.847 -1.875 1.00 97.12 363 ALA A N 1
ATOM 2751 C CA . ALA A 1 363 ? -16.782 -8.850 -0.826 1.00 97.12 363 ALA A CA 1
ATOM 2752 C C . ALA A 1 363 ? -18.273 -8.511 -0.635 1.00 97.12 363 ALA A C 1
ATOM 2754 O O . ALA A 1 363 ? -18.728 -8.381 0.500 1.00 97.12 363 ALA A O 1
ATOM 2755 N N . LEU A 1 364 ? -19.052 -8.431 -1.720 1.00 96.50 364 LEU A N 1
ATOM 2756 C CA . LEU A 1 364 ? -20.507 -8.268 -1.647 1.00 96.50 364 LEU A CA 1
ATOM 2757 C C . LEU A 1 364 ? -21.171 -9.466 -0.959 1.00 96.50 364 LEU A C 1
ATOM 2759 O O . LEU A 1 364 ? -21.985 -9.281 -0.057 1.00 96.50 364 LEU A O 1
ATOM 2763 N N . ASN A 1 365 ? -20.785 -10.687 -1.333 1.00 96.00 365 ASN A N 1
ATOM 2764 C CA . ASN A 1 365 ? -21.296 -11.899 -0.691 1.00 96.00 365 ASN A CA 1
ATOM 2765 C C . ASN A 1 365 ? -20.945 -11.934 0.805 1.00 96.00 365 ASN A C 1
ATOM 2767 O O . ASN A 1 365 ? -21.796 -12.263 1.630 1.00 96.00 365 ASN A O 1
ATOM 2771 N N . ALA A 1 366 ? -19.726 -11.530 1.172 1.00 97.06 366 ALA A N 1
ATOM 2772 C CA . ALA A 1 366 ? -19.323 -11.394 2.567 1.00 97.06 366 ALA A CA 1
ATOM 2773 C C . ALA A 1 366 ? -20.167 -10.345 3.314 1.00 97.06 366 ALA A C 1
ATOM 2775 O O . ALA A 1 366 ? -20.591 -10.602 4.436 1.00 97.06 366 ALA A O 1
ATOM 2776 N N . ALA A 1 367 ? -20.483 -9.204 2.691 1.00 96.19 367 ALA A N 1
ATOM 2777 C CA . ALA A 1 367 ? -21.350 -8.186 3.287 1.00 96.19 367 ALA A CA 1
ATOM 2778 C C . ALA A 1 367 ? -22.784 -8.701 3.523 1.00 96.19 367 ALA A C 1
ATOM 2780 O O . ALA A 1 367 ? -23.376 -8.410 4.561 1.00 96.19 367 ALA A O 1
ATOM 2781 N N . VAL A 1 368 ? -23.334 -9.507 2.605 1.00 95.44 368 VAL A N 1
ATOM 2782 C CA . VAL A 1 368 ? -24.653 -10.149 2.780 1.00 95.44 368 VAL A CA 1
ATOM 2783 C C . VAL A 1 368 ? -24.632 -11.146 3.943 1.00 95.44 368 VAL A C 1
ATOM 2785 O O . VAL A 1 368 ? -25.579 -11.205 4.730 1.00 95.44 368 VAL A O 1
ATOM 2788 N N . LEU A 1 369 ? -23.546 -11.908 4.095 1.00 95.19 369 LEU A N 1
ATOM 2789 C CA . LEU A 1 369 ? -23.370 -12.807 5.238 1.00 95.19 369 LEU A CA 1
ATOM 2790 C C . LEU A 1 369 ? -23.215 -12.036 6.555 1.00 95.19 369 LEU A C 1
ATOM 2792 O O . LEU A 1 369 ? -23.839 -12.422 7.539 1.00 95.19 369 LEU A O 1
ATOM 2796 N N . ALA A 1 370 ? -22.481 -10.921 6.562 1.00 94.62 370 ALA A N 1
ATOM 2797 C CA . ALA A 1 370 ? -22.346 -10.050 7.730 1.00 94.62 370 ALA A CA 1
ATOM 2798 C C . ALA A 1 370 ? -23.686 -9.411 8.137 1.00 94.62 370 ALA A C 1
ATOM 2800 O O . ALA A 1 370 ? -23.987 -9.291 9.321 1.00 94.62 370 ALA A O 1
ATOM 2801 N N . TYR A 1 371 ? -24.540 -9.056 7.169 1.00 94.25 371 TYR A N 1
ATOM 2802 C CA . TYR A 1 371 ? -25.917 -8.646 7.455 1.00 94.25 371 TYR A CA 1
ATOM 2803 C C . TYR A 1 371 ? -26.706 -9.762 8.146 1.00 94.25 371 TYR A C 1
ATOM 2805 O O . TYR A 1 371 ? -27.377 -9.520 9.149 1.00 94.25 371 TYR A O 1
ATOM 2813 N N . ARG A 1 372 ? -26.600 -10.999 7.647 1.00 93.25 372 ARG A N 1
ATOM 2814 C CA . ARG A 1 372 ? -27.261 -12.152 8.268 1.00 93.25 372 ARG A CA 1
ATOM 2815 C C . ARG A 1 372 ? -26.755 -12.402 9.691 1.00 93.25 372 ARG A C 1
ATOM 2817 O O . ARG A 1 372 ? -27.567 -12.661 10.574 1.00 93.25 372 ARG A O 1
ATOM 2824 N N . GLU A 1 373 ? -25.448 -12.318 9.910 1.00 93.19 373 GLU A N 1
ATOM 2825 C CA . GLU A 1 373 ? -24.827 -12.430 11.233 1.00 93.19 373 GLU A CA 1
ATOM 2826 C C . GLU A 1 373 ? -25.371 -11.362 12.188 1.00 93.19 373 GLU A C 1
ATOM 2828 O O . GLU A 1 373 ? -25.906 -11.716 13.235 1.00 93.19 373 GLU A O 1
ATOM 2833 N N . ALA A 1 374 ? -25.387 -10.089 11.777 1.00 92.50 374 ALA A N 1
ATOM 2834 C CA . ALA A 1 374 ? -25.924 -8.990 12.581 1.00 92.50 374 ALA A CA 1
ATOM 2835 C C . ALA A 1 374 ? -27.397 -9.202 12.980 1.00 92.50 374 ALA A C 1
ATOM 2837 O O . ALA A 1 374 ? -27.794 -8.887 14.105 1.00 92.50 374 ALA A O 1
ATOM 2838 N N . VAL A 1 375 ? -28.220 -9.767 12.087 1.00 91.31 375 VAL A N 1
ATOM 2839 C CA . VAL A 1 375 ? -29.614 -10.129 12.396 1.00 91.31 375 VAL A CA 1
ATOM 2840 C C . VAL A 1 375 ? -29.676 -11.251 13.439 1.00 91.31 375 VAL A C 1
ATOM 2842 O O . VAL A 1 375 ? -30.447 -11.148 14.395 1.00 91.31 375 VAL A O 1
ATOM 2845 N N . LEU A 1 376 ? -28.868 -12.306 13.293 1.00 90.50 376 LEU A N 1
ATOM 2846 C CA . LEU A 1 376 ? -28.839 -13.437 14.229 1.00 90.50 376 LEU A CA 1
ATOM 2847 C C . LEU A 1 376 ? -28.321 -13.031 15.616 1.00 90.50 376 LEU A C 1
ATOM 2849 O O . LEU A 1 376 ? -28.918 -13.417 16.624 1.00 90.50 376 LEU A O 1
ATOM 2853 N N . GLU A 1 377 ? -27.264 -12.223 15.675 1.00 91.62 377 GLU A N 1
ATOM 2854 C CA . GLU A 1 377 ? -26.730 -11.663 16.919 1.00 91.62 377 GLU A CA 1
ATOM 2855 C C . GLU A 1 377 ? -27.768 -10.778 17.608 1.00 91.62 377 GLU A C 1
ATOM 2857 O O . GLU A 1 377 ? -28.062 -10.979 18.785 1.00 91.62 377 GLU A O 1
ATOM 2862 N N . SER A 1 378 ? -28.423 -9.885 16.861 1.00 89.88 378 SER A N 1
ATOM 2863 C CA . SER A 1 378 ? -29.481 -9.023 17.402 1.00 89.88 378 SER A CA 1
ATOM 2864 C C . SER A 1 378 ? -30.649 -9.832 17.978 1.00 89.88 378 SER A C 1
ATOM 2866 O O . SER A 1 378 ? -31.189 -9.490 19.033 1.00 89.88 378 SER A O 1
ATOM 2868 N N . VAL A 1 379 ? -31.046 -10.930 17.322 1.00 88.50 379 VAL A N 1
ATOM 2869 C CA . VAL A 1 379 ? -32.065 -11.855 17.849 1.00 88.50 379 VAL A CA 1
ATOM 2870 C C . VAL A 1 379 ? -31.594 -12.489 19.160 1.00 88.50 379 VAL A C 1
ATOM 2872 O O . VAL A 1 379 ? -32.359 -12.523 20.128 1.00 88.50 379 VAL A O 1
ATOM 2875 N N . ALA A 1 380 ? -30.352 -12.976 19.214 1.00 88.19 380 ALA A N 1
ATOM 2876 C CA . ALA A 1 380 ? -29.787 -13.611 20.402 1.00 88.19 380 ALA A CA 1
ATOM 2877 C C . ALA A 1 380 ? -29.651 -12.632 21.582 1.00 88.19 380 ALA A C 1
ATOM 2879 O O . ALA A 1 380 ? -29.992 -12.982 22.716 1.00 88.19 380 ALA A O 1
ATOM 2880 N N . GLU A 1 381 ? -29.219 -11.397 21.326 1.00 88.62 381 GLU A N 1
ATOM 2881 C CA . GLU A 1 381 ? -29.119 -10.334 22.328 1.00 88.62 381 GLU A CA 1
ATOM 2882 C C . GLU A 1 381 ? -30.480 -9.994 22.931 1.00 88.62 381 GLU A C 1
ATOM 2884 O O . GLU A 1 381 ? -30.620 -9.958 24.155 1.00 88.62 381 GLU A O 1
ATOM 2889 N N . VAL A 1 382 ? -31.502 -9.787 22.090 1.00 85.56 382 VAL A N 1
ATOM 2890 C CA . VAL A 1 382 ? -32.854 -9.469 22.567 1.00 85.56 382 VAL A CA 1
ATOM 2891 C C . VAL A 1 382 ? -33.419 -10.633 23.378 1.00 85.56 382 VAL A C 1
ATOM 2893 O O . VAL A 1 382 ? -33.917 -10.412 24.481 1.00 85.56 382 VAL A O 1
ATOM 2896 N N . GLN A 1 383 ? -33.291 -11.876 22.903 1.00 84.62 383 GLN A N 1
ATOM 2897 C CA . GLN A 1 383 ? -33.743 -13.052 23.657 1.00 84.62 383 GLN A CA 1
ATOM 2898 C C . GLN A 1 383 ? -33.041 -13.171 25.012 1.00 84.62 383 GLN A C 1
ATOM 2900 O O . GLN A 1 383 ? -33.692 -13.409 26.031 1.00 84.62 383 GLN A O 1
ATOM 2905 N N . THR A 1 384 ? -31.728 -12.950 25.047 1.00 87.12 384 THR A N 1
ATOM 2906 C CA . THR A 1 384 ? -30.942 -13.013 26.282 1.00 87.12 384 THR A CA 1
ATOM 2907 C C . THR A 1 384 ? -31.345 -11.904 27.252 1.00 87.12 384 THR A C 1
ATOM 2909 O O . THR A 1 384 ? -31.556 -12.168 28.437 1.00 87.12 384 THR A O 1
ATOM 2912 N N . ALA A 1 385 ? -31.513 -10.672 26.766 1.00 84.38 385 ALA A N 1
ATOM 2913 C CA . ALA A 1 385 ? -31.949 -9.539 27.576 1.00 84.38 385 ALA A CA 1
ATOM 2914 C C . ALA A 1 385 ? -33.360 -9.755 28.148 1.00 84.38 385 ALA A C 1
ATOM 2916 O O . ALA A 1 385 ? -33.589 -9.517 29.338 1.00 84.38 385 ALA A O 1
ATOM 2917 N N . LEU A 1 386 ? -34.290 -10.274 27.338 1.00 80.94 386 LEU A N 1
ATOM 2918 C CA . LEU A 1 386 ? -35.644 -10.634 27.766 1.00 80.94 386 LEU A CA 1
ATOM 2919 C C . LEU A 1 386 ? -35.631 -11.727 28.840 1.00 80.94 386 LEU A C 1
ATOM 2921 O O . LEU A 1 386 ? -36.295 -11.579 29.868 1.00 80.94 386 LEU A O 1
ATOM 2925 N N . ALA A 1 387 ? -34.842 -12.786 28.648 1.00 82.25 387 ALA A N 1
ATOM 2926 C CA . ALA A 1 387 ? -34.709 -13.869 29.619 1.00 82.25 387 ALA A CA 1
ATOM 2927 C C . ALA A 1 387 ? -34.114 -13.373 30.951 1.00 82.25 387 ALA A C 1
ATOM 2929 O O . ALA A 1 387 ? -34.630 -13.689 32.026 1.00 82.25 387 ALA A O 1
ATOM 2930 N N . GLN A 1 388 ? -33.073 -12.532 30.903 1.00 84.38 388 GLN A N 1
ATOM 2931 C CA . GLN A 1 388 ? -32.485 -11.915 32.098 1.00 84.38 388 GLN A CA 1
ATOM 2932 C C . GLN A 1 388 ? -33.477 -10.997 32.821 1.00 84.38 388 GLN A C 1
ATOM 2934 O O . GLN A 1 388 ? -33.546 -11.001 34.055 1.00 84.38 388 GLN A O 1
ATOM 2939 N N . PHE A 1 389 ? -34.256 -10.216 32.071 1.00 80.06 389 PHE A N 1
ATOM 2940 C CA . PHE A 1 389 ? -35.292 -9.353 32.627 1.00 80.06 389 PHE A CA 1
ATOM 2941 C C . PHE A 1 389 ? -36.397 -10.171 33.313 1.00 80.06 389 PHE A C 1
ATOM 2943 O O . PHE A 1 389 ? -36.749 -9.884 34.463 1.00 80.06 389 PHE A O 1
ATOM 2950 N N . ALA A 1 390 ? -36.884 -11.234 32.663 1.00 77.62 390 ALA A N 1
ATOM 2951 C CA . ALA A 1 390 ? -37.877 -12.150 33.220 1.00 77.62 390 ALA A CA 1
ATOM 2952 C C . ALA A 1 390 ? -37.373 -12.830 34.508 1.00 77.62 390 ALA A C 1
ATOM 2954 O O . ALA A 1 390 ? -38.064 -12.806 35.530 1.00 77.62 390 ALA A O 1
ATOM 2955 N N . ALA A 1 391 ? -36.135 -13.338 34.510 1.00 80.12 391 ALA A N 1
ATOM 2956 C CA . ALA A 1 391 ? -35.517 -13.966 35.680 1.00 80.12 391 ALA A CA 1
ATOM 2957 C C . ALA A 1 391 ? -35.351 -12.989 36.861 1.00 80.12 391 ALA A C 1
ATOM 2959 O O . ALA A 1 391 ? -35.690 -13.320 38.002 1.00 80.12 391 ALA A O 1
ATOM 2960 N N . LYS A 1 392 ? -34.892 -11.751 36.610 1.00 80.44 392 LYS A N 1
ATOM 2961 C CA . LYS A 1 392 ? -34.780 -10.711 37.653 1.00 80.44 392 LYS A CA 1
ATOM 2962 C C . LYS A 1 392 ? -36.141 -10.324 38.236 1.00 80.44 392 LYS A C 1
ATOM 2964 O O . LYS A 1 392 ? -36.227 -10.011 39.427 1.00 80.44 392 LYS A O 1
ATOM 2969 N N . ARG A 1 393 ? -37.205 -10.350 37.429 1.00 74.62 393 ARG A N 1
ATOM 2970 C CA . ARG A 1 393 ? -38.573 -10.083 37.891 1.00 74.62 393 ARG A CA 1
ATOM 2971 C C . ARG A 1 393 ? -39.106 -11.218 38.770 1.00 74.62 393 ARG A C 1
ATOM 2973 O O . ARG A 1 393 ? -39.608 -10.928 39.854 1.00 74.62 393 ARG A O 1
ATOM 2980 N N . ALA A 1 394 ? -38.917 -12.475 38.366 1.00 71.50 394 ALA A N 1
ATOM 2981 C CA . ALA A 1 394 ? -39.306 -13.649 39.157 1.00 71.50 394 ALA A CA 1
ATOM 2982 C C . ALA A 1 394 ? -38.560 -13.725 40.509 1.00 71.50 394 ALA A C 1
ATOM 2984 O O . ALA A 1 394 ? -39.163 -13.944 41.560 1.00 71.50 394 ALA A O 1
ATOM 2985 N N . GLY A 1 395 ? -37.258 -13.418 40.538 1.00 68.19 395 GLY A N 1
ATOM 2986 C CA . GLY A 1 395 ? -36.499 -13.356 41.796 1.00 68.19 395 GLY A CA 1
ATOM 2987 C C . GLY A 1 395 ? -36.970 -12.247 42.756 1.00 68.19 395 GLY A C 1
ATOM 2988 O O . GLY A 1 395 ? -36.891 -12.387 43.983 1.00 68.19 395 GLY A O 1
ATOM 2989 N N . ARG A 1 396 ? -37.506 -11.138 42.225 1.00 63.59 396 ARG A N 1
ATOM 2990 C CA . ARG A 1 396 ? -38.122 -10.063 43.026 1.00 63.59 396 ARG A CA 1
ATOM 2991 C C . ARG A 1 396 ? -39.420 -10.516 43.701 1.00 63.59 396 ARG A C 1
ATOM 2993 O O . ARG A 1 396 ? -39.664 -10.127 44.843 1.00 63.59 396 ARG A O 1
ATOM 3000 N N . THR A 1 397 ? -40.223 -11.351 43.043 1.00 59.66 397 THR A N 1
ATOM 3001 C CA . THR A 1 397 ? -41.444 -11.920 43.638 1.00 59.66 397 THR A CA 1
ATOM 3002 C C . THR A 1 397 ? -41.122 -12.985 44.693 1.00 59.66 397 THR A C 1
ATOM 3004 O O . THR A 1 397 ? -41.721 -12.977 45.770 1.00 59.66 397 THR A O 1
ATOM 3007 N N . ASP A 1 398 ? -40.089 -13.806 44.477 1.00 56.44 398 ASP A N 1
ATOM 3008 C CA . ASP A 1 398 ? -39.682 -14.852 45.431 1.00 56.44 398 ASP A CA 1
ATOM 3009 C C . ASP A 1 398 ? -39.020 -14.299 46.700 1.00 56.44 398 ASP A C 1
ATOM 3011 O O . ASP A 1 398 ? -39.238 -14.801 47.806 1.00 56.44 398 ASP A O 1
ATOM 3015 N N . THR A 1 399 ? -38.244 -13.218 46.594 1.00 53.47 399 THR A N 1
ATOM 3016 C CA . THR A 1 399 ? -37.635 -12.562 47.767 1.00 53.47 399 THR A CA 1
ATOM 3017 C C . THR A 1 399 ? -38.665 -11.874 48.669 1.00 53.47 399 THR A C 1
ATOM 3019 O O . THR A 1 399 ? -38.465 -11.812 49.889 1.00 53.47 399 THR A O 1
ATOM 3022 N N . ALA A 1 400 ? -39.799 -11.425 48.121 1.00 52.62 400 ALA A N 1
ATOM 3023 C CA . ALA A 1 400 ? -40.944 -10.976 48.913 1.00 52.62 400 ALA A CA 1
ATOM 3024 C C . ALA A 1 400 ? -41.586 -12.145 49.692 1.00 52.62 400 ALA A C 1
ATOM 3026 O O . ALA A 1 400 ? -41.872 -11.998 50.885 1.00 52.62 400 ALA A O 1
ATOM 3027 N N . ALA A 1 401 ? -41.698 -13.328 49.076 1.00 50.25 401 ALA A N 1
ATOM 3028 C CA . ALA A 1 401 ? -42.188 -14.553 49.719 1.00 50.25 401 ALA A CA 1
ATOM 3029 C C . ALA A 1 401 ? -41.195 -15.145 50.748 1.00 50.25 401 ALA A C 1
ATOM 3031 O O . ALA A 1 401 ? -41.588 -15.670 51.790 1.00 50.25 401 ALA A O 1
ATOM 3032 N N . HIS A 1 402 ? -39.884 -15.006 50.537 1.00 49.38 402 HIS A N 1
ATOM 3033 C CA . HIS A 1 402 ? -38.873 -15.431 51.512 1.00 49.38 402 HIS A CA 1
ATOM 3034 C C . HIS A 1 402 ? -38.808 -14.522 52.749 1.00 49.38 402 HIS A C 1
ATOM 3036 O O . HIS A 1 402 ? -38.527 -15.003 53.850 1.00 49.38 402 HIS A O 1
ATOM 3042 N N . ARG A 1 403 ? -39.102 -13.219 52.627 1.00 50.22 403 ARG A N 1
ATOM 3043 C CA . ARG A 1 403 ? -39.154 -12.297 53.781 1.00 50.22 403 ARG A CA 1
ATOM 3044 C C . ARG A 1 403 ? -40.288 -12.633 54.758 1.00 50.22 403 ARG A C 1
ATOM 3046 O O . ARG A 1 403 ? -40.087 -12.494 55.968 1.00 50.22 403 ARG A O 1
ATOM 3053 N N . SER A 1 404 ? -41.432 -13.128 54.281 1.00 51.28 404 SER A N 1
ATOM 3054 C CA . SER A 1 404 ? -42.515 -13.619 55.148 1.00 51.28 404 SER A CA 1
ATOM 3055 C C . SER A 1 404 ? -42.151 -14.957 55.815 1.00 51.28 404 SER A C 1
ATOM 3057 O O . SER A 1 404 ? -42.367 -15.116 57.020 1.00 51.28 404 SER A O 1
ATOM 3059 N N . GLY A 1 405 ? -41.473 -15.864 55.101 1.00 50.59 405 GLY A N 1
ATOM 3060 C CA . GLY A 1 405 ? -40.951 -17.123 55.655 1.00 50.59 405 GLY A CA 1
ATOM 3061 C C . GLY A 1 405 ? -39.841 -16.945 56.704 1.00 50.59 405 GLY A C 1
ATOM 3062 O O . GLY A 1 405 ? -39.828 -17.629 57.730 1.00 50.59 405 GLY A O 1
ATOM 3063 N N . ARG A 1 406 ? -38.931 -15.977 56.512 1.00 46.22 406 ARG A N 1
ATOM 3064 C CA . ARG A 1 406 ? -37.824 -15.702 57.449 1.00 46.22 406 ARG A CA 1
ATOM 3065 C C . ARG A 1 406 ? -38.316 -15.095 58.765 1.00 46.22 406 ARG A C 1
ATOM 3067 O O . ARG A 1 406 ? -37.804 -15.468 59.814 1.00 46.22 406 ARG A O 1
ATOM 3074 N N . ARG A 1 407 ? -39.353 -14.243 58.748 1.00 52.19 407 ARG A N 1
ATOM 3075 C CA . ARG A 1 407 ? -40.016 -13.750 59.977 1.00 52.19 407 ARG A CA 1
ATOM 3076 C C . ARG A 1 407 ? -40.679 -14.878 60.776 1.00 52.19 407 ARG A C 1
ATOM 3078 O O . ARG A 1 407 ? -40.688 -14.815 62.004 1.00 52.19 407 ARG A O 1
ATOM 3085 N N . ARG A 1 408 ? -41.175 -15.921 60.101 1.00 51.62 408 ARG A N 1
ATOM 3086 C CA . ARG A 1 408 ? -41.732 -17.131 60.730 1.00 51.62 408 ARG A CA 1
ATOM 3087 C C . ARG A 1 408 ? -40.631 -17.977 61.387 1.00 51.62 408 ARG A C 1
ATOM 3089 O O . ARG A 1 408 ? -40.698 -18.225 62.588 1.00 51.62 408 ARG A O 1
ATOM 3096 N N . ARG A 1 409 ? -39.532 -18.240 60.667 1.00 46.03 409 ARG A N 1
ATOM 3097 C CA . ARG A 1 409 ? -38.349 -18.945 61.207 1.00 46.03 409 ARG A CA 1
ATOM 3098 C C . ARG A 1 409 ? -37.621 -18.178 62.312 1.00 46.03 409 ARG A C 1
ATOM 3100 O O . ARG A 1 409 ? -37.077 -18.782 63.222 1.00 46.03 409 ARG A O 1
ATOM 3107 N N . GLN A 1 410 ? -37.618 -16.846 62.287 1.00 49.72 410 GLN A N 1
ATOM 3108 C CA . GLN A 1 410 ? -36.989 -16.029 63.333 1.00 49.72 410 GLN A CA 1
ATOM 3109 C C . GLN A 1 410 ? -37.833 -15.984 64.622 1.00 49.72 410 GLN A C 1
ATOM 3111 O O . GLN A 1 410 ? -37.277 -15.824 65.710 1.00 49.72 410 GLN A O 1
ATOM 3116 N N . ARG A 1 411 ? -39.158 -16.191 64.525 1.00 52.00 411 ARG A N 1
ATOM 3117 C CA . ARG A 1 411 ? -40.028 -16.471 65.681 1.00 52.00 411 ARG A CA 1
ATOM 3118 C C . ARG A 1 411 ? -39.786 -17.882 66.229 1.00 52.00 411 ARG A C 1
ATOM 3120 O O . ARG A 1 411 ? -39.641 -18.020 67.439 1.00 52.00 411 ARG A O 1
ATOM 3127 N N . GLU A 1 412 ? -39.628 -18.881 65.363 1.00 50.22 412 GLU A N 1
ATOM 3128 C CA . GLU A 1 412 ? -39.294 -20.264 65.752 1.00 50.22 412 GLU A CA 1
ATOM 3129 C C . GLU A 1 412 ? -37.891 -20.378 66.378 1.00 50.22 412 GLU A C 1
ATOM 3131 O O . GLU A 1 412 ? -37.739 -20.995 67.426 1.00 50.22 412 GLU A O 1
ATOM 3136 N N . CYS A 1 413 ? -36.873 -19.694 65.844 1.00 45.03 413 CYS A N 1
ATOM 3137 C CA . CYS A 1 413 ? -35.532 -19.643 66.438 1.00 45.03 413 CYS A CA 1
ATOM 3138 C C . CYS A 1 413 ? -35.492 -18.872 67.764 1.00 45.03 413 CYS A C 1
ATOM 3140 O O . CYS A 1 413 ? -34.722 -19.244 68.641 1.00 45.03 413 CYS A O 1
ATOM 3142 N N . ARG A 1 414 ? -36.315 -17.828 67.962 1.00 50.66 414 ARG A N 1
ATOM 3143 C CA . ARG A 1 414 ? -36.458 -17.175 69.281 1.00 50.66 414 ARG A CA 1
ATOM 3144 C C . ARG A 1 414 ? -37.158 -18.076 70.300 1.00 50.66 414 ARG A C 1
ATOM 3146 O O . ARG A 1 414 ? -36.851 -17.991 71.486 1.00 50.66 414 ARG A O 1
ATOM 3153 N N . HIS A 1 415 ? -38.063 -18.938 69.842 1.00 50.12 415 HIS A N 1
ATOM 3154 C CA . HIS A 1 415 ? -38.698 -19.960 70.670 1.00 50.12 415 HIS A CA 1
ATOM 3155 C C . HIS A 1 415 ? -37.699 -21.075 71.038 1.00 50.12 415 HIS A C 1
ATOM 3157 O O . HIS A 1 415 ? -37.585 -21.445 72.201 1.00 50.12 415 HIS A O 1
ATOM 3163 N N . CYS A 1 416 ? -36.869 -21.502 70.082 1.00 41.66 416 CYS A N 1
ATOM 3164 C CA . CYS A 1 416 ? -35.837 -22.523 70.275 1.00 41.66 416 CYS A CA 1
ATOM 3165 C C . CYS A 1 416 ? -34.634 -22.020 71.105 1.00 41.66 416 CYS A C 1
ATOM 3167 O O . CYS A 1 416 ? -34.129 -22.734 71.961 1.00 41.66 416 CYS A O 1
ATOM 3169 N N . ALA A 1 417 ? -34.214 -20.759 70.948 1.00 41.84 417 ALA A N 1
ATOM 3170 C CA . ALA A 1 417 ? -33.152 -20.151 71.761 1.00 41.84 417 ALA A CA 1
ATOM 3171 C C . ALA A 1 417 ? -33.557 -19.972 73.237 1.00 41.84 417 ALA A C 1
ATOM 3173 O O . ALA A 1 417 ? -32.707 -20.069 74.119 1.00 41.84 417 ALA A O 1
ATOM 3174 N N . ARG A 1 418 ? -34.855 -19.770 73.522 1.00 47.72 418 ARG A N 1
ATOM 3175 C CA . ARG A 1 418 ? -35.394 -19.815 74.894 1.00 47.72 418 ARG A CA 1
ATOM 3176 C C . ARG A 1 418 ? -35.426 -21.239 75.461 1.00 47.72 418 ARG A C 1
ATOM 3178 O O . ARG A 1 418 ? -35.225 -21.396 76.657 1.00 47.72 418 ARG A O 1
ATOM 3185 N N . ALA A 1 419 ? -35.610 -22.255 74.617 1.00 44.56 419 ALA A N 1
ATOM 3186 C CA . ALA A 1 419 ? -35.546 -23.662 75.019 1.00 44.56 419 ALA A CA 1
ATOM 3187 C C . ALA A 1 419 ? -34.101 -24.155 75.257 1.00 44.56 419 ALA A C 1
ATOM 3189 O O . ALA A 1 419 ? -33.858 -24.917 76.186 1.00 44.56 419 ALA A O 1
ATOM 3190 N N . ILE A 1 420 ? -33.120 -23.674 74.483 1.00 45.47 420 ILE A N 1
ATOM 3191 C CA . ILE A 1 420 ? -31.697 -24.040 74.630 1.00 45.47 420 ILE A CA 1
ATOM 3192 C C . ILE A 1 420 ? -31.052 -23.361 75.852 1.00 45.47 420 ILE A C 1
ATOM 3194 O O . ILE A 1 420 ? -30.205 -23.959 76.508 1.00 45.47 420 ILE A O 1
ATOM 3198 N N . ALA A 1 421 ? -31.495 -22.156 76.235 1.00 45.28 421 ALA A N 1
ATOM 3199 C CA . ALA A 1 421 ? -31.062 -21.513 77.482 1.00 45.28 421 ALA A CA 1
ATOM 3200 C C . ALA A 1 421 ? -31.525 -22.260 78.756 1.00 45.28 421 ALA A C 1
ATOM 3202 O O . ALA A 1 421 ? -30.979 -22.016 79.828 1.00 45.28 421 ALA A O 1
ATOM 3203 N N . ALA A 1 422 ? -32.495 -23.179 78.641 1.00 44.28 422 ALA A N 1
ATOM 3204 C CA . ALA A 1 422 ? -32.991 -24.013 79.739 1.00 44.28 422 ALA A CA 1
ATOM 3205 C C . ALA A 1 422 ? -32.354 -25.419 79.792 1.00 44.28 422 ALA A C 1
ATOM 3207 O O . ALA A 1 422 ? -32.525 -26.130 80.777 1.00 44.28 422 ALA A O 1
ATOM 3208 N N . ALA A 1 423 ? -31.604 -25.829 78.765 1.00 46.56 423 ALA A N 1
ATOM 3209 C CA . ALA A 1 423 ? -31.004 -27.157 78.686 1.00 46.56 423 ALA A CA 1
ATOM 3210 C C . ALA A 1 423 ? -29.610 -27.063 78.058 1.00 46.56 423 ALA A C 1
ATOM 3212 O O . ALA A 1 423 ? -29.440 -27.148 76.842 1.00 46.56 423 ALA A O 1
ATOM 3213 N N . GLY A 1 424 ? -28.597 -26.868 78.903 1.00 44.16 424 GLY A N 1
ATOM 3214 C CA . GLY A 1 424 ? -27.203 -26.865 78.477 1.00 44.16 424 GLY A CA 1
ATOM 3215 C C . GLY A 1 424 ? -26.817 -28.199 77.842 1.00 44.16 424 GLY A C 1
ATOM 3216 O O . GLY A 1 424 ? -26.672 -29.189 78.554 1.00 44.16 424 GLY A O 1
ATOM 3217 N N . LYS A 1 425 ? -26.647 -28.217 76.513 1.00 37.44 425 LYS A N 1
ATOM 3218 C CA . LYS A 1 425 ? -25.856 -29.201 75.752 1.00 37.44 425 LYS A CA 1
ATOM 3219 C C . LYS A 1 425 ? -25.576 -28.718 74.321 1.00 37.44 425 LYS A C 1
ATOM 3221 O O . LYS A 1 425 ? -26.404 -28.058 73.697 1.00 37.44 425 LYS A O 1
ATOM 3226 N N . GLN A 1 426 ? -24.368 -29.041 73.843 1.00 37.09 426 GLN A N 1
ATOM 3227 C CA . GLN A 1 426 ? -23.779 -28.643 72.559 1.00 37.09 426 GLN A CA 1
ATOM 3228 C C . GLN A 1 426 ? -24.607 -29.040 71.326 1.00 37.09 426 GLN A C 1
ATOM 3230 O O . GLN A 1 426 ? -25.126 -30.150 71.232 1.00 37.09 426 GLN A O 1
ATOM 3235 N N . CYS A 1 427 ? -24.603 -28.152 70.325 1.00 28.70 427 CYS A N 1
ATOM 3236 C CA . CYS A 1 427 ? -25.056 -28.421 68.961 1.00 28.70 427 CYS A CA 1
ATOM 3237 C C . CYS A 1 427 ? -23.845 -28.720 68.035 1.00 28.70 427 CYS A C 1
ATOM 3239 O O . CYS A 1 427 ? -22.764 -28.174 68.282 1.00 28.70 427 CYS A O 1
ATOM 3241 N N . PRO A 1 428 ? -23.989 -29.562 66.988 1.00 34.91 428 PRO A N 1
ATOM 3242 C CA . PRO A 1 428 ? -22.872 -30.145 66.242 1.00 34.91 428 PRO A CA 1
ATOM 3243 C C . PRO A 1 428 ? -22.282 -29.239 65.154 1.00 34.91 428 PRO A C 1
ATOM 3245 O O . PRO A 1 428 ? -22.943 -28.376 64.578 1.00 34.91 428 PRO A O 1
ATOM 3248 N N . ALA A 1 429 ? -21.017 -29.520 64.841 1.00 34.88 429 ALA A N 1
ATOM 3249 C CA . ALA A 1 429 ? -20.175 -28.839 63.870 1.00 34.88 429 ALA A CA 1
ATOM 3250 C C . ALA A 1 429 ? -20.604 -29.078 62.412 1.00 34.88 429 ALA A C 1
ATOM 3252 O O . ALA A 1 429 ? -20.600 -30.209 61.924 1.00 34.88 429 ALA A O 1
ATOM 3253 N N . ARG A 1 430 ? -20.866 -27.995 61.672 1.00 36.41 430 ARG A N 1
ATOM 3254 C CA . ARG A 1 430 ? -20.898 -28.014 60.203 1.00 36.41 430 ARG A CA 1
ATOM 3255 C C . ARG A 1 430 ? -20.479 -26.664 59.624 1.00 36.41 430 ARG A C 1
ATOM 3257 O O . ARG A 1 430 ? -21.300 -25.947 59.074 1.00 36.41 430 ARG A O 1
ATOM 3264 N N . THR A 1 431 ? -19.191 -26.340 59.744 1.00 30.02 431 THR A N 1
ATOM 3265 C CA . THR A 1 431 ? -18.524 -25.276 58.969 1.00 30.02 431 THR A CA 1
ATOM 3266 C C . THR A 1 431 ? -17.005 -25.377 59.144 1.00 30.02 431 THR A C 1
ATOM 3268 O O . THR A 1 431 ? -16.412 -24.754 60.018 1.00 30.02 431 THR A O 1
ATOM 3271 N N . ARG A 1 432 ? -16.348 -26.169 58.292 1.00 31.00 432 ARG A N 1
ATOM 3272 C CA . ARG A 1 432 ? -14.916 -26.018 57.985 1.00 31.00 432 ARG A CA 1
ATOM 3273 C C . ARG A 1 432 ? -14.714 -26.177 56.482 1.00 31.00 432 ARG A C 1
ATOM 3275 O O . ARG A 1 432 ? -14.267 -27.205 55.998 1.00 31.00 432 ARG A O 1
ATOM 3282 N N . ALA A 1 433 ? -15.098 -25.135 55.760 1.00 30.03 433 ALA A N 1
ATOM 3283 C CA . ALA A 1 433 ? -14.646 -24.850 54.407 1.00 30.03 433 ALA A CA 1
ATOM 3284 C C . ALA A 1 433 ? -14.614 -23.325 54.274 1.00 30.03 433 ALA A C 1
ATOM 3286 O O . ALA A 1 433 ? -15.615 -22.729 53.899 1.00 30.03 433 ALA A O 1
ATOM 3287 N N . CYS A 1 434 ? -13.522 -22.710 54.739 1.00 28.38 434 CYS A N 1
ATOM 3288 C CA . CYS A 1 434 ? -13.075 -21.360 54.355 1.00 28.38 434 CYS A CA 1
ATOM 3289 C C . CYS A 1 434 ? -11.790 -20.975 55.105 1.00 28.38 434 CYS A C 1
ATOM 3291 O O . CYS A 1 434 ? -11.732 -19.960 55.786 1.00 28.38 434 CYS A O 1
ATOM 3293 N N . LEU A 1 435 ? -10.749 -21.798 55.002 1.00 27.70 435 LEU A N 1
ATOM 3294 C CA . LEU A 1 435 ? -9.382 -21.402 55.341 1.00 27.70 435 LEU A CA 1
ATOM 3295 C C . LEU A 1 435 ? -8.456 -22.190 54.413 1.00 27.70 435 LEU A C 1
ATOM 3297 O O . LEU A 1 435 ? -8.640 -23.395 54.284 1.00 27.70 435 LEU A O 1
ATOM 3301 N N . TYR A 1 436 ? -7.509 -21.486 53.788 1.00 29.02 436 TYR A N 1
ATOM 3302 C CA . TYR A 1 436 ? -6.594 -21.889 52.702 1.00 29.02 436 TYR A CA 1
ATOM 3303 C C . TYR A 1 436 ? -6.992 -21.495 51.272 1.00 29.02 436 TYR A C 1
ATOM 3305 O O . TYR A 1 436 ? -7.149 -22.316 50.374 1.00 29.02 436 TYR A O 1
ATOM 3313 N N . ARG A 1 437 ? -7.028 -20.175 51.045 1.00 29.58 437 ARG A N 1
ATOM 3314 C CA . ARG A 1 437 ? -6.670 -19.553 49.762 1.00 29.58 437 ARG A CA 1
ATOM 3315 C C . ARG A 1 437 ? -5.630 -18.460 50.019 1.00 29.58 437 ARG A C 1
ATOM 3317 O O . ARG A 1 437 ? -5.920 -17.276 49.945 1.00 29.58 437 ARG A O 1
ATOM 3324 N N . ALA A 1 438 ? -4.433 -18.886 50.397 1.00 30.98 438 ALA A N 1
ATOM 3325 C CA . ALA A 1 438 ? -3.205 -18.102 50.339 1.00 30.98 438 ALA A CA 1
ATOM 3326 C C . ALA A 1 438 ? -2.042 -19.102 50.357 1.00 30.98 438 ALA A C 1
ATOM 3328 O O . ALA A 1 438 ? -2.086 -20.061 51.121 1.00 30.98 438 ALA A O 1
ATOM 3329 N N . VAL A 1 439 ? -1.026 -18.855 49.528 1.00 33.72 439 VAL A N 1
ATOM 3330 C CA . VAL A 1 439 ? 0.162 -19.695 49.275 1.00 33.72 439 VAL A CA 1
ATOM 3331 C C . VAL A 1 439 ? -0.022 -20.766 48.188 1.00 33.72 439 VAL A C 1
ATOM 3333 O O . VAL A 1 439 ? -0.067 -21.959 48.456 1.00 33.72 439 VAL A O 1
ATOM 3336 N N . GLN A 1 440 ? -0.064 -20.320 46.927 1.00 29.27 440 GLN A N 1
ATOM 3337 C CA . GLN A 1 440 ? 0.454 -21.084 45.777 1.00 29.27 440 GLN A CA 1
ATOM 3338 C C . GLN A 1 440 ? 0.866 -20.144 44.622 1.00 29.27 440 GLN A C 1
ATOM 3340 O O . GLN A 1 440 ? 0.497 -20.305 43.464 1.00 29.27 440 GLN A O 1
ATOM 3345 N N . ILE A 1 441 ? 1.661 -19.130 44.968 1.00 34.75 441 ILE A N 1
ATOM 3346 C CA . ILE A 1 441 ? 2.560 -18.423 44.049 1.00 34.75 441 ILE A CA 1
ATOM 3347 C C . ILE A 1 441 ? 3.963 -18.818 44.517 1.00 34.75 441 ILE A C 1
ATOM 3349 O O . ILE A 1 441 ? 4.204 -18.785 45.721 1.00 34.75 441 ILE A O 1
ATOM 3353 N N . LEU A 1 442 ? 4.846 -19.184 43.580 1.00 34.28 442 LEU A N 1
ATOM 3354 C CA . LEU A 1 442 ? 6.203 -19.752 43.745 1.00 34.28 442 LEU A CA 1
ATOM 3355 C C . LEU A 1 442 ? 6.292 -21.279 43.595 1.00 34.28 442 LEU A C 1
ATOM 3357 O O . LEU A 1 442 ? 6.570 -22.002 44.547 1.00 34.28 442 LEU A O 1
ATOM 3361 N N . ARG A 1 443 ? 6.144 -21.758 42.352 1.00 34.66 443 ARG A N 1
ATOM 3362 C CA . ARG A 1 443 ? 6.877 -22.931 41.839 1.00 34.66 443 ARG A CA 1
ATOM 3363 C C . ARG A 1 443 ? 6.790 -23.006 40.310 1.00 34.66 443 ARG A C 1
ATOM 3365 O O . ARG A 1 443 ? 6.065 -23.815 39.761 1.00 34.66 443 ARG A O 1
ATOM 3372 N N . TRP A 1 444 ? 7.531 -22.122 39.642 1.00 29.33 444 TRP A N 1
ATOM 3373 C CA . TRP A 1 444 ? 7.923 -22.247 38.227 1.00 29.33 444 TRP A CA 1
ATOM 3374 C C . TRP A 1 444 ? 9.322 -21.652 38.037 1.00 29.33 444 TRP A C 1
ATOM 3376 O O . TRP A 1 444 ? 9.550 -20.723 37.271 1.00 29.33 444 TRP A O 1
ATOM 3386 N N . ARG A 1 445 ? 10.277 -22.170 38.809 1.00 29.80 445 ARG A N 1
ATOM 3387 C CA . ARG A 1 445 ? 11.698 -21.896 38.617 1.00 29.80 445 ARG A CA 1
ATOM 3388 C C . ARG A 1 445 ? 12.428 -23.216 38.787 1.00 29.80 445 ARG A C 1
ATOM 3390 O O . ARG A 1 445 ? 12.813 -23.516 39.900 1.00 29.80 445 ARG A O 1
ATOM 3397 N N . ASP A 1 446 ? 12.426 -24.009 37.715 1.00 31.45 446 ASP A N 1
ATOM 3398 C CA . ASP A 1 446 ? 13.385 -25.077 37.386 1.00 31.45 446 ASP A CA 1
ATOM 3399 C C . ASP A 1 446 ? 13.008 -25.677 36.015 1.00 31.45 446 ASP A C 1
ATOM 3401 O O . ASP A 1 446 ? 12.548 -26.805 35.889 1.00 31.45 446 ASP A O 1
ATOM 3405 N N . ALA A 1 447 ? 13.153 -24.869 34.961 1.00 32.62 447 ALA A N 1
ATOM 3406 C CA . ALA A 1 447 ? 13.135 -25.327 33.565 1.00 32.62 447 ALA A CA 1
ATOM 3407 C C . ALA A 1 447 ? 14.095 -24.485 32.701 1.00 32.62 447 ALA A C 1
ATOM 3409 O O . ALA A 1 447 ? 13.809 -24.154 31.556 1.00 32.62 447 ALA A O 1
ATOM 3410 N N . ALA A 1 448 ? 15.242 -24.103 33.271 1.00 31.56 448 ALA A N 1
ATOM 3411 C CA . ALA A 1 448 ? 16.292 -23.348 32.586 1.00 31.56 448 ALA A CA 1
ATOM 3412 C C . ALA A 1 448 ? 17.653 -24.048 32.733 1.00 31.56 448 ALA A C 1
ATOM 3414 O O . ALA A 1 448 ? 18.653 -23.442 33.102 1.00 31.56 448 ALA A O 1
ATOM 3415 N N . ALA A 1 449 ? 17.687 -25.349 32.446 1.00 37.41 449 ALA A N 1
ATOM 3416 C CA . ALA A 1 449 ? 18.920 -26.111 32.288 1.00 37.41 449 ALA A CA 1
ATOM 3417 C C . ALA A 1 449 ? 18.807 -26.981 31.029 1.00 37.41 449 ALA A C 1
ATOM 3419 O O . ALA A 1 449 ? 18.442 -28.149 31.081 1.00 37.41 449 ALA A O 1
ATOM 3420 N N . GLY A 1 450 ? 19.076 -26.374 29.869 1.00 34.34 450 GLY A N 1
ATOM 3421 C CA . GLY A 1 450 ? 19.011 -27.057 28.574 1.00 34.34 450 GLY A CA 1
ATOM 3422 C C . GLY A 1 450 ? 19.666 -26.292 27.423 1.00 34.34 450 GLY A C 1
ATOM 3423 O O . GLY A 1 450 ? 19.228 -26.401 26.282 1.00 34.34 450 GLY A O 1
ATOM 3424 N N . ASN A 1 451 ? 20.707 -25.495 27.686 1.00 44.94 451 ASN A N 1
ATOM 3425 C CA . ASN A 1 451 ? 21.283 -24.568 26.702 1.00 44.94 451 ASN A CA 1
ATOM 3426 C C . ASN A 1 451 ? 22.287 -25.201 25.710 1.00 44.94 451 ASN A C 1
ATOM 3428 O O . ASN A 1 451 ? 23.310 -24.602 25.395 1.00 44.94 451 ASN A O 1
ATOM 3432 N N . ARG A 1 452 ? 22.041 -26.423 25.220 1.00 42.16 452 ARG A N 1
ATOM 3433 C CA . ARG A 1 452 ? 22.865 -27.016 24.137 1.00 42.16 452 ARG A CA 1
ATOM 3434 C C . ARG A 1 452 ? 22.088 -27.749 23.035 1.00 42.16 452 ARG A C 1
ATOM 3436 O O . ARG A 1 452 ? 22.677 -28.046 22.002 1.00 42.16 452 ARG A O 1
ATOM 3443 N N . GLY A 1 453 ? 20.782 -27.990 23.202 1.00 43.03 453 GLY A N 1
ATOM 3444 C CA . GLY A 1 453 ? 19.932 -28.628 22.178 1.00 43.03 453 GLY A CA 1
ATOM 3445 C C . GLY A 1 453 ? 19.106 -27.662 21.311 1.00 43.03 453 GLY A C 1
ATOM 3446 O O . GLY A 1 453 ? 18.735 -28.012 20.194 1.00 43.03 453 GLY A O 1
ATOM 3447 N N . SER A 1 454 ? 18.845 -26.443 21.800 1.00 50.94 454 SER A N 1
ATOM 3448 C CA . SER A 1 454 ? 17.917 -25.474 21.182 1.00 50.94 454 SER A CA 1
ATOM 3449 C C . SER A 1 454 ? 18.435 -24.853 19.872 1.00 50.94 454 SER A C 1
ATOM 3451 O O . SER A 1 454 ? 17.671 -24.670 18.924 1.00 50.94 454 SER A O 1
ATOM 3453 N N . ASP A 1 455 ? 19.748 -24.620 19.757 1.00 49.47 455 ASP A N 1
ATOM 3454 C CA . ASP A 1 455 ? 20.335 -23.943 18.588 1.00 49.47 455 ASP A CA 1
ATOM 3455 C C . ASP A 1 455 ? 20.179 -24.749 17.283 1.00 49.47 455 ASP A C 1
ATOM 3457 O O . ASP A 1 455 ? 19.914 -24.172 16.231 1.00 49.47 455 ASP A O 1
ATOM 3461 N N . LYS A 1 456 ? 20.249 -26.089 17.331 1.00 52.38 456 LYS A N 1
ATOM 3462 C CA . LYS A 1 456 ? 20.048 -26.934 16.133 1.00 52.38 456 LYS A CA 1
ATOM 3463 C C . LYS A 1 456 ? 18.583 -27.000 15.691 1.00 52.38 456 LYS A C 1
ATOM 3465 O O . LYS A 1 456 ? 18.308 -27.118 14.498 1.00 52.38 456 LYS A O 1
ATOM 3470 N N . MET A 1 457 ? 17.644 -26.913 16.634 1.00 55.38 457 MET A N 1
ATOM 3471 C CA . MET A 1 457 ? 16.209 -26.992 16.351 1.00 55.38 457 MET A CA 1
ATOM 3472 C C . MET A 1 457 ? 15.667 -25.679 15.761 1.00 55.38 457 MET A C 1
ATOM 3474 O O . MET A 1 457 ? 14.823 -25.717 14.868 1.00 55.38 457 MET A O 1
ATOM 3478 N N . MET A 1 458 ? 16.200 -24.526 16.181 1.00 56.47 458 MET A N 1
ATOM 3479 C CA . MET A 1 458 ? 15.807 -23.214 15.642 1.00 56.47 458 MET A CA 1
ATOM 3480 C C . MET A 1 458 ? 16.358 -22.940 14.233 1.00 56.47 458 MET A C 1
ATOM 3482 O O . MET A 1 458 ? 15.643 -22.388 13.399 1.00 56.47 458 MET A O 1
ATOM 3486 N N . VAL A 1 459 ? 17.577 -23.399 13.928 1.00 54.34 459 VAL A N 1
ATOM 3487 C CA . VAL A 1 459 ? 18.168 -23.348 12.571 1.00 54.34 459 VAL A CA 1
ATOM 3488 C C . VAL A 1 459 ? 17.347 -24.179 11.569 1.00 54.34 459 VAL A C 1
ATOM 3490 O O . VAL A 1 459 ? 17.112 -23.771 10.430 1.00 54.34 459 VAL A O 1
ATOM 3493 N N . ALA A 1 460 ? 16.816 -25.327 12.002 1.00 58.41 460 ALA A N 1
ATOM 3494 C CA . ALA A 1 460 ? 15.912 -26.136 11.184 1.00 58.41 460 ALA A CA 1
ATOM 3495 C C . ALA A 1 460 ? 14.540 -25.465 10.961 1.00 58.41 460 ALA A C 1
ATOM 3497 O O . ALA A 1 460 ? 13.920 -25.674 9.915 1.00 58.41 460 ALA A O 1
ATOM 3498 N N . LEU A 1 461 ? 14.073 -24.650 11.914 1.00 61.22 461 LEU A N 1
ATOM 3499 C CA . LEU A 1 461 ? 12.811 -23.918 11.805 1.00 61.22 461 LEU A CA 1
ATOM 3500 C C . LEU A 1 461 ? 12.892 -22.830 10.728 1.00 61.22 461 LEU A C 1
ATOM 3502 O O . LEU A 1 461 ? 12.004 -22.776 9.884 1.00 61.22 461 LEU A O 1
ATOM 3506 N N . ALA A 1 462 ? 13.987 -22.059 10.687 1.00 59.56 462 ALA A N 1
ATOM 3507 C CA . ALA A 1 462 ? 14.222 -21.002 9.696 1.00 59.56 462 ALA A CA 1
ATOM 3508 C C . ALA A 1 462 ? 14.088 -21.512 8.248 1.00 59.56 462 ALA A C 1
ATOM 3510 O O . ALA A 1 462 ? 13.387 -20.922 7.421 1.00 59.56 462 ALA A O 1
ATOM 3511 N N . ARG A 1 463 ? 14.704 -22.666 7.963 1.00 70.62 463 ARG A N 1
ATOM 3512 C CA . ARG A 1 463 ? 14.645 -23.325 6.648 1.00 70.62 463 ARG A CA 1
ATOM 3513 C C . ARG A 1 463 ? 13.251 -23.851 6.333 1.00 70.62 463 ARG A C 1
ATOM 3515 O O . ARG A 1 463 ? 12.777 -23.691 5.213 1.00 70.62 463 ARG A O 1
ATOM 3522 N N . LYS A 1 464 ? 12.567 -24.441 7.319 1.00 74.44 464 LYS A N 1
ATOM 3523 C CA . LYS A 1 464 ? 11.189 -24.917 7.145 1.00 74.44 464 LYS A CA 1
ATOM 3524 C C . LYS A 1 464 ? 10.216 -23.771 6.880 1.00 74.44 464 LYS A C 1
ATOM 3526 O O . LYS A 1 464 ? 9.388 -23.916 5.988 1.00 74.44 464 LYS A O 1
ATOM 3531 N N . THR A 1 465 ? 10.344 -22.635 7.568 1.00 70.56 465 THR A N 1
ATOM 3532 C CA . THR A 1 465 ? 9.542 -21.435 7.276 1.00 70.56 465 THR A CA 1
ATOM 3533 C C . THR A 1 465 ? 9.787 -20.920 5.864 1.00 70.56 465 THR A C 1
ATOM 3535 O O . THR A 1 465 ? 8.831 -20.612 5.168 1.00 70.56 465 THR A O 1
ATOM 3538 N N . LEU A 1 466 ? 11.037 -20.908 5.390 1.00 68.06 466 LEU A N 1
ATOM 3539 C CA . LEU A 1 466 ? 11.349 -20.444 4.034 1.00 68.06 466 LEU A CA 1
ATOM 3540 C C . LEU A 1 466 ? 10.742 -21.351 2.951 1.00 68.06 466 LEU A C 1
ATOM 3542 O O . LEU A 1 466 ? 10.308 -20.863 1.914 1.00 68.06 466 LEU A O 1
ATOM 3546 N N . ILE A 1 467 ? 10.680 -22.661 3.205 1.00 77.06 467 ILE A N 1
ATOM 3547 C CA . ILE A 1 467 ? 10.097 -23.645 2.282 1.00 77.06 467 ILE A CA 1
ATOM 3548 C C . ILE A 1 467 ? 8.562 -23.589 2.301 1.00 77.06 467 ILE A C 1
ATOM 3550 O O . ILE A 1 467 ? 7.936 -23.569 1.244 1.00 77.06 467 ILE A O 1
ATOM 3554 N N . TYR A 1 468 ? 7.943 -23.553 3.485 1.00 78.75 468 TYR A N 1
ATOM 3555 C CA . TYR A 1 468 ? 6.481 -23.565 3.611 1.00 78.75 468 TYR A CA 1
ATOM 3556 C C . TYR A 1 468 ? 5.843 -22.209 3.300 1.00 78.75 468 TYR A C 1
ATOM 3558 O O . TYR A 1 468 ? 4.754 -22.153 2.734 1.00 78.75 468 TYR A O 1
ATOM 3566 N N . GLU A 1 469 ? 6.534 -21.114 3.611 1.00 85.12 469 GLU A N 1
ATOM 3567 C CA . GLU A 1 469 ? 6.047 -19.747 3.427 1.00 85.12 469 GLU A CA 1
ATOM 3568 C C . GLU A 1 469 ? 6.828 -18.993 2.346 1.00 85.12 469 GLU A C 1
ATOM 3570 O O . GLU A 1 469 ? 6.956 -17.769 2.393 1.00 85.12 469 GLU A O 1
ATOM 3575 N N . TRP A 1 470 ? 7.333 -19.711 1.338 1.00 83.81 470 TRP A N 1
ATOM 3576 C CA . TRP A 1 470 ? 8.170 -19.163 0.263 1.00 83.81 470 TRP A CA 1
ATOM 3577 C C . TRP A 1 470 ? 7.568 -17.920 -0.413 1.00 83.81 470 TRP A C 1
ATOM 3579 O O . TRP A 1 470 ? 8.294 -17.015 -0.817 1.00 83.81 470 TRP A O 1
ATOM 3589 N N . ARG A 1 471 ? 6.231 -17.823 -0.469 1.00 89.50 471 ARG A N 1
ATOM 3590 C CA . ARG A 1 471 ? 5.503 -16.664 -1.009 1.00 89.50 471 ARG A CA 1
ATOM 3591 C C . ARG A 1 471 ? 5.783 -15.362 -0.253 1.00 89.50 471 ARG A C 1
ATOM 3593 O O . ARG A 1 471 ? 5.818 -14.313 -0.885 1.00 89.50 471 ARG A O 1
ATOM 3600 N N . LYS A 1 472 ? 6.009 -15.417 1.067 1.00 86.06 472 LYS A N 1
ATOM 3601 C CA . LYS A 1 472 ? 6.328 -14.235 1.889 1.00 86.06 472 LYS A CA 1
ATOM 3602 C C . LYS A 1 472 ? 7.706 -13.663 1.540 1.00 86.06 472 LYS A C 1
ATOM 3604 O O . LYS A 1 472 ? 7.888 -12.452 1.545 1.00 86.06 472 LYS A O 1
ATOM 3609 N N . PHE A 1 473 ? 8.660 -14.534 1.206 1.00 88.19 473 PHE A N 1
ATOM 3610 C CA . PHE A 1 473 ? 10.052 -14.166 0.924 1.00 88.19 473 PHE A CA 1
ATOM 3611 C C . PHE A 1 473 ? 10.356 -13.996 -0.571 1.00 88.19 473 PHE A C 1
ATOM 3613 O O . PHE A 1 473 ? 11.418 -13.481 -0.923 1.00 88.19 473 PHE A O 1
ATOM 3620 N N . LEU A 1 474 ? 9.426 -14.374 -1.454 1.00 89.94 474 LEU A N 1
ATOM 3621 C CA . LEU A 1 474 ? 9.570 -14.248 -2.903 1.00 89.94 474 LEU A CA 1
ATOM 3622 C C . LEU A 1 474 ? 9.892 -12.810 -3.363 1.00 89.94 474 LEU A C 1
ATOM 3624 O O . LEU A 1 474 ? 10.819 -12.666 -4.159 1.00 89.94 474 LEU A O 1
ATOM 3628 N N . PRO A 1 475 ? 9.233 -11.740 -2.863 1.00 91.81 475 PRO A N 1
ATOM 3629 C CA . PRO A 1 475 ? 9.566 -10.373 -3.273 1.00 91.81 475 PRO A CA 1
ATOM 3630 C C . PRO A 1 475 ? 11.001 -9.975 -2.910 1.00 91.81 475 PRO A C 1
ATOM 3632 O O . PRO A 1 475 ? 11.686 -9.350 -3.715 1.00 91.81 475 PRO A O 1
ATOM 3635 N N . ALA A 1 476 ? 11.477 -10.381 -1.728 1.00 90.50 476 ALA A N 1
ATOM 3636 C CA . ALA A 1 476 ? 12.848 -10.119 -1.296 1.00 90.50 476 ALA A CA 1
ATOM 3637 C C . ALA A 1 476 ? 13.863 -10.888 -2.158 1.00 90.50 476 ALA A C 1
ATOM 3639 O O . ALA A 1 476 ? 14.857 -10.315 -2.597 1.00 90.50 476 ALA A O 1
ATOM 3640 N N . ALA A 1 477 ? 13.590 -12.158 -2.477 1.00 91.88 477 ALA A N 1
ATOM 3641 C CA . ALA A 1 477 ? 14.447 -12.956 -3.357 1.00 91.88 477 ALA A CA 1
ATOM 3642 C C . ALA A 1 477 ? 14.521 -12.378 -4.780 1.00 91.88 477 ALA A C 1
ATOM 3644 O O . ALA A 1 477 ? 15.600 -12.337 -5.369 1.00 91.88 477 ALA A O 1
ATOM 3645 N N . LEU A 1 478 ? 13.401 -11.878 -5.314 1.00 93.88 478 LEU A N 1
ATOM 3646 C CA . LEU A 1 478 ? 13.358 -11.208 -6.616 1.00 93.88 478 LEU A CA 1
ATOM 3647 C C . LEU A 1 478 ? 14.108 -9.867 -6.606 1.00 93.88 478 LEU A C 1
ATOM 3649 O O . LEU A 1 478 ? 14.818 -9.574 -7.564 1.00 93.88 478 LEU A O 1
ATOM 3653 N N . ALA A 1 479 ? 14.010 -9.079 -5.530 1.00 93.12 479 ALA A N 1
ATOM 3654 C CA . ALA A 1 479 ? 14.758 -7.826 -5.388 1.00 93.12 479 ALA A CA 1
ATOM 3655 C C . ALA A 1 479 ? 16.281 -8.059 -5.373 1.00 93.12 479 ALA A C 1
ATOM 3657 O O . ALA A 1 479 ? 17.037 -7.357 -6.054 1.00 93.12 479 ALA A O 1
ATOM 3658 N N . VAL A 1 480 ? 16.729 -9.092 -4.652 1.00 94.81 480 VAL A N 1
ATOM 3659 C CA . VAL A 1 480 ? 18.134 -9.523 -4.643 1.00 94.81 480 VAL A CA 1
ATOM 3660 C C . VAL A 1 480 ? 18.554 -10.039 -6.020 1.00 94.81 480 VAL A C 1
ATOM 3662 O O . VAL A 1 480 ? 19.608 -9.641 -6.517 1.00 94.81 480 VAL A O 1
ATOM 3665 N N . ALA A 1 481 ? 17.732 -10.876 -6.665 1.00 95.75 481 ALA A N 1
ATOM 3666 C CA . ALA A 1 481 ? 18.009 -11.395 -8.005 1.00 95.75 481 ALA A CA 1
ATOM 3667 C C . ALA A 1 481 ? 18.156 -10.272 -9.035 1.00 95.75 481 ALA A C 1
ATOM 3669 O O . ALA A 1 481 ? 19.071 -10.302 -9.852 1.00 95.75 481 ALA A O 1
ATOM 3670 N N . PHE A 1 482 ? 17.292 -9.258 -8.968 1.00 95.44 482 PHE A N 1
ATOM 3671 C CA . PHE A 1 482 ? 17.342 -8.097 -9.848 1.00 95.44 482 PHE A CA 1
ATOM 3672 C C . PHE A 1 482 ? 18.606 -7.260 -9.625 1.00 95.44 482 PHE A C 1
ATOM 3674 O O . PHE A 1 482 ? 19.291 -6.910 -10.584 1.00 95.44 482 PHE A O 1
ATOM 3681 N N . SER A 1 483 ? 18.968 -7.003 -8.365 1.00 94.56 483 SER A N 1
ATOM 3682 C CA . SER A 1 483 ? 20.203 -6.281 -8.027 1.00 94.56 483 SER A CA 1
ATOM 3683 C C . SER A 1 483 ? 21.443 -7.037 -8.520 1.00 94.56 483 SER A C 1
ATOM 3685 O O . SER A 1 483 ? 22.349 -6.441 -9.101 1.00 94.56 483 SER A O 1
ATOM 3687 N N . GLY A 1 484 ? 21.466 -8.363 -8.346 1.00 93.62 484 GLY A N 1
ATOM 3688 C CA . GLY A 1 484 ? 22.551 -9.211 -8.834 1.00 93.62 484 GLY A CA 1
ATOM 3689 C C . GLY A 1 484 ? 22.625 -9.296 -10.352 1.00 93.62 484 GLY A C 1
ATOM 3690 O O . GLY A 1 484 ? 23.720 -9.227 -10.903 1.00 93.62 484 GLY A O 1
ATOM 3691 N N . LEU A 1 485 ? 21.479 -9.370 -11.031 1.00 95.31 485 LEU A N 1
ATOM 3692 C CA . LEU A 1 485 ? 21.401 -9.318 -12.488 1.00 95.31 485 LEU A CA 1
ATOM 3693 C C . LEU A 1 485 ? 21.980 -8.007 -13.028 1.00 95.31 485 LEU A C 1
ATOM 3695 O O . LEU A 1 485 ? 22.784 -8.039 -13.957 1.00 95.31 485 LEU A O 1
ATOM 3699 N N . LEU A 1 486 ? 21.597 -6.870 -12.437 1.00 94.00 486 LEU A N 1
ATOM 3700 C CA . LEU A 1 486 ? 22.101 -5.555 -12.833 1.00 94.00 486 LEU A CA 1
ATOM 3701 C C . LEU A 1 486 ? 23.616 -5.458 -12.658 1.00 94.00 486 LEU A C 1
ATOM 3703 O O . LEU A 1 486 ? 24.297 -5.053 -13.594 1.00 94.00 486 LEU A O 1
ATOM 3707 N N . LEU A 1 487 ? 24.146 -5.867 -11.501 1.00 94.12 487 LEU A N 1
ATOM 3708 C CA . LEU A 1 487 ? 25.588 -5.857 -11.239 1.00 94.12 487 LEU A CA 1
ATOM 3709 C C . LEU A 1 487 ? 26.344 -6.754 -12.223 1.00 94.12 487 LEU A C 1
ATOM 3711 O O . LEU A 1 487 ? 27.267 -6.288 -12.883 1.00 94.12 487 LEU A O 1
ATOM 3715 N N . LEU A 1 488 ? 25.915 -8.011 -12.377 1.00 93.50 488 LEU A N 1
ATOM 3716 C CA . LEU A 1 488 ? 26.556 -8.965 -13.284 1.00 93.50 488 LEU A CA 1
ATOM 3717 C C . LEU A 1 488 ? 26.534 -8.476 -14.732 1.00 93.50 488 LEU A C 1
ATOM 3719 O O . LEU A 1 488 ? 27.565 -8.509 -15.398 1.00 93.50 488 LEU A O 1
ATOM 3723 N N . MET A 1 489 ? 25.381 -8.008 -15.218 1.00 93.62 489 MET A N 1
ATOM 3724 C CA . MET A 1 489 ? 25.241 -7.575 -16.606 1.00 93.62 489 MET A CA 1
ATOM 3725 C C . MET A 1 489 ? 26.010 -6.283 -16.876 1.00 93.62 489 MET A C 1
ATOM 3727 O O . MET A 1 489 ? 26.671 -6.165 -17.903 1.00 93.62 489 MET A O 1
ATOM 3731 N N . MET A 1 490 ? 25.971 -5.327 -15.947 1.00 92.81 490 MET A N 1
ATOM 3732 C CA . MET A 1 490 ? 26.734 -4.088 -16.057 1.00 92.81 490 MET A CA 1
ATOM 3733 C C . MET A 1 490 ? 28.237 -4.369 -16.082 1.00 92.81 490 MET A C 1
ATOM 3735 O O . MET A 1 490 ? 28.940 -3.822 -16.925 1.00 92.81 490 MET A O 1
ATOM 3739 N N . THR A 1 491 ? 28.731 -5.241 -15.202 1.00 91.62 491 THR A N 1
ATOM 3740 C CA . THR A 1 491 ? 30.147 -5.616 -15.171 1.00 91.62 491 THR A CA 1
ATOM 3741 C C . THR A 1 491 ? 30.558 -6.401 -16.417 1.00 91.62 491 THR A C 1
ATOM 3743 O O . THR A 1 491 ? 31.606 -6.116 -16.992 1.00 91.62 491 THR A O 1
ATOM 3746 N N . ALA A 1 492 ? 29.729 -7.333 -16.891 1.00 91.69 492 ALA A N 1
ATOM 3747 C CA . ALA A 1 492 ? 30.016 -8.100 -18.103 1.00 91.69 492 ALA A CA 1
ATOM 3748 C C . ALA A 1 492 ? 29.997 -7.224 -19.371 1.00 91.69 492 ALA A C 1
ATOM 3750 O O . ALA A 1 492 ? 30.823 -7.392 -20.269 1.00 91.69 492 ALA A O 1
ATOM 3751 N N . LEU A 1 493 ? 29.089 -6.246 -19.430 1.00 90.94 493 LEU A N 1
ATOM 3752 C CA . LEU A 1 493 ? 29.047 -5.241 -20.490 1.00 90.94 493 LEU A CA 1
ATOM 3753 C C . LEU A 1 493 ? 30.255 -4.300 -20.414 1.00 90.94 493 LEU A C 1
ATOM 3755 O O . LEU A 1 493 ? 30.853 -3.994 -21.438 1.00 90.94 493 LEU A O 1
ATOM 3759 N N . MET A 1 494 ? 30.641 -3.868 -19.212 1.00 90.50 494 MET A N 1
ATOM 3760 C CA . MET A 1 494 ? 31.818 -3.027 -18.982 1.00 90.50 494 MET A CA 1
ATOM 3761 C C . MET A 1 494 ? 33.085 -3.706 -19.516 1.00 90.50 494 MET A C 1
ATOM 3763 O O . MET A 1 494 ? 33.786 -3.130 -20.347 1.00 90.50 494 MET A O 1
ATOM 3767 N N . PHE A 1 495 ? 33.353 -4.948 -19.100 1.00 88.56 495 PHE A N 1
ATOM 3768 C CA . PHE A 1 495 ? 34.502 -5.700 -19.607 1.00 88.56 495 PHE A CA 1
ATOM 3769 C C . PHE A 1 495 ? 34.398 -5.962 -21.109 1.00 88.56 495 PHE A C 1
ATOM 3771 O O . PHE A 1 495 ? 35.406 -5.873 -21.807 1.00 88.56 495 PHE A O 1
ATOM 3778 N N . GLY A 1 496 ? 33.201 -6.235 -21.630 1.00 88.00 496 GLY A N 1
ATOM 3779 C CA . GLY A 1 496 ? 33.005 -6.477 -23.055 1.00 88.00 496 GLY A CA 1
ATOM 3780 C C . GLY A 1 496 ? 33.316 -5.244 -23.900 1.00 88.00 496 GLY A C 1
ATOM 3781 O O . GLY A 1 496 ? 34.125 -5.328 -24.824 1.00 88.00 496 GLY A O 1
ATOM 3782 N N . ILE A 1 497 ? 32.762 -4.088 -23.531 1.00 88.31 497 ILE A N 1
ATOM 3783 C CA . ILE A 1 497 ? 33.007 -2.798 -24.184 1.00 88.31 497 ILE A CA 1
ATOM 3784 C C . ILE A 1 497 ? 34.490 -2.420 -24.104 1.00 88.31 497 ILE A C 1
ATOM 3786 O O . ILE A 1 497 ? 35.100 -2.139 -25.127 1.00 88.31 497 ILE A O 1
ATOM 3790 N N . PHE A 1 498 ? 35.120 -2.446 -22.928 1.00 88.12 498 PHE A N 1
ATOM 3791 C CA . PHE A 1 498 ? 36.521 -2.013 -22.828 1.00 88.12 498 PHE A CA 1
ATOM 3792 C C . PHE A 1 498 ? 37.510 -3.017 -23.421 1.00 88.12 498 PHE A C 1
ATOM 3794 O O . PHE A 1 498 ? 38.535 -2.611 -23.966 1.00 88.12 498 PHE A O 1
ATOM 3801 N N . SER A 1 499 ? 37.185 -4.315 -23.428 1.00 86.88 499 SER A N 1
ATOM 3802 C CA . SER A 1 499 ? 37.984 -5.303 -24.164 1.00 86.88 499 SER A CA 1
ATOM 3803 C C . SER A 1 499 ? 38.000 -5.038 -25.673 1.00 86.88 499 SER A C 1
ATOM 3805 O O . SER A 1 499 ? 38.969 -5.402 -26.342 1.00 86.88 499 SER A O 1
ATOM 3807 N N . SER A 1 500 ? 36.989 -4.338 -26.216 1.00 87.00 500 SER A N 1
ATOM 3808 C CA . SER A 1 500 ? 36.969 -3.971 -27.632 1.00 87.00 500 SER A CA 1
ATOM 3809 C C . SER A 1 500 ? 37.998 -2.896 -27.997 1.00 87.00 500 SER A C 1
ATOM 3811 O O . SER A 1 500 ? 38.319 -2.755 -29.174 1.00 87.00 500 SER A O 1
ATOM 3813 N N . ALA A 1 501 ? 38.568 -2.169 -27.027 1.00 85.56 501 ALA A N 1
ATOM 3814 C CA . ALA A 1 501 ? 39.705 -1.277 -27.280 1.00 85.56 501 ALA A CA 1
ATOM 3815 C C . ALA A 1 501 ? 40.944 -2.060 -27.758 1.00 85.56 501 ALA A C 1
ATOM 3817 O O . ALA A 1 501 ? 41.691 -1.610 -28.622 1.00 85.56 501 ALA A O 1
ATOM 3818 N N . GLY A 1 502 ? 41.113 -3.296 -27.277 1.00 86.94 502 GLY A N 1
ATOM 3819 C CA . GLY A 1 502 ? 42.186 -4.199 -27.691 1.00 86.94 502 GLY A CA 1
ATOM 3820 C C . GLY A 1 502 ? 41.907 -4.981 -28.981 1.00 86.94 502 GLY A C 1
ATOM 3821 O O . GLY A 1 502 ? 42.657 -5.910 -29.289 1.00 86.94 502 GLY A O 1
ATOM 3822 N N . VAL A 1 503 ? 40.839 -4.688 -29.738 1.00 88.75 503 VAL A N 1
ATOM 3823 C CA . VAL A 1 503 ? 40.448 -5.470 -30.936 1.00 88.75 503 VAL A CA 1
ATOM 3824 C C . VAL A 1 503 ? 41.534 -5.490 -32.008 1.00 88.75 503 VAL A C 1
ATOM 3826 O O . VAL A 1 503 ? 41.797 -6.551 -32.575 1.00 88.75 503 VAL A O 1
ATOM 3829 N N . TYR A 1 504 ? 42.232 -4.374 -32.224 1.00 89.69 504 TYR A N 1
ATOM 3830 C CA . TYR A 1 504 ? 43.343 -4.279 -33.181 1.00 89.69 504 TYR A CA 1
ATOM 3831 C C . TYR A 1 504 ? 44.454 -5.301 -32.900 1.00 89.69 504 TYR A C 1
ATOM 3833 O O . TYR A 1 504 ? 45.051 -5.862 -33.818 1.00 89.69 504 TYR A O 1
ATOM 3841 N N . VAL A 1 505 ? 44.693 -5.586 -31.620 1.00 92.06 505 VAL A N 1
ATOM 3842 C CA . VAL A 1 505 ? 45.757 -6.476 -31.150 1.00 92.06 505 VAL A CA 1
ATOM 3843 C C . VAL A 1 505 ? 45.248 -7.911 -31.032 1.00 92.06 505 VAL A C 1
ATOM 3845 O O . VAL A 1 505 ? 45.824 -8.837 -31.599 1.00 92.06 505 VAL A O 1
ATOM 3848 N N . SER A 1 506 ? 44.122 -8.106 -30.344 1.00 90.56 506 SER A N 1
ATOM 3849 C CA . SER A 1 506 ? 43.561 -9.426 -30.024 1.00 90.56 506 SER A CA 1
ATOM 3850 C C . SER A 1 506 ? 43.057 -10.202 -31.246 1.00 90.56 506 SER A C 1
ATOM 3852 O O . SER A 1 506 ? 43.070 -11.437 -31.239 1.00 90.56 506 SER A O 1
ATOM 3854 N N . ARG A 1 507 ? 42.640 -9.508 -32.314 1.00 91.88 507 ARG A N 1
ATOM 3855 C CA . ARG A 1 507 ? 42.207 -10.122 -33.583 1.00 91.88 507 ARG A CA 1
ATOM 3856 C C . ARG A 1 507 ? 43.345 -10.325 -34.585 1.00 91.88 507 ARG A C 1
ATOM 3858 O O . ARG A 1 507 ? 43.127 -10.905 -35.651 1.00 91.88 507 ARG A O 1
ATOM 3865 N N . SER A 1 508 ? 44.556 -9.909 -34.236 1.00 92.50 508 SER A N 1
ATOM 3866 C CA . SER A 1 508 ? 45.753 -10.058 -35.060 1.00 92.50 508 SER A CA 1
ATOM 3867 C C . SER A 1 508 ? 46.543 -11.308 -34.673 1.00 92.50 508 SER A C 1
ATOM 3869 O O . SER A 1 508 ? 46.460 -11.809 -33.555 1.00 92.50 508 SER A O 1
ATOM 3871 N N . GLY A 1 509 ? 47.279 -11.858 -35.632 1.00 90.88 509 GLY A N 1
ATOM 3872 C CA . GLY A 1 509 ? 48.019 -13.117 -35.509 1.00 90.88 509 GLY A CA 1
ATOM 3873 C C . GLY A 1 509 ? 49.521 -12.927 -35.343 1.00 90.88 509 GLY A C 1
ATOM 3874 O O . GLY A 1 509 ? 50.272 -13.823 -35.731 1.00 90.88 509 GLY A O 1
ATOM 3875 N N . GLY A 1 510 ? 49.944 -11.756 -34.866 1.00 91.62 510 GLY A N 1
ATOM 3876 C CA . GLY A 1 510 ? 51.316 -11.508 -34.443 1.00 91.62 510 GLY A CA 1
ATOM 3877 C C . GLY A 1 510 ? 51.451 -11.603 -32.932 1.00 91.62 510 GLY A C 1
ATOM 3878 O O . GLY A 1 510 ? 50.529 -11.258 -32.193 1.00 91.62 510 GLY A O 1
ATOM 3879 N N . ASP A 1 511 ? 52.606 -12.079 -32.493 1.00 94.75 511 ASP A N 1
ATOM 3880 C CA . ASP A 1 511 ? 52.883 -12.398 -31.096 1.00 94.75 511 ASP A CA 1
ATOM 3881 C C . ASP A 1 511 ? 53.501 -11.207 -30.356 1.00 94.75 511 ASP A C 1
ATOM 3883 O O . ASP A 1 511 ? 53.240 -11.027 -29.162 1.00 94.75 511 ASP A O 1
ATOM 3887 N N . ILE A 1 512 ? 54.270 -10.381 -31.078 1.00 95.75 512 ILE A N 1
ATOM 3888 C CA . ILE A 1 512 ? 54.949 -9.181 -30.579 1.00 95.75 512 ILE A CA 1
ATOM 3889 C C . ILE A 1 512 ? 54.469 -7.951 -31.347 1.00 95.75 512 ILE A C 1
ATOM 3891 O O . ILE A 1 512 ? 54.371 -7.963 -32.573 1.00 95.75 512 ILE A O 1
ATOM 3895 N N . TRP A 1 513 ? 54.215 -6.874 -30.614 1.00 95.88 513 TRP A N 1
ATOM 3896 C CA . TRP A 1 513 ? 53.904 -5.552 -31.142 1.00 95.88 513 TRP A CA 1
ATOM 3897 C C . TRP A 1 513 ? 55.022 -4.586 -30.783 1.00 95.88 513 TRP A C 1
ATOM 3899 O O . TRP A 1 513 ? 55.402 -4.515 -29.619 1.00 95.88 513 TRP A O 1
ATOM 3909 N N . ALA A 1 514 ? 55.521 -3.836 -31.761 1.00 95.06 514 ALA A N 1
ATOM 3910 C CA . ALA A 1 514 ? 56.497 -2.773 -31.569 1.00 95.06 514 ALA A CA 1
ATOM 3911 C C . ALA A 1 514 ? 55.884 -1.418 -31.923 1.00 95.06 514 ALA A C 1
ATOM 3913 O O . ALA A 1 514 ? 55.287 -1.267 -32.989 1.00 95.06 514 ALA A O 1
ATOM 3914 N N . GLY A 1 515 ? 56.048 -0.432 -31.046 1.00 94.56 515 GLY A N 1
ATOM 3915 C CA . GLY A 1 515 ? 55.465 0.901 -31.188 1.00 94.56 515 GLY A CA 1
ATOM 3916 C C . GLY A 1 515 ? 56.238 1.956 -30.401 1.00 94.56 515 GLY A C 1
ATOM 3917 O O . GLY A 1 515 ? 57.316 1.696 -29.865 1.00 94.56 515 GLY A O 1
ATOM 3918 N N . ASN A 1 516 ? 55.709 3.176 -30.342 1.00 93.56 516 ASN A N 1
ATOM 3919 C CA . ASN A 1 516 ? 56.372 4.278 -29.647 1.00 93.56 516 ASN A CA 1
ATOM 3920 C C . ASN A 1 516 ? 56.376 4.050 -28.117 1.00 93.56 516 ASN A C 1
ATOM 3922 O O . ASN A 1 516 ? 55.340 3.655 -27.571 1.00 93.56 516 ASN A O 1
ATOM 3926 N N . PRO A 1 517 ? 57.488 4.286 -27.395 1.00 92.00 517 PRO A N 1
ATOM 3927 C CA . PRO A 1 517 ? 57.522 4.129 -25.943 1.00 92.00 517 PRO A CA 1
ATOM 3928 C C . PRO A 1 517 ? 56.444 4.948 -25.221 1.00 92.00 517 PRO A C 1
ATOM 3930 O O . PRO A 1 517 ? 56.227 6.117 -25.525 1.00 92.00 517 PRO A O 1
ATOM 3933 N N . GLY A 1 518 ? 55.787 4.330 -24.237 1.00 88.50 518 GLY A N 1
ATOM 3934 C CA . GLY A 1 518 ? 54.716 4.963 -23.459 1.00 88.50 518 GLY A CA 1
ATOM 3935 C C . GLY A 1 518 ? 53.328 4.902 -24.101 1.00 88.50 518 GLY A C 1
ATOM 3936 O O . GLY A 1 518 ? 52.404 5.489 -23.556 1.00 88.50 518 GLY A O 1
ATOM 3937 N N . THR A 1 519 ? 53.162 4.195 -25.222 1.00 92.12 519 THR A N 1
ATOM 3938 C CA . THR A 1 519 ? 51.847 4.016 -25.850 1.00 92.12 519 THR A CA 1
ATOM 3939 C C . THR A 1 519 ? 50.969 3.061 -25.038 1.00 92.12 519 THR A C 1
ATOM 3941 O O . THR A 1 519 ? 51.323 1.896 -24.869 1.00 92.12 519 THR A O 1
ATOM 3944 N N . GLN A 1 520 ? 49.817 3.537 -24.558 1.00 90.25 520 GLN A N 1
ATOM 3945 C CA . GLN A 1 520 ? 48.888 2.743 -23.741 1.00 90.25 520 GLN A CA 1
ATOM 3946 C C . GLN A 1 520 ? 47.878 1.940 -24.572 1.00 90.25 520 GLN A C 1
ATOM 3948 O O . GLN A 1 520 ? 47.450 0.869 -24.149 1.00 90.25 520 GLN A O 1
ATOM 3953 N N . SER A 1 521 ? 47.505 2.445 -25.750 1.00 90.81 521 SER A N 1
ATOM 3954 C CA . SER A 1 521 ? 46.523 1.828 -26.645 1.00 90.81 521 SER A CA 1
ATOM 3955 C C . SER A 1 521 ? 46.829 2.158 -28.110 1.00 90.81 521 SER A C 1
ATOM 3957 O O . SER A 1 521 ? 47.617 3.060 -28.393 1.00 90.81 521 SER A O 1
ATOM 3959 N N . VAL A 1 522 ? 46.238 1.414 -29.047 1.00 89.31 522 VAL A N 1
ATOM 3960 C CA . VAL A 1 522 ? 46.578 1.451 -30.484 1.00 89.31 522 VAL A CA 1
ATOM 3961 C C . VAL A 1 522 ? 46.302 2.818 -31.122 1.00 89.31 522 VAL A C 1
ATOM 3963 O O . VAL A 1 522 ? 47.083 3.307 -31.933 1.00 89.31 522 VAL A O 1
ATOM 3966 N N . GLU A 1 523 ? 45.216 3.468 -30.728 1.00 86.31 523 GLU A N 1
ATOM 3967 C CA . GLU A 1 523 ? 44.825 4.800 -31.200 1.00 86.31 523 GLU A CA 1
ATOM 3968 C C . GLU A 1 523 ? 45.729 5.931 -30.685 1.00 86.31 523 GLU A C 1
ATOM 3970 O O . GLU A 1 523 ? 45.749 7.021 -31.245 1.00 86.31 523 GLU A O 1
ATOM 3975 N N . LEU A 1 524 ? 46.522 5.680 -29.638 1.00 87.81 524 LEU A N 1
ATOM 3976 C CA . LEU A 1 524 ? 47.496 6.644 -29.109 1.00 87.81 524 LEU A CA 1
ATOM 3977 C C . LEU A 1 524 ? 48.879 6.494 -29.760 1.00 87.81 524 LEU A C 1
ATOM 3979 O O . LEU A 1 524 ? 49.853 7.123 -29.334 1.00 87.81 524 LEU A O 1
ATOM 3983 N N . GLY A 1 525 ? 48.967 5.649 -30.789 1.00 85.69 525 GLY A N 1
ATOM 3984 C CA . GLY A 1 525 ? 50.181 5.349 -31.522 1.00 85.69 525 GLY A CA 1
ATOM 3985 C C . GLY A 1 525 ? 50.821 6.566 -32.153 1.00 85.69 525 GLY A C 1
ATOM 3986 O O . GLY A 1 525 ? 50.194 7.348 -32.861 1.00 85.69 525 GLY A O 1
ATOM 3987 N N . ARG A 1 526 ? 52.130 6.685 -31.946 1.00 87.81 526 ARG A N 1
ATOM 3988 C CA . ARG A 1 526 ? 52.971 7.634 -32.672 1.00 87.81 526 ARG A CA 1
ATOM 3989 C C . ARG A 1 526 ? 53.898 6.879 -33.616 1.00 87.81 526 ARG A C 1
ATOM 3991 O O . ARG A 1 526 ? 54.282 5.754 -33.303 1.00 87.81 526 ARG A O 1
ATOM 3998 N N . PRO A 1 527 ? 54.322 7.504 -34.723 1.00 88.06 527 PRO A N 1
ATOM 3999 C CA . PRO A 1 527 ? 55.313 6.922 -35.610 1.00 88.06 527 PRO A CA 1
ATOM 4000 C C . PRO A 1 527 ? 56.568 6.437 -34.878 1.00 88.06 527 PRO A C 1
ATOM 4002 O O . PRO A 1 527 ? 57.091 7.133 -33.999 1.00 88.06 527 PRO A O 1
ATOM 4005 N N . VAL A 1 528 ? 57.058 5.266 -35.275 1.00 90.88 528 VAL A N 1
ATOM 4006 C CA . VAL A 1 528 ? 58.346 4.711 -34.841 1.00 90.88 528 VAL A CA 1
ATOM 4007 C C . VAL A 1 528 ? 59.422 4.898 -35.917 1.00 90.88 528 VAL A C 1
ATOM 4009 O O . VAL A 1 528 ? 59.093 5.082 -37.095 1.00 90.88 528 VAL A O 1
ATOM 4012 N N . PRO A 1 529 ? 60.715 4.881 -35.542 1.00 89.75 529 PRO A N 1
ATOM 4013 C CA . PRO A 1 529 ? 61.814 4.898 -36.503 1.00 89.75 529 PRO A CA 1
ATOM 4014 C C . PRO A 1 529 ? 61.698 3.792 -37.568 1.00 89.75 529 PRO A C 1
ATOM 4016 O O . PRO A 1 529 ? 61.234 2.685 -37.300 1.00 89.75 529 PRO A O 1
ATOM 4019 N N . ARG A 1 530 ? 62.118 4.073 -38.810 1.00 82.81 530 ARG A N 1
ATOM 4020 C CA . ARG A 1 530 ? 62.018 3.092 -39.911 1.00 82.81 530 ARG A CA 1
ATOM 4021 C C . ARG A 1 530 ? 62.910 1.866 -39.706 1.00 82.81 530 ARG A C 1
ATOM 4023 O O . ARG A 1 530 ? 62.587 0.795 -40.204 1.00 82.81 530 ARG A O 1
ATOM 4030 N N . ASP A 1 531 ? 64.012 2.011 -38.976 1.00 89.94 531 ASP A N 1
ATOM 4031 C CA . ASP A 1 531 ? 64.924 0.916 -38.652 1.00 89.94 531 ASP A CA 1
ATOM 4032 C C . ASP A 1 531 ? 64.338 -0.068 -37.629 1.00 89.94 531 ASP A C 1
ATOM 4034 O O . ASP A 1 531 ? 64.864 -1.171 -37.500 1.00 89.94 531 ASP A O 1
ATOM 4038 N N . THR A 1 532 ? 63.219 0.253 -36.959 1.00 92.69 532 THR A N 1
ATOM 4039 C CA . THR A 1 532 ? 62.524 -0.674 -36.047 1.00 92.69 532 THR A CA 1
ATOM 4040 C C . THR A 1 532 ? 62.213 -2.018 -36.712 1.00 92.69 532 THR A C 1
ATOM 4042 O O . THR A 1 532 ? 62.415 -3.059 -36.091 1.00 92.69 532 THR A O 1
ATOM 4045 N N . GLU A 1 533 ? 61.797 -2.031 -37.983 1.00 92.75 533 GLU A N 1
ATOM 4046 C CA . GLU A 1 533 ? 61.555 -3.281 -38.717 1.00 92.75 533 GLU A CA 1
ATOM 4047 C C . GLU A 1 533 ? 62.821 -4.142 -38.824 1.00 92.75 533 GLU A C 1
ATOM 4049 O O . GLU A 1 533 ? 62.771 -5.358 -38.634 1.00 92.75 533 GLU A O 1
ATOM 4054 N N . VAL A 1 534 ? 63.965 -3.510 -39.095 1.00 93.00 534 VAL A N 1
ATOM 4055 C CA . VAL A 1 534 ? 65.258 -4.190 -39.227 1.00 93.00 534 VAL A CA 1
ATOM 4056 C C . VAL A 1 534 ? 65.649 -4.822 -37.894 1.00 93.00 534 VAL A C 1
ATOM 4058 O O . VAL A 1 534 ? 66.019 -5.993 -37.860 1.00 93.00 534 VAL A O 1
ATOM 4061 N N . TRP A 1 535 ? 65.491 -4.091 -36.787 1.00 94.25 535 TRP A N 1
ATOM 4062 C CA . TRP A 1 535 ? 65.778 -4.601 -35.442 1.00 94.25 535 TRP A CA 1
ATOM 4063 C C . TRP A 1 535 ? 64.893 -5.782 -35.048 1.00 94.25 535 TRP A C 1
ATOM 4065 O O . TRP A 1 535 ? 65.396 -6.739 -34.466 1.00 94.25 535 TRP A O 1
ATOM 4075 N N . LEU A 1 536 ? 63.607 -5.759 -35.407 1.00 94.06 536 LEU A N 1
ATOM 4076 C CA . LEU A 1 536 ? 62.714 -6.895 -35.175 1.00 94.06 536 LEU A CA 1
ATOM 4077 C C . LEU A 1 536 ? 63.137 -8.124 -35.983 1.00 94.06 536 LEU A C 1
ATOM 4079 O O . LEU A 1 536 ? 63.179 -9.222 -35.441 1.00 94.06 536 LEU A O 1
ATOM 4083 N N . ARG A 1 537 ? 63.481 -7.949 -37.264 1.00 94.94 537 ARG A N 1
ATOM 4084 C CA . ARG A 1 537 ? 63.900 -9.052 -38.148 1.00 94.94 537 ARG A CA 1
ATOM 4085 C C . ARG A 1 537 ? 65.265 -9.644 -37.787 1.00 94.94 537 ARG A C 1
ATOM 4087 O O . ARG A 1 537 ? 65.544 -10.771 -38.178 1.00 94.94 537 ARG A O 1
ATOM 4094 N N . MET A 1 538 ? 66.117 -8.904 -37.076 1.00 93.75 538 MET A N 1
ATOM 4095 C CA . MET A 1 538 ? 67.415 -9.406 -36.606 1.00 93.75 538 MET A CA 1
ATOM 4096 C C . MET A 1 538 ? 67.302 -10.364 -35.416 1.00 93.75 538 MET A C 1
ATOM 4098 O O . MET A 1 538 ? 68.265 -11.069 -35.112 1.00 93.75 538 MET A O 1
ATOM 4102 N N . ASP A 1 539 ? 66.151 -10.418 -34.743 1.00 93.75 539 ASP A N 1
ATOM 4103 C CA . ASP A 1 539 ? 65.919 -11.410 -33.702 1.00 93.75 539 ASP A CA 1
ATOM 4104 C C . ASP A 1 539 ? 65.646 -12.789 -34.335 1.00 93.75 539 ASP A C 1
ATOM 4106 O O . ASP A 1 539 ? 64.710 -12.924 -35.125 1.00 93.75 539 ASP A O 1
ATOM 4110 N N . PRO A 1 540 ? 66.411 -13.841 -33.986 1.00 91.81 540 PRO A N 1
ATOM 4111 C CA . PRO A 1 540 ? 66.303 -15.149 -34.636 1.00 91.81 540 PRO A CA 1
ATOM 4112 C C . PRO A 1 540 ? 64.958 -15.846 -34.395 1.00 91.81 540 PRO A C 1
ATOM 4114 O O . PRO A 1 540 ? 64.635 -16.804 -35.094 1.00 91.81 540 PRO A O 1
ATOM 4117 N N . ALA A 1 541 ? 64.180 -15.403 -33.402 1.00 94.75 541 ALA A N 1
ATOM 4118 C CA . ALA A 1 541 ? 62.853 -15.941 -33.143 1.00 94.75 541 ALA A CA 1
ATOM 4119 C C . ALA A 1 541 ? 61.765 -15.294 -34.014 1.00 94.75 541 ALA A C 1
ATOM 4121 O O . ALA A 1 541 ? 60.653 -15.811 -34.035 1.00 94.75 541 ALA A O 1
ATOM 4122 N N . VAL A 1 542 ? 62.037 -14.190 -34.719 1.00 95.75 542 VAL A N 1
ATOM 4123 C CA . VAL A 1 542 ? 61.050 -13.472 -35.539 1.00 95.75 542 VAL A CA 1
ATOM 4124 C C . VAL A 1 542 ? 61.064 -13.997 -36.977 1.00 95.75 542 VAL A C 1
ATOM 4126 O O . VAL A 1 542 ? 62.071 -13.919 -37.671 1.00 95.75 542 VAL A O 1
ATOM 4129 N N . VAL A 1 543 ? 59.923 -14.503 -37.456 1.00 95.25 543 VAL A N 1
ATOM 4130 C CA . VAL A 1 543 ? 59.794 -15.122 -38.797 1.00 95.25 543 VAL A CA 1
ATOM 4131 C C . VAL A 1 543 ? 59.140 -14.194 -39.816 1.00 95.25 543 VAL A C 1
ATOM 4133 O O . VAL A 1 543 ? 59.360 -14.314 -41.018 1.00 95.25 543 VAL A O 1
ATOM 4136 N N . GLN A 1 544 ? 58.298 -13.276 -39.347 1.00 94.88 544 GLN A N 1
ATOM 4137 C CA . GLN A 1 544 ? 57.544 -12.357 -40.193 1.00 94.88 544 GLN A CA 1
ATOM 4138 C C . GLN A 1 544 ? 57.329 -11.051 -39.436 1.00 94.88 544 GLN A C 1
ATOM 4140 O O . GLN A 1 544 ? 57.031 -11.080 -38.245 1.00 94.88 544 GLN A O 1
ATOM 4145 N N . VAL A 1 545 ? 57.445 -9.923 -40.138 1.00 94.62 545 VAL A N 1
ATOM 4146 C CA . VAL A 1 545 ? 57.113 -8.589 -39.625 1.00 94.62 545 VAL A CA 1
ATOM 4147 C C . VAL A 1 545 ? 56.184 -7.904 -40.622 1.00 94.62 545 VAL A C 1
ATOM 4149 O O . VAL A 1 545 ? 56.435 -7.971 -41.827 1.00 94.62 545 VAL A O 1
ATOM 4152 N N . GLU A 1 546 ? 55.124 -7.275 -40.121 1.00 94.00 546 GLU A N 1
ATOM 4153 C CA . GLU A 1 546 ? 54.145 -6.502 -40.886 1.00 94.00 546 GLU A CA 1
ATOM 4154 C C . GLU A 1 546 ? 54.043 -5.070 -40.331 1.00 94.00 546 GLU A C 1
ATOM 4156 O O . GLU A 1 546 ? 53.884 -4.903 -39.118 1.00 94.00 546 GLU A O 1
ATOM 4161 N N . PRO A 1 547 ? 54.101 -4.031 -41.183 1.00 93.19 547 PRO A N 1
ATOM 4162 C CA . PRO A 1 547 ? 53.777 -2.668 -40.782 1.00 93.19 547 PRO A CA 1
ATOM 4163 C C . PRO A 1 547 ? 52.264 -2.483 -40.622 1.00 93.19 547 PRO A C 1
ATOM 4165 O O . PRO A 1 547 ? 51.483 -2.894 -41.477 1.00 93.19 547 PRO A O 1
ATOM 4168 N N . PHE A 1 548 ? 51.854 -1.775 -39.574 1.00 92.69 548 PHE A N 1
ATOM 4169 C CA . PHE A 1 548 ? 50.466 -1.396 -39.344 1.00 92.69 548 PHE A CA 1
ATOM 4170 C C . PHE A 1 548 ? 50.332 0.112 -39.184 1.00 92.69 548 PHE A C 1
ATOM 4172 O O . PHE A 1 548 ? 51.076 0.764 -38.441 1.00 92.69 548 PHE A O 1
ATOM 4179 N N . GLN A 1 549 ? 49.360 0.661 -39.906 1.00 89.06 549 GLN A N 1
ATOM 4180 C CA . GLN A 1 549 ? 49.050 2.077 -39.883 1.00 89.06 549 GLN A CA 1
ATOM 4181 C C . GLN A 1 549 ? 47.620 2.276 -39.396 1.00 89.06 549 GLN A C 1
ATOM 4183 O O . GLN A 1 549 ? 46.677 1.742 -39.974 1.00 89.06 549 GLN A O 1
ATOM 4188 N N . TRP A 1 550 ? 47.480 3.068 -38.343 1.00 89.44 550 TRP A N 1
ATOM 4189 C CA . TRP A 1 550 ? 46.199 3.478 -37.793 1.00 89.44 550 TRP A CA 1
ATOM 4190 C C . TRP A 1 550 ? 46.044 4.982 -38.020 1.00 89.44 550 TRP A C 1
ATOM 4192 O O . TRP A 1 550 ? 46.978 5.732 -37.730 1.00 89.44 550 TRP A O 1
ATOM 4202 N N . ILE A 1 551 ? 44.922 5.411 -38.599 1.00 87.75 551 ILE A N 1
ATOM 4203 C CA . ILE A 1 551 ? 44.634 6.827 -38.873 1.00 87.75 551 ILE A CA 1
ATOM 4204 C C . ILE A 1 551 ? 43.178 7.156 -38.540 1.00 87.75 551 ILE A C 1
ATOM 4206 O O . ILE A 1 551 ? 42.277 6.345 -38.769 1.00 87.75 551 ILE A O 1
ATOM 4210 N N . ASP A 1 552 ? 42.946 8.376 -38.068 1.00 87.94 552 ASP A N 1
ATOM 4211 C CA . ASP A 1 552 ? 41.603 8.933 -37.930 1.00 87.94 552 ASP A CA 1
ATOM 4212 C C . ASP A 1 552 ? 41.015 9.305 -39.298 1.00 87.94 552 ASP A C 1
ATOM 4214 O O . ASP A 1 552 ? 41.708 9.774 -40.212 1.00 87.94 552 ASP A O 1
ATOM 4218 N N . GLY A 1 553 ? 39.712 9.085 -39.445 1.00 87.44 553 GLY A N 1
ATOM 4219 C CA . GLY A 1 553 ? 38.985 9.286 -40.686 1.00 87.44 553 GLY A CA 1
ATOM 4220 C C . GLY A 1 553 ? 37.641 9.981 -40.494 1.00 87.44 553 GLY A C 1
ATOM 4221 O O . GLY A 1 553 ? 36.918 9.738 -39.532 1.00 87.44 553 GLY A O 1
ATOM 4222 N N . ASP A 1 554 ? 37.279 10.811 -41.466 1.00 88.88 554 ASP A N 1
ATOM 4223 C CA . ASP A 1 554 ? 35.960 11.418 -41.597 1.00 88.88 554 ASP A CA 1
ATOM 4224 C C . ASP A 1 554 ? 35.202 10.749 -42.748 1.00 88.88 554 ASP A C 1
ATOM 4226 O O . ASP A 1 554 ? 35.566 10.896 -43.921 1.00 88.88 554 ASP A O 1
ATOM 4230 N N . TRP A 1 555 ? 34.161 9.985 -42.415 1.00 89.50 555 TRP A N 1
ATOM 4231 C CA . TRP A 1 555 ? 33.314 9.287 -43.377 1.00 89.50 555 TRP A CA 1
ATOM 4232 C C . TRP A 1 555 ? 32.100 10.125 -43.759 1.00 89.50 555 TRP A C 1
ATOM 4234 O O . TRP A 1 555 ? 31.354 10.605 -42.904 1.00 89.50 555 TRP A O 1
ATOM 4244 N N . ARG A 1 556 ? 31.835 10.241 -45.059 1.00 87.38 556 ARG A N 1
ATOM 4245 C CA . ARG A 1 556 ? 30.648 10.911 -45.592 1.00 87.38 556 ARG A CA 1
ATOM 4246 C C . ARG A 1 556 ? 29.960 10.010 -46.607 1.00 87.38 556 ARG A C 1
ATOM 4248 O O . ARG A 1 556 ? 30.531 9.601 -47.621 1.00 87.38 556 ARG A O 1
ATOM 4255 N N . GLY A 1 557 ? 28.712 9.675 -46.291 1.00 77.44 557 GLY A N 1
ATOM 4256 C CA . GLY A 1 557 ? 27.837 8.917 -47.177 1.00 77.44 557 GLY A CA 1
ATOM 4257 C C . GLY A 1 557 ? 27.259 9.784 -48.308 1.00 77.44 557 GLY A C 1
ATOM 4258 O O . GLY A 1 557 ? 27.412 11.003 -48.303 1.00 77.44 557 GLY A O 1
ATOM 4259 N N . PRO A 1 558 ? 26.561 9.171 -49.279 1.00 66.31 558 PRO A N 1
ATOM 4260 C CA . PRO A 1 558 ? 25.920 9.875 -50.394 1.00 66.31 558 PRO A CA 1
ATOM 4261 C C . PRO A 1 558 ? 24.669 10.675 -49.995 1.00 66.31 558 PRO A C 1
ATOM 4263 O O . PRO A 1 558 ? 24.190 11.488 -50.778 1.00 66.31 558 PRO A O 1
ATOM 4266 N N . VAL A 1 559 ? 24.121 10.437 -48.802 1.00 64.69 559 VAL A N 1
ATOM 4267 C CA . VAL A 1 559 ? 23.010 11.205 -48.221 1.00 64.69 559 VAL A CA 1
ATOM 4268 C C . VAL A 1 559 ? 23.613 12.244 -47.276 1.00 64.69 559 VAL A C 1
ATOM 4270 O O . VAL A 1 559 ? 24.494 11.871 -46.504 1.00 64.69 559 VAL A O 1
ATOM 4273 N N . GLU A 1 560 ? 23.138 13.498 -47.297 1.00 60.12 560 GLU A N 1
ATOM 4274 C CA . GLU A 1 560 ? 23.557 14.596 -46.395 1.00 60.12 560 GLU A CA 1
ATOM 4275 C C . GLU A 1 560 ? 23.163 14.339 -44.926 1.00 60.12 560 GLU A C 1
ATOM 4277 O O . GLU A 1 560 ? 22.386 15.056 -44.299 1.00 60.12 560 GLU A O 1
ATOM 4282 N N . ARG A 1 561 ? 23.690 13.265 -44.352 1.00 60.25 561 ARG A N 1
ATOM 4283 C CA . ARG A 1 561 ? 23.815 13.081 -42.914 1.00 60.25 561 ARG A CA 1
ATOM 4284 C C . ARG A 1 561 ? 25.229 13.537 -42.580 1.00 60.25 561 ARG A C 1
ATOM 4286 O O . ARG A 1 561 ? 26.147 13.257 -43.348 1.00 60.25 561 ARG A O 1
ATOM 4293 N N . GLY A 1 562 ? 25.385 14.302 -41.501 1.00 67.00 562 GLY A N 1
ATOM 4294 C CA . GLY A 1 562 ? 26.682 14.823 -41.065 1.00 67.00 562 GLY A CA 1
ATOM 4295 C C . GLY A 1 562 ? 27.774 13.750 -41.028 1.00 67.00 562 GLY A C 1
ATOM 4296 O O . GLY A 1 562 ? 27.502 12.549 -41.070 1.00 67.00 562 GLY A O 1
ATOM 4297 N N . SER A 1 563 ? 29.024 14.188 -40.984 1.00 80.88 563 SER A N 1
ATOM 4298 C CA . SER A 1 563 ? 30.144 13.274 -41.122 1.00 80.88 563 SER A CA 1
ATOM 4299 C C . SER A 1 563 ? 30.275 12.323 -39.921 1.00 80.88 563 SER A C 1
ATOM 4301 O O . SER A 1 563 ? 29.942 12.669 -38.785 1.00 80.88 563 SER A O 1
ATOM 4303 N N . VAL A 1 564 ? 30.673 11.079 -40.191 1.00 86.50 564 VAL A N 1
ATOM 4304 C CA . VAL A 1 564 ? 30.812 10.011 -39.195 1.00 86.50 564 VAL A CA 1
ATOM 4305 C C . VAL A 1 564 ? 32.296 9.804 -38.927 1.00 86.50 564 VAL A C 1
ATOM 4307 O O . VAL A 1 564 ? 33.050 9.518 -39.852 1.00 86.50 564 VAL A O 1
ATOM 4310 N N . SER A 1 565 ? 32.712 9.917 -37.667 1.00 87.00 565 SER A N 1
ATOM 4311 C CA . SER A 1 565 ? 34.088 9.598 -37.274 1.00 87.00 565 SER A CA 1
ATOM 4312 C C . SER A 1 565 ? 34.345 8.097 -37.415 1.00 87.00 565 SER A C 1
ATOM 4314 O O . SER A 1 565 ? 33.580 7.268 -36.902 1.00 87.00 565 SER A O 1
ATOM 4316 N N . VAL A 1 566 ? 35.405 7.746 -38.134 1.00 90.88 566 VAL A N 1
ATOM 4317 C CA . VAL A 1 566 ? 35.814 6.368 -38.412 1.00 90.88 566 VAL A CA 1
ATOM 4318 C C . VAL A 1 566 ? 37.307 6.206 -38.168 1.00 90.88 566 VAL A C 1
ATOM 4320 O O . VAL A 1 566 ? 38.077 7.148 -38.314 1.00 90.88 566 VAL A O 1
ATOM 4323 N N . PHE A 1 567 ? 37.727 4.995 -37.834 1.00 90.88 567 PHE A N 1
ATOM 4324 C CA . PHE A 1 567 ? 39.135 4.656 -37.657 1.00 90.88 567 PHE A CA 1
ATOM 4325 C C . PHE A 1 567 ? 39.578 3.779 -38.809 1.00 90.88 567 PHE A C 1
ATOM 4327 O O . PHE A 1 567 ? 38.932 2.775 -39.100 1.00 90.88 567 PHE A O 1
ATOM 4334 N N . VAL A 1 568 ? 40.662 4.145 -39.480 1.00 92.00 568 VAL A N 1
ATOM 4335 C CA . VAL A 1 568 ? 41.135 3.427 -40.659 1.00 92.00 568 VAL A CA 1
ATOM 4336 C C . VAL A 1 568 ? 42.384 2.633 -40.303 1.00 92.00 568 VAL A C 1
ATOM 4338 O O . VAL A 1 568 ? 43.420 3.174 -39.922 1.00 92.00 568 VAL A O 1
ATOM 4341 N N . SER A 1 569 ? 42.267 1.323 -40.465 1.00 93.31 569 SER A N 1
ATOM 4342 C CA . SER A 1 569 ? 43.302 0.331 -40.233 1.00 93.31 569 SER A CA 1
ATOM 4343 C C . SER A 1 569 ? 43.928 -0.096 -41.563 1.00 93.31 569 SER A C 1
ATOM 4345 O O . SER A 1 569 ? 43.337 -0.870 -42.318 1.00 93.31 569 SER A O 1
ATOM 4347 N N . GLY A 1 570 ? 45.127 0.404 -41.852 1.00 93.06 570 GLY A N 1
ATOM 4348 C CA . GLY A 1 570 ? 45.939 0.022 -43.006 1.00 93.06 570 GLY A CA 1
ATOM 4349 C C . GLY A 1 570 ? 46.755 -1.240 -42.734 1.00 93.06 570 GLY A C 1
ATOM 4350 O O . GLY A 1 570 ? 47.642 -1.220 -41.880 1.00 93.06 570 GLY A O 1
ATOM 4351 N N . ILE A 1 571 ? 46.472 -2.313 -43.475 1.00 94.19 571 ILE A N 1
ATOM 4352 C CA . ILE A 1 571 ? 47.073 -3.646 -43.289 1.00 94.19 571 ILE A CA 1
ATOM 4353 C C . ILE A 1 571 ? 47.723 -4.180 -44.573 1.00 94.19 571 ILE A C 1
ATOM 4355 O O . ILE A 1 571 ? 47.488 -3.650 -45.666 1.00 94.19 571 ILE A O 1
ATOM 4359 N N . ASP A 1 572 ? 48.509 -5.253 -44.468 1.00 93.19 572 ASP A N 1
ATOM 4360 C CA . ASP A 1 572 ? 48.986 -6.002 -45.634 1.00 93.19 572 ASP A CA 1
ATOM 4361 C C . ASP A 1 572 ? 47.826 -6.815 -46.268 1.00 93.19 572 ASP A C 1
ATOM 4363 O O . ASP A 1 572 ? 47.229 -7.664 -45.594 1.00 93.19 572 ASP A O 1
ATOM 4367 N N . PRO A 1 573 ? 47.470 -6.582 -47.552 1.00 92.38 573 PRO A N 1
ATOM 4368 C CA . PRO A 1 573 ? 46.425 -7.342 -48.245 1.00 92.38 573 PRO A CA 1
ATOM 4369 C C . PRO A 1 573 ? 46.823 -8.793 -48.575 1.00 92.38 573 PRO A C 1
ATOM 4371 O O . PRO A 1 573 ? 45.971 -9.570 -49.014 1.00 92.38 573 PRO A O 1
ATOM 4374 N N . ASN A 1 574 ? 48.084 -9.191 -48.373 1.00 92.19 574 ASN A N 1
ATOM 4375 C CA . ASN A 1 574 ? 48.531 -10.559 -48.621 1.00 92.19 574 ASN A CA 1
ATOM 4376 C C . ASN A 1 574 ? 47.742 -11.592 -47.790 1.00 92.19 574 ASN A C 1
ATOM 4378 O O . ASN A 1 574 ? 47.491 -11.368 -46.604 1.00 92.19 574 ASN A O 1
ATOM 4382 N N . PRO A 1 575 ? 47.434 -12.785 -48.339 1.00 87.69 575 PRO A N 1
ATOM 4383 C CA . PRO A 1 575 ? 46.720 -13.843 -47.614 1.00 87.69 575 PRO A CA 1
ATOM 4384 C C . PRO A 1 575 ? 47.339 -14.226 -46.260 1.00 87.69 575 PRO A C 1
ATOM 4386 O O . PRO A 1 575 ? 46.614 -14.581 -45.334 1.00 87.69 575 PRO A O 1
ATOM 4389 N N . ASN A 1 576 ? 48.666 -14.105 -46.140 1.00 89.69 576 ASN A N 1
ATOM 4390 C CA . ASN A 1 576 ? 49.440 -14.435 -44.941 1.00 89.69 576 ASN A CA 1
ATOM 4391 C C . ASN A 1 576 ? 49.690 -13.231 -44.011 1.00 89.69 576 ASN A C 1
ATOM 4393 O O . ASN A 1 576 ? 50.547 -13.323 -43.127 1.00 89.69 576 ASN A O 1
ATOM 4397 N N . GLY A 1 577 ? 48.985 -12.110 -44.205 1.00 91.56 577 GLY A N 1
ATOM 4398 C CA . GLY A 1 577 ? 49.048 -10.953 -43.311 1.00 91.56 577 GLY A CA 1
ATOM 4399 C C . GLY A 1 577 ? 48.768 -11.340 -41.853 1.00 91.56 577 GLY A C 1
ATOM 4400 O O . GLY A 1 577 ? 48.008 -12.263 -41.566 1.00 91.56 577 GLY A O 1
ATOM 4401 N N . LEU A 1 578 ? 49.417 -10.660 -40.921 1.00 93.75 578 LEU A N 1
ATOM 4402 C CA . LEU A 1 578 ? 49.289 -10.789 -39.473 1.00 93.75 578 LEU A CA 1
ATOM 4403 C C . LEU A 1 578 ? 48.082 -10.004 -38.945 1.00 93.75 578 LEU A C 1
ATOM 4405 O O . LEU A 1 578 ? 47.322 -10.550 -38.136 1.00 93.75 578 LEU A O 1
ATOM 4409 N N . MET A 1 579 ? 47.875 -8.763 -39.389 1.00 93.94 579 MET A N 1
ATOM 4410 C CA . MET A 1 579 ? 46.821 -7.888 -38.856 1.00 93.94 579 MET A CA 1
ATOM 4411 C C . MET A 1 579 ? 45.418 -8.386 -39.189 1.00 93.94 579 MET A C 1
ATOM 4413 O O . MET A 1 579 ? 45.114 -8.618 -40.351 1.00 93.94 579 MET A O 1
ATOM 4417 N N . PHE A 1 580 ? 44.543 -8.538 -38.188 1.00 93.19 580 PHE A N 1
ATOM 4418 C CA . PHE A 1 580 ? 43.187 -9.112 -38.312 1.00 93.19 580 PHE A CA 1
ATOM 4419 C C . PHE A 1 580 ? 43.118 -10.525 -38.921 1.00 93.19 580 PHE A C 1
ATOM 4421 O O . PHE A 1 580 ? 42.082 -10.939 -39.442 1.00 93.19 580 PHE A O 1
ATOM 4428 N N . SER A 1 581 ? 44.206 -11.297 -38.904 1.00 92.56 581 SER A N 1
ATOM 4429 C CA . SER A 1 581 ? 44.236 -12.660 -39.473 1.00 92.56 581 SER A CA 1
ATOM 4430 C C . SER A 1 581 ? 43.326 -13.665 -38.769 1.00 92.56 581 SER A C 1
ATOM 4432 O O . SER A 1 581 ? 42.989 -14.685 -39.359 1.00 92.56 581 SER A O 1
ATOM 4434 N N . ARG A 1 582 ? 42.879 -13.374 -37.541 1.00 91.19 582 ARG A N 1
ATOM 4435 C CA . ARG A 1 582 ? 41.922 -14.221 -36.808 1.00 91.19 582 ARG A CA 1
ATOM 4436 C C . ARG A 1 582 ? 40.461 -13.959 -37.200 1.00 91.19 582 ARG A C 1
ATOM 4438 O O . ARG A 1 582 ? 39.584 -14.663 -36.713 1.00 91.19 582 ARG A O 1
ATOM 4445 N N . VAL A 1 583 ? 40.198 -12.932 -38.014 1.00 89.56 583 VAL A N 1
ATOM 4446 C CA . VAL A 1 583 ? 38.842 -12.470 -38.369 1.00 89.56 583 VAL A CA 1
ATOM 4447 C C . VAL A 1 583 ? 38.636 -12.378 -39.881 1.00 89.56 583 VAL A C 1
ATOM 4449 O O . VAL A 1 583 ? 37.578 -12.749 -40.376 1.00 89.56 583 VAL A O 1
ATOM 4452 N N . LEU A 1 584 ? 39.636 -11.896 -40.622 1.00 91.62 584 LEU A N 1
ATOM 4453 C CA . LEU A 1 584 ? 39.583 -11.789 -42.078 1.00 91.62 584 LEU A CA 1
ATOM 4454 C C . LEU A 1 584 ? 40.157 -13.048 -42.725 1.00 91.62 584 LEU A C 1
ATOM 4456 O O . LEU A 1 584 ? 41.363 -13.306 -42.629 1.00 91.62 584 LEU A O 1
ATOM 4460 N N . ASP A 1 585 ? 39.300 -13.787 -43.426 1.00 90.88 585 ASP A N 1
ATOM 4461 C CA . ASP A 1 585 ? 39.684 -14.900 -44.284 1.00 90.88 585 ASP A CA 1
ATOM 4462 C C . ASP A 1 585 ? 40.453 -14.412 -45.526 1.00 90.88 585 ASP A C 1
ATOM 4464 O O . ASP A 1 585 ? 40.334 -13.264 -45.965 1.00 90.88 585 ASP A O 1
ATOM 4468 N N . ALA A 1 586 ? 41.277 -15.294 -46.098 1.00 90.25 586 ALA A N 1
ATOM 4469 C CA . ALA A 1 586 ? 42.153 -14.953 -47.221 1.00 90.25 586 ALA A CA 1
ATOM 4470 C C . ALA A 1 586 ? 41.410 -14.375 -48.451 1.00 90.25 586 ALA A C 1
ATOM 4472 O O . ALA A 1 586 ? 41.884 -13.368 -48.984 1.00 90.25 586 ALA A O 1
ATOM 4473 N N . PRO A 1 587 ? 40.250 -14.916 -48.890 1.00 90.94 587 PRO A N 1
ATOM 4474 C CA . PRO A 1 587 ? 39.482 -14.350 -50.002 1.00 90.94 587 PRO A CA 1
ATOM 4475 C C . PRO A 1 587 ? 38.981 -12.928 -49.737 1.00 90.94 587 PRO A C 1
ATOM 4477 O O . PRO A 1 587 ? 39.063 -12.069 -50.615 1.00 90.94 587 PRO A O 1
ATOM 4480 N N . THR A 1 588 ? 38.475 -12.658 -48.533 1.00 91.25 588 THR A N 1
ATOM 4481 C CA . THR A 1 588 ? 37.981 -11.325 -48.170 1.00 91.25 588 THR A CA 1
ATOM 4482 C C . THR A 1 588 ? 39.126 -10.329 -48.055 1.00 91.25 588 THR A C 1
ATOM 4484 O O . THR A 1 588 ? 39.013 -9.225 -48.585 1.00 91.25 588 THR A O 1
ATOM 4487 N N . ARG A 1 589 ? 40.256 -10.727 -47.451 1.00 93.75 589 ARG A N 1
ATOM 4488 C CA . ARG A 1 589 ? 41.460 -9.886 -47.369 1.00 93.75 589 ARG A CA 1
ATOM 4489 C C . ARG A 1 589 ? 42.004 -9.535 -48.757 1.00 93.75 589 ARG A C 1
ATOM 4491 O O . ARG A 1 589 ? 42.337 -8.379 -48.989 1.00 93.75 589 ARG A O 1
ATOM 4498 N N . ALA A 1 590 ? 42.025 -10.483 -49.696 1.00 92.25 590 ALA A N 1
ATOM 4499 C CA . ALA A 1 590 ? 42.531 -10.249 -51.051 1.00 92.25 590 ALA A CA 1
ATOM 4500 C C . ALA A 1 590 ? 41.742 -9.170 -51.821 1.00 92.25 590 ALA A C 1
ATOM 4502 O O . ALA A 1 590 ? 42.290 -8.524 -52.711 1.00 92.25 590 ALA A O 1
ATOM 4503 N N . LYS A 1 591 ? 40.484 -8.889 -51.454 1.00 92.44 591 LYS A N 1
ATOM 4504 C CA . LYS A 1 591 ? 39.733 -7.768 -52.047 1.00 92.44 591 LYS A CA 1
ATOM 4505 C C . LYS A 1 591 ? 40.383 -6.405 -51.775 1.00 92.44 591 LYS A C 1
ATOM 4507 O O . LYS A 1 591 ? 40.142 -5.475 -52.534 1.00 92.44 591 LYS A O 1
ATOM 4512 N N . LEU A 1 592 ? 41.236 -6.296 -50.750 1.00 93.81 592 LEU A N 1
ATOM 4513 C CA . LEU A 1 592 ? 41.987 -5.078 -50.426 1.00 93.81 592 LEU A CA 1
ATOM 4514 C C . LEU A 1 592 ? 43.124 -4.755 -51.411 1.00 93.81 592 LEU A C 1
ATOM 4516 O O . LEU A 1 592 ? 43.697 -3.664 -51.338 1.00 93.81 592 LEU A O 1
ATOM 4520 N N . PHE A 1 593 ? 43.461 -5.674 -52.328 1.00 91.94 593 PHE A N 1
ATOM 4521 C CA . PHE A 1 593 ? 44.381 -5.383 -53.434 1.00 91.94 593 PHE A CA 1
ATOM 4522 C C . PHE A 1 593 ? 43.800 -4.357 -54.413 1.00 91.94 593 PHE A C 1
ATOM 4524 O O . PHE A 1 593 ? 44.563 -3.645 -55.065 1.00 91.94 593 PHE A O 1
ATOM 4531 N N . GLU A 1 594 ? 42.470 -4.247 -54.506 1.00 91.00 594 GLU A N 1
ATOM 4532 C CA . GLU A 1 594 ? 41.832 -3.178 -55.270 1.00 91.00 594 GLU A CA 1
ATOM 4533 C C . GLU A 1 594 ? 42.107 -1.822 -54.590 1.00 91.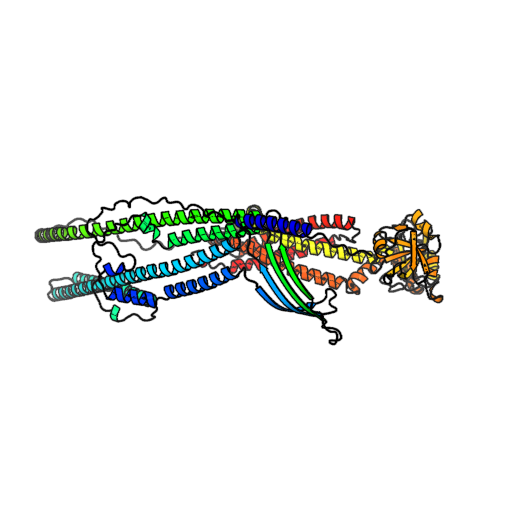00 594 GLU A C 1
ATOM 4535 O O . GLU A 1 594 ? 41.802 -1.660 -53.403 1.00 91.00 594 GLU A O 1
ATOM 4540 N N . PRO A 1 595 ? 42.661 -0.819 -55.294 1.00 89.19 595 PRO A N 1
ATOM 4541 C CA . PRO A 1 595 ? 42.879 0.504 -54.716 1.00 89.19 595 PRO A CA 1
ATOM 4542 C C . PRO A 1 595 ? 41.571 1.133 -54.224 1.00 89.19 595 PRO A C 1
ATOM 4544 O O . PRO A 1 595 ? 40.528 0.979 -54.860 1.00 89.19 595 PRO A O 1
ATOM 4547 N N . ALA A 1 596 ? 41.628 1.876 -53.114 1.00 90.56 596 ALA A N 1
ATOM 4548 C CA . ALA A 1 596 ? 40.463 2.541 -52.517 1.00 90.56 596 ALA A CA 1
ATOM 4549 C C . ALA A 1 596 ? 39.322 1.590 -52.090 1.00 90.56 596 ALA A C 1
ATOM 4551 O O . ALA A 1 596 ? 38.177 2.017 -51.905 1.00 90.56 596 ALA A O 1
ATOM 4552 N N . SER A 1 597 ? 39.622 0.304 -51.904 1.00 94.44 597 SER A N 1
ATOM 4553 C CA . SER A 1 597 ? 38.697 -0.663 -51.324 1.00 94.44 597 SER A CA 1
ATOM 4554 C C . SER A 1 597 ? 38.778 -0.664 -49.797 1.00 94.44 597 SER A C 1
ATOM 4556 O O . SER A 1 597 ? 39.843 -0.486 -49.195 1.00 94.44 597 SER A O 1
ATOM 4558 N N . VAL A 1 598 ? 37.624 -0.847 -49.160 1.00 94.69 598 VAL A N 1
ATOM 4559 C CA . VAL A 1 598 ? 37.506 -0.912 -47.705 1.00 94.69 598 VAL A CA 1
ATOM 4560 C C . VAL A 1 598 ? 36.619 -2.069 -47.263 1.00 94.69 598 VAL A C 1
ATOM 4562 O O . VAL A 1 598 ? 35.639 -2.424 -47.926 1.00 94.69 598 VAL A O 1
ATOM 4565 N N . ILE A 1 599 ? 36.958 -2.640 -46.115 1.00 94.69 599 ILE A N 1
ATOM 4566 C CA . ILE A 1 599 ? 36.170 -3.642 -45.401 1.00 94.69 599 ILE A CA 1
ATOM 4567 C C . ILE A 1 599 ? 35.682 -3.001 -44.108 1.00 94.69 599 ILE A C 1
ATOM 4569 O O . ILE A 1 599 ? 36.444 -2.328 -43.418 1.00 94.69 599 ILE A O 1
ATOM 4573 N N . VAL A 1 600 ? 34.411 -3.202 -43.783 1.00 91.94 600 VAL A N 1
ATOM 4574 C CA . VAL A 1 600 ? 33.773 -2.622 -42.593 1.00 91.94 600 VAL A CA 1
ATOM 4575 C C . VAL A 1 600 ? 33.177 -3.743 -41.749 1.00 91.94 600 VAL A C 1
ATOM 4577 O O . VAL A 1 600 ? 32.859 -4.811 -42.277 1.00 91.94 600 VAL A O 1
ATOM 4580 N N . ASP A 1 601 ? 33.015 -3.523 -40.446 1.00 90.31 601 ASP A N 1
ATOM 4581 C CA . ASP A 1 601 ? 32.250 -4.460 -39.629 1.00 90.31 601 ASP A CA 1
ATOM 4582 C C . ASP A 1 601 ? 30.785 -4.548 -40.099 1.00 90.31 601 ASP A C 1
ATOM 4584 O O . ASP A 1 601 ? 30.134 -3.520 -40.318 1.00 90.31 601 ASP A O 1
ATOM 4588 N N . ALA A 1 602 ? 30.244 -5.759 -40.249 1.00 87.12 602 ALA A N 1
ATOM 4589 C CA . ALA A 1 602 ? 28.876 -5.952 -40.726 1.00 87.12 602 ALA A CA 1
ATOM 4590 C C . ALA A 1 602 ? 27.829 -5.262 -39.830 1.00 87.12 602 ALA A C 1
ATOM 4592 O O . ALA A 1 602 ? 26.850 -4.717 -40.346 1.00 87.12 602 ALA A O 1
ATOM 4593 N N . ALA A 1 603 ? 28.054 -5.215 -38.512 1.00 85.06 603 ALA A N 1
ATOM 4594 C CA . ALA A 1 603 ? 27.153 -4.576 -37.554 1.00 85.06 603 ALA A CA 1
ATOM 4595 C C . ALA A 1 603 ? 27.246 -3.036 -37.562 1.00 85.06 603 ALA A C 1
ATOM 4597 O O . ALA A 1 603 ? 26.340 -2.360 -37.069 1.00 85.06 603 ALA A O 1
ATOM 4598 N N . ASP A 1 604 ? 28.306 -2.461 -38.140 1.00 87.69 604 ASP A N 1
ATOM 4599 C CA . ASP A 1 604 ? 28.477 -1.010 -38.266 1.00 87.69 604 ASP A CA 1
ATOM 4600 C C . ASP A 1 604 ? 28.028 -0.462 -39.638 1.00 87.69 604 ASP A C 1
ATOM 4602 O O . ASP A 1 604 ? 27.832 0.748 -39.776 1.00 87.69 604 ASP A O 1
ATOM 4606 N N . LEU A 1 605 ? 27.759 -1.321 -40.633 1.00 86.31 605 LEU A N 1
ATOM 4607 C CA . LEU A 1 605 ? 27.216 -0.91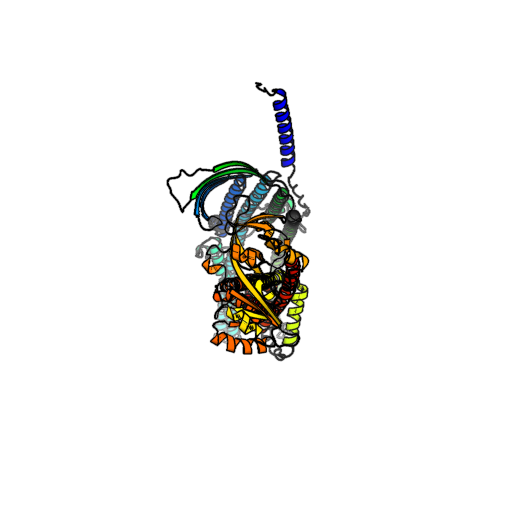4 -41.942 1.00 86.31 605 LEU A CA 1
ATOM 4608 C C . LEU A 1 605 ? 25.935 -0.054 -41.844 1.00 86.31 605 LEU A C 1
ATOM 4610 O O . LEU A 1 605 ? 25.863 0.973 -42.530 1.00 86.31 605 LEU A O 1
ATOM 4614 N N . PRO A 1 606 ? 24.946 -0.367 -40.972 1.00 85.81 606 PRO A N 1
ATOM 4615 C CA . PRO A 1 606 ? 23.768 0.485 -40.803 1.00 85.81 606 PRO A CA 1
ATOM 4616 C C . PRO A 1 606 ? 24.104 1.899 -40.312 1.00 85.81 606 PRO A C 1
ATOM 4618 O O . PRO A 1 606 ? 23.428 2.851 -40.702 1.00 85.81 606 PRO A O 1
ATOM 4621 N N . LYS A 1 607 ? 25.164 2.062 -39.503 1.00 83.56 607 LYS A N 1
ATOM 4622 C CA . LYS A 1 607 ? 25.606 3.377 -39.003 1.00 83.56 607 LYS A CA 1
ATOM 4623 C C . LYS A 1 607 ? 26.178 4.244 -40.118 1.00 83.56 607 LYS A C 1
ATOM 4625 O O . LYS A 1 607 ? 25.980 5.454 -40.112 1.00 83.56 607 LYS A O 1
ATOM 4630 N N . LEU A 1 608 ? 26.846 3.620 -41.088 1.00 84.62 608 LEU A N 1
ATOM 4631 C CA . LEU A 1 608 ? 27.371 4.298 -42.274 1.00 84.62 608 LEU A CA 1
ATOM 4632 C C . LEU A 1 608 ? 26.288 4.575 -43.331 1.00 84.62 608 LEU A C 1
ATOM 4634 O O . LEU A 1 608 ? 26.543 5.305 -44.289 1.00 84.62 608 LEU A O 1
ATOM 4638 N N . GLY A 1 609 ? 25.087 4.002 -43.170 1.00 76.00 609 GLY A N 1
ATOM 4639 C CA . GLY A 1 609 ? 23.953 4.183 -44.076 1.00 76.00 609 GLY A CA 1
ATOM 4640 C C . GLY A 1 609 ? 24.165 3.591 -45.472 1.00 76.00 609 GLY A C 1
ATOM 4641 O O . GLY A 1 609 ? 23.501 4.023 -46.414 1.00 76.00 609 GLY A O 1
ATOM 4642 N N . LEU A 1 610 ? 25.102 2.648 -45.620 1.00 79.12 610 LEU A N 1
ATOM 4643 C CA . LEU A 1 610 ? 25.540 2.098 -46.903 1.00 79.12 610 LEU A CA 1
ATOM 4644 C C . LEU A 1 610 ? 25.703 0.577 -46.833 1.00 79.12 610 LEU A C 1
ATOM 4646 O O . LEU A 1 610 ? 26.116 0.028 -45.815 1.00 79.12 610 LEU A O 1
ATOM 4650 N N . GLY A 1 611 ? 25.386 -0.096 -47.940 1.00 82.69 611 GLY A N 1
ATOM 4651 C CA . GLY A 1 611 ? 25.554 -1.541 -48.094 1.00 82.69 611 GLY A CA 1
ATOM 4652 C C . GLY A 1 611 ? 26.869 -1.918 -48.778 1.00 82.69 611 GLY A C 1
ATOM 4653 O O . GLY A 1 611 ? 27.553 -1.078 -49.369 1.00 82.69 611 GLY A O 1
ATOM 4654 N N . ILE A 1 612 ? 27.196 -3.212 -48.755 1.00 88.81 612 ILE A N 1
ATOM 4655 C CA . ILE A 1 612 ? 28.339 -3.762 -49.498 1.00 88.81 612 ILE A CA 1
ATOM 4656 C C . ILE A 1 612 ? 28.177 -3.429 -50.991 1.00 88.81 612 ILE A C 1
ATOM 4658 O O . ILE A 1 612 ? 27.095 -3.564 -51.556 1.00 88.81 612 ILE A O 1
ATOM 4662 N N . GLY A 1 613 ? 29.254 -2.968 -51.626 1.00 85.94 613 GLY A N 1
ATOM 4663 C CA . GLY A 1 613 ? 29.295 -2.537 -53.025 1.00 85.94 613 GLY A CA 1
ATOM 4664 C C . GLY A 1 613 ? 29.078 -1.038 -53.239 1.00 85.94 613 GLY A C 1
ATOM 4665 O O . GLY A 1 613 ? 29.357 -0.545 -54.332 1.00 85.94 613 GLY A O 1
ATOM 4666 N N . SER A 1 614 ? 28.639 -0.304 -52.213 1.00 88.69 614 SER A N 1
ATOM 4667 C CA . SER A 1 614 ? 28.444 1.149 -52.277 1.00 88.69 614 SER A CA 1
ATOM 4668 C C . SER A 1 614 ? 29.766 1.919 -52.169 1.00 88.69 614 SER A C 1
ATOM 4670 O O . SER A 1 614 ? 30.753 1.424 -51.616 1.00 88.69 614 SER A O 1
ATOM 4672 N N . SER A 1 615 ? 29.776 3.152 -52.681 1.00 89.38 615 SER A N 1
ATOM 4673 C CA . SER A 1 615 ? 30.905 4.080 -52.557 1.00 89.38 615 SER A CA 1
ATOM 4674 C C . SER A 1 615 ? 30.584 5.230 -51.607 1.00 89.38 615 SER A C 1
ATOM 4676 O O . SER A 1 615 ? 29.447 5.698 -51.551 1.00 89.38 615 SER A O 1
ATOM 4678 N N . ALA A 1 616 ? 31.603 5.701 -50.896 1.00 90.00 616 ALA A N 1
ATOM 4679 C CA . ALA A 1 616 ? 31.539 6.821 -49.959 1.00 90.00 616 ALA A CA 1
ATOM 4680 C C . ALA A 1 616 ? 32.776 7.711 -50.106 1.00 90.00 616 ALA A C 1
ATOM 4682 O O . ALA A 1 616 ? 33.691 7.383 -50.868 1.00 90.00 616 ALA A O 1
ATOM 4683 N N . THR A 1 617 ? 32.816 8.827 -49.382 1.00 90.50 617 THR A N 1
ATOM 4684 C CA . THR A 1 617 ? 34.034 9.626 -49.236 1.00 90.50 617 THR A CA 1
ATOM 4685 C C . THR A 1 617 ? 34.619 9.465 -47.835 1.00 90.50 617 THR A C 1
ATOM 4687 O O . THR A 1 617 ? 33.909 9.542 -46.838 1.00 90.50 617 THR A O 1
ATOM 4690 N N . LEU A 1 618 ? 35.924 9.213 -47.771 1.00 91.12 618 LEU A N 1
ATOM 4691 C CA . LEU A 1 618 ? 36.713 9.028 -46.556 1.00 91.12 618 LEU A CA 1
ATOM 4692 C C . LEU A 1 618 ? 37.896 9.992 -46.615 1.00 91.12 618 LEU A C 1
ATOM 4694 O O . LEU A 1 618 ? 38.690 9.919 -47.552 1.00 91.12 618 LEU A O 1
ATOM 4698 N N . ASN A 1 619 ? 37.979 10.941 -45.679 1.00 90.19 619 ASN A N 1
ATOM 4699 C CA . ASN A 1 619 ? 38.973 12.030 -45.706 1.00 90.19 619 ASN A CA 1
ATOM 4700 C C . ASN A 1 619 ? 39.021 12.785 -47.054 1.00 90.19 619 ASN A C 1
ATOM 4702 O O . ASN A 1 619 ? 40.074 13.219 -47.506 1.00 90.19 619 ASN A O 1
ATOM 4706 N N . GLY A 1 620 ? 37.876 12.918 -47.733 1.00 85.50 620 GLY A N 1
ATOM 4707 C CA . GLY A 1 620 ? 37.780 13.562 -49.052 1.00 85.50 620 GLY A CA 1
ATOM 4708 C C . GLY A 1 620 ? 38.114 12.662 -50.251 1.00 85.50 620 GLY A C 1
ATOM 4709 O O . GLY A 1 620 ? 37.895 13.071 -51.389 1.00 85.50 620 GLY A O 1
ATOM 4710 N N . HIS A 1 621 ? 38.556 11.423 -50.029 1.00 90.19 621 HIS A N 1
ATOM 4711 C CA . HIS A 1 621 ? 38.847 10.450 -51.084 1.00 90.19 621 HIS A CA 1
ATOM 4712 C C . HIS A 1 621 ? 37.684 9.481 -51.289 1.00 90.19 621 HIS A C 1
ATOM 4714 O O . HIS A 1 621 ? 37.057 9.032 -50.333 1.00 90.19 621 HIS A O 1
ATOM 4720 N N . ARG A 1 622 ? 37.387 9.122 -52.542 1.00 91.81 622 ARG A N 1
ATOM 4721 C CA . ARG A 1 622 ? 36.333 8.146 -52.846 1.00 91.81 622 ARG A CA 1
ATOM 4722 C C . ARG A 1 622 ? 36.817 6.732 -52.523 1.00 91.81 622 ARG A C 1
ATOM 4724 O O . ARG A 1 622 ? 37.829 6.309 -53.066 1.00 91.81 622 ARG A O 1
ATOM 4731 N N . VAL A 1 623 ? 36.055 6.004 -51.712 1.00 93.12 623 VAL A N 1
ATOM 4732 C CA . VAL A 1 623 ? 36.314 4.606 -51.336 1.00 93.12 623 VAL A CA 1
ATOM 4733 C C . VAL A 1 623 ? 35.109 3.715 -51.628 1.00 93.12 623 VAL A C 1
ATOM 4735 O O . VAL A 1 623 ? 33.979 4.202 -51.729 1.00 93.12 623 VAL A O 1
ATOM 4738 N N . LYS A 1 624 ? 35.333 2.406 -51.778 1.00 93.69 624 LYS A N 1
ATOM 4739 C CA . LYS A 1 624 ? 34.294 1.403 -52.063 1.00 93.69 624 LYS A CA 1
ATOM 4740 C C . LYS A 1 624 ? 34.278 0.303 -51.006 1.00 93.69 624 LYS A C 1
ATOM 4742 O O . LYS A 1 624 ? 35.307 -0.308 -50.735 1.00 93.69 624 LYS A O 1
ATOM 4747 N N . ILE A 1 625 ? 33.097 0.000 -50.467 1.00 93.62 625 ILE A N 1
ATOM 4748 C CA . ILE A 1 625 ? 32.911 -1.104 -49.516 1.00 93.62 625 ILE A CA 1
ATOM 4749 C C . ILE A 1 625 ? 32.893 -2.422 -50.296 1.00 93.62 625 ILE A C 1
ATOM 4751 O O . ILE A 1 625 ? 31.950 -2.681 -51.041 1.00 93.62 625 ILE A O 1
ATOM 4755 N N . VAL A 1 626 ? 33.915 -3.265 -50.143 1.00 92.75 626 VAL A N 1
ATOM 4756 C CA . VAL A 1 626 ? 34.061 -4.519 -50.918 1.00 92.75 626 VAL A CA 1
ATOM 4757 C C . VAL A 1 626 ? 33.627 -5.772 -50.155 1.00 92.75 626 VAL A C 1
ATOM 4759 O O . VAL A 1 626 ? 33.324 -6.806 -50.765 1.00 92.75 626 VAL A O 1
ATOM 4762 N N . ALA A 1 627 ? 33.569 -5.690 -48.825 1.00 92.06 627 ALA A N 1
ATOM 4763 C CA . ALA A 1 627 ? 33.053 -6.744 -47.960 1.00 92.06 627 ALA A CA 1
ATOM 4764 C C . ALA A 1 627 ? 32.659 -6.202 -46.578 1.00 92.06 627 ALA A C 1
ATOM 4766 O O . ALA A 1 627 ? 33.126 -5.141 -46.159 1.00 92.06 627 ALA A O 1
ATOM 4767 N N . GLY A 1 628 ? 31.821 -6.969 -45.881 1.00 89.56 628 GLY A N 1
ATOM 4768 C CA . GLY A 1 628 ? 31.600 -6.850 -44.443 1.00 89.56 628 GLY A CA 1
ATOM 4769 C C . GLY A 1 628 ? 32.263 -8.021 -43.714 1.00 89.56 628 GLY A C 1
ATOM 4770 O O . GLY A 1 628 ? 32.246 -9.134 -44.239 1.00 89.56 628 GLY A O 1
ATOM 4771 N N . ALA A 1 629 ? 32.839 -7.784 -42.538 1.00 88.81 629 ALA A N 1
ATOM 4772 C CA . ALA A 1 629 ? 33.403 -8.827 -41.674 1.00 88.81 629 ALA A CA 1
ATOM 4773 C C . ALA A 1 629 ? 32.871 -8.690 -40.238 1.00 88.81 629 ALA A C 1
ATOM 4775 O O . ALA A 1 629 ? 32.462 -7.608 -39.845 1.00 88.81 629 ALA A O 1
ATOM 4776 N N . ASN A 1 630 ? 32.861 -9.765 -39.449 1.00 88.00 630 ASN A N 1
ATOM 4777 C CA . ASN A 1 630 ? 32.326 -9.735 -38.081 1.00 88.00 630 ASN A CA 1
ATOM 4778 C C . ASN A 1 630 ? 33.458 -9.681 -37.054 1.00 88.00 630 ASN A C 1
ATOM 4780 O O . ASN A 1 630 ? 34.400 -10.461 -37.146 1.00 88.00 630 ASN A O 1
ATOM 4784 N N . GLY A 1 631 ? 33.344 -8.837 -36.029 1.00 84.31 631 GLY A N 1
ATOM 4785 C CA . GLY A 1 631 ? 34.308 -8.793 -34.922 1.00 84.31 631 GLY A CA 1
ATOM 4786 C C . GLY A 1 631 ? 35.460 -7.808 -35.131 1.00 84.31 631 GLY A C 1
ATOM 4787 O O . GLY A 1 631 ? 36.508 -7.947 -34.497 1.00 84.31 631 GLY A O 1
ATOM 4788 N N . LEU A 1 632 ? 35.258 -6.821 -36.004 1.00 87.50 632 LEU A N 1
ATOM 4789 C CA . LEU A 1 632 ? 36.134 -5.672 -36.221 1.00 87.50 632 LEU A CA 1
ATOM 4790 C C . LEU A 1 632 ? 35.714 -4.437 -35.408 1.00 87.50 632 LEU A C 1
ATOM 4792 O O . LEU A 1 632 ? 36.483 -3.475 -35.374 1.00 87.50 632 LEU A O 1
ATOM 4796 N N . ARG A 1 633 ? 34.539 -4.448 -34.756 1.00 86.88 633 ARG A N 1
ATOM 4797 C CA . ARG A 1 633 ? 34.059 -3.328 -33.923 1.00 86.88 633 ARG A CA 1
ATOM 4798 C C . ARG A 1 633 ? 35.086 -2.947 -32.858 1.00 86.88 633 ARG A C 1
ATOM 4800 O O . ARG A 1 633 ? 35.438 -3.763 -32.007 1.00 86.88 633 ARG A O 1
ATOM 4807 N N . ALA A 1 634 ? 35.512 -1.691 -32.888 1.00 83.31 634 ALA A N 1
ATOM 4808 C CA . ALA A 1 634 ? 36.405 -1.098 -31.904 1.00 83.31 634 ALA A CA 1
ATOM 4809 C C . ALA A 1 634 ? 35.653 -0.079 -31.035 1.00 83.31 634 ALA A C 1
ATOM 4811 O O . ALA A 1 634 ? 34.542 0.352 -31.353 1.00 83.31 634 ALA A O 1
ATOM 4812 N N . LEU A 1 635 ? 36.261 0.300 -29.912 1.00 82.56 635 LEU A N 1
ATOM 4813 C CA . LEU A 1 635 ? 35.743 1.365 -29.058 1.00 82.56 635 LEU A CA 1
ATOM 4814 C C . LEU A 1 635 ? 35.982 2.738 -29.724 1.00 82.56 635 LEU A C 1
ATOM 4816 O O . LEU A 1 635 ? 37.063 2.970 -30.249 1.00 82.56 635 LEU A O 1
ATOM 4820 N N . GLY A 1 636 ? 35.002 3.651 -29.684 1.00 73.50 636 GLY A N 1
ATOM 4821 C CA . GLY A 1 636 ? 35.171 5.067 -30.069 1.00 73.50 636 GLY A CA 1
ATOM 4822 C C . GLY A 1 636 ? 34.721 5.471 -31.484 1.00 73.50 636 GLY A C 1
ATOM 4823 O O . GLY A 1 636 ? 34.506 6.656 -31.719 1.00 73.50 636 GLY A O 1
ATOM 4824 N N . GLY A 1 637 ? 34.510 4.525 -32.407 1.00 80.94 637 GLY A N 1
ATOM 4825 C CA . GLY A 1 637 ? 34.206 4.819 -33.816 1.00 80.94 637 GLY A CA 1
ATOM 4826 C C . GLY A 1 637 ? 34.087 3.557 -34.676 1.00 80.94 637 GLY A C 1
ATOM 4827 O O . GLY A 1 637 ? 34.335 2.451 -34.197 1.00 80.94 637 GLY A O 1
ATOM 4828 N N . VAL A 1 638 ? 33.677 3.702 -35.942 1.00 88.69 638 VAL A N 1
ATOM 4829 C CA . VAL A 1 638 ? 33.581 2.559 -36.874 1.00 88.69 638 VAL A CA 1
ATOM 4830 C C . VAL A 1 638 ? 34.970 2.218 -37.401 1.00 88.69 638 VAL A C 1
ATOM 4832 O O . VAL A 1 638 ? 35.635 3.075 -37.977 1.00 88.69 638 VAL A O 1
ATOM 4835 N N . ASN A 1 639 ? 35.402 0.971 -37.232 1.00 91.56 639 ASN A N 1
ATOM 4836 C CA . ASN A 1 639 ? 36.687 0.503 -37.743 1.00 91.56 639 ASN A CA 1
ATOM 4837 C C . ASN A 1 639 ? 36.567 0.102 -39.223 1.00 91.56 639 ASN A C 1
ATOM 4839 O O . ASN A 1 639 ? 35.739 -0.734 -39.594 1.00 91.56 639 ASN A O 1
ATOM 4843 N N . ILE A 1 640 ? 37.410 0.696 -40.060 1.00 92.94 640 ILE A N 1
ATOM 4844 C CA . ILE A 1 640 ? 37.490 0.491 -41.502 1.00 92.94 640 ILE A CA 1
ATOM 4845 C C . ILE A 1 640 ? 38.846 -0.122 -41.817 1.00 92.94 640 ILE A C 1
ATOM 4847 O O . ILE A 1 640 ? 39.883 0.479 -41.562 1.00 92.94 640 ILE A O 1
ATOM 4851 N N . VAL A 1 641 ? 38.859 -1.298 -42.428 1.00 94.75 641 VAL A N 1
ATOM 4852 C CA . VAL A 1 641 ? 40.095 -1.973 -42.827 1.00 94.75 641 VAL A CA 1
ATOM 4853 C C . VAL A 1 641 ? 40.377 -1.706 -44.300 1.00 94.75 641 VAL A C 1
ATOM 4855 O O . VAL A 1 641 ? 39.494 -1.849 -45.146 1.00 94.75 641 VAL A O 1
ATOM 4858 N N . THR A 1 642 ? 41.610 -1.329 -44.623 1.00 95.12 642 THR A N 1
ATOM 4859 C CA . THR A 1 642 ? 42.062 -1.091 -45.999 1.00 95.12 642 THR A CA 1
ATOM 4860 C C . THR A 1 642 ? 43.506 -1.552 -46.197 1.00 95.12 642 THR A C 1
ATOM 4862 O O . THR A 1 642 ? 44.193 -1.898 -45.236 1.00 95.12 642 THR A O 1
ATOM 4865 N N . SER A 1 643 ? 43.991 -1.586 -47.439 1.00 94.31 643 SER A N 1
ATOM 4866 C CA . SER A 1 643 ? 45.406 -1.867 -47.697 1.00 94.31 643 SER A CA 1
ATOM 4867 C C . SER A 1 643 ? 46.285 -0.715 -47.222 1.00 94.31 643 SER A C 1
ATOM 4869 O O . SER A 1 643 ? 45.903 0.451 -47.316 1.00 94.31 643 SER A O 1
ATOM 4871 N N . ILE A 1 644 ? 47.501 -1.016 -46.765 1.00 90.81 644 ILE A N 1
ATOM 4872 C CA . ILE A 1 644 ? 48.441 0.013 -46.307 1.00 90.81 644 ILE A CA 1
ATOM 4873 C C . ILE A 1 644 ? 48.701 1.080 -47.382 1.00 90.81 644 ILE A C 1
ATOM 4875 O O . ILE A 1 644 ? 48.763 2.263 -47.073 1.00 90.81 644 ILE A O 1
ATOM 4879 N N . ALA A 1 645 ? 48.753 0.696 -48.663 1.00 89.81 645 ALA A N 1
ATOM 4880 C CA . ALA A 1 645 ? 48.885 1.635 -49.777 1.00 89.81 645 ALA A CA 1
ATOM 4881 C C . ALA A 1 645 ? 47.702 2.618 -49.859 1.00 89.81 645 ALA A C 1
ATOM 4883 O O . ALA A 1 645 ? 47.904 3.819 -50.049 1.00 89.81 645 ALA A O 1
ATOM 4884 N N . THR A 1 646 ? 46.477 2.123 -49.663 1.00 91.69 646 THR A N 1
ATOM 4885 C CA . THR A 1 646 ? 45.276 2.964 -49.615 1.00 91.69 646 THR A CA 1
ATOM 4886 C C . THR A 1 646 ? 45.282 3.842 -48.364 1.00 91.69 646 THR A C 1
ATOM 4888 O O . THR A 1 646 ? 45.065 5.043 -48.489 1.00 91.69 646 THR A O 1
ATOM 4891 N N . ALA A 1 647 ? 45.616 3.307 -47.184 1.00 90.50 647 ALA A N 1
ATOM 4892 C CA . ALA A 1 647 ? 45.711 4.084 -45.943 1.00 90.50 647 ALA A CA 1
ATOM 4893 C C . ALA A 1 647 ? 46.679 5.272 -46.075 1.00 90.50 647 ALA A C 1
ATOM 4895 O O . ALA A 1 647 ? 46.317 6.396 -45.736 1.00 90.50 647 ALA A O 1
ATOM 4896 N N . ARG A 1 648 ? 47.855 5.068 -46.683 1.00 88.31 648 ARG A N 1
ATOM 4897 C CA . ARG A 1 648 ? 48.812 6.153 -46.969 1.00 88.31 648 ARG A CA 1
ATOM 4898 C C . ARG A 1 648 ? 48.241 7.234 -47.883 1.00 88.31 648 ARG A C 1
ATOM 4900 O O . ARG A 1 648 ? 48.572 8.404 -47.722 1.00 88.31 648 ARG A O 1
ATOM 4907 N N . SER A 1 649 ? 47.386 6.863 -48.838 1.00 87.12 649 SER A N 1
ATOM 4908 C CA . SER A 1 649 ? 46.738 7.829 -49.735 1.00 87.12 649 SER A CA 1
ATOM 4909 C C . SER A 1 649 ? 45.666 8.681 -49.045 1.00 87.12 649 SER A C 1
ATOM 4911 O O . SER A 1 649 ? 45.382 9.774 -49.524 1.00 87.12 649 SER A O 1
ATOM 4913 N N . LEU A 1 650 ? 45.113 8.205 -47.921 1.00 87.38 650 LEU A N 1
ATOM 4914 C CA . LEU A 1 650 ? 44.071 8.876 -47.132 1.00 87.38 650 LEU A CA 1
ATOM 4915 C C . LEU A 1 650 ? 44.631 9.870 -46.100 1.00 87.38 650 LEU A C 1
ATOM 4917 O O . LEU A 1 650 ? 43.860 10.591 -45.463 1.00 87.38 650 LEU A O 1
ATOM 4921 N N . VAL A 1 651 ? 45.956 9.906 -45.917 1.00 82.62 651 VAL A N 1
ATOM 4922 C CA . VAL A 1 651 ? 46.641 10.868 -45.045 1.00 82.62 651 VAL A CA 1
ATOM 4923 C C . VAL A 1 651 ? 46.816 12.194 -45.789 1.00 82.62 651 VAL A C 1
ATOM 4925 O O . VAL A 1 651 ? 47.454 12.258 -46.848 1.00 82.62 651 VAL A O 1
ATOM 4928 N N . GLY A 1 652 ? 46.244 13.259 -45.218 1.00 71.12 652 GLY A N 1
ATOM 4929 C CA . GLY A 1 652 ? 46.217 14.594 -45.822 1.00 71.12 652 GLY A CA 1
ATOM 4930 C C . GLY A 1 652 ? 47.592 15.260 -45.938 1.00 71.12 652 GLY A C 1
ATOM 4931 O O . GLY A 1 652 ? 47.867 15.896 -46.954 1.00 71.12 652 GLY A O 1
ATOM 4932 N N . ASP A 1 653 ? 48.471 15.079 -44.946 1.00 73.81 653 ASP A N 1
ATOM 4933 C CA . ASP A 1 653 ? 49.831 15.630 -44.963 1.00 73.81 653 ASP A CA 1
ATOM 4934 C C . ASP A 1 653 ? 50.815 14.671 -45.656 1.00 73.81 653 ASP A C 1
ATOM 4936 O O . ASP A 1 653 ? 51.010 13.525 -45.243 1.00 73.81 653 ASP A O 1
ATOM 4940 N N . ALA A 1 654 ? 51.473 15.152 -46.714 1.00 69.75 654 ALA A N 1
ATOM 4941 C CA . ALA A 1 654 ? 52.473 14.396 -47.460 1.00 69.75 654 ALA A CA 1
ATOM 4942 C C . ALA A 1 654 ? 53.676 13.973 -46.595 1.00 69.75 654 ALA A C 1
ATOM 4944 O O . ALA A 1 654 ? 54.264 12.926 -46.867 1.00 69.75 654 ALA A O 1
ATOM 4945 N N . ALA A 1 655 ? 54.015 14.736 -45.547 1.00 69.44 655 ALA A N 1
ATOM 4946 C CA . ALA A 1 655 ? 55.115 14.424 -44.631 1.00 69.44 655 ALA A CA 1
ATOM 4947 C C . ALA A 1 655 ? 54.834 13.205 -43.729 1.00 69.44 655 ALA A C 1
ATOM 4949 O O . ALA A 1 655 ? 55.771 12.587 -43.213 1.00 69.44 655 ALA A O 1
ATOM 4950 N N . ASP A 1 656 ? 53.561 12.837 -43.564 1.00 72.06 656 ASP A N 1
ATOM 4951 C CA . ASP A 1 656 ? 53.111 11.763 -42.674 1.00 72.06 656 ASP A CA 1
ATOM 4952 C C . ASP A 1 656 ? 52.734 10.470 -43.411 1.00 72.06 656 ASP A C 1
ATOM 4954 O O . ASP A 1 656 ? 52.609 9.418 -42.782 1.00 72.06 656 ASP A O 1
ATOM 4958 N N . ARG A 1 657 ? 52.639 10.498 -44.750 1.00 77.00 657 ARG A N 1
ATOM 4959 C CA . ARG A 1 657 ? 52.265 9.333 -45.585 1.00 77.00 657 ARG A CA 1
ATOM 4960 C C . ARG A 1 657 ? 53.168 8.121 -45.407 1.00 77.00 657 ARG A C 1
ATOM 4962 O O . ARG A 1 657 ? 52.754 6.992 -45.625 1.00 77.00 657 ARG A O 1
ATOM 4969 N N . ASP A 1 658 ? 54.403 8.364 -45.017 1.00 74.56 658 ASP A N 1
ATOM 4970 C CA . ASP A 1 658 ? 55.476 7.381 -44.997 1.00 74.56 658 ASP A CA 1
ATOM 4971 C C . ASP A 1 658 ? 55.855 6.938 -43.571 1.00 74.56 658 ASP A C 1
ATOM 4973 O O . ASP A 1 658 ? 56.830 6.209 -43.365 1.00 74.56 658 ASP A O 1
ATOM 4977 N N . LYS A 1 659 ? 55.099 7.407 -42.573 1.00 82.19 659 LYS A N 1
ATOM 4978 C CA . LYS A 1 659 ? 55.310 7.131 -41.153 1.00 82.19 659 LYS A CA 1
ATOM 4979 C C . LYS A 1 659 ? 54.462 5.932 -40.714 1.00 82.19 659 LYS A C 1
ATOM 4981 O O . LYS A 1 659 ? 53.254 5.907 -40.927 1.00 82.19 659 LYS A O 1
ATOM 4986 N N . ILE A 1 660 ? 55.098 4.942 -40.085 1.00 87.94 660 ILE A N 1
ATOM 4987 C CA . ILE A 1 660 ? 54.446 3.728 -39.568 1.00 87.94 660 ILE A CA 1
ATOM 4988 C C . ILE A 1 660 ? 54.331 3.829 -38.049 1.00 87.94 660 ILE A C 1
ATOM 4990 O O . ILE A 1 660 ? 55.322 4.110 -37.376 1.00 87.94 660 ILE A O 1
ATOM 4994 N N . ALA A 1 661 ? 53.125 3.619 -37.520 1.00 87.69 661 ALA A N 1
ATOM 4995 C CA . ALA A 1 661 ? 52.854 3.689 -36.085 1.00 87.69 661 ALA A CA 1
ATOM 4996 C C . ALA A 1 661 ? 53.300 2.414 -35.355 1.00 87.69 661 ALA A C 1
ATOM 4998 O O . ALA A 1 661 ? 53.838 2.497 -34.251 1.00 87.69 661 ALA A O 1
ATOM 4999 N N . TYR A 1 662 ? 53.124 1.250 -35.990 1.00 93.69 662 TYR A N 1
ATOM 5000 C CA . TYR A 1 662 ? 53.427 -0.039 -35.377 1.00 93.69 662 TYR A CA 1
ATOM 5001 C C . TYR A 1 662 ? 54.031 -1.039 -36.355 1.00 93.69 662 TYR A C 1
ATOM 5003 O O . TYR A 1 662 ? 53.686 -1.065 -37.535 1.00 93.69 662 TYR A O 1
ATOM 5011 N N . TYR A 1 663 ? 54.864 -1.928 -35.824 1.00 94.56 663 TYR A N 1
ATOM 5012 C CA . TYR A 1 663 ? 55.265 -3.160 -36.494 1.00 94.56 663 TYR A CA 1
ATOM 5013 C C . TYR A 1 663 ? 54.807 -4.357 -35.670 1.00 94.56 663 TYR A C 1
ATOM 5015 O O . TYR A 1 663 ? 55.037 -4.421 -34.463 1.00 94.56 663 TYR A O 1
ATOM 5023 N N . ILE A 1 664 ? 54.172 -5.318 -36.327 1.00 95.12 664 ILE A N 1
ATOM 5024 C CA . ILE A 1 664 ? 53.721 -6.566 -35.723 1.00 95.12 664 ILE A CA 1
ATOM 5025 C C . ILE A 1 664 ? 54.659 -7.672 -36.174 1.00 95.12 664 ILE A C 1
ATOM 5027 O O . ILE A 1 664 ? 54.925 -7.801 -37.365 1.00 95.12 664 ILE A O 1
ATOM 5031 N N . ALA A 1 665 ? 55.134 -8.490 -35.242 1.00 95.69 665 ALA A N 1
ATOM 5032 C CA . ALA A 1 665 ? 56.023 -9.606 -35.521 1.00 95.69 665 ALA A CA 1
ATOM 5033 C C . ALA A 1 665 ? 55.397 -10.944 -35.105 1.00 95.69 665 ALA A C 1
ATOM 5035 O O . ALA A 1 665 ? 54.789 -11.065 -34.039 1.00 95.69 665 ALA A O 1
ATOM 5036 N N . ARG A 1 666 ? 55.567 -11.962 -35.950 1.00 96.25 666 ARG A N 1
ATOM 5037 C CA . ARG A 1 666 ? 55.230 -13.362 -35.659 1.00 96.25 666 ARG A CA 1
ATOM 5038 C C . ARG A 1 666 ? 56.488 -14.124 -35.279 1.00 96.25 666 ARG A C 1
ATOM 5040 O O . ARG A 1 666 ? 57.517 -13.990 -35.948 1.00 96.25 666 ARG A O 1
ATOM 5047 N N . LEU A 1 667 ? 56.382 -14.939 -34.237 1.00 95.94 667 LEU A N 1
ATOM 5048 C CA . LEU A 1 667 ? 57.482 -15.735 -33.720 1.00 95.94 667 LEU A CA 1
ATOM 5049 C C . LEU A 1 667 ? 57.510 -17.147 -34.307 1.00 95.94 667 LEU A C 1
ATOM 5051 O O . LEU A 1 667 ? 56.504 -17.674 -34.787 1.00 95.94 667 LEU A O 1
ATOM 5055 N N . ALA A 1 668 ? 58.689 -17.764 -34.278 1.00 93.75 668 ALA A N 1
ATOM 5056 C CA . ALA A 1 668 ? 58.880 -19.144 -34.686 1.00 93.75 668 ALA A CA 1
ATOM 5057 C C . ALA A 1 668 ? 58.110 -20.081 -33.738 1.00 93.75 668 ALA A C 1
ATOM 5059 O O . ALA A 1 668 ? 58.142 -19.859 -32.520 1.00 93.75 668 ALA A O 1
ATOM 5060 N N . PRO A 1 669 ? 57.450 -21.136 -34.257 1.00 89.88 669 PRO A N 1
ATOM 5061 C CA . PRO A 1 669 ? 56.733 -22.102 -33.429 1.00 89.88 669 PRO A CA 1
ATOM 5062 C C . PRO A 1 669 ? 57.610 -22.635 -32.285 1.00 89.88 669 PRO A C 1
ATOM 5064 O O . PRO A 1 669 ? 58.724 -23.094 -32.522 1.00 89.88 669 PRO A O 1
ATOM 5067 N N . GLY A 1 670 ? 57.112 -22.567 -31.045 1.00 88.31 670 GLY A N 1
ATOM 5068 C CA . GLY A 1 670 ? 57.840 -23.000 -29.841 1.00 88.31 670 GLY A CA 1
ATOM 5069 C C . GLY A 1 670 ? 58.649 -21.910 -29.122 1.00 88.31 670 GLY A C 1
ATOM 5070 O O . GLY A 1 670 ? 59.211 -22.185 -28.065 1.00 88.31 670 GLY A O 1
ATOM 5071 N N . SER A 1 671 ? 58.691 -20.682 -29.646 1.00 93.19 671 SER A N 1
ATOM 5072 C CA . SER A 1 671 ? 59.301 -19.535 -28.954 1.00 93.19 671 SER A CA 1
ATOM 5073 C C . SER A 1 671 ? 58.367 -18.976 -27.875 1.00 93.19 671 SER A C 1
ATOM 5075 O O . SER A 1 671 ? 57.177 -18.815 -28.131 1.00 93.19 671 SER A O 1
ATOM 5077 N N . ASP A 1 672 ? 58.899 -18.624 -26.699 1.00 94.00 672 ASP A N 1
ATOM 5078 C CA . ASP A 1 672 ? 58.138 -17.929 -25.648 1.00 94.00 672 ASP A CA 1
ATOM 5079 C C . ASP A 1 672 ? 58.067 -16.413 -25.942 1.00 94.00 672 ASP A C 1
ATOM 5081 O O . ASP A 1 672 ? 59.106 -15.738 -25.909 1.00 94.00 672 ASP A O 1
ATOM 5085 N N . PRO A 1 673 ? 56.871 -15.843 -26.201 1.00 93.44 673 PRO A N 1
ATOM 5086 C CA . PRO A 1 673 ? 56.717 -14.420 -26.491 1.00 93.44 673 PRO A CA 1
ATOM 5087 C C . PRO A 1 673 ? 57.229 -13.492 -25.386 1.00 93.44 673 PRO A C 1
ATOM 5089 O O . PRO A 1 673 ? 57.726 -12.412 -25.699 1.00 93.44 673 PRO A O 1
ATOM 5092 N N . ALA A 1 674 ? 57.152 -13.882 -24.110 1.00 94.62 674 ALA A N 1
ATOM 5093 C CA . ALA A 1 674 ? 57.616 -13.037 -23.009 1.00 94.62 674 ALA A CA 1
ATOM 5094 C C . ALA A 1 674 ? 59.147 -12.893 -23.018 1.00 94.62 674 ALA A C 1
ATOM 5096 O O . ALA A 1 674 ? 59.679 -11.790 -22.878 1.00 94.62 674 ALA A O 1
ATOM 5097 N N . VAL A 1 675 ? 59.853 -13.998 -23.278 1.00 94.62 675 VAL A N 1
ATOM 5098 C CA . VAL A 1 675 ? 61.321 -14.021 -23.374 1.00 94.62 675 VAL A CA 1
ATOM 5099 C C . VAL A 1 675 ? 61.802 -13.216 -24.581 1.00 94.62 675 VAL A C 1
ATOM 5101 O O . VAL A 1 675 ? 62.758 -12.442 -24.477 1.00 94.62 675 VAL A O 1
ATOM 5104 N N . VAL A 1 676 ? 61.134 -13.365 -25.731 1.00 94.44 676 VAL A N 1
ATOM 5105 C CA . VAL A 1 676 ? 61.482 -12.604 -26.940 1.00 94.44 676 VAL A CA 1
ATOM 5106 C C . VAL A 1 676 ? 61.184 -11.115 -26.755 1.00 94.44 676 VAL A C 1
ATOM 5108 O O . VAL A 1 676 ? 62.019 -10.285 -27.114 1.00 94.44 676 VAL A O 1
ATOM 5111 N N . ARG A 1 677 ? 60.057 -10.761 -26.118 1.00 95.31 677 ARG A N 1
ATOM 5112 C CA . ARG A 1 677 ? 59.755 -9.376 -25.731 1.00 95.31 677 ARG A CA 1
ATOM 5113 C C . ARG A 1 677 ? 60.876 -8.785 -24.879 1.00 95.31 677 ARG A C 1
ATOM 5115 O O . ARG A 1 677 ? 61.343 -7.702 -25.204 1.00 95.31 677 ARG A O 1
ATOM 5122 N N . ASP A 1 678 ? 61.347 -9.469 -23.837 1.00 94.94 678 ASP A N 1
ATOM 5123 C CA . ASP A 1 678 ? 62.417 -8.941 -22.970 1.00 94.94 678 ASP A CA 1
ATOM 5124 C C . ASP A 1 678 ? 63.732 -8.702 -23.701 1.00 94.94 678 ASP A C 1
ATOM 5126 O O . ASP A 1 678 ? 64.444 -7.730 -23.428 1.00 94.94 678 ASP A O 1
ATOM 5130 N N . ARG A 1 679 ? 64.066 -9.577 -24.649 1.00 93.75 679 ARG A N 1
ATOM 5131 C CA . ARG A 1 679 ? 65.247 -9.409 -25.494 1.00 93.75 679 ARG A CA 1
ATOM 5132 C C . ARG A 1 679 ? 65.099 -8.197 -26.413 1.00 93.75 679 ARG A C 1
ATOM 5134 O O . ARG A 1 679 ? 65.989 -7.348 -26.442 1.00 93.75 679 ARG A O 1
ATOM 5141 N N . LEU A 1 680 ? 63.965 -8.085 -27.100 1.00 93.94 680 LEU A N 1
ATOM 5142 C CA . LEU A 1 680 ? 63.660 -6.966 -27.990 1.00 93.94 680 LEU A CA 1
ATOM 5143 C C . LEU A 1 680 ? 63.490 -5.638 -27.236 1.00 93.94 680 LEU A C 1
ATOM 5145 O O . LEU A 1 680 ? 63.849 -4.597 -27.774 1.00 93.94 680 LEU A O 1
ATOM 5149 N N . ALA A 1 681 ? 63.025 -5.649 -25.985 1.00 93.81 681 ALA A N 1
ATOM 5150 C CA . ALA A 1 681 ? 62.867 -4.451 -25.159 1.00 93.81 681 ALA A CA 1
ATOM 5151 C C . ALA A 1 681 ? 64.212 -3.774 -24.861 1.00 93.81 681 ALA A C 1
ATOM 5153 O O . ALA A 1 681 ? 64.300 -2.546 -24.866 1.00 93.81 681 ALA A O 1
ATOM 5154 N N . LYS A 1 682 ? 65.283 -4.560 -24.676 1.00 93.06 682 LYS A N 1
ATOM 5155 C CA . LYS A 1 682 ? 66.647 -4.030 -24.504 1.00 93.06 682 LYS A CA 1
ATOM 5156 C C . LYS A 1 682 ? 67.134 -3.296 -25.753 1.00 93.06 682 LYS A C 1
ATOM 5158 O O . LYS A 1 682 ? 67.749 -2.240 -25.636 1.00 93.06 682 LYS A O 1
ATOM 5163 N N . VAL A 1 683 ? 66.835 -3.838 -26.934 1.00 91.81 683 VAL A N 1
ATOM 5164 C CA . VAL A 1 683 ? 67.157 -3.206 -28.225 1.00 91.81 683 VAL A CA 1
ATOM 5165 C C . VAL A 1 683 ? 66.292 -1.962 -28.434 1.00 91.81 683 VAL A C 1
ATOM 5167 O O . VAL A 1 683 ? 66.800 -0.893 -28.765 1.00 91.81 683 VAL A O 1
ATOM 5170 N N . GLY A 1 684 ? 64.993 -2.070 -28.160 1.00 89.94 684 GLY A N 1
ATOM 5171 C CA . GLY A 1 684 ? 64.031 -0.983 -28.301 1.00 89.94 684 GLY A CA 1
ATOM 5172 C C . GLY A 1 684 ? 64.377 0.252 -27.473 1.00 89.94 684 GLY A C 1
ATOM 5173 O O . GLY A 1 684 ? 64.301 1.371 -27.983 1.00 89.94 684 GLY A O 1
ATOM 5174 N N . ALA A 1 685 ? 64.864 0.063 -26.242 1.00 89.62 685 ALA A N 1
ATOM 5175 C CA . ALA A 1 685 ? 65.314 1.159 -25.386 1.00 89.62 685 ALA A CA 1
ATOM 5176 C C . ALA A 1 685 ? 66.438 2.001 -26.025 1.00 89.62 685 ALA A C 1
ATOM 5178 O O . ALA A 1 685 ? 66.444 3.223 -25.878 1.00 89.62 685 ALA A O 1
ATOM 5179 N N . ALA A 1 686 ? 67.353 1.375 -26.775 1.00 89.00 686 ALA A N 1
ATOM 5180 C CA . ALA A 1 686 ? 68.429 2.068 -27.488 1.00 89.00 686 ALA A CA 1
ATOM 5181 C C . ALA A 1 686 ? 67.961 2.713 -28.808 1.00 89.00 686 ALA A C 1
ATOM 5183 O O . ALA A 1 686 ? 68.493 3.744 -29.217 1.00 89.00 686 ALA A O 1
ATOM 5184 N N . HIS A 1 687 ? 66.939 2.139 -29.450 1.00 89.81 687 HIS A N 1
ATOM 5185 C CA . HIS A 1 687 ? 66.461 2.526 -30.785 1.00 89.81 687 HIS A CA 1
ATOM 5186 C C . HIS A 1 687 ? 65.082 3.207 -30.787 1.00 89.81 687 HIS A C 1
ATOM 5188 O O . HIS A 1 687 ? 64.441 3.328 -31.828 1.00 89.81 687 HIS A O 1
ATOM 5194 N N . ARG A 1 688 ? 64.635 3.709 -29.628 1.00 89.56 688 ARG A N 1
ATOM 5195 C CA . ARG A 1 688 ? 63.415 4.520 -29.453 1.00 89.56 688 ARG A CA 1
ATOM 5196 C C . ARG A 1 688 ? 62.115 3.822 -29.884 1.00 89.56 688 ARG A C 1
ATOM 5198 O O . ARG A 1 688 ? 61.197 4.483 -30.370 1.00 89.56 688 ARG A O 1
ATOM 5205 N N . PHE A 1 689 ? 62.010 2.517 -29.647 1.00 93.94 689 PHE A N 1
ATOM 5206 C CA . PHE A 1 689 ? 60.753 1.772 -29.751 1.00 93.94 689 PHE A CA 1
ATOM 5207 C C . PHE A 1 689 ? 60.530 0.913 -28.501 1.00 93.94 689 PHE A C 1
ATOM 5209 O O . PHE A 1 689 ? 61.473 0.520 -27.823 1.00 93.94 689 PHE A O 1
ATOM 5216 N N . ALA A 1 690 ? 59.279 0.635 -28.168 1.00 95.12 690 ALA A N 1
ATOM 5217 C CA . ALA A 1 690 ? 58.903 -0.298 -27.115 1.00 95.12 690 ALA A CA 1
ATOM 5218 C C . ALA A 1 690 ? 58.229 -1.516 -27.738 1.00 95.12 690 ALA A C 1
ATOM 5220 O O . ALA A 1 690 ? 57.659 -1.425 -28.827 1.00 95.12 690 ALA A O 1
ATOM 5221 N N . VAL A 1 691 ? 58.327 -2.653 -27.054 1.00 95.50 691 VAL A N 1
ATOM 5222 C CA . VAL A 1 691 ? 57.723 -3.911 -27.487 1.00 95.50 691 VAL A CA 1
ATOM 5223 C C . VAL A 1 691 ? 56.847 -4.491 -26.397 1.00 95.50 691 VAL A C 1
ATOM 5225 O O . VAL A 1 691 ? 57.190 -4.443 -25.218 1.00 95.50 691 VAL A O 1
ATOM 5228 N N . TRP A 1 692 ? 55.746 -5.094 -26.816 1.00 96.00 692 TRP A N 1
ATOM 5229 C CA . TRP A 1 692 ? 54.796 -5.768 -25.946 1.00 96.00 692 TRP A CA 1
ATOM 5230 C C . TRP A 1 692 ? 54.413 -7.105 -26.554 1.00 96.00 692 TRP A C 1
ATOM 5232 O O . TRP A 1 692 ? 54.407 -7.274 -27.777 1.00 96.00 692 TRP A O 1
ATOM 5242 N N . THR A 1 693 ? 54.039 -8.054 -25.703 1.00 95.94 693 THR A N 1
ATOM 5243 C CA . THR A 1 693 ? 53.310 -9.224 -26.197 1.00 95.94 693 THR A CA 1
ATOM 5244 C C . THR A 1 693 ? 51.896 -8.810 -26.604 1.00 95.94 693 THR A C 1
ATOM 5246 O O . THR A 1 693 ? 51.340 -7.845 -26.075 1.00 95.94 693 THR A O 1
ATOM 5249 N N . HIS A 1 694 ? 51.278 -9.549 -27.524 1.00 92.12 694 HIS A N 1
ATOM 5250 C CA . HIS A 1 694 ? 49.908 -9.248 -27.950 1.00 92.12 694 HIS A CA 1
ATOM 5251 C C . HIS A 1 694 ? 48.889 -9.288 -26.789 1.00 92.12 694 HIS A C 1
ATOM 5253 O O . HIS A 1 694 ? 47.926 -8.525 -26.790 1.00 92.12 694 HIS A O 1
ATOM 5259 N N . VAL A 1 695 ? 49.099 -10.145 -25.781 1.00 91.62 695 VAL A N 1
ATOM 5260 C CA . VAL A 1 695 ? 48.237 -10.226 -24.586 1.00 91.62 695 VAL A CA 1
ATOM 5261 C C . VAL A 1 695 ? 48.419 -8.990 -23.710 1.00 91.62 695 VAL A C 1
ATOM 5263 O O . VAL A 1 695 ? 47.437 -8.359 -23.331 1.00 91.62 695 VAL A O 1
ATOM 5266 N N . GLU A 1 696 ? 49.672 -8.622 -23.441 1.00 93.69 696 GLU A N 1
ATOM 5267 C CA . GLU A 1 696 ? 50.028 -7.465 -22.617 1.00 93.69 696 GLU A CA 1
ATOM 5268 C C . GLU A 1 696 ? 49.500 -6.163 -23.227 1.00 93.69 696 GLU A C 1
ATOM 5270 O O . GLU A 1 696 ? 48.861 -5.372 -22.540 1.00 93.69 696 GLU A O 1
ATOM 5275 N N . PHE A 1 697 ? 49.682 -5.960 -24.535 1.00 93.62 697 PHE A N 1
ATOM 5276 C CA . PHE A 1 697 ? 49.242 -4.723 -25.179 1.00 93.62 697 PHE A CA 1
ATOM 5277 C C . PHE A 1 697 ? 47.713 -4.609 -25.254 1.00 93.62 697 PHE A C 1
ATOM 5279 O O . PHE A 1 697 ? 47.164 -3.534 -25.019 1.00 93.62 697 PHE A O 1
ATOM 5286 N N . ALA A 1 698 ? 47.005 -5.719 -25.500 1.00 91.50 698 ALA A N 1
ATOM 5287 C CA . ALA A 1 698 ? 45.542 -5.740 -25.468 1.00 91.50 698 ALA A CA 1
ATOM 5288 C C . ALA A 1 698 ? 44.987 -5.453 -24.059 1.00 91.50 698 ALA A C 1
ATOM 5290 O O . ALA A 1 698 ? 43.986 -4.747 -23.920 1.00 91.50 698 ALA A O 1
ATOM 5291 N N . GLN A 1 699 ? 45.638 -5.979 -23.016 1.00 90.56 699 GLN A N 1
ATOM 5292 C CA . GLN A 1 699 ? 45.280 -5.714 -21.620 1.00 90.56 699 GLN A CA 1
ATOM 5293 C C . GLN A 1 699 ? 45.565 -4.264 -21.221 1.00 90.56 699 GLN A C 1
ATOM 5295 O O . GLN A 1 699 ? 44.717 -3.644 -20.579 1.00 90.56 699 GLN A O 1
ATOM 5300 N N . ASN A 1 700 ? 46.705 -3.703 -21.632 1.00 91.12 700 ASN A N 1
ATOM 5301 C CA . ASN A 1 700 ? 47.044 -2.300 -21.386 1.00 91.12 700 ASN A CA 1
ATOM 5302 C C . ASN A 1 700 ? 46.012 -1.364 -22.024 1.00 91.12 700 ASN A C 1
ATOM 5304 O O . ASN A 1 700 ? 45.503 -0.477 -21.342 1.00 91.12 700 ASN A O 1
ATOM 5308 N N . ALA A 1 701 ? 45.614 -1.636 -23.273 1.00 90.44 701 ALA A N 1
ATOM 5309 C CA . ALA A 1 701 ? 44.576 -0.876 -23.966 1.00 90.44 701 ALA A CA 1
ATOM 5310 C C . ALA A 1 701 ? 43.237 -0.905 -23.207 1.00 90.44 701 ALA A C 1
ATOM 5312 O O . ALA A 1 701 ? 42.645 0.141 -22.937 1.00 90.44 701 ALA A O 1
ATOM 5313 N N . ALA A 1 702 ? 42.776 -2.090 -22.793 1.00 89.00 702 ALA A N 1
ATOM 5314 C CA . ALA A 1 702 ? 41.541 -2.219 -22.017 1.00 89.00 702 ALA A CA 1
ATOM 5315 C C . ALA A 1 702 ? 41.633 -1.522 -20.645 1.00 89.00 702 ALA A C 1
ATOM 5317 O O . ALA A 1 702 ? 40.680 -0.876 -20.210 1.00 89.00 702 ALA A O 1
ATOM 5318 N N . THR A 1 703 ? 42.783 -1.617 -19.973 1.00 89.00 703 THR A N 1
ATOM 5319 C CA . THR A 1 703 ? 43.025 -1.026 -18.645 1.00 89.00 703 THR A CA 1
ATOM 5320 C C . THR A 1 703 ? 43.055 0.498 -18.706 1.00 89.00 703 THR A C 1
ATOM 5322 O O . THR A 1 703 ? 42.419 1.146 -17.877 1.00 89.00 703 THR A O 1
ATOM 5325 N N . TYR A 1 704 ? 43.723 1.066 -19.712 1.00 90.25 704 TYR A N 1
ATOM 5326 C CA . TYR A 1 704 ? 43.753 2.504 -19.973 1.00 90.25 704 TYR A CA 1
ATOM 5327 C C . TYR A 1 704 ? 42.335 3.064 -20.126 1.00 90.25 704 TYR A C 1
ATOM 5329 O O . TYR A 1 704 ? 41.927 3.970 -19.395 1.00 90.25 704 TYR A O 1
ATOM 5337 N N . TRP A 1 705 ? 41.535 2.460 -21.010 1.00 87.50 705 TRP A N 1
ATOM 5338 C CA . TRP A 1 705 ? 40.152 2.883 -21.213 1.00 87.50 705 TRP A CA 1
ATOM 5339 C C . TRP A 1 705 ? 39.280 2.694 -19.977 1.00 87.50 705 TRP A C 1
ATOM 5341 O O . TRP A 1 705 ? 38.425 3.532 -19.704 1.00 87.50 705 TRP A O 1
ATOM 5351 N N . MET A 1 706 ? 39.506 1.639 -19.200 1.00 87.62 706 MET A N 1
ATOM 5352 C CA . MET A 1 706 ? 38.714 1.366 -18.008 1.00 87.62 706 MET A CA 1
ATOM 5353 C C . MET A 1 706 ? 39.058 2.305 -16.844 1.00 87.62 706 MET A C 1
ATOM 5355 O O . MET A 1 706 ? 38.148 2.830 -16.208 1.00 87.62 706 MET A O 1
ATOM 5359 N N . PHE A 1 707 ? 40.335 2.563 -16.560 1.00 86.81 707 PHE A N 1
ATOM 5360 C CA . PHE A 1 707 ? 40.737 3.251 -15.326 1.00 86.81 707 PHE A CA 1
ATOM 5361 C C . PHE A 1 707 ? 41.363 4.631 -15.524 1.00 86.81 707 PHE A C 1
ATOM 5363 O O . PHE A 1 707 ? 41.205 5.476 -14.646 1.00 86.81 707 PHE A O 1
ATOM 5370 N N . GLU A 1 708 ? 42.026 4.901 -16.649 1.00 86.31 708 GLU A N 1
ATOM 5371 C CA . GLU A 1 708 ? 42.720 6.180 -16.863 1.00 86.31 708 GLU A CA 1
ATOM 5372 C C . GLU A 1 708 ? 41.825 7.237 -17.524 1.00 86.31 708 GLU A C 1
ATOM 5374 O O . GLU A 1 708 ? 41.955 8.423 -17.231 1.00 86.31 708 GLU A O 1
ATOM 5379 N N . THR A 1 709 ? 40.855 6.831 -18.352 1.00 87.31 709 THR A N 1
ATOM 5380 C CA . THR A 1 709 ? 39.918 7.773 -19.007 1.00 87.31 709 THR A CA 1
ATOM 5381 C C . THR A 1 709 ? 38.771 8.245 -18.103 1.00 87.31 709 THR A C 1
ATOM 5383 O O . THR A 1 709 ? 37.972 9.093 -18.496 1.00 87.31 709 THR A O 1
ATOM 5386 N N . GLY A 1 710 ? 38.645 7.672 -16.900 1.00 82.31 710 GLY A N 1
ATOM 5387 C CA . GLY A 1 710 ? 37.534 7.918 -15.974 1.00 82.31 710 GLY A CA 1
ATOM 5388 C C . GLY A 1 710 ? 36.230 7.182 -16.321 1.00 82.31 710 GLY A C 1
ATOM 5389 O O . GLY A 1 710 ? 35.310 7.173 -15.502 1.00 82.31 710 GLY A O 1
ATOM 5390 N N . ALA A 1 711 ? 36.138 6.508 -17.473 1.00 82.44 711 ALA A N 1
ATOM 5391 C CA . ALA A 1 711 ? 34.920 5.813 -17.892 1.00 82.44 711 ALA A CA 1
ATOM 5392 C C . ALA A 1 711 ? 34.525 4.666 -16.937 1.00 82.44 711 ALA A C 1
ATOM 5394 O O . ALA A 1 711 ? 33.349 4.527 -16.594 1.00 82.44 711 ALA A O 1
ATOM 5395 N N . GLY A 1 712 ? 35.486 3.890 -16.422 1.00 84.06 712 GLY A N 1
ATOM 5396 C CA . GLY A 1 712 ? 35.222 2.850 -15.418 1.00 84.06 712 GLY A CA 1
ATOM 5397 C C . GLY A 1 712 ? 34.832 3.393 -14.041 1.00 84.06 712 GLY A C 1
ATOM 5398 O O . GLY A 1 712 ? 34.105 2.717 -13.314 1.00 84.06 712 GLY A O 1
ATOM 5399 N N . LEU A 1 713 ? 35.210 4.632 -13.696 1.00 86.19 713 LEU A N 1
ATOM 5400 C CA . LEU A 1 713 ? 34.739 5.284 -12.467 1.00 86.19 713 LEU A CA 1
ATOM 5401 C C . LEU A 1 713 ? 33.212 5.471 -12.500 1.00 86.19 713 LEU A C 1
ATOM 5403 O O . LEU A 1 713 ? 32.545 5.285 -11.483 1.00 86.19 713 LEU A O 1
ATOM 5407 N N . GLY A 1 714 ? 32.651 5.766 -13.679 1.00 86.88 714 GLY A N 1
ATOM 5408 C CA . GLY A 1 714 ? 31.204 5.842 -13.893 1.00 86.88 714 GLY A CA 1
ATOM 5409 C C . GLY A 1 714 ? 30.497 4.508 -13.635 1.00 86.88 714 GLY A C 1
ATOM 5410 O O . GLY A 1 714 ? 29.467 4.475 -12.962 1.00 86.88 714 GLY A O 1
ATOM 5411 N N . PHE A 1 715 ? 31.082 3.395 -14.086 1.00 89.00 715 PHE A N 1
ATOM 5412 C CA . PHE A 1 715 ? 30.563 2.053 -13.799 1.00 89.00 715 PHE A CA 1
ATOM 5413 C C . PHE A 1 715 ? 30.666 1.692 -12.313 1.00 89.00 715 PHE A C 1
ATOM 5415 O O . PHE A 1 715 ? 29.739 1.097 -11.765 1.00 89.00 715 PHE A O 1
ATOM 5422 N N . LEU A 1 716 ? 31.748 2.083 -11.637 1.00 87.44 716 LEU A N 1
ATOM 5423 C CA . LEU A 1 716 ? 31.910 1.863 -10.197 1.00 87.44 716 LEU A CA 1
ATOM 5424 C C . LEU A 1 716 ? 30.897 2.683 -9.383 1.00 87.44 716 LEU A C 1
ATOM 5426 O O . LEU A 1 716 ? 30.299 2.169 -8.438 1.00 87.44 716 LEU A O 1
ATOM 5430 N N . PHE A 1 717 ? 30.643 3.931 -9.781 1.00 90.31 717 PHE A N 1
ATOM 5431 C CA . PHE A 1 717 ? 29.587 4.753 -9.191 1.00 90.31 717 PHE A CA 1
ATOM 5432 C C . PHE A 1 717 ? 28.201 4.128 -9.400 1.00 90.31 717 PHE A C 1
ATOM 5434 O O . PHE A 1 717 ? 27.422 4.026 -8.453 1.00 90.31 717 PHE A O 1
ATOM 5441 N N . LEU A 1 718 ? 27.907 3.635 -10.607 1.00 91.19 718 LEU A N 1
ATOM 5442 C CA . LEU A 1 718 ? 26.646 2.947 -10.885 1.00 91.19 718 LEU A CA 1
ATOM 5443 C C . LEU A 1 718 ? 26.510 1.654 -10.062 1.00 91.19 718 LEU A C 1
ATOM 5445 O O . LEU A 1 718 ? 25.438 1.393 -9.519 1.00 91.19 718 LEU A O 1
ATOM 5449 N N . ALA A 1 719 ? 27.597 0.897 -9.872 1.00 91.12 719 ALA A N 1
ATOM 5450 C CA . ALA A 1 719 ? 27.624 -0.266 -8.983 1.00 91.12 719 ALA A CA 1
ATOM 5451 C C . ALA A 1 719 ? 27.275 0.103 -7.534 1.00 91.12 719 ALA A C 1
ATOM 5453 O O . ALA A 1 719 ? 26.499 -0.603 -6.889 1.00 91.12 719 ALA A O 1
ATOM 5454 N N . LEU A 1 720 ? 27.803 1.225 -7.032 1.00 93.56 720 LEU A N 1
ATOM 5455 C CA . LEU A 1 720 ? 27.491 1.736 -5.696 1.00 93.56 720 LEU A CA 1
ATOM 5456 C C . LEU A 1 720 ? 26.014 2.134 -5.572 1.00 93.56 720 LEU A C 1
ATOM 5458 O O . LEU A 1 720 ? 25.373 1.813 -4.572 1.00 93.56 720 LEU A O 1
ATOM 5462 N N . VAL A 1 721 ? 25.448 2.788 -6.589 1.00 93.88 721 VAL A N 1
ATOM 5463 C CA . VAL A 1 721 ? 24.016 3.128 -6.616 1.00 93.88 721 VAL A CA 1
ATOM 5464 C C . VAL A 1 721 ? 23.161 1.861 -6.598 1.00 93.88 721 VAL A C 1
ATOM 5466 O O . VAL A 1 721 ? 22.245 1.761 -5.782 1.00 93.88 721 VAL A O 1
ATOM 5469 N N . VAL A 1 722 ? 23.483 0.867 -7.434 1.00 94.00 722 VAL A N 1
ATOM 5470 C CA . VAL A 1 722 ? 22.780 -0.427 -7.452 1.00 94.00 722 VAL A CA 1
ATOM 5471 C C . VAL A 1 722 ? 22.896 -1.131 -6.099 1.00 94.00 722 VAL A C 1
ATOM 5473 O O . VAL A 1 722 ? 21.911 -1.684 -5.617 1.00 94.00 722 VAL A O 1
ATOM 5476 N N . PHE A 1 723 ? 24.056 -1.057 -5.444 1.00 94.25 723 PHE A N 1
ATOM 5477 C CA . PHE A 1 723 ? 24.245 -1.589 -4.098 1.00 94.25 723 PHE A CA 1
ATOM 5478 C C . PHE A 1 723 ? 23.322 -0.915 -3.075 1.00 94.25 723 PHE A C 1
ATOM 5480 O O . PHE A 1 723 ? 22.601 -1.605 -2.356 1.00 94.25 723 PHE A O 1
ATOM 5487 N N . ILE A 1 724 ? 23.290 0.420 -3.031 1.00 94.31 724 ILE A N 1
ATOM 5488 C CA . ILE A 1 724 ? 22.458 1.179 -2.084 1.00 94.31 724 ILE A CA 1
ATOM 5489 C C . ILE A 1 724 ? 20.970 0.902 -2.324 1.00 94.31 724 ILE A C 1
ATOM 5491 O O . ILE A 1 724 ? 20.246 0.560 -1.388 1.00 94.31 724 ILE A O 1
ATOM 5495 N N . VAL A 1 725 ? 20.512 1.007 -3.574 1.00 94.12 725 VAL A N 1
ATOM 5496 C CA . VAL A 1 725 ? 19.113 0.744 -3.946 1.00 94.12 725 VAL A CA 1
ATOM 5497 C C . VAL A 1 725 ? 18.737 -0.705 -3.632 1.00 94.12 725 VAL A C 1
ATOM 5499 O O . VAL A 1 725 ? 17.677 -0.954 -3.053 1.00 94.12 725 VAL A O 1
ATOM 5502 N N . GLY A 1 726 ? 19.630 -1.651 -3.931 1.00 93.25 726 GLY A N 1
ATOM 5503 C CA . GLY A 1 726 ? 19.469 -3.061 -3.598 1.00 93.25 726 GLY A CA 1
ATOM 5504 C C . GLY A 1 726 ? 19.301 -3.285 -2.096 1.00 93.25 726 GLY A C 1
ATOM 5505 O O . GLY A 1 726 ? 18.374 -3.992 -1.695 1.00 93.25 726 GLY A O 1
ATOM 5506 N N . VAL A 1 727 ? 20.120 -2.638 -1.256 1.00 94.31 727 VAL A N 1
ATOM 5507 C CA . VAL A 1 727 ? 19.996 -2.708 0.213 1.00 94.31 727 VAL A CA 1
ATOM 5508 C C . VAL A 1 727 ? 18.652 -2.155 0.674 1.00 94.31 727 VAL A C 1
ATOM 5510 O O . VAL A 1 727 ? 17.976 -2.805 1.474 1.00 94.31 727 VAL A O 1
ATOM 5513 N N . VAL A 1 728 ? 18.234 -0.994 0.162 1.00 93.44 728 VAL A N 1
ATOM 5514 C CA . VAL A 1 728 ? 16.979 -0.341 0.565 1.00 93.44 728 VAL A CA 1
ATOM 5515 C C . VAL A 1 728 ? 15.773 -1.209 0.206 1.00 93.44 728 VAL A C 1
ATOM 5517 O O . VAL A 1 728 ? 15.018 -1.589 1.102 1.00 93.44 728 VAL A O 1
ATOM 5520 N N . ILE A 1 729 ? 15.618 -1.598 -1.062 1.00 92.44 729 ILE A N 1
ATOM 5521 C CA . ILE A 1 729 ? 14.464 -2.388 -1.527 1.00 92.44 729 ILE A CA 1
ATOM 5522 C C . ILE A 1 729 ? 14.438 -3.765 -0.850 1.00 92.44 729 ILE A C 1
ATOM 5524 O O . ILE A 1 729 ? 13.390 -4.217 -0.377 1.00 92.44 729 ILE A O 1
ATOM 5528 N N . THR A 1 730 ? 15.592 -4.429 -0.742 1.00 92.00 730 THR A N 1
ATOM 5529 C CA . THR A 1 730 ? 15.681 -5.735 -0.075 1.00 92.00 730 THR A CA 1
ATOM 5530 C C . THR A 1 730 ? 15.373 -5.607 1.418 1.00 92.00 730 THR A C 1
ATOM 5532 O O . THR A 1 730 ? 14.684 -6.455 1.973 1.00 92.00 730 THR A O 1
ATOM 5535 N N . SER A 1 731 ? 15.798 -4.525 2.082 1.00 90.88 731 SER A N 1
ATOM 5536 C CA . SER A 1 731 ? 15.492 -4.310 3.504 1.00 90.88 731 SER A CA 1
ATOM 5537 C C . SER A 1 731 ? 14.002 -4.078 3.742 1.00 90.88 731 SER A C 1
ATOM 5539 O O . SER A 1 731 ? 13.449 -4.654 4.672 1.00 90.88 731 SER A O 1
ATOM 5541 N N . GLN A 1 732 ? 13.330 -3.311 2.878 1.00 91.38 732 GLN A N 1
ATOM 5542 C CA . GLN A 1 732 ? 11.895 -3.039 2.983 1.00 91.38 732 GLN A CA 1
ATOM 5543 C C . GLN A 1 732 ? 11.059 -4.300 2.748 1.00 91.38 732 GLN A C 1
ATOM 5545 O O . GLN A 1 732 ? 10.128 -4.587 3.500 1.00 91.38 732 GLN A O 1
ATOM 5550 N N . THR A 1 733 ? 11.411 -5.084 1.728 1.00 90.62 733 THR A N 1
ATOM 5551 C CA . THR A 1 733 ? 10.712 -6.340 1.415 1.00 90.62 733 THR A CA 1
ATOM 5552 C C . THR A 1 733 ? 10.940 -7.400 2.491 1.00 90.62 733 THR A C 1
ATOM 5554 O O . THR A 1 733 ? 9.988 -8.059 2.912 1.00 90.62 733 THR A O 1
ATOM 5557 N N . LEU A 1 734 ? 12.168 -7.526 3.002 1.00 88.00 734 LEU A N 1
ATOM 5558 C CA . LEU A 1 734 ? 12.473 -8.442 4.098 1.00 88.00 734 LEU A CA 1
ATOM 5559 C C . LEU A 1 734 ? 11.824 -7.986 5.414 1.00 88.00 734 LEU A C 1
ATOM 5561 O O . LEU A 1 734 ? 11.305 -8.819 6.150 1.00 88.00 734 LEU A O 1
ATOM 5565 N N . PHE A 1 735 ? 11.773 -6.677 5.685 1.00 86.50 735 PHE A N 1
ATOM 5566 C CA . PHE A 1 735 ? 11.049 -6.114 6.827 1.00 86.50 735 PHE A CA 1
ATOM 5567 C C . PHE A 1 735 ? 9.563 -6.468 6.768 1.00 86.50 735 PHE A C 1
ATOM 5569 O O . PHE A 1 735 ? 9.024 -6.944 7.761 1.00 86.50 735 PHE A O 1
ATOM 5576 N N . ALA A 1 736 ? 8.906 -6.311 5.614 1.00 84.62 736 ALA A N 1
ATOM 5577 C CA . ALA A 1 736 ? 7.502 -6.689 5.445 1.00 84.62 736 ALA A CA 1
ATOM 5578 C C . ALA A 1 736 ? 7.275 -8.198 5.666 1.00 84.62 736 ALA A C 1
ATOM 5580 O O . ALA A 1 736 ? 6.331 -8.591 6.357 1.00 84.62 736 ALA A O 1
ATOM 5581 N N . ALA A 1 737 ? 8.169 -9.048 5.147 1.00 85.31 737 ALA A N 1
ATOM 5582 C CA . ALA A 1 737 ? 8.111 -10.496 5.353 1.00 85.31 737 ALA A CA 1
ATOM 5583 C C . ALA A 1 737 ? 8.281 -10.877 6.837 1.00 85.31 737 ALA A C 1
ATOM 5585 O O . ALA A 1 737 ? 7.491 -11.656 7.378 1.00 85.31 737 ALA A O 1
ATOM 5586 N N . VAL A 1 738 ? 9.257 -10.278 7.525 1.00 83.62 738 VAL A N 1
ATOM 5587 C CA . VAL A 1 738 ? 9.506 -10.484 8.961 1.00 83.62 738 VAL A CA 1
ATOM 5588 C C . VAL A 1 738 ? 8.345 -9.949 9.804 1.00 83.62 738 VAL A C 1
ATOM 5590 O O . VAL A 1 738 ? 7.880 -10.650 10.701 1.00 83.62 738 VAL A O 1
ATOM 5593 N N . ALA A 1 739 ? 7.823 -8.761 9.485 1.00 81.75 739 ALA A N 1
ATOM 5594 C CA . ALA A 1 739 ? 6.684 -8.142 10.161 1.00 81.75 739 ALA A CA 1
ATOM 5595 C C . ALA A 1 739 ? 5.418 -9.006 10.064 1.00 81.75 739 ALA A C 1
ATOM 5597 O O . ALA A 1 739 ? 4.677 -9.140 11.035 1.00 81.75 739 ALA A O 1
ATOM 5598 N N . SER A 1 740 ? 5.199 -9.664 8.921 1.00 81.12 740 SER A N 1
ATOM 5599 C CA . SER A 1 740 ? 4.074 -10.591 8.745 1.00 81.12 740 SER A CA 1
ATOM 5600 C C . SER A 1 740 ? 4.172 -11.862 9.597 1.00 81.12 740 SER A C 1
ATOM 5602 O O . SER A 1 740 ? 3.169 -12.548 9.765 1.00 81.12 740 SER A O 1
ATOM 5604 N N . SER A 1 741 ? 5.359 -12.159 10.141 1.00 79.62 741 SER A N 1
ATOM 5605 C CA . SER A 1 741 ? 5.639 -13.347 10.964 1.00 79.62 741 SER A CA 1
ATOM 5606 C C . SER A 1 741 ? 5.863 -12.998 12.447 1.00 79.62 741 SER A C 1
ATOM 5608 O O . SER A 1 741 ? 6.406 -13.773 13.237 1.00 79.62 741 SER A O 1
ATOM 5610 N N . VAL A 1 742 ? 5.482 -11.777 12.838 1.00 78.00 742 VAL A N 1
ATOM 5611 C CA . VAL A 1 742 ? 5.669 -11.238 14.191 1.00 78.00 742 VAL A CA 1
ATOM 5612 C C . VAL A 1 742 ? 4.943 -12.063 15.250 1.00 78.00 742 VAL A C 1
ATOM 5614 O O . VAL A 1 742 ? 5.457 -12.227 16.357 1.00 78.00 742 VAL A O 1
ATOM 5617 N N . ARG A 1 743 ? 3.765 -12.607 14.929 1.00 72.38 743 ARG A N 1
ATOM 5618 C CA . ARG A 1 743 ? 2.943 -13.359 15.886 1.00 72.38 743 ARG A CA 1
ATOM 5619 C C . ARG A 1 743 ? 3.611 -14.693 16.245 1.00 72.38 743 ARG A C 1
ATOM 5621 O O . ARG A 1 743 ? 3.621 -15.100 17.403 1.00 72.38 743 ARG A O 1
ATOM 5628 N N . GLU A 1 744 ? 4.243 -15.325 15.266 1.00 78.50 744 GLU A N 1
ATOM 5629 C CA . GLU A 1 744 ? 5.019 -16.556 15.370 1.00 78.50 744 GLU A CA 1
ATOM 5630 C C . GLU A 1 744 ? 6.305 -16.327 16.172 1.00 78.50 744 GLU A C 1
ATOM 5632 O O . GLU A 1 744 ? 6.625 -17.097 17.081 1.00 78.50 744 GLU A O 1
ATOM 5637 N N . TYR A 1 745 ? 7.002 -15.220 15.905 1.00 76.62 745 TYR A N 1
ATOM 5638 C CA . TYR A 1 745 ? 8.178 -14.812 16.674 1.00 76.62 745 TYR A CA 1
ATOM 5639 C C . TYR A 1 745 ? 7.842 -14.458 18.126 1.00 76.62 745 TYR A C 1
ATOM 5641 O O . TYR A 1 745 ? 8.603 -14.799 19.033 1.00 76.62 745 TYR A O 1
ATOM 5649 N N . ALA A 1 746 ? 6.684 -13.844 18.372 1.00 71.56 746 ALA A N 1
ATOM 5650 C CA . ALA A 1 746 ? 6.202 -13.558 19.717 1.00 71.56 746 ALA A CA 1
ATOM 5651 C C . ALA A 1 746 ? 5.854 -14.835 20.499 1.00 71.56 746 ALA A C 1
ATOM 5653 O O . ALA A 1 746 ? 6.213 -14.943 21.671 1.00 71.56 746 ALA A O 1
ATOM 5654 N N . MET A 1 747 ? 5.231 -15.831 19.855 1.00 74.44 747 MET A N 1
ATOM 5655 C CA . MET A 1 747 ? 4.993 -17.146 20.467 1.00 74.44 747 MET A CA 1
ATOM 5656 C C . MET A 1 747 ? 6.305 -17.861 20.813 1.00 74.44 747 MET A C 1
ATOM 5658 O O . MET A 1 747 ? 6.429 -18.424 21.898 1.00 74.44 747 MET A O 1
ATOM 5662 N N . LEU A 1 748 ? 7.314 -17.796 19.941 1.00 72.38 748 LEU A N 1
ATOM 5663 C CA . LEU A 1 748 ? 8.640 -18.365 20.212 1.00 72.38 748 LEU A CA 1
ATOM 5664 C C . LEU A 1 748 ? 9.352 -17.657 21.373 1.00 72.38 748 LEU A C 1
ATOM 5666 O O . LEU A 1 748 ? 9.960 -18.323 22.213 1.00 72.38 748 LEU A O 1
ATOM 5670 N N . ASN A 1 749 ? 9.238 -16.329 21.461 1.00 70.06 749 ASN A N 1
ATOM 5671 C CA . ASN A 1 749 ? 9.753 -15.561 22.596 1.00 70.06 749 ASN A CA 1
ATOM 5672 C C . ASN A 1 749 ? 9.036 -15.952 23.905 1.00 70.06 749 ASN A C 1
ATOM 5674 O O . ASN A 1 749 ? 9.682 -16.151 24.931 1.00 70.06 749 ASN A O 1
ATOM 5678 N N . ALA A 1 750 ? 7.715 -16.171 23.859 1.00 71.69 750 ALA A N 1
ATOM 5679 C CA . ALA A 1 750 ? 6.931 -16.655 24.999 1.00 71.69 750 ALA A CA 1
ATOM 5680 C C . ALA A 1 750 ? 7.302 -18.091 25.429 1.00 71.69 750 ALA A C 1
ATOM 5682 O O . ALA A 1 750 ? 7.196 -18.429 26.605 1.00 71.69 750 ALA A O 1
ATOM 5683 N N . LEU A 1 751 ? 7.788 -18.920 24.498 1.00 72.75 751 LEU A N 1
ATOM 5684 C CA . LEU A 1 751 ? 8.320 -20.266 24.753 1.00 72.75 751 LEU A CA 1
ATOM 5685 C C . LEU A 1 751 ? 9.787 -20.269 25.241 1.00 72.75 751 LEU A C 1
ATOM 5687 O O . LEU A 1 751 ? 10.359 -21.338 25.450 1.00 72.75 751 LEU A O 1
ATOM 5691 N N . GLY A 1 752 ? 10.397 -19.094 25.445 1.00 72.50 752 GLY A N 1
ATOM 5692 C CA . GLY A 1 752 ? 11.742 -18.943 26.011 1.00 72.50 752 GLY A CA 1
ATOM 5693 C C . GLY A 1 752 ? 12.871 -18.757 24.991 1.00 72.50 752 GLY A C 1
ATOM 5694 O O . GLY A 1 752 ? 14.044 -18.813 25.370 1.00 72.50 752 GLY A O 1
ATOM 5695 N N . ALA A 1 753 ? 12.568 -18.528 23.708 1.00 70.94 753 ALA A N 1
ATOM 5696 C CA . ALA A 1 753 ? 13.588 -18.195 22.715 1.00 70.94 753 ALA A CA 1
ATOM 5697 C C . ALA A 1 753 ? 14.070 -16.744 22.894 1.00 70.94 753 ALA A C 1
ATOM 5699 O O . ALA A 1 753 ? 13.321 -15.797 22.680 1.00 70.94 753 ALA A O 1
ATOM 5700 N N . GLY A 1 754 ? 15.339 -16.551 23.266 1.00 75.38 754 GLY A N 1
ATOM 5701 C CA . GLY A 1 754 ? 15.903 -15.211 23.457 1.00 75.38 754 GLY A CA 1
ATOM 5702 C C . GLY A 1 754 ? 16.001 -14.392 22.160 1.00 75.38 754 GLY A C 1
ATOM 5703 O O . GLY A 1 754 ? 16.183 -14.937 21.071 1.00 75.38 754 GLY A O 1
ATOM 5704 N N . VAL A 1 755 ? 15.988 -13.059 22.277 1.00 74.56 755 VAL A N 1
ATOM 5705 C CA . VAL A 1 755 ? 16.082 -12.108 21.142 1.00 74.56 755 VAL A CA 1
ATOM 5706 C C . VAL A 1 755 ? 17.301 -12.381 20.244 1.00 74.56 755 VAL A C 1
ATOM 5708 O O . VAL A 1 755 ? 17.222 -12.264 19.024 1.00 74.56 755 VAL A O 1
ATOM 5711 N N . ALA A 1 756 ? 18.427 -12.816 20.817 1.00 77.94 756 ALA A N 1
ATOM 5712 C CA . ALA A 1 756 ? 19.631 -13.168 20.058 1.00 77.94 756 ALA A CA 1
ATOM 5713 C C . ALA A 1 756 ? 19.456 -14.405 19.154 1.00 77.94 756 ALA A C 1
ATOM 5715 O O . ALA A 1 756 ? 20.102 -14.501 18.110 1.00 77.94 756 ALA A O 1
ATOM 5716 N N . ALA A 1 757 ? 18.593 -15.350 19.534 1.00 77.62 757 ALA A N 1
ATOM 5717 C CA . ALA A 1 757 ? 18.270 -16.508 18.708 1.00 77.62 757 ALA A CA 1
ATOM 5718 C C . ALA A 1 757 ? 17.368 -16.121 17.527 1.00 77.62 757 ALA A C 1
ATOM 5720 O O . ALA A 1 757 ? 17.627 -16.523 16.396 1.00 77.62 757 ALA A O 1
ATOM 5721 N N . LEU A 1 758 ? 16.380 -15.256 17.771 1.00 77.12 758 LEU A N 1
ATOM 5722 C CA . LEU A 1 758 ? 15.510 -14.690 16.734 1.00 77.12 758 LEU A CA 1
ATOM 5723 C C . LEU A 1 758 ? 16.301 -13.892 15.683 1.00 77.12 758 LEU A C 1
ATOM 5725 O O . LEU A 1 758 ? 16.063 -14.035 14.485 1.00 77.12 758 LEU A O 1
ATOM 5729 N N . ARG A 1 759 ? 17.312 -13.119 16.105 1.00 85.06 759 ARG A N 1
ATOM 5730 C CA . ARG A 1 759 ? 18.225 -12.416 15.181 1.00 85.06 759 ARG A CA 1
ATOM 5731 C C . ARG A 1 759 ? 19.000 -13.372 14.273 1.00 85.06 759 ARG A C 1
ATOM 5733 O O . ARG A 1 759 ? 19.137 -13.099 13.084 1.00 85.06 759 ARG A O 1
ATOM 5740 N N . ARG A 1 760 ? 19.485 -14.496 14.815 1.00 84.12 760 ARG A N 1
ATOM 5741 C CA . ARG A 1 760 ? 20.187 -15.525 14.029 1.00 84.12 760 ARG A CA 1
ATOM 5742 C C . ARG A 1 760 ? 19.275 -16.172 12.985 1.00 84.12 760 ARG A C 1
ATOM 5744 O O . ARG A 1 760 ? 19.724 -16.387 11.866 1.00 84.12 760 ARG A O 1
ATOM 5751 N N . VAL A 1 761 ? 18.002 -16.402 13.315 1.00 83.88 761 VAL A N 1
ATOM 5752 C CA . VAL A 1 761 ? 17.003 -16.919 12.363 1.00 83.88 761 VAL A CA 1
ATOM 5753 C C . VAL A 1 761 ? 16.817 -15.966 11.181 1.00 83.88 761 VAL A C 1
ATOM 5755 O O . VAL A 1 761 ? 16.916 -16.407 10.041 1.00 83.88 761 VAL A O 1
ATOM 5758 N N . ILE A 1 762 ? 16.617 -14.667 11.430 1.00 86.38 762 ILE A N 1
ATOM 5759 C CA . ILE A 1 762 ? 16.441 -13.674 10.353 1.00 86.38 762 ILE A CA 1
ATOM 5760 C C . ILE A 1 762 ? 17.685 -13.582 9.466 1.00 86.38 762 ILE A C 1
ATOM 5762 O O . ILE A 1 762 ? 17.567 -13.526 8.245 1.00 86.38 762 ILE A O 1
ATOM 5766 N N . LEU A 1 763 ? 18.881 -13.594 10.060 1.00 89.31 763 LEU A N 1
ATOM 5767 C CA . LEU A 1 763 ? 20.131 -13.574 9.299 1.00 89.31 763 LEU A CA 1
ATOM 5768 C C . LEU A 1 763 ? 20.299 -14.822 8.421 1.00 89.31 763 LEU A C 1
ATOM 5770 O O . LEU A 1 763 ? 20.740 -14.707 7.280 1.00 89.31 763 LEU A O 1
ATOM 5774 N N . GLU A 1 764 ? 19.911 -16.002 8.911 1.00 89.12 764 GLU A N 1
ATOM 5775 C CA . GLU A 1 764 ? 19.928 -17.222 8.098 1.00 89.12 764 GLU A CA 1
ATOM 5776 C C . GLU A 1 764 ? 18.876 -17.176 6.978 1.00 89.12 764 GLU A C 1
ATOM 5778 O O . GLU A 1 764 ? 19.162 -17.585 5.854 1.00 89.12 764 GLU A O 1
ATOM 5783 N N . GLN A 1 765 ? 17.687 -16.621 7.234 1.00 89.88 765 GLN A N 1
ATOM 5784 C CA . GLN A 1 765 ? 16.683 -16.391 6.189 1.00 89.88 765 GLN A CA 1
ATOM 5785 C C . GLN A 1 765 ? 17.216 -15.437 5.111 1.00 89.88 765 GLN A C 1
ATOM 5787 O O . GLN A 1 765 ? 17.108 -15.736 3.924 1.00 89.88 765 GLN A O 1
ATOM 5792 N N . ALA A 1 766 ? 17.848 -14.331 5.512 1.00 92.25 766 ALA A N 1
ATOM 5793 C CA . ALA A 1 766 ? 18.464 -13.371 4.601 1.00 92.25 766 ALA A CA 1
ATOM 5794 C C . ALA A 1 766 ? 19.577 -14.008 3.753 1.00 92.25 766 ALA A C 1
ATOM 5796 O O . ALA A 1 766 ? 19.643 -13.759 2.552 1.00 92.25 766 ALA A O 1
ATOM 5797 N N . PHE A 1 767 ? 20.400 -14.882 4.343 1.00 94.12 767 PHE A N 1
ATOM 5798 C CA . PHE A 1 767 ? 21.418 -15.639 3.613 1.00 94.12 767 PHE A CA 1
ATOM 5799 C C . PHE A 1 767 ? 20.803 -16.517 2.515 1.00 94.12 767 PHE A C 1
ATOM 5801 O O . PHE A 1 767 ? 21.232 -16.446 1.366 1.00 94.12 767 PHE A O 1
ATOM 5808 N N . TRP A 1 768 ? 19.761 -17.295 2.830 1.00 93.12 768 TRP A N 1
ATOM 5809 C CA . TRP A 1 768 ? 19.100 -18.160 1.843 1.00 93.12 768 TRP A CA 1
ATOM 5810 C C . TRP A 1 768 ? 18.359 -17.375 0.760 1.00 93.12 768 TRP A C 1
ATOM 5812 O O . TRP A 1 768 ? 18.418 -17.751 -0.410 1.00 93.12 768 TRP A O 1
ATOM 5822 N N . VAL A 1 769 ? 17.710 -16.266 1.123 1.00 92.88 769 VAL A N 1
ATOM 5823 C CA . VAL A 1 769 ? 17.135 -15.315 0.158 1.00 92.88 769 VAL A CA 1
ATOM 5824 C C . VAL A 1 769 ? 18.233 -14.775 -0.767 1.00 92.88 769 VAL A C 1
ATOM 5826 O O . VAL A 1 769 ? 18.045 -14.743 -1.982 1.00 92.88 769 VAL A O 1
ATOM 5829 N N . GLY A 1 770 ? 19.401 -14.450 -0.204 1.00 94.81 770 GLY A N 1
ATOM 5830 C CA . GLY A 1 770 ? 20.627 -14.101 -0.919 1.00 94.81 770 GLY A CA 1
ATOM 5831 C C . GLY A 1 770 ? 21.049 -15.161 -1.936 1.00 94.81 770 GLY A C 1
ATOM 5832 O O . GLY A 1 770 ? 21.195 -14.872 -3.121 1.00 94.81 770 GLY A O 1
ATOM 5833 N N . THR A 1 771 ? 21.204 -16.409 -1.486 1.00 94.75 771 THR A N 1
ATOM 5834 C CA . THR A 1 771 ? 21.613 -17.543 -2.327 1.00 94.75 771 THR A CA 1
ATOM 5835 C C . THR A 1 771 ? 20.629 -17.797 -3.466 1.00 94.75 771 THR A C 1
ATOM 5837 O O . THR A 1 771 ? 21.050 -17.948 -4.611 1.00 94.75 771 THR A O 1
ATOM 5840 N N . ILE A 1 772 ? 19.323 -17.810 -3.179 1.00 93.81 772 ILE A N 1
ATOM 5841 C CA . ILE A 1 772 ? 18.283 -17.984 -4.203 1.00 93.81 772 ILE A CA 1
ATOM 5842 C C . ILE A 1 772 ? 18.341 -16.829 -5.205 1.00 93.81 772 ILE A C 1
ATOM 5844 O O . ILE A 1 772 ? 18.305 -17.069 -6.411 1.00 93.81 772 ILE A O 1
ATOM 5848 N N . GLY A 1 773 ? 18.487 -15.594 -4.719 1.00 94.81 773 GLY A N 1
ATOM 5849 C CA . GLY A 1 773 ? 18.623 -14.412 -5.561 1.00 94.81 773 GLY A CA 1
ATOM 5850 C C . GLY A 1 773 ? 19.812 -14.506 -6.520 1.00 94.81 773 GLY A C 1
ATOM 5851 O O . GLY A 1 773 ? 19.647 -14.265 -7.712 1.00 94.81 773 GLY A O 1
ATOM 5852 N N . ILE A 1 774 ? 20.984 -14.932 -6.037 1.00 96.12 774 ILE A N 1
ATOM 5853 C CA . ILE A 1 774 ? 22.188 -15.130 -6.865 1.00 96.12 774 ILE A CA 1
ATOM 5854 C C . ILE A 1 774 ? 21.955 -16.200 -7.938 1.00 96.12 774 ILE A C 1
ATOM 5856 O O . ILE A 1 774 ? 22.300 -15.981 -9.097 1.00 96.12 774 ILE A O 1
ATOM 5860 N N . VAL A 1 775 ? 21.345 -17.336 -7.585 1.00 95.75 775 VAL A N 1
ATOM 5861 C CA . VAL A 1 775 ? 21.066 -18.421 -8.544 1.00 95.75 775 VAL A CA 1
ATOM 5862 C C . VAL A 1 775 ? 20.087 -17.960 -9.625 1.00 95.75 775 VAL A C 1
ATOM 5864 O O . VAL A 1 775 ? 20.360 -18.127 -10.812 1.00 95.75 775 VAL A O 1
ATOM 5867 N N . VAL A 1 776 ? 18.967 -17.343 -9.233 1.00 94.94 776 VAL A N 1
ATOM 5868 C CA . VAL A 1 776 ? 17.955 -16.843 -10.178 1.00 94.94 776 VAL A CA 1
ATOM 5869 C C . VAL A 1 776 ? 18.537 -15.739 -11.060 1.00 94.94 776 VAL A C 1
ATOM 5871 O O . VAL A 1 776 ? 18.404 -15.801 -12.280 1.00 94.94 776 VAL A O 1
ATOM 5874 N N . GLY A 1 777 ? 19.229 -14.766 -10.464 1.00 94.62 777 GLY A N 1
ATOM 5875 C CA . GLY A 1 777 ? 19.895 -13.687 -11.190 1.00 94.62 777 GLY A CA 1
ATOM 5876 C C . GLY A 1 777 ? 20.936 -14.212 -12.179 1.00 94.62 777 GLY A C 1
ATOM 5877 O O . GLY A 1 777 ? 20.970 -13.758 -13.318 1.00 94.62 777 GLY A O 1
ATOM 5878 N N . GLY A 1 778 ? 21.721 -15.221 -11.791 1.00 93.31 778 GLY A N 1
ATOM 5879 C CA . GLY A 1 778 ? 22.702 -15.875 -12.658 1.00 93.31 778 GLY A CA 1
ATOM 5880 C C . GLY A 1 778 ? 22.072 -16.603 -13.849 1.00 93.31 778 GLY A C 1
ATOM 5881 O O . GLY A 1 778 ? 22.534 -16.436 -14.974 1.00 93.31 778 GLY A O 1
ATOM 5882 N N . ILE A 1 779 ? 20.983 -17.353 -13.638 1.00 94.44 779 ILE A N 1
ATOM 5883 C CA . ILE A 1 779 ? 20.251 -18.023 -14.731 1.00 94.44 779 ILE A CA 1
ATOM 5884 C C . ILE A 1 779 ? 19.727 -16.991 -15.736 1.00 94.44 779 ILE A C 1
ATOM 5886 O O . ILE A 1 779 ? 19.912 -17.147 -16.943 1.00 94.44 779 ILE A O 1
ATOM 5890 N N . VAL A 1 780 ? 19.105 -15.914 -15.245 1.00 95.12 780 VAL A N 1
ATOM 5891 C CA . VAL A 1 780 ? 18.591 -14.840 -16.107 1.00 95.12 780 VAL A CA 1
ATOM 5892 C C . VAL A 1 780 ? 19.735 -14.115 -16.823 1.00 95.12 780 VAL A C 1
ATOM 5894 O O . VAL A 1 780 ? 19.607 -13.811 -18.007 1.00 95.12 780 VAL A O 1
ATOM 5897 N N . ALA A 1 781 ? 20.871 -13.896 -16.157 1.00 93.12 781 ALA A N 1
ATOM 5898 C CA . ALA A 1 781 ? 22.053 -13.294 -16.769 1.00 93.12 781 ALA A CA 1
ATOM 5899 C C . ALA A 1 781 ? 22.589 -14.143 -17.929 1.00 93.12 781 ALA A C 1
ATOM 5901 O O . ALA A 1 781 ? 22.887 -13.592 -18.984 1.00 93.12 781 ALA A O 1
ATOM 5902 N N . VAL A 1 782 ? 22.642 -15.473 -17.780 1.00 91.94 782 VAL A N 1
ATOM 5903 C CA . VAL A 1 782 ? 23.037 -16.392 -18.862 1.00 91.94 782 VAL A CA 1
ATOM 5904 C C . VAL A 1 782 ? 22.046 -16.333 -20.029 1.00 91.94 782 VAL A C 1
ATOM 5906 O O . VAL A 1 782 ? 22.466 -16.260 -21.180 1.00 91.94 782 VAL A O 1
ATOM 5909 N N . LEU A 1 783 ? 20.736 -16.306 -19.763 1.00 91.94 783 LEU A N 1
ATOM 5910 C CA . LEU A 1 783 ? 19.723 -16.179 -20.821 1.00 91.94 783 LEU A CA 1
ATOM 5911 C C . LEU A 1 783 ? 19.858 -14.862 -21.595 1.00 91.94 783 LEU A C 1
ATOM 5913 O O . LEU A 1 783 ? 19.811 -14.855 -22.825 1.00 91.94 783 LEU A O 1
ATOM 5917 N N . LEU A 1 784 ? 20.064 -13.750 -20.887 1.00 92.12 784 LEU A N 1
ATOM 5918 C CA . LEU A 1 784 ? 20.280 -12.452 -21.520 1.00 92.12 784 LEU A CA 1
ATOM 5919 C C . LEU A 1 784 ? 21.625 -12.381 -22.250 1.00 92.12 784 LEU A C 1
ATOM 5921 O O . LEU A 1 784 ? 21.699 -11.744 -23.294 1.00 92.12 784 LEU A O 1
ATOM 5925 N N . ALA A 1 785 ? 22.661 -13.060 -21.758 1.00 88.06 785 ALA A N 1
ATOM 5926 C CA . ALA A 1 785 ? 23.942 -13.176 -22.446 1.00 88.06 785 ALA A CA 1
ATOM 5927 C C . ALA A 1 785 ? 23.809 -13.897 -23.791 1.00 88.06 785 ALA A C 1
ATOM 5929 O O . ALA A 1 785 ? 24.346 -13.434 -24.793 1.00 88.06 785 ALA A O 1
ATOM 5930 N N . LEU A 1 786 ? 23.049 -14.997 -23.836 1.00 88.31 786 LEU A N 1
ATOM 5931 C CA . LEU A 1 786 ? 22.766 -15.715 -25.082 1.00 88.31 786 LEU A CA 1
ATOM 5932 C C . LEU A 1 786 ? 22.045 -14.815 -26.096 1.00 88.31 786 LEU A C 1
ATOM 5934 O O . LEU A 1 786 ? 22.379 -14.826 -27.279 1.00 88.31 786 LEU A O 1
ATOM 5938 N N . LEU A 1 787 ? 21.100 -13.994 -25.629 1.00 89.06 787 LEU A N 1
ATOM 5939 C CA . LEU A 1 787 ? 20.398 -13.026 -26.473 1.00 89.06 787 LEU A CA 1
ATOM 5940 C C . LEU A 1 787 ? 21.318 -11.887 -26.938 1.00 89.06 787 LEU A C 1
ATOM 5942 O O . LEU A 1 787 ? 21.267 -11.494 -28.101 1.00 89.06 787 LEU A O 1
ATOM 5946 N N . ALA A 1 788 ? 22.183 -11.393 -26.054 1.00 86.81 788 ALA A N 1
ATOM 5947 C CA . ALA A 1 788 ? 23.156 -10.348 -26.345 1.00 86.81 788 ALA A CA 1
ATOM 5948 C C . ALA A 1 788 ? 24.192 -10.791 -27.389 1.00 86.81 788 ALA A C 1
ATOM 5950 O O . ALA A 1 788 ? 24.491 -10.033 -28.312 1.00 86.81 788 ALA A O 1
ATOM 5951 N N . HIS A 1 789 ? 24.674 -12.036 -27.304 1.00 83.50 789 HIS A N 1
ATOM 5952 C CA . HIS A 1 789 ? 25.537 -12.628 -28.326 1.00 83.50 789 HIS A CA 1
ATOM 5953 C C . HIS A 1 789 ? 24.837 -12.740 -29.685 1.00 83.50 789 HIS A C 1
ATOM 5955 O O . HIS A 1 789 ? 25.476 -12.525 -30.708 1.00 83.50 789 HIS A O 1
ATOM 5961 N N . GLY A 1 790 ? 23.528 -13.009 -29.708 1.00 79.25 790 GLY A N 1
ATOM 5962 C CA . GLY A 1 790 ? 22.736 -13.013 -30.943 1.00 79.25 790 GLY A CA 1
ATOM 5963 C C . GLY A 1 790 ? 22.514 -11.630 -31.571 1.00 79.25 790 GLY A C 1
ATOM 5964 O O . GLY A 1 790 ? 22.031 -11.558 -32.696 1.00 79.25 790 GLY A O 1
ATOM 5965 N N . GLN A 1 791 ? 22.835 -10.545 -30.859 1.00 80.94 791 GLN A N 1
ATOM 5966 C CA . GLN A 1 791 ? 22.683 -9.152 -31.305 1.00 80.94 791 GLN A CA 1
ATOM 5967 C C . GLN A 1 791 ? 24.034 -8.417 -31.404 1.00 80.94 791 GLN A C 1
ATOM 5969 O O . GLN A 1 791 ? 24.064 -7.187 -31.429 1.00 80.94 791 GLN A O 1
ATOM 5974 N N . ASP A 1 792 ? 25.154 -9.153 -31.403 1.00 74.69 792 ASP A N 1
ATOM 5975 C CA . ASP A 1 792 ? 26.519 -8.608 -31.457 1.00 74.69 792 ASP A CA 1
ATOM 5976 C C . ASP A 1 792 ? 26.810 -7.540 -30.382 1.00 74.69 792 ASP A C 1
ATOM 5978 O O . ASP A 1 792 ? 27.561 -6.578 -30.598 1.00 74.69 792 ASP A O 1
ATOM 5982 N N . VAL A 1 793 ? 26.202 -7.692 -29.200 1.00 81.81 793 VAL A N 1
ATOM 5983 C CA . VAL A 1 793 ? 26.492 -6.844 -28.041 1.00 81.81 793 VAL A CA 1
ATOM 5984 C C . VAL A 1 793 ? 27.779 -7.353 -27.381 1.00 81.81 793 VAL A C 1
ATOM 5986 O O . VAL A 1 793 ? 27.867 -8.538 -27.046 1.00 81.81 793 VAL A O 1
ATOM 5989 N N . PRO A 1 794 ? 28.790 -6.491 -27.171 1.00 77.75 794 PRO A N 1
ATOM 5990 C CA . PRO A 1 794 ? 30.064 -6.903 -26.599 1.00 77.75 794 PRO A CA 1
ATOM 5991 C C . PRO A 1 794 ? 29.904 -7.143 -25.094 1.00 77.75 794 PRO A C 1
ATOM 5993 O O . PRO A 1 794 ? 29.954 -6.209 -24.298 1.00 77.75 794 PRO A O 1
ATOM 5996 N N . ILE A 1 795 ? 29.699 -8.402 -24.708 1.00 86.50 795 ILE A N 1
ATOM 5997 C CA . ILE A 1 795 ? 29.613 -8.846 -23.312 1.00 86.50 795 ILE A CA 1
ATOM 5998 C C . ILE A 1 795 ? 30.673 -9.916 -23.077 1.00 86.50 795 ILE A C 1
ATOM 6000 O O . ILE A 1 795 ? 30.788 -10.864 -23.856 1.00 86.50 795 ILE A O 1
ATOM 6004 N N . THR A 1 796 ? 31.440 -9.778 -21.998 1.00 85.62 796 THR A N 1
ATOM 6005 C CA . THR A 1 796 ? 32.425 -10.777 -21.574 1.00 85.62 796 THR A CA 1
ATOM 6006 C C . THR A 1 796 ? 32.198 -11.149 -20.115 1.00 85.62 796 THR A C 1
ATOM 6008 O O . THR A 1 796 ? 32.117 -10.295 -19.235 1.00 85.62 796 THR A O 1
ATOM 6011 N N . PHE A 1 797 ? 32.068 -12.449 -19.847 1.00 85.00 797 PHE A N 1
ATOM 6012 C CA . PHE A 1 797 ? 31.924 -12.955 -18.486 1.00 85.00 797 PHE A CA 1
ATOM 6013 C C . PHE A 1 797 ? 33.292 -13.277 -17.909 1.00 85.00 797 PHE A C 1
ATOM 6015 O O . PHE A 1 797 ? 33.915 -14.269 -18.284 1.00 85.00 797 PHE A O 1
ATOM 6022 N N . ASP A 1 798 ? 33.728 -12.446 -16.971 1.00 86.81 798 ASP A N 1
ATOM 6023 C CA . ASP A 1 798 ? 34.877 -12.747 -16.133 1.00 86.81 798 ASP A CA 1
ATOM 6024 C C . ASP A 1 798 ? 34.428 -13.453 -14.846 1.00 86.81 798 ASP A C 1
ATOM 6026 O O . ASP A 1 798 ? 33.509 -13.011 -14.147 1.00 86.81 798 ASP A O 1
ATOM 6030 N N . TYR A 1 799 ? 35.068 -14.579 -14.532 1.00 89.44 799 TYR A N 1
ATOM 6031 C CA . TYR A 1 799 ? 34.676 -15.405 -13.391 1.00 89.44 799 TYR A CA 1
ATOM 6032 C C . TYR A 1 799 ? 35.019 -14.733 -12.055 1.00 89.44 799 TYR A C 1
ATOM 6034 O O . TYR A 1 799 ? 34.261 -14.870 -11.094 1.00 89.44 799 TYR A O 1
ATOM 6042 N N . ILE A 1 800 ? 36.122 -13.978 -11.987 1.00 89.56 800 ILE A N 1
ATOM 6043 C CA . ILE A 1 800 ? 36.537 -13.262 -10.773 1.00 89.56 800 ILE A CA 1
ATOM 6044 C C . ILE A 1 800 ? 35.524 -12.156 -10.481 1.00 89.56 800 ILE A C 1
ATOM 6046 O O . ILE A 1 800 ? 35.027 -12.035 -9.359 1.00 89.56 800 ILE A O 1
ATOM 6050 N N . ALA A 1 801 ? 35.149 -11.401 -11.509 1.00 87.44 801 ALA A N 1
ATOM 6051 C CA . ALA A 1 801 ? 34.135 -10.368 -11.427 1.00 87.44 801 ALA A CA 1
ATOM 6052 C C . ALA A 1 801 ? 32.755 -10.923 -11.046 1.00 87.44 801 ALA A C 1
ATOM 6054 O O . ALA A 1 801 ? 32.055 -10.322 -10.230 1.00 87.44 801 ALA A O 1
ATOM 6055 N N . ALA A 1 802 ? 32.368 -12.091 -11.568 1.00 90.19 802 ALA A N 1
ATOM 6056 C CA . ALA A 1 802 ? 31.115 -12.748 -11.200 1.00 90.19 802 ALA A CA 1
ATOM 6057 C C . ALA A 1 802 ? 31.091 -13.185 -9.722 1.00 90.19 802 ALA A C 1
ATOM 6059 O O . ALA A 1 802 ? 30.071 -13.024 -9.041 1.00 90.19 802 ALA A O 1
ATOM 6060 N N . ILE A 1 803 ? 32.218 -13.684 -9.199 1.00 93.44 803 ILE A N 1
ATOM 6061 C CA . ILE A 1 803 ? 32.378 -14.002 -7.772 1.00 93.44 803 ILE A CA 1
ATOM 6062 C C . ILE A 1 803 ? 32.279 -12.724 -6.931 1.00 93.44 803 ILE A C 1
ATOM 6064 O O . ILE A 1 803 ? 31.551 -12.706 -5.937 1.00 93.44 803 ILE A O 1
ATOM 6068 N N . ALA A 1 804 ? 32.942 -11.641 -7.347 1.00 91.88 804 ALA A N 1
ATOM 6069 C CA . ALA A 1 804 ? 32.877 -10.352 -6.662 1.00 91.88 804 ALA A CA 1
ATOM 6070 C C . ALA A 1 804 ? 31.445 -9.786 -6.632 1.00 91.88 804 ALA A C 1
ATOM 6072 O O . ALA A 1 804 ? 30.970 -9.370 -5.575 1.00 91.88 804 ALA A O 1
ATOM 6073 N N . CYS A 1 805 ? 30.715 -9.848 -7.752 1.00 93.56 805 CYS A N 1
ATOM 6074 C CA . CYS A 1 805 ? 29.306 -9.455 -7.817 1.00 93.56 805 CYS A CA 1
ATOM 6075 C C . CYS A 1 805 ? 28.443 -10.313 -6.885 1.00 93.56 805 CYS A C 1
ATOM 6077 O O . CYS A 1 805 ? 27.626 -9.783 -6.138 1.00 93.56 805 CYS A O 1
ATOM 6079 N N . SER A 1 806 ? 28.652 -11.631 -6.873 1.00 94.00 806 SER A N 1
ATOM 6080 C CA . SER A 1 806 ? 27.914 -12.548 -5.994 1.00 94.00 806 SER A CA 1
ATOM 6081 C C . SER A 1 806 ? 28.172 -12.254 -4.512 1.00 94.00 806 SER A C 1
ATOM 6083 O O . SER A 1 806 ? 27.240 -12.258 -3.707 1.00 94.00 806 SER A O 1
ATOM 6085 N N . ALA A 1 807 ? 29.417 -11.936 -4.144 1.00 95.12 807 ALA A N 1
ATOM 6086 C CA . ALA A 1 807 ? 29.773 -11.515 -2.791 1.00 95.12 807 ALA A CA 1
ATOM 6087 C C . ALA A 1 807 ? 29.115 -10.176 -2.415 1.00 95.12 807 ALA A C 1
ATOM 6089 O O . ALA A 1 807 ? 28.592 -10.029 -1.306 1.00 95.12 807 ALA A O 1
ATOM 6090 N N . LEU A 1 808 ? 29.076 -9.217 -3.345 1.00 94.31 808 LEU A N 1
ATOM 6091 C CA . LEU A 1 808 ? 28.410 -7.931 -3.148 1.00 94.31 808 LEU A CA 1
ATOM 6092 C C . LEU A 1 808 ? 26.897 -8.118 -2.939 1.00 94.31 808 LEU A C 1
ATOM 6094 O O . LEU A 1 808 ? 26.334 -7.572 -1.994 1.00 94.31 808 LEU A O 1
ATOM 6098 N N . VAL A 1 809 ? 26.249 -8.959 -3.746 1.00 95.50 809 VAL A N 1
ATOM 6099 C CA . VAL A 1 809 ? 24.818 -9.297 -3.630 1.00 95.50 809 VAL A CA 1
ATOM 6100 C C . VAL A 1 809 ? 24.508 -10.016 -2.317 1.00 95.50 809 VAL A C 1
ATOM 6102 O O . VAL A 1 809 ? 23.511 -9.710 -1.663 1.00 95.50 809 VAL A O 1
ATOM 6105 N N . MET A 1 810 ? 25.374 -10.931 -1.878 1.00 96.88 810 MET A N 1
ATOM 6106 C CA . MET A 1 810 ? 25.235 -11.559 -0.562 1.00 96.88 810 MET A CA 1
ATOM 6107 C C . MET A 1 810 ? 25.357 -10.522 0.563 1.00 96.88 810 MET A C 1
ATOM 6109 O O . MET A 1 810 ? 24.597 -10.554 1.530 1.00 96.88 810 MET A O 1
ATOM 6113 N N . THR A 1 811 ? 26.267 -9.559 0.415 1.00 95.44 811 THR A N 1
ATOM 6114 C CA . THR A 1 811 ? 26.426 -8.449 1.365 1.00 95.44 811 THR A CA 1
ATOM 6115 C C . THR A 1 811 ? 25.166 -7.583 1.423 1.00 95.44 811 THR A C 1
ATOM 6117 O O . THR A 1 811 ? 24.722 -7.246 2.520 1.00 95.44 811 THR A O 1
ATOM 6120 N N . ILE A 1 812 ? 24.536 -7.299 0.274 1.00 94.62 812 ILE A N 1
ATOM 6121 C CA . ILE A 1 812 ? 23.231 -6.620 0.204 1.00 94.62 812 ILE A CA 1
ATOM 6122 C C . ILE A 1 812 ? 22.198 -7.378 1.044 1.00 94.62 812 ILE A C 1
ATOM 6124 O O . ILE A 1 812 ? 21.601 -6.799 1.949 1.00 94.62 812 ILE A O 1
ATOM 6128 N N . ALA A 1 813 ? 22.029 -8.681 0.799 1.00 95.06 813 ALA A N 1
ATOM 6129 C CA . ALA A 1 813 ? 21.040 -9.496 1.501 1.00 95.06 813 ALA A CA 1
ATOM 6130 C C . ALA A 1 813 ? 21.272 -9.519 3.024 1.00 95.06 813 ALA A C 1
ATOM 6132 O O . ALA A 1 813 ? 20.327 -9.353 3.796 1.00 95.06 813 ALA A O 1
ATOM 6133 N N . LEU A 1 814 ? 22.524 -9.661 3.471 1.00 94.94 814 LEU A N 1
ATOM 6134 C CA . LEU A 1 814 ? 22.873 -9.704 4.895 1.00 94.94 814 LEU A CA 1
ATOM 6135 C C . LEU A 1 814 ? 22.674 -8.354 5.601 1.00 94.94 814 LEU A C 1
ATOM 6137 O O . LEU A 1 814 ? 22.132 -8.326 6.709 1.00 94.94 814 LEU A O 1
ATOM 6141 N N . ILE A 1 815 ? 23.061 -7.238 4.972 1.00 93.81 815 ILE A N 1
ATOM 6142 C CA . ILE A 1 815 ? 22.827 -5.888 5.517 1.00 93.81 815 ILE A CA 1
ATOM 6143 C C . ILE A 1 815 ? 21.325 -5.604 5.593 1.00 93.81 815 ILE A C 1
ATOM 6145 O O . ILE A 1 815 ? 20.836 -5.132 6.619 1.00 93.81 815 ILE A O 1
ATOM 6149 N N . SER A 1 816 ? 20.568 -5.949 4.552 1.00 92.25 816 SER A N 1
ATOM 6150 C CA . SER A 1 816 ? 19.108 -5.845 4.565 1.00 92.25 816 SER A CA 1
ATOM 6151 C C . SER A 1 816 ? 18.475 -6.707 5.662 1.00 92.25 816 SER A C 1
ATOM 6153 O O . SER A 1 816 ? 17.548 -6.253 6.331 1.00 92.25 816 SER A O 1
ATOM 6155 N N . GLY A 1 817 ? 19.019 -7.905 5.908 1.00 89.81 817 GLY A N 1
ATOM 6156 C CA . GLY A 1 817 ? 18.691 -8.762 7.050 1.00 89.81 817 GLY A CA 1
ATOM 6157 C C . GLY A 1 817 ? 18.884 -8.072 8.396 1.00 89.81 817 GLY A C 1
ATOM 6158 O O . GLY A 1 817 ? 17.973 -8.059 9.221 1.00 89.81 817 GLY A O 1
ATOM 6159 N N . LEU A 1 818 ? 20.047 -7.450 8.600 1.00 90.06 818 LEU A N 1
ATOM 6160 C CA . LEU A 1 818 ? 20.365 -6.678 9.805 1.00 90.06 818 LEU A CA 1
ATOM 6161 C C . LEU A 1 818 ? 19.411 -5.499 10.016 1.00 90.06 818 LEU A C 1
ATOM 6163 O O . LEU A 1 818 ? 18.968 -5.274 11.140 1.00 90.06 818 LEU A O 1
ATOM 6167 N N . LEU A 1 819 ? 19.065 -4.769 8.956 1.00 87.69 819 LEU A N 1
ATOM 6168 C CA . LEU A 1 819 ? 18.113 -3.657 9.034 1.00 87.69 819 LEU A CA 1
ATOM 6169 C C . LEU A 1 819 ? 16.693 -4.149 9.360 1.00 87.69 819 LEU A C 1
ATOM 6171 O O . LEU A 1 819 ? 16.003 -3.545 10.183 1.00 87.69 819 LEU A O 1
ATOM 6175 N N . ALA A 1 820 ? 16.279 -5.289 8.800 1.00 85.00 820 ALA A N 1
ATOM 6176 C CA . ALA A 1 820 ? 14.971 -5.890 9.063 1.00 85.00 820 ALA A CA 1
ATOM 6177 C C . ALA A 1 820 ? 14.804 -6.382 10.514 1.00 85.00 820 ALA A C 1
ATOM 6179 O O . ALA A 1 820 ? 13.684 -6.416 11.023 1.00 85.00 820 ALA A O 1
ATOM 6180 N N . VAL A 1 821 ? 15.899 -6.694 11.223 1.00 82.88 821 VAL A N 1
ATOM 6181 C CA . VAL A 1 821 ? 15.869 -7.040 12.660 1.00 82.88 821 VAL A CA 1
ATOM 6182 C C . VAL A 1 821 ? 15.257 -5.921 13.512 1.00 82.88 821 VAL A C 1
ATOM 6184 O O . VAL A 1 821 ? 14.675 -6.213 14.558 1.00 82.88 821 VAL A O 1
ATOM 6187 N N . GLY A 1 822 ? 15.327 -4.658 13.072 1.00 69.38 822 GLY A N 1
ATOM 6188 C CA . GLY A 1 822 ? 14.683 -3.530 13.754 1.00 69.38 822 GLY A CA 1
ATOM 6189 C C . GLY A 1 822 ? 13.186 -3.745 14.020 1.00 69.38 822 GLY A C 1
ATOM 6190 O O . GLY A 1 822 ? 12.692 -3.304 15.056 1.00 69.38 822 GLY A O 1
ATOM 6191 N N . ALA A 1 823 ? 12.493 -4.519 13.170 1.00 62.47 823 ALA A N 1
ATOM 6192 C CA . ALA A 1 823 ? 11.089 -4.901 13.351 1.00 62.47 823 ALA A CA 1
ATOM 6193 C C . ALA A 1 823 ? 10.818 -5.606 14.692 1.00 62.47 823 ALA A C 1
ATOM 6195 O O . ALA A 1 823 ? 9.764 -5.421 15.295 1.00 62.47 823 ALA A O 1
ATOM 6196 N N . ILE A 1 824 ? 11.779 -6.398 15.180 1.00 64.19 824 ILE A N 1
ATOM 6197 C CA . ILE A 1 824 ? 11.656 -7.161 16.429 1.00 64.19 824 ILE A CA 1
ATOM 6198 C C . ILE A 1 824 ? 11.812 -6.255 17.651 1.00 64.19 824 ILE A C 1
ATOM 6200 O O . ILE A 1 824 ? 11.219 -6.524 18.691 1.00 64.19 824 ILE A O 1
ATOM 6204 N N . ASN A 1 825 ? 12.580 -5.168 17.556 1.00 63.41 825 ASN A N 1
ATOM 6205 C CA . ASN A 1 825 ? 12.814 -4.292 18.706 1.00 63.41 825 ASN A CA 1
ATOM 6206 C C . ASN A 1 825 ? 11.553 -3.492 19.104 1.00 63.41 825 ASN A C 1
ATOM 6208 O O . ASN A 1 825 ? 11.485 -3.007 20.228 1.00 63.41 825 ASN A O 1
ATOM 6212 N N . HIS A 1 826 ? 10.548 -3.399 18.222 1.00 57.19 826 HIS A N 1
ATOM 6213 C CA . HIS A 1 826 ? 9.237 -2.799 18.507 1.00 57.19 826 HIS A CA 1
ATOM 6214 C C . HIS A 1 826 ? 8.195 -3.800 19.039 1.00 57.19 826 HIS A C 1
ATOM 6216 O O . HIS A 1 826 ? 7.021 -3.455 19.183 1.00 57.19 826 HIS A O 1
ATOM 6222 N N . LEU A 1 827 ? 8.602 -5.036 19.354 1.00 52.62 827 LEU A N 1
ATOM 6223 C CA . LEU A 1 827 ? 7.747 -6.024 20.009 1.00 52.62 827 LEU A CA 1
ATOM 6224 C C . LEU A 1 827 ? 7.560 -5.681 21.488 1.00 52.62 827 LEU A C 1
ATOM 6226 O O . LEU A 1 827 ? 8.153 -6.302 22.368 1.00 52.62 827 LEU A O 1
ATOM 6230 N N . GLU A 1 828 ? 6.709 -4.699 21.771 1.00 51.03 828 GLU A N 1
ATOM 6231 C CA . GLU A 1 828 ? 6.138 -4.552 23.103 1.00 51.03 828 GLU A CA 1
ATOM 6232 C C . GLU A 1 828 ? 5.151 -5.707 23.348 1.00 51.03 828 GLU A C 1
ATOM 6234 O O . GLU A 1 828 ? 4.172 -5.843 22.606 1.00 51.03 828 GLU A O 1
ATOM 6239 N N . PRO A 1 829 ? 5.345 -6.526 24.401 1.00 50.09 829 PRO A N 1
ATOM 6240 C CA . PRO A 1 829 ? 4.427 -7.617 24.748 1.00 50.09 829 PRO A CA 1
ATOM 6241 C C . PRO A 1 829 ? 2.977 -7.146 24.945 1.00 50.09 829 PRO A C 1
ATOM 6243 O O . PRO A 1 829 ? 2.040 -7.923 24.786 1.00 50.09 829 PRO A O 1
ATOM 6246 N N . ALA A 1 830 ? 2.792 -5.862 25.267 1.00 49.88 830 ALA A N 1
ATOM 6247 C CA . ALA A 1 830 ? 1.500 -5.235 25.509 1.00 49.88 830 ALA A CA 1
ATOM 6248 C C . ALA A 1 830 ? 0.604 -5.143 24.258 1.00 49.88 830 ALA A C 1
ATOM 6250 O O . ALA A 1 830 ? -0.618 -5.149 24.395 1.00 49.88 830 ALA A O 1
ATOM 6251 N N . ASN A 1 831 ? 1.175 -5.123 23.047 1.00 50.38 831 ASN A N 1
ATOM 6252 C CA . ASN A 1 831 ? 0.399 -5.007 21.804 1.00 50.38 831 ASN A CA 1
ATOM 6253 C C . ASN A 1 831 ? -0.258 -6.327 21.353 1.00 50.38 831 ASN A C 1
ATOM 6255 O O . ASN A 1 831 ? -1.021 -6.324 20.394 1.00 50.38 831 ASN A O 1
ATOM 6259 N N . LEU A 1 832 ? 0.004 -7.446 22.039 1.00 46.41 832 LEU A N 1
ATOM 6260 C CA . LEU A 1 832 ? -0.548 -8.775 21.726 1.00 46.41 832 LEU A CA 1
ATOM 6261 C C . LEU A 1 832 ? -1.779 -9.161 22.564 1.00 46.41 832 LEU A C 1
ATOM 6263 O O . LEU A 1 832 ? -2.346 -10.228 22.345 1.00 46.41 832 LEU A O 1
ATOM 6267 N N . LEU A 1 833 ? -2.188 -8.318 23.517 1.00 45.31 833 LEU A N 1
ATOM 6268 C CA . LEU A 1 833 ? -3.387 -8.518 24.347 1.00 45.31 833 LEU A CA 1
ATOM 6269 C C . LEU A 1 833 ? -4.571 -7.628 23.926 1.00 45.31 833 LEU A C 1
ATOM 6271 O O . LEU A 1 833 ? -5.526 -7.496 24.690 1.00 45.31 833 LEU A O 1
ATOM 6275 N N . ARG A 1 834 ? -4.508 -7.005 22.743 1.00 40.28 834 ARG A N 1
ATOM 6276 C CA . ARG A 1 834 ? -5.608 -6.225 22.161 1.00 40.28 834 ARG A CA 1
ATOM 6277 C C . ARG A 1 834 ? -6.216 -6.911 20.954 1.00 40.28 834 ARG A C 1
ATOM 6279 O O . ARG A 1 834 ? -5.437 -7.463 20.146 1.00 40.28 834 ARG A O 1
#

pLDDT: mean 83.13, std 16.43, range [27.7, 98.19]

Sequence (834 aa):
MSESVAKPGAVARACMRACALAVALASAACAVQTPLPELPRDVPTAWRDQAAMPGGLQPDLENWWRAFNDATLDALIGRALDSNLNIQIAAERLKAARALQHRASREFWPNLNFRIYEETAPNARVGYLEVGFDSTWEFGFFGRAQASERVAMADLNSAAIDDAAARVTVSAEVAKTYVELRAAQARVTQFGKLATLRRQQVELAQTRLRTRLGSQLELDRAQAEWQQTLGEADEPRQMMVASTQALGVLLGTNAADPALEAVALQPALPSIAIGTSPADLLRTRPEIRRAEQNVLKAAGELGIARADLYPKLGITGTLISSTALTGDLDRPNRAVPLAGPSLSIPIFDWGMRRDVVNAREAALNAAVLAYREAVLESVAEVQTALAQFAAKRAGRTDTAAHRSGRRRRQRECRHCARAIAAAGKQCPARTRACLYRAVQILRWRDAAAGNRGSDKMMVALARKTLIYEWRKFLPAALAVAFSGLLLLMMTALMFGIFSSAGVYVSRSGGDIWAGNPGTQSVELGRPVPRDTEVWLRMDPAVVQVEPFQWIDGDWRGPVERGSVSVFVSGIDPNPNGLMFSRVLDAPTRAKLFEPASVIVDAADLPKLGLGIGSSATLNGHRVKIVAGANGLRALGGVNIVTSIATARSLVGDAADRDKIAYYIARLAPGSDPAVVRDRLAKVGAAHRFAVWTHVEFAQNAATYWMFETGAGLGFLFLALVVFIVGVVITSQTLFAAVASSVREYAMLNALGAGVAALRRVILEQAFWVGTIGIVVGGIVAVLLALLAHGQDVPITFDYIAAIACSALVMTIALISGLLAVGAINHLEPANLLR